Protein AF-A0A7K2BVB0-F1 (afdb_monomer_lite)

Sequence (910 aa):
MAKLTKILRGTDPVSETEANQVFELLVPVVERSPGADDALDAAAGVIGRCPLSKDRPLAHVLDWWFVVTTGRASANGGAHRLPESIDERARGPMAAVAQLSATVPAAEWLDKQRQLDLRLKGIDNDLSLDAYGAVKVPGERDAWKWFIDQWRPATERLRNGCRAEIIEIDWRRLETELRAGSVEGGSKRFRELQKRCREADNRLRATVHLQHAVEPWTGQRSPDLIGEVPSSVRYAVGHLVEALLRPILSASAAAPEVNGANLAVGLEAHARGGDARGRYRLARVVSDWCEETGKDIPSLQEEMQRHRALTAALELLGTKPEVTDDGIDEVRLAVLEDDLEAAEEALARLREQVERAERAGQARAQFEGLRRKLNESVLSDDDAWKERLDDIRARMETGDPRELAAEIGTAQRSLGEALDKMVENQQENLRELTEPLRILGAPDARVRDFERRIDALEQRGGRGAGGLKHELENALAELRSQRRADIQGSLAEIDRILTTEREDFSDDDLGLFLNRRSEIEALSQTEGTSDRDLAESLEVAEDLQREVEDHRIYRWRADEGEDALLEHILESCRGALDFDPLDVKRLYVSLKTRPFAILAGLTGSGKSSLTRTFAAALGATTANRRFRRVAVRPDWIDQSEVLGYVSPVSDQFVPGWLSETVRDCEHAPDRLHFVLLDEMNLAPVEQYLAEWLSALEEARSGSEDVRLRLYSPDLAPKNRDDWPPQMVLPDNLVIVGTVNVDETTRPLSERVLDRANVLLLNVEISNSHHESNGSPPPPWHVGMTEWTSVCATEPSDKHHDFLVEVAHILRESNIGVGLRAHLELERFVANAEQILDPETALDWGIVQRIIPKIRGFKGHLVGTLGELLEEFEAVGAEQSASVIRRWLDERVSDDEFMDGTDPRLALARI

Foldseek 3Di:
DCLQLCLLVDPAAAELVSLLVNCVQLLLQCLLCVPLVLSLCSLLSNLLSYDDDLQFQQSLLSQLLSCQSNVDDRSHCSQCPGHPLADPLQVVLSNLLSPDDFPGRSLVLLVLVVVLVVLLVCLVLLLDPCVVPDDDAPLLVQLSVVLVVQCVQQNVCSNVLHQGDQGDDPVVVSVVSSVVSVNDPPDPVNVVSSVSSVVSSVSSVSSNVSSRRNSSVVVRDNDAADAERDPSQCVRNDPCSLSSSVSRHDPNHHDPRDDVQVSLVVVLVVLVPDDLLSLLSSLSNCLVVCVSVVRDNPSNVVSSVLVVVLVVLLVVLVVDPQADPVLSVQLVVCVVVSNSVSNVVSSVVRVVSRVQVVLLVVLVVLLVVLLVVCCLAPNVPPPVLVVLSVVLVVQSVPHRSVVSSVSSVVSSVVVVVVLVVVLVVLLVVLVVLLVLCVLLPPDPVVSVVLNVVSVCCVVSSNPCSVVSSVVSVVSSVVSLVVLLVLLVVLLVVLVCCCPVVVLQADPVVSVVLVVLSVVLVVLSPDVPRDSNSSSVSNVSSVVSSVVSVVRGFAADFCVVDPVVLLVLLQLLLCLQPNADSVLSLLVLLQCLLDLEAEEEAAPPLCQVVSQQSSCVLQVQHVRLPLEEEDEDALPQQAQCQPANDQDPVQLATDGHPPQVNLVSCVVPLFGAGEYEHEQCQSYQVCHNCVQVLVLRVCVLVVDDFRKRANADQVSDRPCCVVPPRIGTDRLRYHYYYYHYPPPNGHQHDPSVLLRYFYDQGDRDPDPCVPPNSHHRDRHHHYTSVRSNVLRDSFFACPCVVLVVVLQVLCVVLVQHDDPSLVRSLSSSLVSCVVPDDSLQSSLSSCLRRVLQSDKFFLLSCVVSLVVVLVSCVVSVSVLNNLLSVVSNDPVADSRDIDGSSDSVSVVSPD

Structure (mmCIF, N/CA/C/O backbone):
data_AF-A0A7K2BVB0-F1
#
_entry.id   AF-A0A7K2BVB0-F1
#
loop_
_atom_site.group_PDB
_atom_site.id
_atom_site.type_symbol
_atom_site.label_atom_id
_atom_site.label_alt_id
_atom_site.label_comp_id
_atom_site.label_asym_id
_atom_site.label_entity_id
_atom_site.label_seq_id
_atom_site.pdbx_PDB_ins_code
_atom_site.Cartn_x
_atom_site.Cartn_y
_atom_site.Cartn_z
_atom_site.occupancy
_atom_site.B_iso_or_equiv
_atom_site.auth_seq_id
_atom_site.auth_comp_id
_atom_site.auth_asym_id
_atom_site.auth_atom_id
_atom_site.pdbx_PDB_model_num
ATOM 1 N N . MET A 1 1 ? 72.676 12.469 -82.781 1.00 54.41 1 MET A N 1
ATOM 2 C CA . MET A 1 1 ? 71.203 12.528 -82.648 1.00 54.41 1 MET A CA 1
ATOM 3 C C . MET A 1 1 ? 70.440 11.700 -83.650 1.00 54.41 1 MET A C 1
ATOM 5 O O . MET A 1 1 ? 70.052 10.612 -83.258 1.00 54.41 1 MET A O 1
ATOM 9 N N . ALA A 1 2 ? 70.298 12.110 -84.918 1.00 57.16 2 ALA A N 1
ATOM 10 C CA . ALA A 1 2 ? 69.536 11.329 -85.905 1.00 57.16 2 ALA A CA 1
ATOM 11 C C . ALA A 1 2 ? 69.959 9.850 -85.959 1.00 57.16 2 ALA A C 1
ATOM 13 O O . ALA A 1 2 ? 69.118 8.978 -86.108 1.00 57.16 2 ALA A O 1
ATOM 14 N N . LYS A 1 3 ? 71.250 9.558 -85.754 1.00 65.56 3 LYS A N 1
ATOM 15 C CA . LYS A 1 3 ? 71.770 8.189 -85.698 1.00 65.56 3 LYS A CA 1
ATOM 16 C C . LYS A 1 3 ? 71.329 7.403 -84.448 1.00 65.56 3 LYS A C 1
ATOM 18 O O . LYS A 1 3 ? 70.910 6.268 -84.600 1.00 65.56 3 LYS A O 1
ATOM 23 N N . LEU A 1 4 ? 71.358 7.996 -83.250 1.00 71.25 4 LEU A N 1
ATOM 24 C CA . LEU A 1 4 ? 71.033 7.316 -81.982 1.00 71.25 4 LEU A CA 1
ATOM 25 C C . LEU A 1 4 ? 69.529 7.026 -81.867 1.00 71.25 4 LEU A C 1
ATOM 27 O O . LEU A 1 4 ? 69.135 5.886 -81.646 1.00 71.25 4 LEU A O 1
ATOM 31 N N . THR A 1 5 ? 68.683 8.017 -82.152 1.00 67.75 5 THR A N 1
ATOM 32 C CA . THR A 1 5 ? 67.221 7.847 -82.188 1.00 67.75 5 THR A CA 1
ATOM 33 C C . THR A 1 5 ? 66.783 6.908 -83.320 1.00 67.75 5 THR A C 1
ATOM 35 O O . THR A 1 5 ? 65.880 6.097 -83.132 1.00 67.75 5 THR A O 1
ATOM 38 N N . LYS A 1 6 ? 67.456 6.947 -84.484 1.00 70.12 6 LYS A N 1
ATOM 39 C CA . LYS A 1 6 ? 67.212 5.992 -85.578 1.00 70.12 6 LYS A CA 1
ATOM 40 C C . LYS A 1 6 ? 67.634 4.577 -85.204 1.00 70.12 6 LYS A C 1
ATOM 42 O O . LYS A 1 6 ? 66.915 3.651 -85.550 1.00 70.12 6 LYS A O 1
ATOM 47 N N . ILE A 1 7 ? 68.749 4.386 -84.496 1.00 75.38 7 ILE A N 1
ATOM 48 C CA . ILE A 1 7 ? 69.139 3.054 -84.021 1.00 75.38 7 ILE A CA 1
ATOM 49 C C . ILE A 1 7 ? 68.112 2.554 -83.008 1.00 75.38 7 ILE A C 1
ATOM 51 O O . ILE A 1 7 ? 67.668 1.429 -83.168 1.00 75.38 7 ILE A O 1
ATOM 55 N N . LEU A 1 8 ? 67.637 3.376 -82.067 1.00 75.75 8 LEU A N 1
ATOM 56 C CA . LEU A 1 8 ? 66.586 2.993 -81.109 1.00 75.75 8 LEU A CA 1
ATOM 57 C C . LEU A 1 8 ? 65.218 2.684 -81.761 1.00 75.75 8 LEU A C 1
ATOM 59 O O . LEU A 1 8 ? 64.392 2.029 -81.136 1.00 75.75 8 LEU A O 1
ATOM 63 N N . ARG A 1 9 ? 64.953 3.143 -82.997 1.00 68.62 9 ARG A N 1
ATOM 64 C CA . ARG A 1 9 ? 63.684 2.926 -83.735 1.00 68.62 9 ARG A CA 1
ATOM 65 C C . ARG A 1 9 ? 63.761 1.925 -84.881 1.00 68.62 9 ARG A C 1
ATOM 67 O O . ARG A 1 9 ? 62.737 1.400 -85.301 1.00 68.62 9 ARG A O 1
ATOM 74 N N . GLY A 1 10 ? 64.944 1.748 -85.451 1.00 69.12 10 GLY A N 1
ATOM 75 C CA . GLY A 1 10 ? 65.114 1.085 -86.733 1.00 69.12 10 GLY A CA 1
ATOM 76 C C . GLY A 1 10 ? 64.777 -0.399 -86.682 1.00 69.12 10 GLY A C 1
ATOM 77 O O . GLY A 1 10 ? 64.921 -1.058 -85.660 1.00 69.12 10 GLY A O 1
ATOM 78 N N . THR A 1 11 ? 64.395 -0.940 -87.828 1.00 70.38 11 THR A N 1
ATOM 79 C CA . THR A 1 11 ? 64.330 -2.388 -88.065 1.00 70.38 11 THR A CA 1
ATOM 80 C C . THR A 1 11 ? 65.616 -2.915 -88.706 1.00 70.38 11 THR A C 1
ATOM 82 O O . THR A 1 11 ? 65.790 -4.122 -88.836 1.00 70.38 11 THR A O 1
ATOM 85 N N . ASP A 1 12 ? 66.518 -2.013 -89.108 1.00 79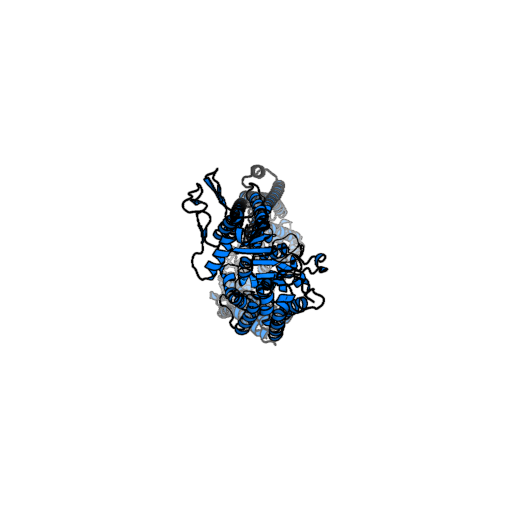.44 12 ASP A N 1
ATOM 86 C CA . ASP A 1 12 ? 67.770 -2.343 -89.790 1.00 79.44 12 ASP A CA 1
ATOM 87 C C . ASP A 1 12 ? 68.773 -3.038 -88.846 1.00 79.44 12 ASP A C 1
ATOM 89 O O . ASP A 1 12 ? 68.817 -2.696 -87.654 1.00 79.44 12 ASP A O 1
ATOM 93 N N . PRO A 1 13 ? 69.614 -3.960 -89.363 1.00 80.81 13 PRO A N 1
ATOM 94 C CA . PRO A 1 13 ? 70.708 -4.565 -88.606 1.00 80.81 13 PRO A CA 1
ATOM 95 C C . PRO A 1 13 ? 71.652 -3.506 -88.027 1.00 80.81 13 PRO A C 1
ATOM 97 O O . PRO A 1 13 ? 72.030 -2.557 -88.715 1.00 80.81 13 PRO A O 1
ATOM 100 N N . VAL A 1 14 ? 72.061 -3.690 -86.773 1.00 85.56 14 VAL A N 1
ATOM 101 C CA . VAL A 1 14 ? 72.939 -2.769 -86.040 1.00 85.56 14 VAL A CA 1
ATOM 102 C C . VAL A 1 14 ? 74.359 -3.330 -86.035 1.00 85.56 14 VAL A C 1
ATOM 104 O O . VAL A 1 14 ? 74.572 -4.495 -85.702 1.00 85.56 14 VAL A O 1
ATOM 107 N N . SER A 1 15 ? 75.350 -2.517 -86.409 1.00 84.31 15 SER A N 1
ATOM 108 C CA . SER A 1 15 ? 76.757 -2.931 -86.318 1.00 84.31 15 SER A CA 1
ATOM 109 C C . SER A 1 15 ? 77.251 -2.947 -84.866 1.00 84.31 15 SER A C 1
ATOM 111 O O . SER A 1 15 ? 76.772 -2.183 -84.034 1.00 84.31 15 SER A O 1
ATOM 113 N N . GLU A 1 16 ? 78.270 -3.750 -84.553 1.00 79.75 16 GLU A N 1
ATOM 114 C CA . GLU A 1 16 ? 78.867 -3.797 -83.206 1.00 79.75 16 GLU A CA 1
ATOM 115 C C . GLU A 1 16 ? 79.325 -2.422 -82.693 1.00 79.75 16 GLU A C 1
ATOM 117 O O . GLU A 1 16 ? 79.155 -2.113 -81.520 1.00 79.75 16 GLU A O 1
ATOM 122 N N . THR A 1 17 ? 79.849 -1.556 -83.566 1.00 80.94 17 THR A N 1
ATOM 123 C CA . THR A 1 17 ? 80.242 -0.187 -83.195 1.00 80.94 17 THR A CA 1
ATOM 124 C C . THR A 1 17 ? 79.036 0.681 -82.831 1.00 80.94 17 THR A C 1
ATOM 126 O O . THR A 1 17 ? 79.112 1.481 -81.904 1.00 80.94 17 THR A O 1
ATOM 129 N N . GLU A 1 18 ? 77.919 0.525 -83.541 1.00 82.94 18 GLU A N 1
ATOM 130 C CA . GLU A 1 18 ? 76.672 1.246 -83.265 1.00 82.94 18 GLU A CA 1
ATOM 131 C C . GLU A 1 18 ? 75.972 0.714 -82.015 1.00 82.94 18 GLU A C 1
ATOM 133 O O . GLU A 1 18 ? 75.450 1.505 -81.234 1.00 82.94 18 GLU A O 1
ATOM 138 N N . ALA A 1 19 ? 76.018 -0.601 -81.788 1.00 83.38 19 ALA A N 1
ATOM 139 C CA . ALA A 1 19 ? 75.566 -1.208 -80.545 1.00 83.38 19 ALA A CA 1
ATOM 140 C C . ALA A 1 19 ? 76.386 -0.672 -79.364 1.00 83.38 19 ALA A C 1
ATOM 142 O O . ALA A 1 19 ? 75.803 -0.184 -78.405 1.00 83.38 19 ALA A O 1
ATOM 143 N N . ASN A 1 20 ? 77.721 -0.642 -79.462 1.00 82.44 20 ASN A N 1
ATOM 144 C CA . ASN A 1 20 ? 78.578 -0.109 -78.396 1.00 82.44 20 ASN A CA 1
ATOM 145 C C . ASN A 1 20 ? 78.216 1.348 -78.038 1.00 82.44 20 ASN A C 1
ATOM 147 O O . ASN A 1 20 ? 78.054 1.669 -76.867 1.00 82.44 20 ASN A O 1
ATOM 151 N N . GLN A 1 21 ? 77.979 2.203 -79.043 1.00 80.88 21 GLN A N 1
ATOM 152 C CA . GLN A 1 21 ? 77.572 3.606 -78.848 1.00 80.88 21 GLN A CA 1
ATOM 153 C C . GLN A 1 21 ? 76.219 3.766 -78.143 1.00 80.88 21 GLN A C 1
ATOM 155 O O . GLN A 1 21 ? 76.024 4.712 -77.387 1.00 80.88 21 GLN A O 1
ATOM 160 N N . VAL A 1 22 ? 75.260 2.877 -78.406 1.00 84.44 22 VAL A N 1
ATOM 161 C CA . VAL A 1 22 ? 73.956 2.919 -77.729 1.00 84.44 22 VAL A CA 1
ATOM 162 C C . VAL A 1 22 ? 74.053 2.331 -76.321 1.00 84.44 22 VAL A C 1
ATOM 164 O O . VAL A 1 22 ? 73.411 2.831 -75.401 1.00 84.44 22 VAL A O 1
ATOM 167 N N . PHE A 1 23 ? 74.895 1.321 -76.114 1.00 86.88 23 PHE A N 1
ATOM 168 C CA . PHE A 1 23 ? 75.106 0.710 -74.803 1.00 86.88 23 PHE A CA 1
ATOM 169 C C . PHE A 1 23 ? 75.927 1.587 -73.848 1.00 86.88 23 PHE A C 1
ATOM 171 O O . PHE A 1 23 ? 75.751 1.464 -72.641 1.00 86.88 23 PHE A O 1
ATOM 178 N N . GLU A 1 24 ? 76.705 2.555 -74.341 1.00 82.38 24 GLU A N 1
ATOM 179 C CA . GLU A 1 24 ? 77.242 3.645 -73.504 1.00 82.38 24 GLU A CA 1
ATOM 180 C C . GLU A 1 24 ? 76.131 4.410 -72.759 1.00 82.38 24 GLU A C 1
ATOM 182 O O . GLU A 1 24 ? 76.341 4.870 -71.636 1.00 82.38 24 GLU A O 1
ATOM 187 N N . LEU A 1 25 ? 74.942 4.512 -73.366 1.00 83.06 25 LEU A N 1
ATOM 188 C CA . LEU A 1 25 ? 73.755 5.099 -72.751 1.00 83.06 25 LEU A CA 1
ATOM 189 C C . LEU A 1 25 ? 72.946 4.073 -71.947 1.00 83.06 25 LEU A C 1
ATOM 191 O O . LEU A 1 25 ? 72.535 4.363 -70.828 1.00 83.06 25 LEU A O 1
ATOM 195 N N . LEU A 1 26 ? 72.686 2.892 -72.512 1.00 85.25 26 LEU A N 1
ATOM 196 C CA . LEU A 1 26 ? 71.762 1.929 -71.904 1.00 85.25 26 LEU A CA 1
ATOM 197 C C . LEU A 1 26 ? 72.362 1.179 -70.710 1.00 85.25 26 LEU A C 1
ATOM 199 O O . LEU A 1 26 ? 71.628 0.885 -69.775 1.00 85.25 26 LEU A O 1
ATOM 203 N N . VAL A 1 27 ? 73.672 0.898 -70.692 1.00 85.44 27 VAL A N 1
ATOM 204 C CA . VAL A 1 27 ? 74.299 0.154 -69.583 1.00 85.44 27 VAL A CA 1
ATOM 205 C C . VAL A 1 27 ? 74.124 0.882 -68.245 1.00 85.44 27 VAL A C 1
ATOM 207 O O . VAL A 1 27 ? 73.599 0.269 -67.321 1.00 85.44 27 VAL A O 1
ATOM 210 N N . PRO A 1 28 ? 74.454 2.181 -68.106 1.00 81.62 28 PRO A N 1
ATOM 211 C CA . PRO A 1 28 ? 74.263 2.877 -66.833 1.00 81.62 28 PRO A CA 1
ATOM 212 C C . PRO A 1 28 ? 72.792 3.085 -66.443 1.00 81.62 28 PRO A C 1
ATOM 214 O O . PRO A 1 28 ? 72.505 3.270 -65.261 1.00 81.62 28 PRO A O 1
ATOM 217 N N . VAL A 1 29 ? 71.885 3.118 -67.428 1.00 83.06 29 VAL A N 1
ATOM 218 C CA . VAL A 1 29 ? 70.437 3.261 -67.212 1.00 83.06 29 VAL A CA 1
ATOM 219 C C . VAL A 1 29 ? 69.865 1.953 -66.669 1.00 83.06 29 VAL A C 1
ATOM 221 O O . VAL A 1 29 ? 69.275 1.957 -65.597 1.00 83.06 29 VAL A O 1
ATOM 224 N N . VAL A 1 30 ? 70.133 0.833 -67.343 1.00 83.69 30 VAL A N 1
ATOM 225 C CA . VAL A 1 30 ? 69.643 -0.506 -66.980 1.00 83.69 30 VAL A CA 1
ATOM 226 C C . VAL A 1 30 ? 70.305 -1.046 -65.708 1.00 83.69 30 VAL A C 1
ATOM 228 O O . VAL A 1 30 ? 69.642 -1.699 -64.915 1.00 83.69 30 VAL A O 1
ATOM 231 N N . GLU A 1 31 ? 71.596 -0.775 -65.470 1.00 77.69 31 GLU A N 1
ATOM 232 C CA . GLU A 1 31 ? 72.263 -1.210 -64.228 1.00 77.69 31 GLU A CA 1
ATOM 233 C C . GLU A 1 31 ? 71.711 -0.516 -62.980 1.00 77.69 31 GLU A C 1
ATOM 235 O O . GLU A 1 31 ? 71.783 -1.082 -61.891 1.00 77.69 31 GLU A O 1
ATOM 240 N N . ARG A 1 32 ? 71.212 0.719 -63.117 1.00 77.69 32 ARG A N 1
ATOM 241 C CA . ARG A 1 32 ? 70.654 1.481 -61.993 1.00 77.69 32 ARG A CA 1
ATOM 242 C C . ARG A 1 32 ? 69.154 1.266 -61.846 1.00 77.69 32 ARG A C 1
ATOM 244 O O . ARG A 1 32 ? 68.726 1.012 -60.728 1.00 77.69 32 ARG A O 1
ATOM 251 N N . SER A 1 33 ? 68.438 1.252 -62.973 1.00 75.62 33 SER A N 1
ATOM 252 C CA . SER A 1 33 ? 67.001 1.003 -63.060 1.00 75.62 33 SER A CA 1
ATOM 253 C C . SER A 1 33 ? 66.710 -0.254 -63.894 1.00 75.62 33 SER A C 1
ATOM 255 O O . SER A 1 33 ? 66.305 -0.172 -65.058 1.00 75.62 33 SER A O 1
ATOM 257 N N . PRO A 1 34 ? 66.922 -1.460 -63.337 1.00 63.91 34 PRO A N 1
ATOM 258 C CA . PRO A 1 34 ? 66.653 -2.718 -64.035 1.00 63.91 34 PRO A CA 1
ATOM 259 C C . PRO A 1 34 ? 65.155 -2.996 -64.243 1.00 63.91 34 PRO A C 1
ATOM 261 O O . PRO A 1 34 ? 64.823 -4.010 -64.847 1.00 63.91 34 PRO A O 1
ATOM 264 N N . GLY A 1 35 ? 64.267 -2.123 -63.748 1.00 65.56 35 GLY A N 1
ATOM 265 C CA . GLY A 1 35 ? 62.818 -2.146 -63.979 1.00 65.56 35 GLY A CA 1
ATOM 266 C C . GLY A 1 35 ? 62.331 -1.154 -65.041 1.00 65.56 35 GLY A C 1
ATOM 267 O O . GLY A 1 35 ? 61.132 -1.098 -65.292 1.00 65.56 35 GLY A O 1
ATOM 268 N N . ALA A 1 36 ? 63.231 -0.387 -65.667 1.00 77.44 36 ALA A N 1
ATOM 269 C CA . ALA A 1 36 ? 62.878 0.563 -66.716 1.00 77.44 36 ALA A CA 1
ATOM 270 C C . ALA A 1 36 ? 62.517 -0.174 -68.015 1.00 77.44 36 ALA A C 1
ATOM 272 O O . ALA A 1 36 ? 63.366 -0.357 -68.893 1.00 77.44 36 ALA A O 1
ATOM 273 N N . ASP A 1 37 ? 61.266 -0.623 -68.136 1.00 80.06 37 ASP A N 1
ATOM 274 C CA . ASP A 1 37 ? 60.794 -1.467 -69.242 1.00 80.06 37 ASP A CA 1
ATOM 275 C C . ASP A 1 37 ? 61.110 -0.869 -70.619 1.00 80.06 37 ASP A C 1
ATOM 277 O O . ASP A 1 37 ? 61.595 -1.579 -71.500 1.00 80.06 37 ASP A O 1
ATOM 281 N N . ASP A 1 38 ? 60.982 0.450 -70.773 1.00 82.00 38 ASP A N 1
ATOM 282 C CA . ASP A 1 38 ? 61.321 1.153 -72.013 1.00 82.00 38 ASP A CA 1
ATOM 283 C C . ASP A 1 38 ? 62.825 1.091 -72.349 1.00 82.00 38 ASP A C 1
ATOM 285 O O . ASP A 1 38 ? 63.211 0.964 -73.517 1.00 82.00 38 ASP A O 1
ATOM 289 N N . ALA A 1 39 ? 63.701 1.142 -71.341 1.00 83.56 39 ALA A N 1
ATOM 290 C CA . ALA A 1 39 ? 65.145 0.989 -71.524 1.00 83.56 39 ALA A CA 1
ATOM 291 C C . ALA A 1 39 ? 65.538 -0.467 -71.812 1.00 83.56 39 ALA A C 1
ATOM 293 O O . ALA A 1 39 ? 66.434 -0.722 -72.624 1.00 83.56 39 ALA A O 1
ATOM 294 N N . LEU A 1 40 ? 64.855 -1.422 -71.178 1.00 86.19 40 LEU A N 1
ATOM 295 C CA . LEU A 1 40 ? 65.048 -2.855 -71.390 1.00 86.19 40 LEU A CA 1
ATOM 296 C C . LEU A 1 40 ? 64.603 -3.282 -72.789 1.00 86.19 40 LEU A C 1
ATOM 298 O O . LEU A 1 40 ? 65.322 -4.025 -73.458 1.00 86.19 40 LEU A O 1
ATOM 302 N N . ASP A 1 41 ? 63.458 -2.787 -73.253 1.00 84.19 41 ASP A N 1
ATOM 303 C CA . ASP A 1 41 ? 62.932 -3.043 -74.593 1.00 84.19 41 ASP A CA 1
ATOM 304 C C . ASP A 1 41 ? 63.836 -2.421 -75.661 1.00 84.19 41 ASP A C 1
ATOM 306 O O . ASP A 1 41 ? 64.155 -3.060 -76.670 1.00 84.19 41 ASP A O 1
ATOM 310 N N . ALA A 1 42 ? 64.344 -1.211 -75.407 1.00 83.69 42 ALA A N 1
ATOM 311 C CA . ALA A 1 42 ? 65.356 -0.588 -76.249 1.00 83.69 42 ALA A CA 1
ATOM 312 C C . ALA A 1 42 ? 66.649 -1.424 -76.320 1.00 83.69 42 ALA A C 1
ATOM 314 O O . ALA A 1 42 ? 67.181 -1.642 -77.414 1.00 83.69 42 ALA A O 1
ATOM 315 N N . ALA A 1 43 ? 67.146 -1.926 -75.184 1.00 86.88 43 ALA A N 1
ATOM 316 C CA . ALA A 1 43 ? 68.346 -2.761 -75.123 1.00 86.88 43 ALA A CA 1
ATOM 317 C C . ALA A 1 43 ? 68.153 -4.100 -75.853 1.00 86.88 43 ALA A C 1
ATOM 319 O O . ALA A 1 43 ? 68.964 -4.448 -76.717 1.00 86.88 43 ALA A O 1
ATOM 320 N N . ALA A 1 44 ? 67.052 -4.808 -75.581 1.00 86.56 44 ALA A N 1
ATOM 321 C CA . ALA A 1 44 ? 66.692 -6.058 -76.247 1.00 86.56 44 ALA A CA 1
ATOM 322 C C . ALA A 1 44 ? 66.550 -5.869 -77.763 1.00 86.56 44 ALA A C 1
ATOM 324 O O . ALA A 1 44 ? 67.087 -6.654 -78.548 1.00 86.56 44 ALA A O 1
ATOM 325 N N . GLY A 1 45 ? 65.888 -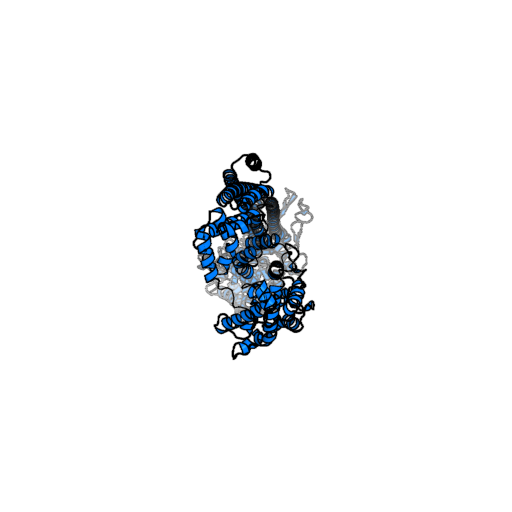4.789 -78.188 1.00 86.12 45 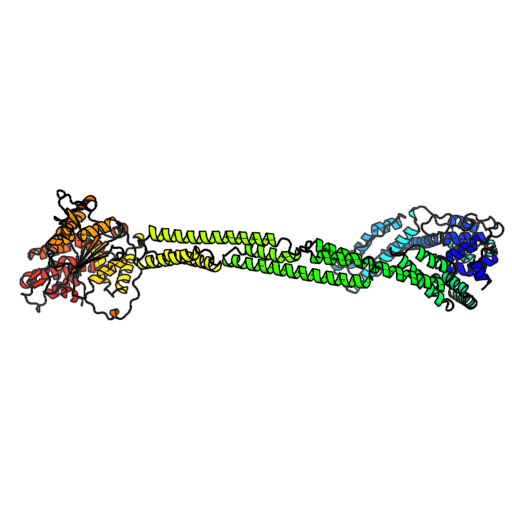GLY A N 1
ATOM 326 C CA . GLY A 1 45 ? 65.696 -4.457 -79.596 1.00 86.12 45 GLY A CA 1
ATOM 327 C C . GLY A 1 45 ? 67.001 -4.143 -80.332 1.00 86.12 45 GLY A C 1
ATOM 328 O O . GLY A 1 45 ? 67.122 -4.446 -81.521 1.00 86.12 45 GLY A O 1
ATOM 329 N N . VAL A 1 46 ? 67.995 -3.548 -79.665 1.00 86.38 46 VAL A N 1
ATOM 330 C CA . VAL A 1 46 ? 69.328 -3.316 -80.250 1.00 86.38 46 VAL A CA 1
ATOM 331 C C . VAL A 1 46 ? 70.145 -4.612 -80.301 1.00 86.38 46 VAL A C 1
ATOM 333 O O . VAL A 1 46 ? 70.750 -4.890 -81.337 1.00 86.38 46 VAL A O 1
ATOM 336 N N . ILE A 1 47 ? 70.124 -5.440 -79.248 1.00 87.56 47 ILE A N 1
ATOM 337 C CA . ILE A 1 47 ? 70.826 -6.740 -79.216 1.00 87.56 47 ILE A CA 1
ATOM 338 C C . ILE A 1 47 ? 70.270 -7.690 -80.278 1.00 87.56 47 ILE A C 1
ATOM 340 O O . ILE A 1 47 ? 71.040 -8.289 -81.027 1.00 87.56 47 ILE A O 1
ATOM 344 N N . GLY A 1 48 ? 68.944 -7.787 -80.401 1.00 84.94 48 GLY A N 1
ATOM 345 C CA . GLY A 1 48 ? 68.288 -8.651 -81.384 1.00 84.94 48 GLY A CA 1
ATOM 346 C C . GLY A 1 48 ? 68.628 -8.297 -82.836 1.00 84.94 48 GLY A C 1
ATOM 347 O O . GLY A 1 48 ? 68.629 -9.169 -83.702 1.00 84.94 48 GLY A O 1
ATOM 348 N N . ARG A 1 49 ? 68.982 -7.033 -83.107 1.00 87.81 49 ARG A N 1
ATOM 349 C CA . ARG A 1 49 ? 69.426 -6.560 -84.431 1.00 87.81 49 ARG A CA 1
ATOM 350 C C . ARG A 1 49 ? 70.945 -6.581 -84.616 1.00 87.81 49 ARG A C 1
ATOM 352 O O . ARG A 1 49 ? 71.409 -6.284 -85.717 1.00 87.81 49 ARG A O 1
ATOM 359 N N . CYS A 1 50 ? 71.714 -6.930 -83.586 1.00 85.38 50 CYS A N 1
ATOM 360 C CA . CYS A 1 50 ? 73.164 -7.085 -83.655 1.00 85.38 50 CYS A CA 1
ATOM 361 C C . CYS A 1 50 ? 73.516 -8.557 -83.971 1.00 85.38 50 CYS A C 1
ATOM 363 O O . CYS A 1 50 ? 73.212 -9.446 -83.171 1.00 85.38 50 CYS A O 1
ATOM 365 N N . PRO A 1 51 ? 74.117 -8.865 -85.136 1.00 80.25 51 PRO A N 1
ATOM 366 C CA . PRO A 1 51 ? 74.368 -10.246 -85.546 1.00 80.25 51 PRO A CA 1
ATOM 367 C C . PRO A 1 51 ? 75.470 -10.915 -84.709 1.00 80.25 51 PRO A C 1
ATOM 369 O O . PRO A 1 51 ? 76.547 -10.354 -84.516 1.00 80.25 51 PRO A O 1
ATOM 372 N N . LEU A 1 52 ? 75.229 -12.158 -84.275 1.00 81.56 52 LEU A N 1
ATOM 373 C CA . LEU A 1 52 ? 76.219 -12.976 -83.566 1.00 81.56 52 LEU A CA 1
ATOM 374 C C . LEU A 1 52 ? 77.317 -13.469 -84.525 1.00 81.56 52 LEU A C 1
ATOM 376 O O . LEU A 1 52 ? 77.021 -14.075 -85.558 1.00 81.56 52 LEU A O 1
ATOM 380 N N . SER A 1 53 ? 78.587 -13.252 -84.171 1.00 80.00 53 SER A N 1
ATOM 381 C CA . SER A 1 53 ? 79.756 -13.688 -84.945 1.00 80.00 53 SER A CA 1
ATOM 382 C C . SER A 1 53 ? 80.768 -14.412 -84.059 1.00 80.00 53 SER A C 1
ATOM 384 O O . SER A 1 53 ? 81.087 -13.955 -82.966 1.00 80.00 53 SER A O 1
ATOM 386 N N . LYS A 1 54 ? 81.340 -15.520 -84.550 1.00 74.31 54 LYS A N 1
ATOM 387 C CA . LYS A 1 54 ? 82.364 -16.278 -83.808 1.00 74.31 54 LYS A CA 1
ATOM 388 C C . LYS A 1 54 ? 83.660 -15.487 -83.613 1.00 74.31 54 LYS A C 1
ATOM 390 O O . LYS A 1 54 ? 84.320 -15.660 -82.593 1.00 74.31 54 LYS A O 1
ATOM 395 N N . ASP A 1 55 ? 83.998 -14.612 -84.557 1.00 75.69 55 ASP A N 1
ATOM 396 C CA . ASP A 1 55 ? 85.259 -13.860 -84.562 1.00 75.69 55 ASP A CA 1
ATOM 397 C C . ASP A 1 55 ? 85.171 -12.533 -83.798 1.00 75.69 55 ASP A C 1
ATOM 399 O O . ASP A 1 55 ? 86.184 -11.860 -83.608 1.00 75.69 55 ASP A O 1
ATOM 403 N N . ARG A 1 56 ? 83.964 -12.128 -83.378 1.00 78.56 56 ARG A N 1
ATOM 404 C CA . ARG A 1 56 ? 83.730 -10.861 -82.684 1.00 78.56 56 ARG A CA 1
ATOM 405 C C . ARG A 1 56 ? 82.813 -11.063 -81.472 1.00 78.56 56 ARG A C 1
ATOM 407 O O . ARG A 1 56 ? 81.631 -11.354 -81.634 1.00 78.56 56 ARG A O 1
ATOM 414 N N . PRO A 1 57 ? 83.344 -10.952 -80.245 1.00 80.25 57 PRO A N 1
ATOM 415 C CA . PRO A 1 57 ? 82.619 -11.360 -79.050 1.00 80.25 57 PRO A CA 1
ATOM 416 C C . PRO A 1 57 ? 81.654 -10.300 -78.497 1.00 80.25 57 PRO A C 1
ATOM 418 O O . PRO A 1 57 ? 80.921 -10.620 -77.566 1.00 80.25 57 PRO A O 1
ATOM 421 N N . LEU A 1 58 ? 81.612 -9.062 -79.017 1.00 85.81 58 LEU A N 1
ATOM 422 C CA . LEU A 1 58 ? 80.838 -7.975 -78.396 1.00 85.81 58 LEU A CA 1
ATOM 423 C C . LEU A 1 58 ? 79.342 -8.298 -78.331 1.00 85.81 58 LEU A C 1
ATOM 425 O O . LEU A 1 58 ? 78.748 -8.170 -77.266 1.00 85.81 58 LEU A O 1
ATOM 429 N N . ALA A 1 59 ? 78.741 -8.767 -79.428 1.00 84.94 59 ALA A N 1
ATOM 430 C CA . ALA A 1 59 ? 77.319 -9.122 -79.443 1.00 84.94 59 ALA A CA 1
ATOM 431 C C . ALA A 1 59 ? 76.978 -10.231 -78.426 1.00 84.94 59 ALA A C 1
ATOM 433 O O . ALA A 1 59 ? 75.942 -10.172 -77.769 1.00 84.94 59 ALA A O 1
ATOM 434 N N . HIS A 1 60 ? 77.883 -11.201 -78.242 1.00 87.75 60 HIS A N 1
ATOM 435 C CA . HIS A 1 60 ? 77.742 -12.262 -77.241 1.00 87.75 60 HIS A CA 1
ATOM 436 C C . HIS A 1 60 ? 77.880 -11.735 -75.808 1.00 87.75 60 HIS A C 1
ATOM 438 O O . HIS A 1 60 ? 77.155 -12.182 -74.925 1.00 87.75 60 HIS A O 1
ATOM 444 N N . VAL A 1 61 ? 78.787 -10.783 -75.572 1.00 88.44 61 VAL A N 1
ATOM 445 C CA . VAL A 1 61 ? 78.991 -10.159 -74.256 1.00 88.44 61 VAL A CA 1
ATOM 446 C C . VAL A 1 61 ? 77.823 -9.238 -73.890 1.00 88.44 61 VAL A C 1
ATOM 448 O O . VAL A 1 61 ? 77.403 -9.249 -72.739 1.00 88.44 61 VAL A O 1
ATOM 451 N N . LEU A 1 62 ? 77.268 -8.485 -74.846 1.00 89.12 62 LEU A N 1
ATOM 452 C CA . LEU A 1 62 ? 76.096 -7.627 -74.634 1.00 89.12 62 LEU A CA 1
ATOM 453 C C . LEU A 1 62 ? 74.836 -8.443 -74.335 1.00 89.12 62 LEU A C 1
ATOM 455 O O . LEU A 1 62 ? 74.113 -8.124 -73.397 1.00 89.12 62 LEU A O 1
ATOM 459 N N . ASP A 1 63 ? 74.595 -9.511 -75.099 1.00 89.19 63 ASP A N 1
ATOM 460 C CA . ASP A 1 63 ? 73.465 -10.409 -74.855 1.00 89.19 63 ASP A CA 1
ATOM 461 C C . ASP A 1 63 ? 73.636 -11.178 -73.534 1.00 89.19 63 ASP A C 1
ATOM 463 O O . ASP A 1 63 ? 72.689 -11.287 -72.760 1.00 89.19 63 ASP A O 1
ATOM 467 N N . TRP A 1 64 ? 74.858 -11.628 -73.210 1.00 91.50 64 TRP A N 1
ATOM 468 C CA . TRP A 1 64 ? 75.166 -12.204 -71.897 1.00 91.50 64 TRP A CA 1
ATOM 469 C C . TRP A 1 64 ? 74.886 -11.217 -70.763 1.00 91.50 64 TRP A C 1
ATOM 471 O O . TRP A 1 64 ? 74.142 -11.561 -69.850 1.00 91.50 64 TRP A O 1
ATOM 481 N N . TRP A 1 65 ? 75.422 -9.993 -70.841 1.00 91.19 65 TRP A N 1
ATOM 482 C CA . TRP A 1 65 ? 75.198 -8.938 -69.849 1.00 91.19 65 TRP A CA 1
ATOM 483 C C . TRP A 1 65 ? 73.706 -8.648 -69.674 1.00 91.19 65 TRP A C 1
ATOM 485 O O . TRP A 1 65 ? 73.237 -8.567 -68.543 1.00 91.19 65 TRP A O 1
ATOM 495 N N . PHE A 1 66 ? 72.950 -8.552 -70.769 1.00 89.62 66 PHE A N 1
ATOM 496 C CA . PHE A 1 66 ? 71.516 -8.289 -70.722 1.00 89.62 66 PHE A CA 1
ATOM 497 C C . PHE A 1 66 ? 70.765 -9.402 -69.986 1.00 89.62 66 PHE A C 1
ATOM 499 O O . PHE A 1 66 ? 70.008 -9.116 -69.060 1.00 89.62 66 PHE A O 1
ATOM 506 N N . VAL A 1 67 ? 71.027 -10.668 -70.321 1.00 88.44 67 VAL A N 1
ATOM 507 C CA . VAL A 1 67 ? 70.384 -11.819 -69.666 1.00 88.44 67 VAL A CA 1
ATOM 508 C C . VAL A 1 67 ? 70.732 -11.887 -68.182 1.00 88.44 67 VAL A C 1
ATOM 510 O O . VAL A 1 67 ? 69.841 -12.032 -67.349 1.00 88.44 67 VAL A O 1
ATOM 513 N N . VAL A 1 68 ? 72.012 -11.755 -67.819 1.00 87.94 68 VAL A N 1
ATOM 514 C CA . VAL A 1 68 ? 72.420 -11.893 -66.411 1.00 87.94 68 VAL A CA 1
ATOM 515 C C . VAL A 1 68 ? 71.995 -10.699 -65.557 1.00 87.94 68 VAL A C 1
ATOM 517 O O . VAL A 1 68 ? 71.741 -10.879 -64.370 1.00 87.94 68 VAL A O 1
ATOM 520 N N . THR A 1 69 ? 71.893 -9.502 -66.138 1.00 86.50 69 THR A N 1
ATOM 521 C CA . THR A 1 69 ? 71.544 -8.267 -65.413 1.00 86.50 69 THR A CA 1
ATOM 522 C C . THR A 1 69 ? 70.037 -8.087 -65.270 1.00 86.50 69 THR A C 1
ATOM 524 O O . THR A 1 69 ? 69.580 -7.626 -64.232 1.00 86.50 69 THR A O 1
ATOM 527 N N . THR A 1 70 ? 69.256 -8.480 -66.279 1.00 85.88 70 THR A N 1
ATOM 528 C CA . THR A 1 70 ? 67.806 -8.211 -66.329 1.00 85.88 70 THR A CA 1
ATOM 529 C C . THR A 1 70 ? 66.954 -9.454 -66.080 1.00 85.88 70 THR A C 1
ATOM 531 O O . THR A 1 70 ? 65.764 -9.341 -65.808 1.00 85.88 70 THR A O 1
ATOM 534 N N . GLY A 1 71 ? 67.530 -10.657 -66.208 1.00 83.81 71 GLY A N 1
ATOM 535 C CA . GLY A 1 71 ? 66.796 -11.924 -66.138 1.00 83.81 71 GLY A CA 1
ATOM 536 C C . GLY A 1 71 ? 65.863 -12.176 -67.330 1.00 83.81 71 GLY A C 1
ATOM 537 O O . GLY A 1 71 ? 65.195 -13.209 -67.373 1.00 83.81 71 GLY A O 1
ATOM 538 N N . ARG A 1 72 ? 65.805 -11.258 -68.306 1.00 85.62 72 ARG A N 1
ATOM 539 C CA . ARG A 1 72 ? 64.984 -11.403 -69.511 1.00 85.62 72 ARG A CA 1
ATOM 540 C C . ARG A 1 72 ? 65.586 -12.434 -70.464 1.00 85.62 72 ARG A C 1
ATOM 542 O O . ARG A 1 72 ? 66.778 -12.739 -70.434 1.00 85.62 72 ARG A O 1
ATOM 549 N N . ALA A 1 73 ? 64.732 -12.969 -71.334 1.00 82.38 73 ALA A N 1
ATOM 550 C CA . ALA A 1 73 ? 65.154 -13.918 -72.351 1.00 82.38 73 ALA A CA 1
ATOM 551 C C . ALA A 1 73 ? 66.195 -13.290 -73.288 1.00 82.38 73 ALA A C 1
ATOM 553 O O . ALA A 1 73 ? 66.089 -12.130 -73.687 1.00 82.38 73 ALA A O 1
ATOM 554 N N . SER A 1 74 ? 67.185 -14.097 -73.660 1.00 82.12 74 SER A N 1
ATOM 555 C CA . SER A 1 74 ? 68.184 -13.734 -74.660 1.00 82.12 74 SER A CA 1
ATOM 556 C C . SER A 1 74 ? 67.509 -13.365 -75.984 1.00 82.12 74 SER A C 1
ATOM 558 O O . SER A 1 74 ? 66.691 -14.131 -76.501 1.00 82.12 74 SER A O 1
ATOM 560 N N . ALA A 1 75 ? 67.873 -12.214 -76.554 1.00 79.62 75 ALA A N 1
ATOM 561 C CA . ALA A 1 75 ? 67.232 -11.710 -77.768 1.00 79.62 75 ALA A CA 1
ATOM 562 C C . ALA A 1 75 ? 67.628 -12.519 -79.018 1.00 79.62 75 ALA A C 1
ATOM 564 O O . ALA A 1 75 ? 66.859 -12.611 -79.973 1.00 79.62 75 ALA A O 1
ATOM 565 N N . ASN A 1 76 ? 68.825 -13.117 -79.026 1.00 79.75 76 ASN A N 1
ATOM 566 C CA . ASN A 1 76 ? 69.370 -13.863 -80.170 1.00 79.75 76 ASN A CA 1
ATOM 567 C C . ASN A 1 76 ? 70.076 -15.192 -79.795 1.00 79.75 76 ASN A C 1
ATOM 569 O O . ASN A 1 76 ? 70.623 -15.876 -80.663 1.00 79.75 76 ASN A O 1
ATOM 573 N N . GLY A 1 77 ? 70.042 -15.601 -78.524 1.00 79.62 77 GLY A N 1
ATOM 574 C CA . GLY A 1 77 ? 70.635 -16.835 -77.988 1.00 79.62 77 GLY A CA 1
ATOM 575 C C . GLY A 1 77 ? 72.127 -16.756 -77.625 1.00 79.62 77 GLY A C 1
ATOM 576 O O . GLY A 1 77 ? 72.720 -17.792 -77.305 1.00 79.62 77 GLY A O 1
ATOM 577 N N . GLY A 1 78 ? 72.754 -15.579 -77.706 1.00 78.75 78 GLY A N 1
ATOM 578 C CA . GLY A 1 78 ? 74.193 -15.361 -77.519 1.00 78.75 78 GLY A CA 1
ATOM 579 C C . GLY A 1 78 ? 74.701 -15.598 -76.093 1.00 78.75 78 GLY A C 1
ATOM 580 O O . GLY A 1 78 ? 75.795 -16.143 -75.931 1.00 78.75 78 GLY A O 1
ATOM 581 N N . ALA A 1 79 ? 73.890 -15.288 -75.080 1.00 82.88 79 ALA A N 1
ATOM 582 C CA . ALA A 1 79 ? 74.213 -15.415 -73.657 1.00 82.88 79 ALA A CA 1
ATOM 583 C C . ALA A 1 79 ? 74.594 -16.843 -73.232 1.00 82.88 79 ALA A C 1
ATOM 585 O O . ALA A 1 79 ? 75.455 -17.037 -72.375 1.00 82.88 79 ALA A O 1
ATOM 586 N N . HIS A 1 80 ? 73.984 -17.851 -73.863 1.00 82.38 80 HIS A N 1
ATOM 587 C CA . HIS A 1 80 ? 74.217 -19.269 -73.571 1.00 82.38 80 HIS A CA 1
ATOM 588 C C . HIS A 1 80 ? 75.136 -19.955 -74.600 1.00 82.38 80 HIS A C 1
ATOM 590 O O . HIS A 1 80 ? 75.396 -21.154 -74.496 1.00 82.38 80 HIS A O 1
ATOM 596 N N . ARG A 1 81 ? 75.630 -19.220 -75.608 1.00 83.62 81 ARG A N 1
ATOM 597 C CA . ARG A 1 81 ? 76.483 -19.731 -76.699 1.00 83.62 81 ARG A CA 1
ATOM 598 C C . ARG A 1 81 ? 77.723 -18.854 -76.878 1.00 83.62 81 ARG A C 1
ATOM 600 O O . ARG A 1 81 ? 77.904 -18.224 -77.919 1.00 83.62 81 ARG A O 1
ATOM 607 N N . LEU A 1 82 ? 78.568 -18.805 -75.851 1.00 85.88 82 LEU A N 1
ATOM 608 C CA . LEU A 1 82 ? 79.803 -18.016 -75.864 1.00 85.88 82 LEU A CA 1
ATOM 609 C C . LEU A 1 82 ? 80.830 -18.616 -76.852 1.00 85.88 82 LEU A C 1
ATOM 611 O O . LEU A 1 82 ? 81.102 -19.817 -76.770 1.00 85.88 82 LEU A O 1
ATOM 615 N N . PRO A 1 83 ? 81.405 -17.827 -77.781 1.00 84.00 83 PRO A N 1
ATOM 616 C CA . PRO A 1 83 ? 82.370 -18.325 -78.760 1.00 84.00 83 PRO A CA 1
ATOM 617 C C . PRO A 1 83 ? 83.745 -18.600 -78.130 1.00 84.00 83 PRO A C 1
ATOM 619 O O . PRO A 1 83 ? 84.127 -17.976 -77.141 1.00 84.00 83 PRO A O 1
ATOM 622 N N . GLU A 1 84 ? 84.529 -19.490 -78.749 1.00 83.44 84 GLU A N 1
ATOM 623 C CA . GLU A 1 84 ? 85.911 -19.811 -78.332 1.00 83.44 84 GLU A CA 1
ATOM 624 C C . GLU A 1 84 ? 86.880 -18.618 -78.443 1.00 83.44 84 GLU A C 1
ATOM 626 O O . GLU A 1 84 ? 87.972 -18.654 -77.886 1.00 83.44 84 GLU A O 1
ATOM 631 N N . SER A 1 85 ? 86.482 -17.545 -79.138 1.00 81.94 85 SER A N 1
ATOM 632 C CA . SER A 1 85 ? 87.235 -16.288 -79.217 1.00 81.94 85 SER A CA 1
ATOM 633 C C . SER A 1 85 ? 87.255 -15.500 -77.900 1.00 81.94 85 SER A C 1
ATOM 635 O O . SER A 1 85 ? 88.098 -14.615 -77.739 1.00 81.94 85 SER A O 1
ATOM 637 N N . ILE A 1 86 ? 86.368 -15.814 -76.946 1.00 84.88 86 ILE A N 1
ATOM 638 C CA . ILE A 1 86 ? 86.422 -15.278 -75.580 1.00 84.88 86 ILE A CA 1
ATOM 639 C C . ILE A 1 86 ? 87.420 -16.107 -74.767 1.00 84.88 86 ILE A C 1
ATOM 641 O O . ILE A 1 86 ? 87.286 -17.325 -74.663 1.00 84.88 86 ILE A O 1
ATOM 645 N N . ASP A 1 87 ? 88.396 -15.428 -74.158 1.00 87.00 87 ASP A N 1
ATOM 646 C CA . ASP A 1 87 ? 89.432 -16.034 -73.314 1.00 87.00 87 ASP A CA 1
ATOM 647 C C . ASP A 1 87 ? 88.837 -16.964 -72.244 1.00 87.00 87 ASP A C 1
ATOM 649 O O . ASP A 1 87 ? 87.874 -16.596 -71.567 1.00 87.00 87 ASP A O 1
ATOM 653 N N . GLU A 1 88 ? 89.435 -18.146 -72.056 1.00 84.25 88 GLU A N 1
ATOM 654 C CA . GLU A 1 88 ? 88.963 -19.173 -71.116 1.00 84.25 88 GLU A CA 1
ATOM 655 C C . GLU A 1 88 ? 88.730 -18.636 -69.705 1.00 84.25 88 GLU A C 1
ATOM 657 O O . GLU A 1 88 ? 87.759 -19.010 -69.043 1.00 84.25 88 GLU A O 1
ATOM 662 N N . ARG A 1 89 ? 89.601 -17.719 -69.264 1.00 84.81 89 ARG A N 1
ATOM 663 C CA . ARG A 1 89 ? 89.536 -17.117 -67.930 1.00 84.81 89 ARG A CA 1
ATOM 664 C C . ARG A 1 89 ? 88.246 -16.330 -67.723 1.00 84.81 89 ARG A C 1
ATOM 666 O O . ARG A 1 89 ? 87.798 -16.247 -66.590 1.00 84.81 89 ARG A O 1
ATOM 673 N N . ALA A 1 90 ? 87.658 -15.780 -68.790 1.00 84.94 90 ALA A N 1
ATOM 674 C CA . ALA A 1 90 ? 86.364 -15.098 -68.771 1.00 84.94 90 ALA A CA 1
ATOM 675 C C . ALA A 1 90 ? 85.205 -16.027 -69.162 1.00 84.94 90 ALA A C 1
ATOM 677 O O . ALA A 1 90 ? 84.156 -16.014 -68.521 1.00 84.94 90 ALA A O 1
ATOM 678 N N . ARG A 1 91 ? 85.406 -16.878 -70.173 1.00 88.56 91 ARG A N 1
ATOM 679 C CA . ARG A 1 91 ? 84.377 -17.752 -70.750 1.00 88.56 91 ARG A CA 1
ATOM 680 C C . ARG A 1 91 ? 83.789 -18.740 -69.736 1.00 88.56 91 ARG A C 1
ATOM 682 O O . ARG A 1 91 ? 82.574 -18.924 -69.720 1.00 88.56 91 ARG A O 1
ATOM 689 N N . GLY A 1 92 ? 84.624 -19.348 -68.889 1.00 87.12 92 GLY A N 1
ATOM 690 C CA . GLY A 1 92 ? 84.185 -20.284 -67.845 1.00 87.12 92 GLY A CA 1
ATOM 691 C C . GLY A 1 92 ? 83.262 -19.628 -66.807 1.00 87.12 92 GLY A C 1
ATOM 692 O O . GLY A 1 92 ? 82.115 -20.061 -66.666 1.00 87.12 92 GLY A O 1
ATOM 693 N N . PRO A 1 93 ? 83.705 -18.551 -66.128 1.00 88.19 93 PRO A N 1
ATOM 694 C CA . PRO A 1 93 ? 82.864 -17.795 -65.202 1.00 88.19 93 PRO A CA 1
ATOM 695 C C . PRO A 1 93 ? 81.589 -17.237 -65.845 1.00 88.19 93 PRO A C 1
ATOM 697 O O . PRO A 1 93 ? 80.517 -17.370 -65.262 1.00 88.19 93 PRO A O 1
ATOM 700 N N . MET A 1 94 ? 81.656 -16.687 -67.066 1.00 89.50 94 MET A N 1
ATOM 701 C CA . MET A 1 94 ? 80.465 -16.199 -67.782 1.00 89.50 94 MET A CA 1
ATOM 702 C C . MET A 1 94 ? 79.427 -17.310 -68.003 1.00 89.50 94 MET A C 1
ATOM 704 O O . MET A 1 94 ? 78.238 -17.107 -67.748 1.00 89.50 94 MET A O 1
ATOM 708 N N . ALA A 1 95 ? 79.865 -18.495 -68.437 1.00 87.44 95 ALA A N 1
ATOM 709 C CA . ALA A 1 95 ? 78.977 -19.637 -68.633 1.00 87.44 95 ALA A CA 1
ATOM 710 C C . ALA A 1 95 ? 78.345 -20.109 -67.315 1.00 87.44 95 ALA A C 1
ATOM 712 O O . ALA A 1 95 ? 77.161 -20.437 -67.297 1.00 87.44 95 ALA A O 1
ATOM 713 N N . ALA A 1 96 ? 79.106 -20.101 -66.217 1.00 86.62 96 ALA A N 1
ATOM 714 C CA . ALA A 1 96 ? 78.603 -20.479 -64.899 1.00 86.62 96 ALA A CA 1
ATOM 715 C C . ALA A 1 96 ? 77.527 -19.506 -64.387 1.00 86.62 96 ALA A C 1
ATOM 717 O O . ALA A 1 96 ? 76.496 -19.949 -63.891 1.00 86.62 96 ALA A O 1
ATOM 718 N N . VAL A 1 97 ? 77.718 -18.192 -64.565 1.00 87.56 97 VAL A N 1
ATOM 719 C CA . VAL A 1 97 ? 76.720 -17.178 -64.172 1.00 87.56 97 VAL A CA 1
ATOM 720 C C . VAL A 1 97 ? 75.441 -17.292 -64.998 1.00 87.56 97 VAL A C 1
ATOM 722 O O . VAL A 1 97 ? 74.350 -17.227 -64.443 1.00 87.56 97 VAL A O 1
ATOM 725 N N . ALA A 1 98 ? 75.552 -17.518 -66.309 1.00 85.06 98 ALA A N 1
ATOM 726 C CA . ALA A 1 98 ? 74.388 -17.669 -67.186 1.00 85.06 98 ALA A CA 1
ATOM 727 C C . ALA A 1 98 ? 73.560 -18.942 -66.904 1.00 85.06 98 ALA A C 1
ATOM 729 O O . ALA A 1 98 ? 72.459 -19.078 -67.432 1.00 85.06 98 ALA A O 1
ATOM 730 N N . GLN A 1 99 ? 74.094 -19.884 -66.119 1.00 84.38 99 GLN A N 1
ATOM 731 C CA . GLN A 1 99 ? 73.417 -21.114 -65.694 1.00 84.38 99 GLN A CA 1
ATOM 732 C C . GLN A 1 99 ? 72.802 -21.011 -64.290 1.00 84.38 99 GLN A C 1
ATOM 734 O O . GLN A 1 99 ? 72.159 -21.963 -63.843 1.00 84.38 99 GLN A O 1
ATOM 739 N N . LEU A 1 100 ? 72.986 -19.887 -63.586 1.00 83.88 100 LEU A N 1
ATOM 740 C CA . LEU A 1 100 ? 72.356 -19.670 -62.288 1.00 83.88 100 LEU A CA 1
ATOM 741 C C . LEU A 1 100 ? 70.839 -19.567 -62.464 1.00 83.88 100 LEU A C 1
ATOM 743 O O . LEU A 1 100 ? 70.336 -18.725 -63.203 1.00 83.88 100 LEU A O 1
ATOM 747 N N . SER A 1 101 ? 70.115 -20.437 -61.766 1.00 75.75 101 SER A N 1
ATOM 748 C CA . SER A 1 101 ? 68.654 -20.457 -61.753 1.00 75.75 101 SER A CA 1
ATOM 749 C C . SER A 1 101 ? 68.166 -19.808 -60.463 1.00 75.75 101 SER A C 1
ATOM 751 O O . SER A 1 101 ? 67.895 -20.508 -59.491 1.00 75.75 101 SER A O 1
ATOM 753 N N . ALA A 1 102 ? 68.096 -18.482 -60.440 1.00 76.19 102 ALA A N 1
ATOM 754 C CA . ALA A 1 102 ? 67.725 -17.707 -59.261 1.00 76.19 102 ALA A CA 1
ATOM 755 C C . ALA A 1 102 ? 66.351 -17.036 -59.416 1.00 76.19 102 ALA A C 1
ATOM 757 O O . ALA A 1 102 ? 65.860 -16.836 -60.525 1.00 76.19 102 ALA A O 1
ATOM 758 N N . THR A 1 103 ? 65.742 -16.653 -58.290 1.00 75.31 103 THR A N 1
ATOM 759 C CA . THR A 1 103 ? 64.495 -15.865 -58.254 1.00 75.31 103 THR A CA 1
ATOM 760 C C . THR A 1 103 ? 64.686 -14.409 -58.681 1.00 75.31 103 THR A C 1
ATOM 762 O O . THR A 1 103 ? 63.713 -13.704 -58.924 1.00 75.31 103 THR A O 1
ATOM 765 N N . VAL A 1 104 ? 65.936 -13.948 -58.727 1.00 83.31 104 VAL A N 1
ATOM 766 C CA . VAL A 1 104 ? 66.354 -12.621 -59.195 1.00 83.31 104 VAL A CA 1
ATOM 767 C C . VAL A 1 104 ? 67.397 -12.789 -60.307 1.00 83.31 104 VAL A C 1
ATOM 769 O O . VAL A 1 104 ? 68.010 -13.859 -60.383 1.00 83.31 104 VAL A O 1
ATOM 772 N N . PRO A 1 105 ? 67.633 -11.777 -61.161 1.00 87.31 105 PRO A N 1
ATOM 773 C CA . PRO A 1 105 ? 68.671 -11.835 -62.188 1.00 87.31 105 PRO A CA 1
ATOM 774 C C . PRO A 1 105 ? 70.031 -12.279 -61.633 1.00 87.31 105 PRO A C 1
ATOM 776 O O . PRO A 1 105 ? 70.411 -11.921 -60.518 1.00 87.31 105 PRO A O 1
ATOM 779 N N . ALA A 1 106 ? 70.789 -13.054 -62.411 1.00 87.06 106 ALA A N 1
ATOM 780 C CA . ALA A 1 106 ? 72.026 -13.692 -61.951 1.00 87.06 106 ALA A CA 1
ATOM 781 C C . ALA A 1 106 ? 73.080 -12.693 -61.427 1.00 87.06 106 ALA A C 1
ATOM 783 O O . ALA A 1 106 ? 73.797 -12.993 -60.473 1.00 87.06 106 ALA A O 1
ATOM 784 N N . ALA A 1 107 ? 73.163 -11.492 -62.004 1.00 84.81 107 ALA A N 1
ATOM 785 C CA . ALA A 1 107 ? 74.038 -10.424 -61.525 1.00 84.81 107 ALA A CA 1
ATOM 786 C C . ALA A 1 107 ? 73.610 -9.899 -60.143 1.00 84.81 107 ALA A C 1
ATOM 788 O O . ALA A 1 107 ? 74.452 -9.729 -59.261 1.00 84.81 107 ALA A O 1
ATOM 789 N N . GLU A 1 108 ? 72.306 -9.696 -59.937 1.00 86.06 108 GLU A N 1
ATOM 790 C CA . GLU A 1 108 ? 71.739 -9.276 -58.653 1.00 86.06 108 GLU A CA 1
ATOM 791 C C . GLU A 1 108 ? 71.883 -10.381 -57.600 1.00 86.06 108 GLU A C 1
ATOM 793 O O . GLU A 1 108 ? 72.233 -10.108 -56.454 1.00 86.06 108 GLU A O 1
ATOM 798 N N . TRP A 1 109 ? 71.686 -11.642 -57.994 1.00 87.88 109 TRP A N 1
ATOM 799 C CA . TRP A 1 109 ? 71.900 -12.800 -57.130 1.00 87.88 109 TRP A CA 1
ATOM 800 C C . TRP A 1 109 ? 73.333 -12.842 -56.593 1.00 87.88 109 TRP A C 1
ATOM 802 O O . TRP A 1 109 ? 73.537 -13.005 -55.392 1.00 87.88 109 TRP A O 1
ATOM 812 N N . LEU A 1 110 ? 74.330 -12.636 -57.461 1.00 86.06 110 LEU A N 1
ATOM 813 C CA . LEU A 1 110 ? 75.742 -12.624 -57.070 1.00 86.06 110 LEU A CA 1
ATOM 814 C C . LEU A 1 110 ? 76.065 -11.486 -56.107 1.00 86.06 110 LEU A C 1
ATOM 816 O O . LEU A 1 110 ? 76.804 -11.696 -55.142 1.00 86.06 110 LEU A O 1
ATOM 820 N N . ASP A 1 111 ? 75.523 -10.293 -56.345 1.00 82.94 111 ASP A N 1
ATOM 821 C CA . ASP A 1 111 ? 75.716 -9.166 -55.437 1.00 82.94 111 ASP A CA 1
ATOM 822 C C . ASP A 1 111 ? 75.064 -9.433 -54.073 1.00 82.94 111 ASP A C 1
ATOM 824 O O . ASP A 1 111 ? 75.711 -9.328 -53.027 1.00 82.94 111 ASP A O 1
ATOM 828 N N . LYS A 1 112 ? 73.816 -9.911 -54.069 1.00 86.62 112 LYS A N 1
ATOM 829 C CA . LYS A 1 112 ? 73.103 -10.278 -52.842 1.00 86.62 112 LYS A CA 1
ATOM 830 C C . LYS A 1 112 ? 73.778 -11.421 -52.088 1.00 86.62 112 LYS A C 1
ATOM 832 O O . LYS A 1 112 ? 73.822 -11.363 -50.862 1.00 86.62 112 LYS A O 1
ATOM 837 N N . GLN A 1 113 ? 74.353 -12.412 -52.771 1.00 86.69 113 GLN A N 1
ATOM 838 C CA . GLN A 1 113 ? 75.131 -13.491 -52.148 1.00 86.69 113 GLN A CA 1
ATOM 839 C C . GLN A 1 113 ? 76.369 -12.929 -51.436 1.00 86.69 113 GLN A C 1
ATOM 841 O O . GLN A 1 113 ? 76.627 -13.284 -50.287 1.00 86.69 113 GLN A O 1
ATOM 846 N N . ARG A 1 114 ? 77.088 -11.976 -52.048 1.00 85.06 114 ARG A N 1
ATOM 847 C CA . ARG A 1 114 ? 78.224 -11.292 -51.396 1.00 85.06 114 ARG A CA 1
ATOM 848 C C . ARG A 1 114 ? 77.778 -10.505 -50.161 1.00 85.06 114 ARG A C 1
ATOM 850 O O . ARG A 1 114 ? 78.435 -10.562 -49.119 1.00 85.06 114 ARG A O 1
ATOM 857 N N . GLN A 1 115 ? 76.666 -9.777 -50.260 1.00 85.19 115 GLN A N 1
ATOM 858 C CA . GLN A 1 115 ? 76.106 -9.025 -49.133 1.00 85.19 115 GLN A CA 1
ATOM 859 C C . GLN A 1 115 ? 75.634 -9.952 -48.004 1.00 85.19 115 GLN A C 1
ATOM 861 O O . GLN A 1 115 ? 75.865 -9.660 -46.828 1.00 85.19 115 GLN A O 1
ATOM 866 N N . LEU A 1 116 ? 75.008 -11.078 -48.350 1.00 88.00 116 LEU A N 1
ATOM 867 C CA . LEU A 1 116 ? 74.561 -12.097 -47.409 1.00 88.00 116 LEU A CA 1
ATOM 868 C C . LEU A 1 116 ? 75.749 -12.696 -46.651 1.00 88.00 116 LEU A C 1
ATOM 870 O O . LEU A 1 116 ? 75.718 -12.734 -45.423 1.00 88.00 116 LEU A O 1
ATOM 874 N N . ASP A 1 117 ? 76.822 -13.070 -47.349 1.00 85.19 117 ASP A N 1
ATOM 875 C CA . ASP A 1 117 ? 78.033 -13.623 -46.732 1.00 85.19 117 ASP A CA 1
ATOM 876 C C . ASP A 1 117 ? 78.684 -12.645 -45.741 1.00 85.19 117 ASP A C 1
ATOM 878 O O . ASP A 1 117 ? 79.163 -13.046 -44.675 1.00 85.19 117 ASP A O 1
ATOM 882 N N . LEU A 1 118 ? 78.688 -11.347 -46.058 1.00 84.44 118 LEU A N 1
ATOM 883 C CA . LEU A 1 118 ? 79.181 -10.306 -45.152 1.00 84.44 118 LEU A CA 1
ATOM 884 C C . LEU A 1 118 ? 78.285 -10.143 -43.920 1.00 84.44 118 LEU A C 1
ATOM 886 O O . LEU A 1 118 ? 78.793 -10.043 -42.802 1.00 84.44 118 LEU A O 1
ATOM 890 N N . ARG A 1 119 ? 76.961 -10.142 -44.101 1.00 87.25 119 ARG A N 1
ATOM 891 C CA . ARG A 1 119 ? 76.009 -9.991 -42.992 1.00 87.25 119 ARG A CA 1
ATOM 892 C C . ARG A 1 119 ? 75.970 -11.208 -42.081 1.00 87.25 119 ARG A C 1
ATOM 894 O O . ARG A 1 119 ? 75.936 -11.042 -40.867 1.00 87.25 119 ARG A O 1
ATOM 901 N N . LEU A 1 120 ? 76.047 -12.418 -42.630 1.00 86.75 120 LEU A N 1
ATOM 902 C CA . LEU A 1 120 ? 76.102 -13.646 -41.835 1.00 86.75 120 LEU A CA 1
ATOM 903 C C . LEU A 1 120 ? 77.349 -13.686 -40.942 1.00 86.75 120 LEU A C 1
ATOM 905 O O . LEU A 1 120 ? 77.251 -14.106 -39.793 1.00 86.75 120 LEU A O 1
ATOM 909 N N . LYS A 1 121 ? 78.496 -13.168 -41.406 1.00 85.00 121 LYS A N 1
ATOM 910 C CA . LYS A 1 121 ? 79.700 -13.005 -40.566 1.00 85.00 121 LYS A CA 1
ATOM 911 C C . LYS A 1 121 ? 79.517 -11.997 -39.424 1.00 85.00 121 LYS A C 1
ATOM 913 O O . LYS A 1 121 ? 80.213 -12.097 -38.419 1.00 85.00 121 LYS A O 1
ATOM 918 N N . GLY A 1 122 ? 78.616 -11.025 -39.579 1.00 82.62 122 GLY A N 1
ATOM 919 C CA . GLY A 1 122 ? 78.334 -9.975 -38.596 1.00 82.62 122 GLY A CA 1
ATOM 920 C C . GLY A 1 122 ? 77.108 -10.220 -37.710 1.00 82.62 122 GLY A C 1
ATOM 921 O O . GLY A 1 122 ? 76.869 -9.426 -36.803 1.00 82.62 122 GLY A O 1
ATOM 922 N N . ILE A 1 123 ? 76.346 -11.297 -37.932 1.00 83.50 123 ILE A N 1
ATOM 923 C CA . ILE A 1 123 ? 75.023 -11.495 -37.316 1.00 83.50 123 ILE A CA 1
ATOM 924 C C . ILE A 1 123 ? 75.070 -11.556 -35.782 1.00 83.50 123 ILE A C 1
ATOM 926 O O . ILE A 1 123 ? 74.159 -11.083 -35.108 1.00 83.50 123 ILE A O 1
ATOM 930 N N . ASP A 1 124 ? 76.157 -12.080 -35.215 1.00 80.81 124 ASP A N 1
ATOM 931 C CA . ASP A 1 124 ? 76.336 -12.163 -33.762 1.00 80.81 124 ASP A CA 1
ATOM 932 C C . ASP A 1 124 ? 76.512 -10.778 -33.125 1.00 80.81 124 ASP A C 1
ATOM 934 O O . ASP A 1 124 ? 76.055 -10.548 -32.004 1.00 80.81 124 ASP A O 1
ATOM 938 N N . ASN A 1 125 ? 77.102 -9.828 -33.857 1.00 80.56 125 ASN A N 1
ATOM 939 C CA . ASN A 1 125 ? 77.184 -8.438 -33.414 1.00 80.56 125 ASN A CA 1
ATOM 940 C C . ASN A 1 125 ? 75.813 -7.759 -33.463 1.00 80.56 125 ASN A C 1
ATOM 942 O O . ASN A 1 125 ? 75.495 -6.987 -32.563 1.00 80.56 125 ASN A O 1
ATOM 946 N N . ASP A 1 126 ? 74.983 -8.070 -34.463 1.00 75.31 126 ASP A N 1
ATOM 947 C CA . ASP A 1 126 ? 73.632 -7.508 -34.569 1.00 75.31 126 ASP A CA 1
ATOM 948 C C . ASP A 1 126 ? 72.702 -7.991 -33.439 1.00 75.31 126 ASP A C 1
ATOM 950 O O . ASP A 1 126 ? 71.795 -7.258 -33.042 1.00 75.31 126 ASP A O 1
ATOM 954 N N . LEU A 1 127 ? 72.952 -9.184 -32.885 1.00 78.19 127 LEU A N 1
ATOM 955 C CA . LEU A 1 127 ? 72.192 -9.774 -31.774 1.00 78.19 127 LEU A CA 1
ATOM 956 C C . LEU A 1 127 ? 72.729 -9.390 -30.385 1.00 78.19 127 LEU A C 1
ATOM 958 O O . LEU A 1 127 ? 72.052 -9.596 -29.375 1.00 78.19 127 LEU A O 1
ATOM 962 N N . SER A 1 128 ? 73.933 -8.827 -30.300 1.00 78.06 128 SER A N 1
ATOM 963 C CA . SER A 1 128 ? 74.538 -8.431 -29.028 1.00 78.06 128 SER A CA 1
ATOM 964 C C . SER A 1 128 ? 73.995 -7.085 -28.549 1.00 78.06 128 SER A C 1
ATOM 966 O O . SER A 1 128 ? 74.163 -6.070 -29.216 1.00 78.06 128 SER A O 1
ATOM 968 N N . LEU A 1 129 ? 73.410 -7.045 -27.346 1.00 71.88 129 LEU A N 1
ATOM 969 C CA . LEU A 1 129 ? 72.961 -5.790 -26.724 1.00 71.88 129 LEU A CA 1
ATOM 970 C C . LEU A 1 129 ? 74.132 -4.823 -26.473 1.00 71.88 129 LEU A C 1
ATOM 972 O O . LEU A 1 129 ? 73.990 -3.610 -26.631 1.00 71.88 129 LEU A O 1
ATOM 976 N N . ASP A 1 130 ? 75.301 -5.364 -26.120 1.00 67.50 130 ASP A N 1
ATOM 977 C CA . ASP A 1 130 ? 76.494 -4.584 -25.777 1.00 67.50 130 ASP A CA 1
ATOM 978 C C . ASP A 1 130 ? 77.182 -3.978 -27.014 1.00 67.50 130 ASP A C 1
ATOM 980 O O . ASP A 1 130 ? 77.888 -2.976 -26.884 1.00 67.50 130 ASP A O 1
ATOM 984 N N . ALA A 1 131 ? 76.914 -4.496 -28.222 1.00 59.94 131 ALA A N 1
ATOM 985 C CA . ALA A 1 131 ? 77.357 -3.875 -29.477 1.00 59.94 131 ALA A CA 1
ATOM 986 C C . ALA A 1 131 ? 76.746 -2.474 -29.694 1.00 59.94 131 ALA A C 1
ATOM 988 O O . ALA A 1 131 ? 77.267 -1.682 -30.479 1.00 59.94 131 ALA A O 1
ATOM 989 N N . TYR A 1 132 ? 75.685 -2.144 -28.948 1.00 57.38 132 TYR A N 1
ATOM 990 C CA . TYR A 1 132 ? 74.991 -0.856 -28.974 1.00 57.38 132 TYR A CA 1
ATOM 991 C C . TYR A 1 132 ? 75.275 0.012 -27.719 1.00 57.38 132 TYR A C 1
ATOM 993 O O . TYR A 1 132 ? 74.704 1.098 -27.569 1.00 57.38 132 TYR A O 1
ATOM 1001 N N . GLY A 1 133 ? 76.177 -0.416 -26.818 1.00 58.75 133 GLY A N 1
ATOM 1002 C CA . GLY A 1 133 ? 76.655 0.334 -25.638 1.00 58.75 133 GLY A CA 1
ATOM 1003 C C . GLY A 1 133 ? 76.180 -0.203 -24.272 1.00 58.75 133 GLY A C 1
ATOM 1004 O O . GLY A 1 133 ? 75.141 -0.847 -24.176 1.00 58.75 133 GLY A O 1
ATOM 1005 N N . ALA A 1 134 ? 76.937 0.085 -23.201 1.00 58.09 134 ALA A N 1
ATOM 1006 C CA . ALA A 1 134 ? 76.782 -0.541 -21.877 1.00 58.09 134 ALA A CA 1
ATOM 1007 C C . ALA A 1 134 ? 75.438 -0.244 -21.170 1.00 58.09 134 ALA A C 1
ATOM 1009 O O . ALA A 1 134 ? 75.133 0.902 -20.827 1.00 58.09 134 ALA A O 1
ATOM 1010 N N . VAL A 1 135 ? 74.684 -1.306 -20.874 1.00 58.22 135 VAL A N 1
ATOM 1011 C CA . VAL A 1 135 ? 73.374 -1.280 -20.196 1.00 58.22 135 VAL A CA 1
ATOM 1012 C C . VAL A 1 135 ? 73.523 -1.321 -18.669 1.00 58.22 135 VAL A C 1
ATOM 1014 O O . VAL A 1 135 ? 74.309 -2.107 -18.143 1.00 58.22 135 VAL A O 1
ATOM 1017 N N . LYS A 1 136 ? 72.767 -0.481 -17.940 1.00 58.59 136 LYS A N 1
ATOM 1018 C CA . LYS A 1 136 ? 72.890 -0.316 -16.471 1.00 58.59 136 LYS A CA 1
ATOM 1019 C C . LYS A 1 136 ? 71.677 -0.774 -15.647 1.00 58.59 136 LYS A C 1
ATOM 1021 O O . LYS A 1 136 ? 71.765 -0.738 -14.423 1.00 58.59 136 LYS A O 1
ATOM 1026 N N . VAL A 1 137 ? 70.569 -1.193 -16.264 1.00 62.84 137 VAL A N 1
ATOM 1027 C CA . VAL A 1 137 ? 69.337 -1.581 -15.545 1.00 62.84 137 VAL A CA 1
ATOM 1028 C C . VAL A 1 137 ? 68.918 -3.005 -15.943 1.00 62.84 137 VAL A C 1
ATOM 1030 O O . VAL A 1 137 ? 68.903 -3.293 -17.139 1.00 62.84 137 VAL A O 1
ATOM 1033 N N . PRO A 1 138 ? 68.573 -3.896 -14.990 1.00 62.31 138 PRO A N 1
ATOM 1034 C CA . PRO A 1 138 ? 68.188 -5.280 -15.290 1.00 62.31 138 PRO A CA 1
ATOM 1035 C C . PRO A 1 138 ? 67.026 -5.408 -16.288 1.00 62.31 138 PRO A C 1
ATOM 1037 O O . PRO A 1 138 ? 67.124 -6.189 -17.229 1.00 62.31 138 PRO A O 1
ATOM 1040 N N . GLY A 1 139 ? 65.996 -4.562 -16.169 1.00 69.00 139 GLY A N 1
ATOM 1041 C CA . GLY A 1 139 ? 64.802 -4.631 -17.020 1.00 69.00 139 GLY A CA 1
ATOM 1042 C C . GLY A 1 139 ? 65.026 -4.368 -18.515 1.00 69.00 139 GLY A C 1
ATOM 1043 O O . GLY A 1 139 ? 64.254 -4.843 -19.340 1.00 69.00 139 GLY A O 1
ATOM 1044 N N . GLU A 1 140 ? 66.106 -3.677 -18.901 1.00 74.69 140 GLU A N 1
ATOM 1045 C CA . GLU A 1 140 ? 66.471 -3.499 -20.319 1.00 74.69 140 GLU A CA 1
ATOM 1046 C C . GLU A 1 140 ? 67.021 -4.800 -20.927 1.00 74.69 140 GLU A C 1
ATOM 1048 O O . GLU A 1 140 ? 66.791 -5.092 -22.102 1.00 74.69 140 GLU A O 1
ATOM 1053 N N . ARG A 1 141 ? 67.728 -5.605 -20.121 1.00 78.94 141 ARG A N 1
ATOM 1054 C CA . ARG A 1 141 ? 68.281 -6.893 -20.562 1.00 78.94 141 ARG A CA 1
ATOM 1055 C C . ARG A 1 141 ? 67.193 -7.941 -20.733 1.00 78.94 141 ARG A C 1
ATOM 1057 O O . ARG A 1 141 ? 67.275 -8.719 -21.677 1.00 78.94 141 ARG A O 1
ATOM 1064 N N . ASP A 1 142 ? 66.183 -7.934 -19.870 1.00 80.69 142 ASP A N 1
ATOM 1065 C CA . ASP A 1 142 ? 65.073 -8.887 -19.941 1.00 80.69 142 ASP A CA 1
ATOM 1066 C C . ASP A 1 142 ? 64.196 -8.631 -21.176 1.00 80.69 142 ASP A C 1
ATOM 1068 O O . ASP A 1 142 ? 63.925 -9.558 -21.941 1.00 80.69 142 ASP A O 1
ATOM 1072 N N . ALA A 1 143 ? 63.874 -7.364 -21.464 1.00 82.06 143 ALA A N 1
ATOM 1073 C CA . ALA A 1 143 ? 63.147 -6.988 -22.678 1.00 82.06 143 ALA A CA 1
ATOM 1074 C C . ALA A 1 143 ? 63.942 -7.286 -23.968 1.00 82.06 143 ALA A C 1
ATOM 1076 O O . ALA A 1 143 ? 63.377 -7.777 -24.948 1.00 82.06 143 ALA A O 1
ATOM 1077 N N . TRP A 1 144 ? 65.260 -7.042 -23.980 1.00 86.88 144 TRP A N 1
ATOM 1078 C CA . TRP A 1 144 ? 66.112 -7.394 -25.125 1.00 86.88 144 TRP A CA 1
ATOM 1079 C C . TRP A 1 144 ? 66.241 -8.906 -25.312 1.00 86.88 144 TRP A C 1
ATOM 1081 O O . TRP A 1 144 ? 66.210 -9.403 -26.435 1.00 86.88 144 TRP A O 1
ATOM 1091 N N . LYS A 1 145 ? 66.362 -9.659 -24.215 1.00 85.94 145 LYS A N 1
ATOM 1092 C CA . LYS A 1 145 ? 66.418 -11.120 -24.256 1.00 85.94 145 LYS A CA 1
ATOM 1093 C C . LYS A 1 145 ? 65.132 -11.698 -24.836 1.00 85.94 145 LYS A C 1
ATOM 1095 O O . LYS A 1 145 ? 65.215 -12.529 -25.735 1.00 85.94 145 LYS A O 1
ATOM 1100 N N . TRP A 1 146 ? 63.974 -11.207 -24.394 1.00 88.50 146 TRP A N 1
ATOM 1101 C CA . TRP A 1 146 ? 62.688 -11.577 -24.982 1.00 88.50 146 TRP A CA 1
ATOM 1102 C C . TRP A 1 146 ? 62.653 -11.297 -26.493 1.00 88.50 146 TRP A C 1
ATOM 1104 O O . TRP A 1 146 ? 62.244 -12.164 -27.265 1.00 88.50 146 TRP A O 1
ATOM 1114 N N . PHE A 1 147 ? 63.143 -10.129 -26.925 1.00 88.88 147 PHE A N 1
ATOM 1115 C CA . PHE A 1 147 ? 63.224 -9.753 -28.340 1.00 88.88 147 PHE A CA 1
ATOM 1116 C C . PHE A 1 147 ? 64.127 -10.698 -29.154 1.00 88.88 147 PHE A C 1
ATOM 1118 O O . PHE A 1 147 ? 63.714 -11.168 -30.215 1.00 88.88 147 PHE A O 1
ATOM 1125 N N . ILE A 1 148 ? 65.326 -11.036 -28.658 1.00 88.50 148 ILE A N 1
ATOM 1126 C CA . ILE A 1 148 ? 66.197 -12.034 -29.307 1.00 88.50 148 ILE A CA 1
ATOM 1127 C C . ILE A 1 148 ? 65.504 -13.395 -29.357 1.00 88.50 148 ILE A C 1
ATOM 1129 O O . ILE A 1 148 ? 65.603 -14.086 -30.368 1.00 88.50 148 ILE A O 1
ATOM 1133 N N . ASP A 1 149 ? 64.819 -13.799 -28.285 1.00 88.06 149 ASP A N 1
ATOM 1134 C CA . ASP A 1 149 ? 64.140 -15.093 -28.221 1.00 88.06 149 ASP A CA 1
ATOM 1135 C C . ASP A 1 149 ? 63.053 -15.218 -29.291 1.00 88.06 149 ASP A C 1
ATOM 1137 O O . ASP A 1 149 ? 62.886 -16.305 -29.842 1.00 88.06 149 ASP A O 1
ATOM 1141 N N . GLN A 1 150 ? 62.396 -14.113 -29.668 1.00 88.81 150 GLN A N 1
ATOM 1142 C CA . GLN A 1 150 ? 61.499 -14.109 -30.826 1.00 88.81 150 GLN A CA 1
ATOM 1143 C C . GLN A 1 150 ? 62.262 -14.401 -32.125 1.00 88.81 150 GLN A C 1
ATOM 1145 O O . GLN A 1 150 ? 61.805 -15.207 -32.922 1.00 88.81 150 GLN A O 1
ATOM 1150 N N . TRP A 1 151 ? 63.444 -13.810 -32.331 1.00 90.69 151 TRP A N 1
ATOM 1151 C CA . TRP A 1 151 ? 64.271 -13.986 -33.539 1.00 90.69 151 TRP A CA 1
ATOM 1152 C C . TRP A 1 151 ? 65.123 -15.265 -33.569 1.00 90.69 151 TRP A C 1
ATOM 1154 O O . TRP A 1 151 ? 65.698 -15.614 -34.608 1.00 90.69 151 TRP A O 1
ATOM 1164 N N . ARG A 1 152 ? 65.220 -15.989 -32.454 1.00 88.81 152 ARG A N 1
ATOM 1165 C CA . ARG A 1 152 ? 66.052 -17.190 -32.308 1.00 88.81 152 ARG A CA 1
ATOM 1166 C C . ARG A 1 152 ? 65.771 -18.262 -33.379 1.00 88.81 152 ARG A C 1
ATOM 1168 O O . ARG A 1 152 ? 66.736 -18.679 -34.022 1.00 88.81 152 ARG A O 1
ATOM 1175 N N . PRO A 1 153 ? 64.513 -18.644 -33.686 1.00 88.19 153 PRO A N 1
ATOM 1176 C CA . PRO A 1 153 ? 64.241 -19.659 -34.708 1.00 88.19 153 PRO A CA 1
ATOM 1177 C C . PRO A 1 153 ? 64.728 -19.254 -36.107 1.00 88.19 153 PRO A C 1
ATOM 1179 O O . PRO A 1 153 ? 65.239 -20.083 -36.859 1.00 88.19 153 PRO A O 1
ATOM 1182 N N . ALA A 1 154 ? 64.602 -17.973 -36.464 1.00 87.81 154 ALA A N 1
ATOM 1183 C CA . ALA A 1 154 ? 65.037 -17.465 -37.762 1.00 87.81 154 ALA A CA 1
ATOM 1184 C C . ALA A 1 154 ? 66.567 -17.337 -37.850 1.00 87.81 154 ALA A C 1
ATOM 1186 O O . ALA A 1 154 ? 67.160 -17.722 -38.856 1.00 87.81 154 ALA A O 1
ATOM 1187 N N . THR A 1 155 ? 67.227 -16.860 -36.792 1.00 87.88 155 THR A N 1
ATOM 1188 C CA . THR A 1 155 ? 68.693 -16.690 -36.764 1.00 87.88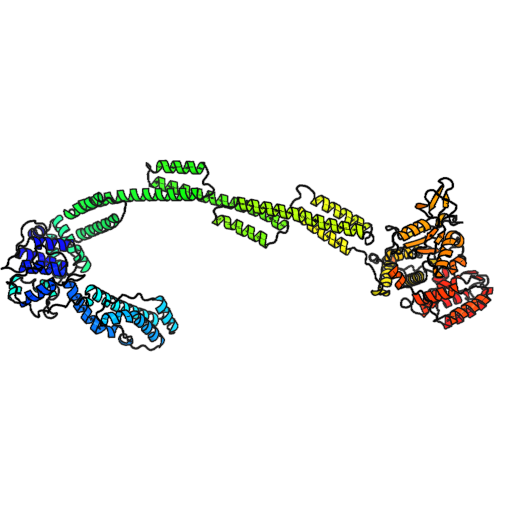 155 THR A CA 1
ATOM 1189 C C . THR A 1 155 ? 69.445 -18.022 -36.772 1.00 87.88 155 THR A C 1
ATOM 1191 O O . THR A 1 155 ? 70.487 -18.133 -37.417 1.00 87.88 155 THR A O 1
ATOM 1194 N N . GLU A 1 156 ? 68.904 -19.067 -36.144 1.00 87.81 156 GLU A N 1
ATOM 1195 C CA . GLU A 1 156 ? 69.457 -20.424 -36.234 1.00 87.81 156 GLU A CA 1
ATOM 1196 C C . GLU A 1 156 ? 69.349 -20.993 -37.654 1.00 87.81 156 GLU A C 1
ATOM 1198 O O . GLU A 1 156 ? 70.311 -21.568 -38.166 1.00 87.81 156 GLU A O 1
ATOM 1203 N N . ARG A 1 157 ? 68.222 -20.772 -38.342 1.00 88.19 157 ARG A N 1
ATOM 1204 C CA . ARG A 1 157 ? 68.060 -21.176 -39.750 1.00 88.19 157 ARG A CA 1
ATOM 1205 C C . ARG A 1 157 ? 68.998 -20.405 -40.678 1.00 88.19 157 ARG A C 1
ATOM 1207 O O . ARG A 1 157 ? 69.596 -21.028 -41.553 1.00 88.19 157 ARG A O 1
ATOM 1214 N N . LEU A 1 158 ? 69.197 -19.104 -40.434 1.00 87.56 158 LEU A N 1
ATOM 1215 C CA . LEU A 1 158 ? 70.167 -18.276 -41.161 1.00 87.56 158 LEU A CA 1
ATOM 1216 C C . LEU A 1 158 ? 71.585 -18.854 -41.073 1.00 87.56 158 LEU A C 1
ATOM 1218 O O . LEU A 1 158 ? 72.229 -19.050 -42.102 1.00 87.56 158 LEU A O 1
ATOM 1222 N N . ARG A 1 159 ? 72.051 -19.185 -39.860 1.00 85.12 159 ARG A N 1
ATOM 1223 C CA . ARG A 1 159 ? 73.390 -19.766 -39.641 1.00 85.12 159 ARG A CA 1
ATOM 1224 C C . ARG A 1 159 ? 73.553 -21.145 -40.281 1.00 85.12 159 ARG A C 1
ATOM 1226 O O . ARG A 1 159 ? 74.627 -21.463 -40.777 1.00 85.12 159 ARG A O 1
ATOM 1233 N N . ASN A 1 160 ? 72.489 -21.944 -40.289 1.00 84.31 160 ASN A N 1
ATOM 1234 C CA . ASN A 1 160 ? 72.509 -23.309 -40.815 1.00 84.31 160 ASN A CA 1
ATOM 1235 C C . ASN A 1 160 ? 72.244 -23.388 -42.326 1.00 84.31 160 ASN A C 1
ATOM 1237 O O . ASN A 1 160 ? 72.083 -24.486 -42.858 1.00 84.31 160 ASN A O 1
ATOM 1241 N N . GLY A 1 161 ? 72.150 -22.248 -43.021 1.00 79.62 161 GLY A N 1
ATOM 1242 C CA . GLY A 1 161 ? 71.871 -22.222 -44.456 1.00 79.62 161 GLY A CA 1
ATOM 1243 C C . GLY A 1 161 ? 70.516 -22.836 -44.813 1.00 79.62 161 GLY A C 1
ATOM 1244 O O . GLY A 1 161 ? 70.360 -23.365 -45.903 1.00 79.62 161 GLY A O 1
ATOM 1245 N N . CYS A 1 162 ? 69.546 -22.797 -43.896 1.00 86.12 162 CYS A N 1
ATOM 1246 C CA . CYS A 1 162 ? 68.164 -23.214 -44.123 1.00 86.12 162 CYS A CA 1
ATOM 1247 C C . CYS A 1 162 ? 67.284 -21.984 -44.340 1.00 86.12 162 CYS A C 1
ATOM 1249 O O . CYS A 1 162 ? 67.586 -20.910 -43.819 1.00 86.12 162 CYS A O 1
ATOM 1251 N N . ARG A 1 163 ? 66.155 -22.143 -45.040 1.00 87.31 163 ARG A N 1
ATOM 1252 C CA . ARG A 1 163 ? 65.188 -21.053 -45.225 1.00 87.31 163 ARG A CA 1
ATOM 1253 C C . ARG A 1 163 ? 64.722 -20.514 -43.872 1.00 87.31 163 ARG A C 1
ATOM 1255 O O . ARG A 1 163 ? 64.079 -21.246 -43.115 1.00 87.31 163 ARG A O 1
ATOM 1262 N N . ALA A 1 164 ? 65.076 -19.268 -43.567 1.00 88.38 164 ALA A N 1
ATOM 1263 C CA . ALA A 1 164 ? 64.593 -18.544 -42.400 1.00 88.38 164 ALA A CA 1
ATOM 1264 C C . ALA A 1 164 ? 63.246 -17.880 -42.703 1.00 88.38 164 ALA A C 1
ATOM 1266 O O . ALA A 1 164 ? 62.989 -17.493 -43.838 1.00 88.38 164 ALA A O 1
ATOM 1267 N N . GLU A 1 165 ? 62.384 -17.741 -41.703 1.00 88.06 165 GLU A N 1
ATOM 1268 C CA . GLU A 1 165 ? 61.104 -17.043 -41.847 1.00 88.06 165 GLU A CA 1
ATOM 1269 C C . GLU A 1 165 ? 61.168 -15.685 -41.159 1.00 88.06 165 GLU A C 1
ATOM 1271 O O . GLU A 1 165 ? 61.883 -15.501 -40.172 1.00 88.06 165 GLU A O 1
ATOM 1276 N N . ILE A 1 166 ? 60.435 -14.721 -41.710 1.00 86.94 166 ILE A N 1
ATOM 1277 C CA . ILE A 1 166 ? 60.278 -13.413 -41.088 1.00 86.94 166 ILE A CA 1
ATOM 1278 C C . ILE A 1 166 ? 59.284 -13.563 -39.944 1.00 86.94 166 ILE A C 1
ATOM 1280 O O . ILE A 1 166 ? 58.179 -14.059 -40.138 1.00 86.94 166 ILE A O 1
ATOM 1284 N N . ILE A 1 167 ? 59.681 -13.112 -38.759 1.00 85.62 167 ILE A N 1
ATOM 1285 C CA . ILE A 1 167 ? 58.870 -13.229 -37.551 1.00 85.62 167 ILE A CA 1
ATOM 1286 C C . ILE A 1 167 ? 58.185 -11.888 -37.305 1.00 85.62 167 ILE A C 1
ATOM 1288 O O . ILE A 1 167 ? 58.822 -10.834 -37.361 1.00 85.62 167 ILE A O 1
ATOM 1292 N N . GLU A 1 168 ? 56.878 -11.899 -37.061 1.00 84.31 168 GLU A N 1
ATOM 1293 C CA . GLU A 1 168 ? 56.165 -10.707 -36.607 1.00 84.31 168 GLU A CA 1
ATOM 1294 C C . GLU A 1 168 ? 56.375 -10.523 -35.107 1.00 84.31 168 GLU A C 1
ATOM 1296 O O . GLU A 1 168 ? 56.034 -11.385 -34.299 1.00 84.31 168 GLU A O 1
ATOM 1301 N N . ILE A 1 169 ? 56.961 -9.388 -34.732 1.00 84.69 169 ILE A N 1
ATOM 1302 C CA . ILE A 1 169 ? 57.158 -9.049 -33.328 1.00 84.69 169 ILE A CA 1
ATOM 1303 C C . ILE A 1 169 ? 55.912 -8.343 -32.820 1.00 84.69 169 ILE A C 1
ATOM 1305 O O . ILE A 1 169 ? 55.520 -7.298 -33.344 1.00 84.69 169 ILE A O 1
ATOM 1309 N N . ASP A 1 170 ? 55.342 -8.859 -31.734 1.00 85.94 170 ASP A N 1
ATOM 1310 C CA . ASP A 1 170 ? 54.331 -8.137 -30.974 1.00 85.94 170 ASP A CA 1
ATOM 1311 C C . ASP A 1 170 ? 54.977 -6.958 -30.228 1.00 85.94 170 ASP A C 1
ATOM 1313 O O . ASP A 1 170 ? 55.464 -7.064 -29.097 1.00 85.94 170 ASP A O 1
ATOM 1317 N N . TRP A 1 171 ? 54.986 -5.801 -30.889 1.00 85.12 171 TRP A N 1
ATOM 1318 C CA . TRP A 1 171 ? 55.533 -4.571 -30.330 1.00 85.12 171 TRP A CA 1
ATOM 1319 C C . TRP A 1 171 ? 54.791 -4.113 -29.072 1.00 85.12 171 TRP A C 1
ATOM 1321 O O . TRP A 1 171 ? 55.418 -3.495 -28.216 1.00 85.12 171 TRP A O 1
ATOM 1331 N N . ARG A 1 172 ? 53.494 -4.428 -28.912 1.00 82.88 172 ARG A N 1
ATOM 1332 C CA . ARG A 1 172 ? 52.743 -4.078 -27.692 1.00 82.88 172 ARG A CA 1
ATOM 1333 C C . ARG A 1 172 ? 53.240 -4.894 -26.511 1.00 82.88 172 ARG A C 1
ATOM 1335 O O . ARG A 1 172 ? 53.431 -4.345 -25.428 1.00 82.88 172 ARG A O 1
ATOM 1342 N N . ARG A 1 173 ? 53.513 -6.178 -26.735 1.00 83.31 173 ARG A N 1
ATOM 1343 C CA . ARG A 1 173 ? 54.108 -7.046 -25.720 1.00 83.31 173 ARG A CA 1
ATOM 1344 C C . ARG A 1 173 ? 55.523 -6.610 -25.347 1.00 83.31 173 ARG A C 1
ATOM 1346 O O . ARG A 1 173 ? 55.829 -6.589 -24.161 1.00 83.31 173 ARG A O 1
ATOM 1353 N N . LEU A 1 174 ? 56.336 -6.147 -26.302 1.00 82.38 174 LEU A N 1
ATOM 1354 C CA . LEU A 1 174 ? 57.630 -5.521 -25.989 1.00 82.38 174 LEU A CA 1
ATOM 1355 C C . LEU A 1 174 ? 57.463 -4.316 -25.045 1.00 82.38 174 LEU A C 1
ATOM 1357 O O . LEU A 1 174 ? 58.237 -4.161 -24.104 1.00 82.38 174 LEU A O 1
ATOM 1361 N N . GLU A 1 175 ? 56.447 -3.470 -25.254 1.00 81.81 175 GLU A N 1
ATOM 1362 C CA . GLU A 1 175 ? 56.157 -2.368 -24.325 1.00 81.81 175 GLU A CA 1
ATOM 1363 C C . GLU A 1 175 ? 55.741 -2.862 -22.938 1.00 81.81 175 GLU A C 1
ATOM 1365 O O . GLU A 1 175 ? 56.099 -2.235 -21.941 1.00 81.81 175 GLU A O 1
ATOM 1370 N N . THR A 1 176 ? 55.006 -3.975 -22.860 1.00 82.44 176 THR A N 1
ATOM 1371 C CA . THR A 1 176 ? 54.657 -4.622 -21.590 1.00 82.44 176 THR A CA 1
ATOM 1372 C C . THR A 1 176 ? 55.904 -5.117 -20.856 1.00 82.44 176 THR A C 1
ATOM 1374 O O . THR A 1 176 ? 56.059 -4.798 -19.680 1.00 82.44 176 THR A O 1
ATOM 1377 N N . GLU A 1 177 ? 56.820 -5.805 -21.542 1.00 81.38 177 GLU A N 1
ATOM 1378 C CA . GLU A 1 177 ? 58.086 -6.283 -20.961 1.00 81.38 177 GLU A CA 1
ATOM 1379 C C . GLU A 1 177 ? 58.967 -5.115 -20.479 1.00 81.38 177 GLU A C 1
ATOM 1381 O O . GLU A 1 177 ? 59.533 -5.151 -19.387 1.00 81.38 177 GLU A O 1
ATOM 1386 N N . LEU A 1 178 ? 59.020 -4.016 -21.241 1.00 79.00 178 LEU A N 1
ATOM 1387 C CA . LEU A 1 178 ? 59.751 -2.804 -20.852 1.00 79.00 178 LEU A CA 1
ATOM 1388 C C . LEU A 1 178 ? 59.174 -2.149 -19.590 1.00 79.00 178 LEU A C 1
ATOM 1390 O O . LEU A 1 178 ? 59.924 -1.751 -18.696 1.00 79.00 178 LEU A O 1
ATOM 1394 N N . ARG A 1 179 ? 57.842 -2.053 -19.498 1.00 79.12 179 ARG A N 1
ATOM 1395 C CA . ARG A 1 179 ? 57.160 -1.503 -18.316 1.00 79.12 179 ARG A CA 1
ATOM 1396 C C . ARG A 1 179 ? 57.321 -2.416 -17.098 1.00 79.12 179 ARG A C 1
ATOM 1398 O O . ARG A 1 179 ? 57.528 -1.907 -16.000 1.00 79.12 179 ARG A O 1
ATOM 1405 N N . ALA A 1 180 ? 57.278 -3.736 -17.291 1.00 77.50 180 ALA A N 1
ATOM 1406 C CA . ALA A 1 180 ? 57.529 -4.723 -16.239 1.00 77.50 180 ALA A CA 1
ATOM 1407 C C . ALA A 1 180 ? 58.966 -4.630 -15.691 1.00 77.50 180 ALA A C 1
ATOM 1409 O O . ALA A 1 180 ? 59.187 -4.799 -14.494 1.00 77.50 180 ALA A O 1
ATOM 1410 N N . GLY A 1 181 ? 59.932 -4.275 -16.542 1.00 66.88 181 GLY A N 1
ATOM 1411 C CA . GLY A 1 181 ? 61.330 -4.030 -16.182 1.00 66.88 181 GLY A CA 1
ATOM 1412 C C . GLY A 1 181 ? 61.627 -2.674 -15.522 1.00 66.88 181 GLY A C 1
ATOM 1413 O O . GLY A 1 181 ? 62.791 -2.271 -15.468 1.00 66.88 181 GLY A O 1
ATOM 1414 N N . SER A 1 182 ? 60.613 -1.948 -15.038 1.00 67.50 182 SER A N 1
ATOM 1415 C CA . SER A 1 182 ? 60.743 -0.607 -14.437 1.00 67.50 182 SER A CA 1
ATOM 1416 C C . SER A 1 182 ? 61.275 0.477 -15.391 1.00 67.50 182 SER A C 1
ATOM 1418 O O . SER A 1 182 ? 61.826 1.485 -14.942 1.00 67.50 182 SER A O 1
ATOM 1420 N N . VAL A 1 183 ? 61.125 0.305 -16.710 1.00 69.81 183 VAL A N 1
ATOM 1421 C CA . VAL A 1 183 ? 61.427 1.357 -17.691 1.00 69.81 183 VAL A CA 1
ATOM 1422 C C . VAL A 1 183 ? 60.152 2.154 -17.961 1.00 69.81 183 VAL A C 1
ATOM 1424 O O . VAL A 1 183 ? 59.218 1.666 -18.596 1.00 69.81 183 VAL A O 1
ATOM 1427 N N . GLU A 1 184 ? 60.108 3.401 -17.486 1.00 72.00 184 GLU A N 1
ATOM 1428 C CA . GLU A 1 184 ? 58.944 4.276 -17.662 1.00 72.00 184 GLU A CA 1
ATOM 1429 C C . GLU A 1 184 ? 58.598 4.494 -19.143 1.00 72.00 184 GLU A C 1
ATOM 1431 O O . GLU A 1 184 ? 59.460 4.837 -19.969 1.00 72.00 184 GLU A O 1
ATOM 1436 N N . GLY A 1 185 ? 57.308 4.338 -19.462 1.00 69.06 185 GLY A N 1
ATOM 1437 C CA . GLY A 1 185 ? 56.761 4.558 -20.798 1.00 69.06 185 GLY A CA 1
ATOM 1438 C C . GLY A 1 185 ? 57.004 5.990 -21.278 1.00 69.06 185 GLY A C 1
ATOM 1439 O O . GLY A 1 185 ? 56.730 6.952 -20.569 1.00 69.06 185 GLY A O 1
ATOM 1440 N N . GLY A 1 186 ? 57.551 6.135 -22.488 1.00 70.50 186 GLY A N 1
ATOM 1441 C CA . GLY A 1 186 ? 57.863 7.439 -23.092 1.00 70.50 186 GLY A CA 1
ATOM 1442 C C . GLY A 1 186 ? 59.207 8.060 -22.677 1.00 70.50 186 GLY A C 1
ATOM 1443 O O . GLY A 1 186 ? 59.639 9.053 -23.282 1.00 70.50 186 GLY A O 1
ATOM 1444 N N . SER A 1 187 ? 59.926 7.463 -21.718 1.00 79.50 187 SER A N 1
ATOM 1445 C CA . SER A 1 187 ? 61.265 7.916 -21.325 1.00 79.50 187 SER A CA 1
ATOM 1446 C C . SER A 1 187 ? 62.257 7.884 -22.501 1.00 79.50 187 SER A C 1
ATOM 1448 O O . SER A 1 187 ? 62.087 7.159 -23.487 1.00 79.50 187 SER A O 1
ATOM 1450 N N . LYS A 1 188 ? 63.336 8.678 -22.422 1.00 76.38 188 LYS A N 1
ATOM 1451 C CA . LYS A 1 188 ? 64.394 8.676 -23.453 1.00 76.38 188 LYS A CA 1
ATOM 1452 C C . LYS A 1 188 ? 65.012 7.281 -23.621 1.00 76.38 188 LYS A C 1
ATOM 1454 O O . LYS A 1 188 ? 65.340 6.905 -24.738 1.00 76.38 188 LYS A O 1
ATOM 1459 N N . ARG A 1 189 ? 65.122 6.511 -22.530 1.00 74.56 189 ARG A N 1
ATOM 1460 C CA . ARG A 1 189 ? 65.614 5.124 -22.545 1.00 74.56 189 ARG A CA 1
ATOM 1461 C C . ARG A 1 189 ? 64.624 4.163 -23.198 1.00 74.56 189 ARG A C 1
ATOM 1463 O O . ARG A 1 189 ? 65.041 3.371 -24.030 1.00 74.56 189 ARG A O 1
ATOM 1470 N N . PHE A 1 190 ? 63.329 4.298 -22.906 1.00 78.44 190 PHE A N 1
ATOM 1471 C CA . PHE A 1 190 ? 62.271 3.526 -23.565 1.00 78.44 190 PHE A CA 1
ATOM 1472 C C . PHE A 1 190 ? 62.295 3.724 -25.087 1.00 78.44 190 PHE A C 1
ATOM 1474 O O . PHE A 1 190 ? 62.341 2.756 -25.841 1.00 78.44 190 PHE A O 1
ATOM 1481 N N . ARG A 1 191 ? 62.357 4.984 -25.542 1.00 79.94 191 ARG A N 1
ATOM 1482 C CA . ARG A 1 191 ? 62.446 5.317 -26.974 1.00 79.94 191 ARG A CA 1
ATOM 1483 C C . ARG A 1 191 ? 63.739 4.824 -27.622 1.00 79.94 191 ARG A C 1
ATOM 1485 O O . ARG A 1 191 ? 63.702 4.340 -28.747 1.00 79.94 191 ARG A O 1
ATOM 1492 N N . GLU A 1 192 ? 64.865 4.930 -26.923 1.00 81.19 192 GLU A N 1
ATOM 1493 C CA . GLU A 1 192 ? 66.162 4.460 -27.416 1.00 81.19 192 GLU A CA 1
ATOM 1494 C C . GLU A 1 192 ? 66.206 2.929 -27.547 1.00 81.19 192 GLU A C 1
ATOM 1496 O O . GLU A 1 192 ? 66.666 2.419 -28.564 1.00 81.19 192 GLU A O 1
ATOM 1501 N N . LEU A 1 193 ? 65.671 2.180 -26.577 1.00 81.62 193 LEU A N 1
ATOM 1502 C CA . LEU A 1 193 ? 65.631 0.717 -26.650 1.00 81.62 193 LEU A CA 1
ATOM 1503 C C . LEU A 1 193 ? 64.631 0.226 -27.707 1.00 81.62 193 LEU A C 1
ATOM 1505 O O . LEU A 1 193 ? 64.967 -0.659 -28.489 1.00 81.62 193 LEU A O 1
ATOM 1509 N N . GLN A 1 194 ? 63.457 0.859 -27.826 1.00 82.88 194 GLN A N 1
ATOM 1510 C CA . GLN A 1 194 ? 62.535 0.598 -28.939 1.00 82.88 194 GLN A CA 1
ATOM 1511 C C . GLN A 1 194 ? 63.193 0.860 -30.300 1.00 82.88 194 GLN A C 1
ATOM 1513 O O . GLN A 1 194 ? 63.038 0.060 -31.222 1.00 82.88 194 GLN A O 1
ATOM 1518 N N . LYS A 1 195 ? 63.948 1.958 -30.430 1.00 83.69 195 LYS A N 1
ATOM 1519 C CA . LYS A 1 195 ? 64.698 2.279 -31.647 1.00 83.69 195 LYS A CA 1
ATOM 1520 C C . LYS A 1 195 ? 65.730 1.194 -31.966 1.00 83.69 195 LYS A C 1
ATOM 1522 O O . LYS A 1 195 ? 65.757 0.722 -33.096 1.00 83.69 195 LYS A O 1
ATOM 1527 N N . ARG A 1 196 ? 66.512 0.745 -30.980 1.00 84.62 196 ARG A N 1
ATOM 1528 C CA . ARG A 1 196 ? 67.507 -0.331 -31.152 1.00 84.62 196 ARG A CA 1
ATOM 1529 C C . ARG A 1 196 ? 66.874 -1.659 -31.559 1.00 84.62 196 ARG A C 1
ATOM 1531 O O . ARG A 1 196 ? 67.368 -2.290 -32.485 1.00 84.62 196 ARG A O 1
ATOM 1538 N N . CYS A 1 197 ? 65.764 -2.058 -30.930 1.00 85.69 197 CYS A N 1
ATOM 1539 C CA . CYS A 1 197 ? 65.036 -3.269 -31.323 1.00 85.69 197 CYS A CA 1
ATOM 1540 C C . CYS A 1 197 ? 64.518 -3.163 -32.764 1.00 85.69 197 CYS A C 1
ATOM 1542 O O . CYS A 1 197 ? 64.629 -4.119 -33.520 1.00 85.69 197 CYS A O 1
ATOM 1544 N N . ARG A 1 198 ? 64.007 -1.996 -33.180 1.00 86.56 198 ARG A N 1
ATOM 1545 C CA . ARG A 1 198 ? 63.582 -1.763 -34.571 1.00 86.56 198 ARG A CA 1
ATOM 1546 C C . ARG A 1 198 ? 64.751 -1.781 -35.556 1.00 86.56 198 ARG A C 1
ATOM 1548 O O . ARG A 1 198 ? 64.617 -2.332 -36.641 1.00 86.56 198 ARG A O 1
ATOM 1555 N N . GLU A 1 199 ? 65.896 -1.204 -35.201 1.00 85.50 199 GLU A N 1
ATOM 1556 C CA . GLU A 1 199 ? 67.100 -1.249 -36.041 1.00 85.50 199 GLU A CA 1
ATOM 1557 C C . GLU A 1 199 ? 67.624 -2.682 -36.208 1.00 85.50 199 GLU A C 1
ATOM 1559 O O . GLU A 1 199 ? 67.926 -3.087 -37.331 1.00 85.50 199 GLU A O 1
ATOM 1564 N N . ALA A 1 200 ? 67.680 -3.461 -35.125 1.00 85.44 200 ALA A N 1
ATOM 1565 C CA . ALA A 1 200 ? 68.064 -4.869 -35.168 1.00 85.44 200 ALA A CA 1
ATOM 1566 C C . ALA A 1 200 ? 67.054 -5.714 -35.966 1.00 85.44 200 ALA A C 1
ATOM 1568 O O . ALA A 1 200 ? 67.457 -6.498 -36.822 1.00 85.44 200 ALA A O 1
ATOM 1569 N N . ASP A 1 201 ? 65.750 -5.503 -35.760 1.00 88.69 201 ASP A N 1
ATOM 1570 C CA . ASP A 1 201 ? 64.669 -6.153 -36.514 1.00 88.69 201 ASP A CA 1
ATOM 1571 C C . ASP A 1 201 ? 64.784 -5.861 -38.019 1.00 88.69 201 ASP A C 1
ATOM 1573 O O . ASP A 1 201 ? 64.800 -6.788 -38.825 1.00 88.69 201 ASP A O 1
ATOM 1577 N N . ASN A 1 202 ? 64.996 -4.599 -38.406 1.00 87.38 202 ASN A N 1
ATOM 1578 C CA . ASN A 1 202 ? 65.213 -4.215 -39.803 1.00 87.38 202 ASN A CA 1
ATOM 1579 C C . ASN A 1 202 ? 66.448 -4.894 -40.413 1.00 87.38 202 ASN A C 1
ATOM 1581 O O . ASN A 1 202 ? 66.397 -5.360 -41.553 1.00 87.38 202 ASN A O 1
ATOM 1585 N N . ARG A 1 203 ? 67.567 -4.968 -39.676 1.00 86.19 203 ARG A N 1
ATOM 1586 C CA . ARG A 1 203 ? 68.786 -5.641 -40.156 1.00 86.19 203 ARG A CA 1
ATOM 1587 C C . ARG A 1 203 ? 68.570 -7.138 -40.340 1.00 86.19 203 ARG A C 1
ATOM 1589 O O . ARG A 1 203 ? 68.965 -7.661 -41.380 1.00 86.19 203 ARG A O 1
ATOM 1596 N N . LEU A 1 204 ? 67.923 -7.801 -39.381 1.00 88.81 204 LEU A N 1
ATOM 1597 C CA . LEU A 1 204 ? 67.614 -9.230 -39.443 1.00 88.81 204 LEU A CA 1
ATOM 1598 C C . LEU A 1 204 ? 66.635 -9.542 -40.577 1.00 88.81 204 LEU A C 1
ATOM 1600 O O . LEU A 1 204 ? 66.921 -10.430 -41.377 1.00 88.81 204 LEU A O 1
ATOM 1604 N N . ARG A 1 205 ? 65.554 -8.765 -40.728 1.00 91.00 205 ARG A N 1
ATOM 1605 C CA . ARG A 1 205 ? 64.634 -8.866 -41.876 1.00 91.00 205 ARG A CA 1
ATOM 1606 C C . ARG A 1 205 ? 65.369 -8.706 -43.197 1.00 91.00 205 ARG A C 1
ATOM 1608 O O . ARG A 1 205 ? 65.202 -9.537 -44.079 1.00 91.00 205 ARG A O 1
ATOM 1615 N N . ALA A 1 206 ? 66.220 -7.689 -43.327 1.00 87.31 206 ALA A N 1
ATOM 1616 C CA . ALA A 1 206 ? 67.013 -7.483 -44.536 1.00 87.31 206 ALA A CA 1
ATOM 1617 C C . ALA A 1 206 ? 67.950 -8.671 -44.825 1.00 87.31 206 ALA A C 1
ATOM 1619 O O . ALA A 1 206 ? 68.080 -9.074 -45.977 1.00 87.31 206 ALA A O 1
ATOM 1620 N N . THR A 1 207 ? 68.552 -9.284 -43.802 1.00 89.75 207 THR A N 1
ATOM 1621 C CA . THR A 1 207 ? 69.354 -10.509 -43.965 1.00 89.75 207 THR A CA 1
ATOM 1622 C C . THR A 1 207 ? 68.494 -11.702 -44.399 1.00 89.75 207 THR A C 1
ATOM 1624 O O . THR A 1 207 ? 68.917 -12.449 -45.275 1.00 89.75 207 THR A O 1
ATOM 1627 N N . VAL A 1 208 ? 67.276 -11.863 -43.864 1.00 89.31 208 VAL A N 1
ATOM 1628 C CA . VAL A 1 208 ? 66.322 -12.898 -44.313 1.00 89.31 208 VAL A CA 1
ATOM 1629 C C . VAL A 1 208 ? 65.875 -12.656 -45.758 1.00 89.31 208 VAL A C 1
ATOM 1631 O O . VAL A 1 208 ? 65.863 -13.597 -46.544 1.00 89.31 208 VAL A O 1
ATOM 1634 N N . HIS A 1 209 ? 65.579 -11.413 -46.147 1.00 88.94 209 HIS A N 1
ATOM 1635 C CA . HIS A 1 209 ? 65.241 -11.061 -47.531 1.00 88.94 209 HIS A CA 1
ATOM 1636 C C . HIS A 1 209 ? 66.394 -11.342 -48.502 1.00 88.94 209 HIS A C 1
ATOM 1638 O O . HIS A 1 209 ? 66.161 -11.893 -49.576 1.00 88.94 209 HIS A O 1
ATOM 1644 N N . LEU A 1 210 ? 67.637 -11.023 -48.120 1.00 87.75 210 LEU A N 1
ATOM 1645 C CA . LEU A 1 210 ? 68.822 -11.410 -48.892 1.00 87.75 210 LEU A CA 1
ATOM 1646 C C . LEU A 1 210 ? 68.932 -12.935 -48.998 1.00 87.75 210 LEU A C 1
ATOM 1648 O O . LEU A 1 210 ? 69.149 -13.452 -50.087 1.00 87.75 210 LEU A O 1
ATOM 1652 N N . GLN A 1 211 ? 68.708 -13.665 -47.902 1.00 89.25 211 GLN A N 1
ATOM 1653 C CA . GLN A 1 211 ? 68.698 -15.128 -47.905 1.00 89.25 211 GLN A CA 1
ATOM 1654 C C . GLN A 1 211 ? 67.611 -15.698 -48.832 1.00 89.25 211 GLN A C 1
ATOM 1656 O O . GLN A 1 211 ? 67.857 -16.685 -49.511 1.00 89.25 211 GLN A O 1
ATOM 1661 N N . HIS A 1 212 ? 66.427 -15.078 -48.888 1.00 87.31 212 HIS A N 1
ATOM 1662 C CA . HIS A 1 212 ? 65.332 -15.453 -49.794 1.00 87.31 212 HIS A CA 1
ATOM 1663 C C . HIS A 1 212 ? 65.648 -15.183 -51.253 1.00 87.31 212 HIS A C 1
ATOM 1665 O O . HIS A 1 212 ? 65.340 -16.025 -52.080 1.00 87.31 212 HIS A O 1
ATOM 1671 N N . ALA A 1 213 ? 66.276 -14.055 -51.571 1.00 83.50 213 ALA A N 1
ATOM 1672 C CA . ALA A 1 213 ? 66.649 -13.745 -52.948 1.00 83.50 213 ALA A CA 1
ATOM 1673 C C . ALA A 1 213 ? 67.781 -14.641 -53.476 1.00 83.50 213 ALA A C 1
ATOM 1675 O O . ALA A 1 213 ? 67.916 -14.821 -54.683 1.00 83.50 213 ALA A O 1
ATOM 1676 N N . VAL A 1 214 ? 68.617 -15.151 -52.571 1.00 84.94 214 VAL A N 1
ATOM 1677 C CA . VAL A 1 214 ? 69.825 -15.907 -52.907 1.00 84.94 214 VAL A CA 1
ATOM 1678 C C . VAL A 1 214 ? 69.630 -17.421 -52.774 1.00 84.94 214 VAL A C 1
ATOM 1680 O O . VAL A 1 214 ? 70.316 -18.206 -53.419 1.00 84.94 214 VAL A O 1
ATOM 1683 N N . GLU A 1 215 ? 68.675 -17.848 -51.956 1.00 84.00 215 GLU A N 1
ATOM 1684 C CA . GLU A 1 215 ? 68.309 -19.249 -51.746 1.00 84.00 215 GLU A CA 1
ATOM 1685 C C . GLU A 1 215 ? 69.503 -20.196 -51.483 1.00 84.00 215 GLU A C 1
ATOM 1687 O O . GLU A 1 215 ? 69.601 -21.258 -52.105 1.00 84.00 215 GLU A O 1
ATOM 1692 N N . PRO A 1 216 ? 70.416 -19.890 -50.538 1.00 76.25 216 PRO A N 1
ATOM 1693 C CA . PRO A 1 216 ? 71.631 -20.684 -50.308 1.00 76.25 216 PRO A CA 1
ATOM 1694 C C . PRO A 1 216 ? 71.353 -22.153 -49.929 1.00 76.25 216 PRO A C 1
ATOM 1696 O O . PRO A 1 216 ? 72.213 -23.018 -50.090 1.00 76.25 216 PRO A O 1
ATOM 1699 N N . TRP A 1 217 ? 70.139 -22.465 -49.468 1.00 82.25 217 TRP A N 1
ATOM 1700 C CA . TRP A 1 217 ? 69.680 -23.828 -49.174 1.00 82.25 217 TRP A CA 1
ATOM 1701 C C . TRP A 1 217 ? 69.472 -24.705 -50.420 1.00 82.25 217 TRP A C 1
ATOM 1703 O O . TRP A 1 217 ? 69.277 -25.911 -50.281 1.00 82.25 217 TRP A O 1
ATOM 1713 N N . THR A 1 218 ? 69.491 -24.137 -51.629 1.00 77.94 218 THR A N 1
ATOM 1714 C CA . THR A 1 218 ? 69.319 -24.874 -52.898 1.00 77.94 218 THR A CA 1
ATOM 1715 C C . THR A 1 218 ? 70.605 -25.546 -53.386 1.00 77.94 218 THR A C 1
ATOM 1717 O O . THR A 1 218 ? 70.583 -26.291 -54.364 1.00 77.94 218 THR A O 1
ATOM 1720 N N . GLY A 1 219 ? 71.735 -25.318 -52.706 1.00 71.75 219 GLY A N 1
ATOM 1721 C CA . GLY A 1 219 ? 73.031 -25.903 -53.061 1.00 71.75 219 GLY A CA 1
ATOM 1722 C C . GLY A 1 219 ? 73.736 -25.224 -54.241 1.00 71.75 219 GLY A C 1
ATOM 1723 O O . GLY A 1 219 ? 74.793 -25.702 -54.663 1.00 71.75 219 GLY A O 1
ATOM 1724 N N . GLN A 1 220 ? 73.193 -24.116 -54.758 1.00 78.12 220 GLN A N 1
ATOM 1725 C CA . GLN A 1 220 ? 73.864 -23.267 -55.744 1.00 78.12 220 GLN A CA 1
ATOM 1726 C C . GLN A 1 220 ? 75.144 -22.657 -55.157 1.00 78.12 220 GLN A C 1
ATOM 1728 O O . GLN A 1 220 ? 75.189 -22.266 -53.992 1.00 78.12 220 GLN A O 1
ATOM 1733 N N . ARG A 1 221 ? 76.211 -22.592 -55.961 1.00 74.81 221 ARG A N 1
ATOM 1734 C CA . ARG A 1 221 ? 77.505 -22.025 -55.554 1.00 74.81 221 ARG A CA 1
ATOM 1735 C C . ARG A 1 221 ? 77.835 -20.812 -56.405 1.00 74.81 221 ARG A C 1
ATOM 1737 O O . ARG A 1 221 ? 77.675 -20.855 -57.621 1.00 74.81 221 ARG A O 1
ATOM 1744 N N . SER A 1 222 ? 78.358 -19.768 -55.762 1.00 76.81 222 SER A N 1
ATOM 1745 C CA . SER A 1 222 ? 78.944 -18.637 -56.479 1.00 76.81 222 SER A CA 1
ATOM 1746 C C . SER A 1 222 ? 80.111 -19.128 -57.350 1.00 76.81 222 SER A C 1
ATOM 1748 O O . SER A 1 222 ? 80.962 -19.863 -56.842 1.00 76.81 222 SER A O 1
ATOM 1750 N N . PRO A 1 223 ? 80.180 -18.730 -58.630 1.00 80.00 223 PRO A N 1
ATOM 1751 C CA . PRO A 1 223 ? 81.328 -18.998 -59.481 1.00 80.00 223 PRO A CA 1
ATOM 1752 C C . PRO A 1 223 ? 82.573 -18.237 -59.009 1.00 80.00 223 PRO A C 1
ATOM 1754 O O . PRO A 1 223 ? 82.477 -17.231 -58.297 1.00 80.00 223 PRO A O 1
ATOM 1757 N N . ASP A 1 224 ? 83.742 -18.728 -59.426 1.00 79.56 224 ASP A N 1
ATOM 1758 C CA . ASP A 1 224 ? 85.033 -18.114 -59.119 1.00 79.56 224 ASP A CA 1
ATOM 1759 C C . ASP A 1 224 ? 85.169 -16.746 -59.801 1.00 79.56 224 ASP A C 1
ATOM 1761 O O . ASP A 1 224 ? 84.885 -16.586 -60.991 1.00 79.56 224 ASP A O 1
ATOM 1765 N N . LEU A 1 225 ? 85.628 -15.753 -59.036 1.00 81.69 225 LEU A N 1
ATOM 1766 C CA . LEU A 1 225 ? 85.822 -14.389 -59.521 1.00 81.69 225 LEU A CA 1
ATOM 1767 C C . LEU A 1 225 ? 87.178 -14.226 -60.201 1.00 81.69 225 LEU A C 1
ATOM 1769 O O . LEU A 1 225 ? 88.196 -14.759 -59.755 1.00 81.69 225 LEU A O 1
ATOM 1773 N N . ILE A 1 226 ? 87.203 -13.402 -61.241 1.00 86.06 226 ILE A N 1
ATOM 1774 C CA . ILE A 1 226 ? 88.415 -13.078 -61.985 1.00 86.06 226 ILE A CA 1
ATOM 1775 C C . ILE A 1 226 ? 89.043 -11.817 -61.382 1.00 86.06 226 ILE A C 1
ATOM 1777 O O . ILE A 1 226 ? 88.362 -10.822 -61.131 1.00 86.06 226 ILE A O 1
ATOM 1781 N N . GLY A 1 227 ? 90.357 -11.859 -61.147 1.00 79.31 227 GLY A N 1
ATOM 1782 C CA . GLY A 1 227 ? 91.118 -10.740 -60.579 1.00 79.31 227 GLY A CA 1
ATOM 1783 C C . GLY A 1 227 ? 91.511 -9.641 -61.574 1.00 79.31 227 GLY A C 1
ATOM 1784 O O . GLY A 1 227 ? 91.893 -8.562 -61.139 1.00 79.31 227 GLY A O 1
ATOM 1785 N N . GLU A 1 228 ? 91.439 -9.897 -62.883 1.00 83.19 228 GLU A N 1
ATOM 1786 C CA . GLU A 1 228 ? 91.722 -8.924 -63.947 1.00 83.19 228 GLU A CA 1
ATOM 1787 C C . GLU A 1 228 ? 91.078 -9.373 -65.274 1.00 83.19 228 GLU A C 1
ATOM 1789 O O . GLU A 1 228 ? 91.114 -10.557 -65.615 1.00 83.19 228 GLU A O 1
ATOM 1794 N N . VAL A 1 229 ? 90.506 -8.439 -66.045 1.00 84.06 229 VAL A N 1
ATOM 1795 C CA . VAL A 1 229 ? 89.945 -8.729 -67.379 1.00 84.06 229 VAL A CA 1
ATOM 1796 C C . VAL A 1 229 ? 91.072 -9.076 -68.369 1.00 84.06 229 VAL A C 1
ATOM 1798 O O . VAL A 1 229 ? 91.961 -8.242 -68.561 1.00 84.06 229 VAL A O 1
ATOM 1801 N N . PRO A 1 230 ? 91.025 -10.227 -69.073 1.00 87.12 230 PRO A N 1
ATOM 1802 C CA . PRO A 1 230 ? 92.014 -10.571 -70.096 1.00 87.12 230 PRO A CA 1
ATOM 1803 C C . PRO A 1 230 ? 92.129 -9.505 -71.199 1.00 87.12 230 PRO A C 1
ATOM 1805 O O . PRO A 1 230 ? 91.121 -9.028 -71.727 1.00 87.12 230 PRO A O 1
ATOM 1808 N N . SER A 1 231 ? 93.357 -9.160 -71.603 1.00 84.25 231 SER A N 1
ATOM 1809 C CA . SER A 1 231 ? 93.623 -8.103 -72.597 1.00 84.25 231 SER A CA 1
ATOM 1810 C C . SER A 1 231 ? 92.946 -8.342 -73.952 1.00 84.25 231 SER A C 1
ATOM 1812 O O . SER A 1 231 ? 92.566 -7.387 -74.624 1.00 84.25 231 SER A O 1
ATOM 1814 N N . SER A 1 232 ? 92.762 -9.607 -74.340 1.00 82.12 232 SER A N 1
ATOM 1815 C CA . SER A 1 232 ? 92.042 -10.034 -75.548 1.00 82.12 232 SER A CA 1
ATOM 1816 C C . SER A 1 232 ? 90.567 -9.622 -75.517 1.00 82.12 232 SER A C 1
ATOM 1818 O O . SER A 1 232 ? 90.058 -9.047 -76.477 1.00 82.12 232 SER A O 1
ATOM 1820 N N . VAL A 1 233 ? 89.899 -9.840 -74.383 1.00 82.62 233 VAL A N 1
ATOM 1821 C CA . VAL A 1 233 ? 88.494 -9.467 -74.166 1.00 82.62 233 VAL A CA 1
ATOM 1822 C C . VAL A 1 233 ? 88.355 -7.947 -74.059 1.00 82.62 233 VAL A C 1
ATOM 1824 O O . VAL A 1 233 ? 87.459 -7.363 -74.666 1.00 82.62 233 VAL A O 1
ATOM 1827 N N . ARG A 1 234 ? 89.295 -7.285 -73.370 1.00 85.19 234 ARG A N 1
ATOM 1828 C CA . ARG A 1 234 ? 89.352 -5.818 -73.268 1.00 85.19 234 ARG A CA 1
ATOM 1829 C C . ARG A 1 234 ? 89.507 -5.146 -74.635 1.00 85.19 234 ARG A C 1
ATOM 1831 O O . ARG A 1 234 ? 88.842 -4.150 -74.897 1.00 85.19 234 ARG A O 1
ATOM 1838 N N . TYR A 1 235 ? 90.339 -5.699 -75.518 1.00 82.44 235 TYR A N 1
ATOM 1839 C CA . TYR A 1 235 ? 90.505 -5.191 -76.881 1.00 82.44 235 TYR A CA 1
ATOM 1840 C C . TYR A 1 235 ? 89.243 -5.383 -77.736 1.00 82.44 235 TYR A C 1
ATOM 1842 O O . TYR A 1 235 ? 88.891 -4.503 -78.516 1.00 82.44 235 TYR A O 1
ATOM 1850 N N . ALA A 1 236 ? 88.552 -6.513 -77.574 1.00 78.00 236 ALA A N 1
ATOM 1851 C CA . ALA A 1 236 ? 87.395 -6.859 -78.392 1.00 78.00 236 ALA A CA 1
ATOM 1852 C C . ALA A 1 236 ? 86.102 -6.124 -77.994 1.00 78.00 236 ALA A C 1
ATOM 1854 O O . ALA A 1 236 ? 85.304 -5.773 -78.858 1.00 78.00 236 ALA A O 1
ATOM 1855 N N . VAL A 1 237 ? 85.895 -5.889 -76.696 1.00 80.38 237 VAL A N 1
ATOM 1856 C CA . VAL A 1 237 ? 84.695 -5.222 -76.159 1.00 80.38 237 VAL A CA 1
ATOM 1857 C C . VAL A 1 237 ? 84.904 -3.706 -76.028 1.00 80.38 237 VAL A C 1
ATOM 1859 O O . VAL A 1 237 ? 83.980 -2.914 -76.218 1.00 80.38 237 VAL A O 1
ATOM 1862 N N . GLY A 1 238 ? 86.136 -3.278 -75.751 1.00 81.94 238 GLY A N 1
ATOM 1863 C CA . GLY A 1 238 ? 86.483 -1.876 -75.552 1.00 81.94 238 GLY A CA 1
ATOM 1864 C C . GLY A 1 238 ? 86.235 -1.402 -74.119 1.00 81.94 238 GLY A C 1
ATOM 1865 O O . GLY A 1 238 ? 86.339 -2.161 -73.159 1.00 81.94 238 GLY A O 1
ATOM 1866 N N . HIS A 1 239 ? 85.942 -0.112 -73.962 1.00 79.69 239 HIS A N 1
ATOM 1867 C CA . HIS A 1 239 ? 85.912 0.555 -72.657 1.00 79.69 239 HIS A CA 1
ATOM 1868 C C . HIS A 1 239 ? 84.732 0.139 -71.755 1.00 79.69 239 HIS A C 1
ATOM 1870 O O . HIS A 1 239 ? 84.834 0.282 -70.542 1.00 79.69 239 HIS A O 1
ATOM 1876 N N . LEU A 1 240 ? 83.651 -0.427 -72.310 1.00 80.69 240 LEU A N 1
ATOM 1877 C CA . LEU A 1 240 ? 82.519 -0.944 -71.527 1.00 80.69 240 LEU A CA 1
ATOM 1878 C C . LEU A 1 240 ? 82.803 -2.298 -70.854 1.00 80.69 240 LEU A C 1
ATOM 1880 O O . LEU A 1 240 ? 81.998 -2.751 -70.046 1.00 80.69 240 LEU A O 1
ATOM 1884 N N . VAL A 1 241 ? 83.932 -2.953 -71.153 1.00 85.12 241 VAL A N 1
ATOM 1885 C CA . VAL A 1 241 ? 84.207 -4.334 -70.715 1.00 85.12 241 VAL A CA 1
ATOM 1886 C C . VAL A 1 241 ? 84.145 -4.528 -69.196 1.00 85.12 241 VAL A C 1
ATOM 1888 O O . VAL A 1 241 ? 83.677 -5.562 -68.733 1.00 85.12 241 VAL A O 1
ATOM 1891 N N . GLU A 1 242 ? 84.579 -3.539 -68.414 1.00 84.69 242 GLU A N 1
ATOM 1892 C CA . GLU A 1 242 ? 84.582 -3.619 -66.947 1.00 84.69 242 GLU A CA 1
ATOM 1893 C C . GLU A 1 242 ? 83.178 -3.442 -66.353 1.00 84.69 242 GLU A C 1
ATOM 1895 O O . GLU A 1 242 ? 82.892 -4.013 -65.303 1.00 84.69 242 GLU A O 1
ATOM 1900 N N . ALA A 1 243 ? 82.300 -2.689 -67.026 1.00 81.75 243 ALA A N 1
ATOM 1901 C CA . ALA A 1 243 ? 80.891 -2.578 -66.653 1.00 81.75 243 ALA A CA 1
ATOM 1902 C C . ALA A 1 243 ? 80.142 -3.862 -67.031 1.00 81.75 243 ALA A C 1
ATOM 1904 O O . ALA A 1 243 ? 79.557 -4.516 -66.172 1.00 81.75 243 ALA A O 1
ATOM 1905 N N . LEU A 1 244 ? 80.286 -4.305 -68.284 1.00 86.25 244 LEU A N 1
ATOM 1906 C CA . LEU A 1 244 ? 79.599 -5.489 -68.797 1.00 86.25 244 LEU A CA 1
ATOM 1907 C C . LEU A 1 244 ? 79.982 -6.767 -68.037 1.00 86.25 244 LEU A C 1
ATOM 1909 O O . LEU A 1 244 ? 79.114 -7.588 -67.771 1.00 86.25 244 LEU A O 1
ATOM 1913 N N . LEU A 1 245 ? 81.254 -6.937 -67.654 1.00 87.75 245 LEU A N 1
ATOM 1914 C CA . LEU A 1 245 ? 81.735 -8.117 -66.922 1.00 87.75 245 LEU A CA 1
ATOM 1915 C C . LEU A 1 245 ? 81.757 -7.944 -65.396 1.00 87.75 245 LEU A C 1
ATOM 1917 O O . LEU A 1 245 ? 82.243 -8.835 -64.697 1.00 87.75 245 LEU A O 1
ATOM 1921 N N . ARG A 1 246 ? 81.206 -6.855 -64.844 1.00 85.31 246 ARG A N 1
ATOM 1922 C CA . ARG A 1 246 ? 81.166 -6.614 -63.389 1.00 85.31 246 ARG A CA 1
ATOM 1923 C C . ARG A 1 246 ? 80.701 -7.827 -62.556 1.00 85.31 246 ARG A C 1
ATOM 1925 O O . ARG A 1 246 ? 81.335 -8.073 -61.526 1.00 85.31 246 ARG A O 1
ATOM 1932 N N . PRO A 1 247 ? 79.699 -8.634 -62.974 1.00 85.06 247 PRO A N 1
ATOM 1933 C CA . PRO A 1 247 ? 79.239 -9.780 -62.181 1.00 85.06 247 PRO A CA 1
ATOM 1934 C C . PRO A 1 247 ? 80.326 -10.825 -61.865 1.00 85.06 247 PRO A C 1
ATOM 1936 O O . PRO A 1 247 ? 80.293 -11.447 -60.804 1.00 85.06 247 PRO A O 1
ATOM 1939 N N . ILE A 1 248 ? 81.320 -10.994 -62.746 1.00 85.31 248 ILE A N 1
ATOM 1940 C CA . ILE A 1 248 ? 82.384 -12.010 -62.614 1.00 85.31 248 ILE A CA 1
ATOM 1941 C C . ILE A 1 248 ? 83.722 -11.442 -62.119 1.00 85.31 248 ILE A C 1
ATOM 1943 O O . ILE A 1 248 ? 84.692 -12.187 -61.978 1.00 85.31 248 ILE A O 1
ATOM 1947 N N . LEU A 1 249 ? 83.802 -10.136 -61.846 1.00 84.81 249 LEU A N 1
ATOM 1948 C CA . LEU A 1 249 ? 85.025 -9.483 -61.375 1.00 84.81 249 LEU A CA 1
ATOM 1949 C C . LEU A 1 249 ? 85.125 -9.475 -59.845 1.00 84.81 249 LEU A C 1
ATOM 1951 O O . LEU A 1 249 ? 84.123 -9.364 -59.125 1.00 84.81 249 LEU A O 1
ATOM 1955 N N . SER A 1 250 ? 86.361 -9.579 -59.344 1.00 78.94 250 SER A N 1
ATOM 1956 C CA . SER A 1 250 ? 86.677 -9.358 -57.931 1.00 78.94 250 SER A CA 1
ATOM 1957 C C . SER A 1 250 ? 86.525 -7.877 -57.556 1.00 78.94 250 SER A C 1
ATOM 1959 O O . SER A 1 250 ? 86.632 -6.987 -58.401 1.00 78.94 250 SER A O 1
ATOM 1961 N N . ALA A 1 251 ? 86.315 -7.587 -56.268 1.00 67.12 251 ALA A N 1
ATOM 1962 C CA . ALA A 1 251 ? 86.130 -6.214 -55.783 1.00 67.12 251 ALA A CA 1
ATOM 1963 C C . ALA A 1 251 ? 87.326 -5.279 -56.072 1.00 67.12 251 ALA A C 1
ATOM 1965 O O . ALA A 1 251 ? 87.141 -4.070 -56.146 1.00 67.12 251 ALA A O 1
ATOM 1966 N N . SER A 1 252 ? 88.541 -5.815 -56.262 1.00 60.06 252 SER A N 1
ATOM 1967 C CA . SER A 1 252 ? 89.727 -5.029 -56.639 1.00 60.06 252 SER A CA 1
ATOM 1968 C C . SER A 1 252 ? 89.843 -4.762 -58.145 1.00 60.06 252 SER A C 1
ATOM 1970 O O . SER A 1 252 ? 90.670 -3.949 -58.544 1.00 60.06 252 SER A O 1
ATOM 1972 N N . ALA A 1 253 ? 89.072 -5.478 -58.968 1.00 60.03 253 ALA A N 1
ATOM 1973 C CA . ALA A 1 253 ? 89.142 -5.471 -60.431 1.00 60.03 253 ALA A CA 1
ATOM 1974 C C . ALA A 1 253 ? 87.960 -4.746 -61.096 1.00 60.03 253 ALA A C 1
ATOM 1976 O O . ALA A 1 253 ? 87.982 -4.508 -62.302 1.00 60.03 253 ALA A O 1
ATOM 1977 N N . ALA A 1 254 ? 86.916 -4.427 -60.328 1.00 61.25 254 ALA A N 1
ATOM 1978 C CA . ALA A 1 254 ? 85.750 -3.703 -60.812 1.00 61.25 254 ALA A CA 1
ATOM 1979 C C . ALA A 1 254 ? 86.074 -2.210 -60.996 1.00 61.25 254 ALA A C 1
ATOM 1981 O O . ALA A 1 254 ? 86.613 -1.565 -60.094 1.00 61.25 254 ALA A O 1
ATOM 1982 N N . ALA A 1 255 ? 85.721 -1.650 -62.155 1.00 59.28 255 ALA A N 1
ATOM 1983 C CA . ALA A 1 255 ? 85.789 -0.210 -62.379 1.00 59.28 255 ALA A CA 1
ATOM 1984 C C . ALA A 1 255 ? 84.839 0.542 -61.430 1.00 59.28 255 ALA A C 1
ATOM 1986 O O . ALA A 1 255 ? 83.768 0.012 -61.108 1.00 59.28 255 ALA A O 1
ATOM 1987 N N . PRO A 1 256 ? 85.176 1.781 -61.020 1.00 59.09 256 PRO A N 1
ATOM 1988 C CA . PRO A 1 256 ? 84.225 2.641 -60.327 1.00 59.09 256 PRO A CA 1
ATOM 1989 C C . PRO A 1 256 ? 82.958 2.821 -61.173 1.00 59.09 256 PRO A C 1
ATOM 1991 O O . PRO A 1 256 ? 83.019 2.830 -62.404 1.00 59.09 256 PRO A O 1
ATOM 1994 N N . GLU A 1 257 ? 81.810 2.959 -60.507 1.00 59.94 257 GLU A N 1
ATOM 1995 C CA . GLU A 1 257 ? 80.532 3.220 -61.171 1.00 59.94 257 GLU A CA 1
ATOM 1996 C C . GLU A 1 257 ? 80.645 4.363 -62.187 1.00 59.94 257 GLU A C 1
ATOM 1998 O O . GLU A 1 257 ? 81.308 5.379 -61.945 1.00 59.94 257 GLU A O 1
ATOM 2003 N N . VAL A 1 258 ? 79.958 4.212 -63.324 1.00 63.94 258 VAL A N 1
ATOM 2004 C CA . VAL A 1 258 ? 79.889 5.253 -64.352 1.00 63.94 258 VAL A CA 1
ATOM 2005 C C . VAL A 1 258 ? 79.383 6.546 -63.711 1.00 63.94 258 VAL A C 1
ATOM 2007 O O . VAL A 1 258 ? 78.331 6.574 -63.071 1.00 63.94 258 VAL A O 1
ATOM 2010 N N . ASN A 1 259 ? 80.137 7.637 -63.875 1.00 69.19 259 ASN A N 1
ATOM 2011 C CA . ASN A 1 259 ? 79.768 8.933 -63.316 1.00 69.19 259 ASN A CA 1
ATOM 2012 C C . ASN A 1 259 ? 78.472 9.436 -63.976 1.00 69.19 259 ASN A C 1
ATOM 2014 O O . ASN A 1 259 ? 78.504 10.011 -65.065 1.00 69.19 259 ASN A O 1
ATOM 2018 N N . GLY A 1 260 ? 77.338 9.263 -63.291 1.00 70.50 260 GLY A N 1
ATOM 2019 C CA . GLY A 1 260 ? 76.018 9.673 -63.780 1.00 70.50 260 GLY A CA 1
ATOM 2020 C C . GLY A 1 260 ? 75.903 11.162 -64.132 1.00 70.50 260 GLY A C 1
ATOM 2021 O O . GLY A 1 260 ? 75.031 11.532 -64.910 1.00 70.50 260 GLY A O 1
ATOM 2022 N N . ALA A 1 261 ? 76.796 12.029 -63.631 1.00 75.12 261 ALA A N 1
ATOM 2023 C CA . ALA A 1 261 ? 76.843 13.430 -64.057 1.00 75.12 261 ALA A CA 1
ATOM 2024 C C . ALA A 1 261 ? 77.341 13.587 -65.506 1.00 75.12 261 ALA A C 1
ATOM 2026 O O . ALA A 1 261 ? 76.814 14.412 -66.246 1.00 75.12 261 ALA A O 1
ATOM 2027 N N . ASN A 1 262 ? 78.308 12.772 -65.936 1.00 76.00 262 ASN A N 1
ATOM 2028 C CA . ASN A 1 262 ? 78.809 12.799 -67.312 1.00 76.00 262 ASN A CA 1
ATOM 2029 C C . ASN A 1 262 ? 77.764 12.261 -68.294 1.00 76.00 262 ASN A C 1
ATOM 2031 O O . ASN A 1 262 ? 77.617 12.803 -69.389 1.00 76.00 262 ASN A O 1
ATOM 2035 N N . LEU A 1 263 ? 77.006 11.238 -67.884 1.00 79.88 263 LEU A N 1
ATOM 2036 C CA . LEU A 1 263 ? 75.908 10.707 -68.686 1.00 79.88 263 LEU A CA 1
ATOM 2037 C C . LEU A 1 263 ? 74.787 11.736 -68.862 1.00 79.88 263 LEU A C 1
ATOM 2039 O O . LEU A 1 263 ? 74.344 11.948 -69.985 1.00 79.88 263 LEU A O 1
ATOM 2043 N N . ALA A 1 264 ? 74.390 12.430 -67.789 1.00 81.69 264 ALA A N 1
ATOM 2044 C CA . ALA A 1 264 ? 73.385 13.493 -67.852 1.00 81.69 264 ALA A CA 1
ATOM 2045 C C . ALA A 1 264 ? 73.805 14.634 -68.798 1.00 81.69 264 ALA A C 1
ATOM 2047 O O . ALA A 1 264 ? 73.007 15.085 -69.614 1.00 81.69 264 ALA A O 1
ATOM 2048 N N . VAL A 1 265 ? 75.077 15.058 -68.759 1.00 82.31 265 VAL A N 1
ATOM 2049 C CA . VAL A 1 265 ? 75.618 16.069 -69.690 1.00 82.31 265 VAL A CA 1
ATOM 2050 C C . VAL A 1 265 ? 75.588 15.573 -71.139 1.00 82.31 265 VAL A C 1
ATOM 2052 O O . VAL A 1 265 ? 75.223 16.326 -72.043 1.00 82.31 265 VAL A O 1
ATOM 2055 N N . GLY A 1 266 ? 75.948 14.306 -71.368 1.00 77.94 266 GLY A N 1
ATOM 2056 C CA . GLY A 1 266 ? 75.862 13.674 -72.683 1.00 77.94 266 GLY A CA 1
ATOM 2057 C C . GLY A 1 266 ? 74.426 13.635 -73.199 1.00 77.94 266 GLY A C 1
ATOM 2058 O O . GLY A 1 266 ? 74.167 14.069 -74.320 1.00 77.94 266 GLY A O 1
ATOM 2059 N N . LEU A 1 267 ? 73.487 13.188 -72.369 1.00 81.75 267 LEU A N 1
ATOM 2060 C CA . LEU A 1 267 ? 72.062 13.117 -72.676 1.00 81.75 267 LEU A CA 1
ATOM 2061 C C . LEU A 1 267 ? 71.434 14.487 -72.940 1.00 81.75 267 LEU A C 1
ATOM 2063 O O . LEU A 1 267 ? 70.677 14.622 -73.893 1.00 81.75 267 LEU A O 1
ATOM 2067 N N . GLU A 1 268 ? 71.797 15.514 -72.176 1.00 84.31 268 GLU A N 1
ATOM 2068 C CA . GLU A 1 268 ? 71.343 16.891 -72.395 1.00 84.31 268 GLU A CA 1
ATOM 2069 C C . GLU A 1 268 ? 71.835 17.441 -73.743 1.00 84.31 268 GLU A C 1
ATOM 2071 O O . GLU A 1 268 ? 71.069 18.031 -74.507 1.00 84.31 268 GLU A O 1
ATOM 2076 N N . ALA A 1 269 ? 73.105 17.200 -74.089 1.00 79.38 269 ALA A N 1
ATOM 2077 C CA . ALA A 1 269 ? 73.640 17.572 -75.399 1.00 79.38 269 ALA A CA 1
ATOM 2078 C C . ALA A 1 269 ? 72.917 16.841 -76.543 1.00 79.38 269 ALA A C 1
ATOM 2080 O O . ALA A 1 269 ? 72.753 17.392 -77.633 1.00 79.38 269 ALA A O 1
ATOM 2081 N N . HIS A 1 270 ? 72.466 15.613 -76.284 1.00 78.50 270 HIS A N 1
ATOM 2082 C CA . HIS A 1 270 ? 71.669 14.835 -77.215 1.00 78.50 270 HIS A CA 1
ATOM 2083 C C . HIS A 1 270 ? 70.240 15.411 -77.337 1.00 78.50 270 HIS A C 1
ATOM 2085 O O . HIS A 1 270 ? 69.803 15.758 -78.436 1.00 78.50 270 HIS A O 1
ATOM 2091 N N . ALA A 1 271 ? 69.538 15.618 -76.225 1.00 81.44 271 ALA A N 1
ATOM 2092 C CA . ALA A 1 271 ? 68.156 16.095 -76.179 1.00 81.44 271 ALA A CA 1
ATOM 2093 C C . ALA A 1 271 ? 67.940 17.448 -76.887 1.00 81.44 271 ALA A C 1
ATOM 2095 O O . ALA A 1 271 ? 66.965 17.600 -77.626 1.00 81.44 271 ALA A O 1
ATOM 2096 N N . ARG A 1 272 ? 68.877 18.401 -76.764 1.00 80.50 272 ARG A N 1
ATOM 2097 C CA . ARG A 1 272 ? 68.779 19.733 -77.406 1.00 80.50 272 ARG A CA 1
ATOM 2098 C C . ARG A 1 272 ? 68.725 19.712 -78.936 1.00 80.50 272 ARG A C 1
ATOM 2100 O O . ARG A 1 272 ? 68.295 20.692 -79.537 1.00 80.50 272 ARG A O 1
ATOM 2107 N N . GLY A 1 273 ? 69.195 18.637 -79.572 1.00 70.12 273 GLY A N 1
ATOM 2108 C CA . GLY A 1 273 ? 69.252 18.505 -81.032 1.00 70.12 273 GLY A CA 1
ATOM 2109 C C . GLY A 1 273 ? 68.204 17.567 -81.640 1.00 70.12 273 GLY A C 1
ATOM 2110 O O . GLY A 1 273 ? 68.332 17.237 -82.820 1.00 70.12 273 GLY A O 1
ATOM 2111 N N . GLY A 1 274 ? 67.247 17.066 -80.850 1.00 72.38 274 GLY A N 1
ATOM 2112 C CA . GLY A 1 274 ? 66.214 16.114 -81.283 1.00 72.38 274 GLY A CA 1
ATOM 2113 C C . GLY A 1 274 ? 64.895 16.765 -81.715 1.00 72.38 274 GLY A C 1
ATOM 2114 O O . GLY A 1 274 ? 64.595 17.895 -81.340 1.00 72.38 274 GLY A O 1
ATOM 2115 N N . ASP A 1 275 ? 64.096 16.032 -82.493 1.00 80.38 275 ASP A N 1
ATOM 2116 C CA . ASP A 1 275 ? 62.684 16.339 -82.746 1.00 80.38 275 ASP A CA 1
ATOM 2117 C C . ASP A 1 275 ? 61.800 15.892 -81.563 1.00 80.38 275 ASP A C 1
ATOM 2119 O O . ASP A 1 275 ? 62.250 15.156 -80.685 1.00 80.38 275 ASP A O 1
ATOM 2123 N N . ALA A 1 276 ? 60.535 16.324 -81.525 1.00 79.06 276 ALA A N 1
ATOM 2124 C CA . ALA A 1 276 ? 59.630 16.058 -80.398 1.00 79.06 276 ALA A CA 1
ATOM 2125 C C . ALA A 1 276 ? 59.463 14.553 -80.098 1.00 79.06 276 ALA A C 1
ATOM 2127 O O . ALA A 1 276 ? 59.565 14.141 -78.945 1.00 79.06 276 ALA A O 1
ATOM 2128 N N . ARG A 1 277 ? 59.316 13.716 -81.137 1.00 80.81 277 ARG A N 1
ATOM 2129 C CA . ARG A 1 277 ? 59.223 12.250 -80.993 1.00 80.81 277 ARG A CA 1
ATOM 2130 C C . ARG A 1 277 ? 60.519 11.641 -80.460 1.00 80.81 277 ARG A C 1
ATOM 2132 O O . ARG A 1 277 ? 60.493 10.773 -79.592 1.00 80.81 277 ARG A O 1
ATOM 2139 N N . GLY A 1 278 ? 61.670 12.113 -80.942 1.00 77.81 278 GLY A N 1
ATOM 2140 C CA . GLY A 1 278 ? 62.971 11.683 -80.444 1.00 77.81 278 GLY A CA 1
ATOM 2141 C C . GLY A 1 278 ? 63.229 12.085 -78.992 1.00 77.81 278 GLY A C 1
ATOM 2142 O O . GLY A 1 278 ? 63.830 11.299 -78.259 1.00 77.81 278 GLY A O 1
ATOM 2143 N N . ARG A 1 279 ? 62.762 13.267 -78.565 1.00 83.56 279 ARG A N 1
ATOM 2144 C CA . ARG A 1 279 ? 62.824 13.707 -77.162 1.00 83.56 279 ARG A CA 1
ATOM 2145 C C . ARG A 1 279 ? 61.906 12.880 -76.271 1.00 83.56 279 ARG A C 1
ATOM 2147 O O . ARG A 1 279 ? 62.389 12.367 -75.271 1.00 83.56 279 ARG A O 1
ATOM 2154 N N . TYR A 1 280 ? 60.650 12.663 -76.659 1.00 87.25 280 TYR A N 1
ATOM 2155 C CA . TYR A 1 280 ? 59.713 11.844 -75.882 1.00 87.25 280 TYR A CA 1
ATOM 2156 C C . TYR A 1 280 ? 60.204 10.398 -75.706 1.00 87.25 280 TYR A C 1
ATOM 2158 O O . TYR A 1 280 ? 60.176 9.855 -74.605 1.00 87.25 280 TYR A O 1
ATOM 2166 N N . ARG A 1 281 ? 60.774 9.796 -76.754 1.00 83.31 281 ARG A N 1
ATOM 2167 C CA . ARG A 1 281 ? 61.385 8.463 -76.666 1.00 83.31 281 ARG A CA 1
ATOM 2168 C C . ARG A 1 281 ? 62.589 8.415 -75.725 1.00 83.31 281 ARG A C 1
ATOM 2170 O O . ARG A 1 281 ? 62.745 7.462 -74.969 1.00 83.31 281 ARG A O 1
ATOM 2177 N N . LEU A 1 282 ? 63.469 9.416 -75.787 1.00 83.50 282 LEU A N 1
ATOM 2178 C CA . LEU A 1 282 ? 64.595 9.499 -74.856 1.00 83.50 282 LEU A CA 1
ATOM 2179 C C . LEU A 1 282 ? 64.100 9.712 -73.423 1.00 83.50 282 LEU A C 1
ATOM 2181 O O . LEU A 1 282 ? 64.600 9.047 -72.524 1.00 83.50 282 LEU A O 1
ATOM 2185 N N . ALA A 1 283 ? 63.096 10.570 -73.232 1.00 86.75 283 ALA A N 1
ATOM 2186 C CA . ALA A 1 283 ? 62.439 10.804 -71.951 1.00 86.75 283 ALA A CA 1
ATOM 2187 C C . ALA A 1 283 ? 61.868 9.508 -71.358 1.00 86.75 283 ALA A C 1
ATOM 2189 O O . ALA A 1 283 ? 62.111 9.247 -70.189 1.00 86.75 283 ALA A O 1
ATOM 2190 N N . ARG A 1 284 ? 61.208 8.667 -72.164 1.00 87.00 284 ARG A N 1
ATOM 2191 C CA . ARG A 1 284 ? 60.737 7.326 -71.776 1.00 87.00 284 ARG A CA 1
ATOM 2192 C C . ARG A 1 284 ? 61.865 6.420 -71.282 1.00 87.00 284 ARG A C 1
ATOM 2194 O O . ARG A 1 284 ? 61.830 5.933 -70.161 1.00 87.00 284 ARG A O 1
ATOM 2201 N N . VAL A 1 285 ? 62.924 6.280 -72.083 1.00 83.44 285 VAL A N 1
ATOM 2202 C CA . VAL A 1 285 ? 64.074 5.412 -71.769 1.00 83.44 285 VAL A CA 1
ATOM 2203 C C . VAL A 1 285 ? 64.832 5.861 -70.513 1.00 83.44 285 VAL A C 1
ATOM 2205 O O . VAL A 1 285 ? 65.374 5.023 -69.801 1.00 83.44 285 VAL A O 1
ATOM 2208 N N . VAL A 1 286 ? 64.916 7.167 -70.236 1.00 85.25 286 VAL A N 1
ATOM 2209 C CA . VAL A 1 286 ? 65.713 7.698 -69.112 1.00 85.25 286 VAL A CA 1
ATOM 2210 C C . VAL A 1 286 ? 64.878 8.175 -67.922 1.00 85.25 286 VAL A C 1
ATOM 2212 O O . VAL A 1 286 ? 65.460 8.605 -66.924 1.00 85.25 286 VAL A O 1
ATOM 2215 N N . SER A 1 287 ? 63.542 8.105 -68.008 1.00 84.31 287 SER A N 1
ATOM 2216 C CA . SER A 1 287 ? 62.619 8.620 -66.986 1.00 84.31 287 SER A CA 1
ATOM 2217 C C . SER A 1 287 ? 62.948 8.053 -65.612 1.00 84.31 287 SER A C 1
ATOM 2219 O O . SER A 1 287 ? 63.203 8.819 -64.678 1.00 84.31 287 SER A O 1
ATOM 2221 N N . ASP A 1 288 ? 62.990 6.729 -65.517 1.00 81.00 288 ASP A N 1
ATOM 2222 C CA . ASP A 1 288 ? 63.138 6.016 -64.248 1.00 81.00 288 ASP A CA 1
ATOM 2223 C C . ASP A 1 288 ? 64.550 6.202 -63.687 1.00 81.00 288 ASP A C 1
ATOM 2225 O O . ASP A 1 288 ? 64.744 6.476 -62.504 1.00 81.00 288 ASP A O 1
ATOM 2229 N N . TRP A 1 289 ? 65.551 6.226 -64.571 1.00 84.31 289 TRP A N 1
ATOM 2230 C CA . TRP A 1 289 ? 66.933 6.510 -64.198 1.00 84.31 289 TRP A CA 1
ATOM 2231 C C . TRP A 1 289 ? 67.123 7.912 -63.600 1.00 84.31 289 TRP A C 1
ATOM 2233 O O . TRP A 1 289 ? 67.832 8.076 -62.604 1.00 84.31 289 TRP A O 1
ATOM 2243 N N . CYS A 1 290 ? 66.509 8.945 -64.179 1.00 83.38 290 CYS A N 1
ATOM 2244 C CA . CYS A 1 290 ? 66.560 10.303 -63.630 1.00 83.38 290 CYS A CA 1
ATOM 2245 C C . CYS A 1 290 ? 65.875 10.399 -62.261 1.00 83.38 290 CYS A C 1
ATOM 2247 O O . CYS A 1 290 ? 66.356 11.127 -61.392 1.00 83.38 290 CYS A O 1
ATOM 2249 N N . GLU A 1 291 ? 64.779 9.662 -62.061 1.00 80.75 291 GLU A N 1
ATOM 2250 C CA . GLU A 1 291 ? 64.069 9.602 -60.781 1.00 80.75 291 GLU A CA 1
ATOM 2251 C C . GLU A 1 291 ? 64.913 8.944 -59.690 1.00 80.75 291 GLU A C 1
ATOM 2253 O O . GLU A 1 291 ? 65.129 9.537 -58.634 1.00 80.75 291 GLU A O 1
ATOM 2258 N N . GLU A 1 292 ? 65.475 7.772 -59.973 1.00 79.38 292 GLU A N 1
ATOM 2259 C CA . GLU A 1 292 ? 66.299 7.026 -59.021 1.00 79.38 292 GLU A CA 1
ATOM 2260 C C . GLU A 1 292 ? 67.611 7.739 -58.678 1.00 79.38 292 GLU A C 1
ATOM 2262 O O . GLU A 1 292 ? 68.094 7.677 -57.546 1.00 79.38 292 GLU A O 1
ATOM 2267 N N . THR A 1 293 ? 68.222 8.420 -59.651 1.00 78.56 293 THR A N 1
ATOM 2268 C CA . THR A 1 293 ? 69.537 9.052 -59.464 1.00 78.56 293 THR A CA 1
ATOM 2269 C C . THR A 1 293 ? 69.471 10.522 -59.056 1.00 78.56 293 THR A C 1
ATOM 2271 O O . THR A 1 293 ? 70.510 11.104 -58.717 1.00 78.56 293 THR A O 1
ATOM 2274 N N . GLY A 1 294 ? 68.287 11.141 -59.116 1.00 78.75 294 GLY A N 1
ATOM 2275 C CA . GLY A 1 294 ? 68.094 12.579 -58.918 1.00 78.75 294 GLY A CA 1
ATOM 2276 C C . GLY A 1 294 ? 68.863 13.440 -59.927 1.00 78.75 294 GLY A C 1
ATOM 2277 O O . GLY A 1 294 ? 69.177 14.600 -59.645 1.00 78.75 294 GLY A O 1
ATOM 2278 N N . LYS A 1 295 ? 69.257 12.865 -61.070 1.00 82.44 295 LYS A N 1
ATOM 2279 C CA . LYS A 1 295 ? 69.961 13.574 -62.141 1.00 82.44 295 LYS A CA 1
ATOM 2280 C C . LYS A 1 295 ? 68.949 14.206 -63.071 1.00 82.44 295 LYS A C 1
ATOM 2282 O O . LYS A 1 295 ? 68.018 13.553 -63.523 1.00 82.44 295 LYS A O 1
ATOM 2287 N N . ASP A 1 296 ? 69.185 15.469 -63.379 1.00 80.38 296 ASP A N 1
ATOM 2288 C CA . ASP A 1 296 ? 68.270 16.255 -64.181 1.00 80.38 296 ASP A CA 1
ATOM 2289 C C . ASP A 1 296 ? 68.781 16.433 -65.613 1.00 80.38 296 ASP A C 1
ATOM 2291 O O . ASP A 1 296 ? 69.973 16.674 -65.836 1.00 80.38 296 ASP A O 1
ATOM 2295 N N . ILE A 1 297 ? 67.862 16.326 -66.569 1.00 86.38 297 ILE A N 1
ATOM 2296 C CA . ILE A 1 297 ? 68.080 16.602 -67.989 1.00 86.38 297 ILE A CA 1
ATOM 2297 C C . ILE A 1 297 ? 67.027 17.648 -68.377 1.00 86.38 297 ILE A C 1
ATOM 2299 O O . ILE A 1 297 ? 65.922 17.280 -68.782 1.00 86.38 297 ILE A O 1
ATOM 2303 N N . PRO A 1 298 ? 67.335 18.951 -68.229 1.00 86.25 298 PRO A N 1
ATOM 2304 C CA . PRO A 1 298 ? 66.368 20.035 -68.409 1.00 86.25 298 PRO A CA 1
ATOM 2305 C C . PRO A 1 298 ? 65.595 19.966 -69.728 1.00 86.25 298 PRO A C 1
ATOM 2307 O O . PRO A 1 298 ? 64.409 20.278 -69.764 1.00 86.25 298 PRO A O 1
ATOM 2310 N N . SER A 1 299 ? 66.244 19.519 -70.809 1.00 85.00 299 SER A N 1
ATOM 2311 C CA . SER A 1 299 ? 65.623 19.434 -72.136 1.00 85.00 299 SER A CA 1
ATOM 2312 C C . SER A 1 299 ? 64.604 18.294 -72.302 1.00 85.00 299 SER A C 1
ATOM 2314 O O . SER A 1 299 ? 64.014 18.202 -73.375 1.00 85.00 299 SER A O 1
ATOM 2316 N N . LEU A 1 300 ? 64.437 17.413 -71.306 1.00 87.44 300 LEU A N 1
ATOM 2317 C CA . LEU A 1 300 ? 63.486 16.288 -71.313 1.00 87.44 300 LEU A CA 1
ATOM 2318 C C . LEU A 1 300 ? 62.473 16.339 -70.153 1.00 87.44 300 LEU A C 1
ATOM 2320 O O . LEU A 1 300 ? 61.584 15.492 -70.088 1.00 87.44 300 LEU A O 1
ATOM 2324 N N . GLN A 1 301 ? 62.598 17.299 -69.227 1.00 85.88 301 GLN A N 1
ATOM 2325 C CA . GLN A 1 301 ? 61.782 17.349 -68.005 1.00 85.88 301 GLN A CA 1
ATOM 2326 C C . GLN A 1 301 ? 60.279 17.403 -68.280 1.00 85.88 301 GLN A C 1
ATOM 2328 O O . GLN A 1 301 ? 59.505 16.734 -67.595 1.00 85.88 301 GLN A O 1
ATOM 2333 N N . GLU A 1 302 ? 59.869 18.205 -69.260 1.00 86.69 302 GLU A N 1
ATOM 2334 C CA . GLU A 1 302 ? 58.459 18.390 -69.596 1.00 86.69 302 GLU A CA 1
ATOM 2335 C C . GLU A 1 302 ? 57.858 17.089 -70.142 1.00 86.69 302 GLU A C 1
ATOM 2337 O O . GLU A 1 302 ? 56.834 16.618 -69.645 1.00 86.69 302 GLU A O 1
ATOM 2342 N N . GLU A 1 303 ? 58.533 16.457 -71.105 1.00 88.06 303 GLU A N 1
ATOM 2343 C CA . GLU A 1 303 ? 58.121 15.176 -71.674 1.00 88.06 303 GLU A CA 1
ATOM 2344 C C . GLU A 1 303 ? 58.094 14.053 -70.620 1.00 88.06 303 GLU A C 1
ATOM 2346 O O . GLU A 1 303 ? 57.160 13.250 -70.612 1.00 88.06 303 GLU A O 1
ATOM 2351 N N . MET A 1 304 ? 59.060 14.014 -69.692 1.00 85.69 304 MET A N 1
ATOM 2352 C CA . MET A 1 304 ? 59.094 13.034 -68.595 1.00 85.69 304 MET A CA 1
ATOM 2353 C C . MET A 1 304 ? 57.929 13.219 -67.614 1.00 85.69 304 MET A C 1
ATOM 2355 O O . MET A 1 304 ? 57.277 12.245 -67.240 1.00 85.69 304 MET A O 1
ATOM 2359 N N . GLN A 1 305 ? 57.634 14.457 -67.199 1.00 86.81 305 GLN A N 1
ATOM 2360 C CA . GLN A 1 305 ? 56.520 14.741 -66.286 1.00 86.81 305 GLN A CA 1
ATOM 2361 C C . GLN A 1 305 ? 55.174 14.359 -66.901 1.00 86.81 305 GLN A C 1
ATOM 2363 O O . GLN A 1 305 ? 54.346 13.725 -66.242 1.00 86.81 305 GLN A O 1
ATOM 2368 N N . ARG A 1 306 ? 54.971 14.713 -68.172 1.00 88.75 306 ARG A N 1
ATOM 2369 C CA . ARG A 1 306 ? 53.749 14.388 -68.913 1.00 88.75 306 ARG A CA 1
ATOM 2370 C C . ARG A 1 306 ? 53.590 12.883 -69.116 1.00 88.75 306 ARG A C 1
ATOM 2372 O O . ARG A 1 306 ? 52.512 12.357 -68.854 1.00 88.75 306 ARG A O 1
ATOM 2379 N N . HIS A 1 307 ? 54.667 12.176 -69.468 1.00 86.56 307 HIS A N 1
ATOM 2380 C CA . HIS A 1 307 ? 54.657 10.715 -69.569 1.00 86.56 307 HIS A CA 1
ATOM 2381 C C . HIS A 1 307 ? 54.233 10.053 -68.250 1.00 86.56 307 HIS A C 1
ATOM 2383 O O . HIS A 1 307 ? 53.315 9.240 -68.234 1.00 86.56 307 HIS A O 1
ATOM 2389 N N . ARG A 1 308 ? 54.837 10.453 -67.123 1.00 84.38 308 ARG A N 1
ATOM 2390 C CA . ARG A 1 308 ? 54.494 9.902 -65.801 1.00 84.38 308 ARG A CA 1
ATOM 2391 C C . ARG A 1 308 ? 53.045 10.177 -65.418 1.00 84.38 308 ARG A C 1
ATOM 2393 O O . ARG A 1 308 ? 52.363 9.283 -64.923 1.00 84.38 308 ARG A O 1
ATOM 2400 N N . ALA A 1 309 ? 52.564 11.398 -65.659 1.00 85.06 309 ALA A N 1
ATOM 2401 C CA . ALA A 1 309 ? 51.176 11.765 -65.389 1.00 85.06 309 ALA A CA 1
ATOM 2402 C C . ALA A 1 309 ? 50.191 10.923 -66.215 1.00 85.06 309 ALA A C 1
ATOM 2404 O O . ALA A 1 309 ? 49.139 10.528 -65.708 1.00 85.06 309 ALA A O 1
ATOM 2405 N N . LEU A 1 310 ? 50.547 10.627 -67.465 1.00 87.06 310 LEU A N 1
ATOM 2406 C CA . LEU A 1 310 ? 49.764 9.785 -68.356 1.00 87.06 310 LEU A CA 1
ATOM 2407 C C . LEU A 1 310 ? 49.757 8.317 -67.904 1.00 87.06 310 LEU A C 1
ATOM 2409 O O . LEU A 1 310 ? 48.681 7.737 -67.757 1.00 87.06 310 LEU A O 1
ATOM 2413 N N . THR A 1 311 ? 50.921 7.735 -67.614 1.00 82.12 311 THR A N 1
ATOM 2414 C CA . THR A 1 311 ? 51.045 6.335 -67.175 1.00 82.12 311 THR A CA 1
ATOM 2415 C C . THR A 1 311 ? 50.332 6.099 -65.843 1.00 82.12 311 THR A C 1
ATOM 2417 O O . THR A 1 311 ? 49.514 5.186 -65.739 1.00 82.12 311 THR A O 1
ATOM 2420 N N . ALA A 1 312 ? 50.522 6.984 -64.858 1.00 82.88 312 ALA A N 1
ATOM 2421 C CA . ALA A 1 312 ? 49.839 6.887 -63.566 1.00 82.88 312 ALA A CA 1
ATOM 2422 C C . ALA A 1 312 ? 48.310 6.984 -63.704 1.00 82.88 312 ALA A C 1
ATOM 2424 O O . ALA A 1 312 ? 47.556 6.296 -63.014 1.00 82.88 312 ALA A O 1
ATOM 2425 N N . ALA A 1 313 ? 47.827 7.835 -64.613 1.00 82.94 313 ALA A N 1
ATOM 2426 C CA . ALA A 1 313 ? 46.403 7.957 -64.881 1.00 82.94 313 ALA A CA 1
ATOM 2427 C C . ALA A 1 313 ? 45.811 6.705 -65.539 1.00 82.94 313 ALA A C 1
ATOM 2429 O O . ALA A 1 313 ? 44.683 6.336 -65.215 1.00 82.94 313 ALA A O 1
ATOM 2430 N N . LEU A 1 314 ? 46.553 6.063 -66.443 1.00 82.94 314 LEU A N 1
ATOM 2431 C CA . LEU A 1 314 ? 46.136 4.818 -67.083 1.00 82.94 314 LEU A CA 1
ATOM 2432 C C . LEU A 1 314 ? 46.096 3.648 -66.108 1.00 82.94 314 LEU A C 1
ATOM 2434 O O . LEU A 1 314 ? 45.142 2.880 -66.149 1.00 82.94 314 LEU A O 1
ATOM 2438 N N . GLU A 1 315 ? 47.075 3.529 -65.213 1.00 80.75 315 GLU A N 1
ATOM 2439 C CA . GLU A 1 315 ? 47.064 2.497 -64.171 1.00 80.75 315 GLU A CA 1
ATOM 2440 C C . GLU A 1 315 ? 45.857 2.653 -63.244 1.00 80.75 315 GLU A C 1
ATOM 2442 O O . GLU A 1 315 ? 45.118 1.697 -63.009 1.00 80.75 315 GLU A O 1
ATOM 2447 N N . LEU A 1 316 ? 45.601 3.878 -62.772 1.00 79.88 316 LEU A N 1
ATOM 2448 C CA . LEU A 1 316 ? 44.448 4.177 -61.923 1.00 79.88 316 LEU A CA 1
ATOM 2449 C C . LEU A 1 316 ? 43.125 3.840 -62.615 1.00 79.88 316 LEU A C 1
ATOM 2451 O O . LEU A 1 316 ? 42.240 3.257 -61.992 1.00 79.88 316 LEU A O 1
ATOM 2455 N N . LEU A 1 317 ? 42.979 4.191 -63.893 1.00 80.56 317 LEU A N 1
ATOM 2456 C CA . LEU A 1 317 ? 41.758 3.902 -64.644 1.00 80.56 317 LEU A CA 1
ATOM 2457 C C . LEU A 1 317 ? 41.635 2.417 -64.993 1.00 80.56 317 LEU A C 1
ATOM 2459 O O . LEU A 1 317 ? 40.544 1.878 -64.879 1.00 80.56 317 LEU A O 1
ATOM 2463 N N . GLY A 1 318 ? 42.724 1.728 -65.329 1.00 73.38 318 GLY A N 1
ATOM 2464 C CA . GLY A 1 318 ? 42.704 0.303 -65.678 1.00 73.38 318 GLY A CA 1
ATOM 2465 C C . GLY A 1 318 ? 42.269 -0.623 -64.539 1.00 73.38 318 GLY A C 1
ATOM 2466 O O . GLY A 1 318 ? 41.884 -1.760 -64.786 1.00 73.38 318 GLY A O 1
ATOM 2467 N N . THR A 1 319 ? 42.283 -0.143 -63.292 1.00 76.56 319 THR A N 1
ATOM 2468 C CA . THR A 1 319 ? 41.720 -0.880 -62.146 1.00 76.56 319 THR A CA 1
ATOM 2469 C C . THR A 1 319 ? 40.203 -0.742 -62.001 1.00 76.56 319 THR A C 1
ATOM 2471 O O . THR A 1 319 ? 39.603 -1.460 -61.197 1.00 76.56 319 THR A O 1
ATOM 2474 N N . LYS A 1 320 ? 39.567 0.170 -62.746 1.00 73.00 320 LYS A N 1
ATOM 2475 C CA . LYS A 1 320 ? 38.133 0.441 -62.636 1.00 73.00 320 LYS A CA 1
ATOM 2476 C C . LYS A 1 320 ? 37.321 -0.483 -63.551 1.00 73.00 320 LYS A C 1
ATOM 2478 O O . LYS A 1 320 ? 37.608 -0.550 -64.745 1.00 73.00 320 LYS A O 1
ATOM 2483 N N . PRO A 1 321 ? 36.280 -1.161 -63.036 1.00 68.44 321 PRO A N 1
ATOM 2484 C CA . PRO A 1 321 ? 35.468 -2.098 -63.816 1.00 68.44 321 PRO A CA 1
ATOM 2485 C C . PRO A 1 321 ? 34.657 -1.435 -64.942 1.00 68.44 321 PRO A C 1
ATOM 2487 O O . PRO A 1 321 ? 34.179 -2.123 -65.838 1.00 68.44 321 PRO A O 1
ATOM 2490 N N . GLU A 1 322 ? 34.480 -0.115 -64.903 1.00 71.88 322 GLU A N 1
ATOM 2491 C CA . GLU A 1 322 ? 33.760 0.665 -65.911 1.00 71.88 322 GLU A CA 1
ATOM 2492 C C . GLU A 1 322 ? 34.605 0.989 -67.156 1.00 71.88 322 GLU A C 1
ATOM 2494 O O . GLU A 1 322 ? 34.076 1.529 -68.130 1.00 71.88 322 GLU A O 1
ATOM 2499 N N . VAL A 1 323 ? 35.908 0.694 -67.131 1.00 73.81 323 VAL A N 1
ATOM 2500 C CA . VAL A 1 323 ? 36.827 0.955 -68.242 1.00 73.81 323 VAL A CA 1
ATOM 2501 C C . VAL A 1 323 ? 36.803 -0.201 -69.237 1.00 73.81 323 VAL A C 1
ATOM 2503 O O . VAL A 1 323 ? 36.900 -1.365 -68.863 1.00 73.81 323 VAL A O 1
ATOM 2506 N N . THR A 1 324 ? 36.676 0.127 -70.523 1.00 74.69 324 THR A N 1
ATOM 2507 C CA . THR A 1 324 ? 36.745 -0.855 -71.613 1.00 74.69 324 THR A CA 1
ATOM 2508 C C . THR A 1 324 ? 38.187 -1.037 -72.081 1.00 74.69 324 THR A C 1
ATOM 2510 O O . THR A 1 324 ? 38.936 -0.059 -72.157 1.00 74.69 324 THR A O 1
ATOM 2513 N N . ASP A 1 325 ? 38.558 -2.274 -72.432 1.00 73.81 325 ASP A N 1
ATOM 2514 C CA . ASP A 1 325 ? 39.889 -2.595 -72.974 1.00 73.81 325 ASP A CA 1
ATOM 2515 C C . ASP A 1 325 ? 40.206 -1.740 -74.216 1.00 73.81 325 ASP A C 1
ATOM 2517 O O . ASP A 1 325 ? 41.297 -1.184 -74.316 1.00 73.81 325 ASP A O 1
ATOM 2521 N N . ASP A 1 326 ? 39.207 -1.503 -75.076 1.00 76.12 326 ASP A N 1
ATOM 2522 C CA . ASP A 1 326 ? 39.324 -0.665 -76.278 1.00 76.12 326 ASP A CA 1
ATOM 2523 C C . ASP A 1 326 ? 39.796 0.772 -75.971 1.00 76.12 326 ASP A C 1
ATOM 2525 O O . ASP A 1 326 ? 40.618 1.333 -76.697 1.00 76.12 326 ASP A O 1
ATOM 2529 N N . GLY A 1 327 ? 39.304 1.377 -74.882 1.00 76.06 327 GLY A N 1
ATOM 2530 C CA . GLY A 1 327 ? 39.673 2.740 -74.491 1.00 76.06 327 GLY A CA 1
ATOM 2531 C C . GLY A 1 327 ? 41.083 2.843 -73.902 1.00 76.06 327 GLY A C 1
ATOM 2532 O O . GLY A 1 327 ? 41.750 3.864 -74.064 1.00 76.06 327 GLY A O 1
ATOM 2533 N N . ILE A 1 328 ? 41.561 1.784 -73.241 1.00 80.88 328 ILE A N 1
ATOM 2534 C CA . ILE A 1 328 ? 42.950 1.691 -72.764 1.00 80.88 328 ILE A CA 1
ATOM 2535 C C . ILE A 1 328 ? 43.894 1.468 -73.950 1.00 80.88 328 ILE A C 1
ATOM 2537 O O . ILE A 1 328 ? 44.961 2.087 -74.019 1.00 80.88 328 ILE A O 1
ATOM 2541 N N . ASP A 1 329 ? 43.502 0.603 -74.883 1.00 82.31 329 ASP A N 1
ATOM 2542 C CA . ASP A 1 329 ? 44.301 0.250 -76.051 1.00 82.31 329 ASP A CA 1
ATOM 2543 C C . ASP A 1 329 ? 44.507 1.444 -76.993 1.00 82.31 329 ASP A C 1
ATOM 2545 O O . ASP A 1 329 ? 45.607 1.615 -77.523 1.00 82.31 329 ASP A O 1
ATOM 2549 N N . GLU A 1 330 ? 43.518 2.337 -77.122 1.00 82.25 330 GLU A N 1
ATOM 2550 C CA . GLU A 1 330 ? 43.653 3.597 -77.869 1.00 82.25 330 GLU A CA 1
ATOM 2551 C C . GLU A 1 330 ? 44.774 4.489 -77.299 1.00 82.25 330 GLU A C 1
ATOM 2553 O O . GLU A 1 330 ? 45.607 5.005 -78.050 1.00 82.25 330 GLU A O 1
ATOM 2558 N N . VAL A 1 331 ? 44.860 4.627 -75.968 1.00 83.38 331 VAL A N 1
ATOM 2559 C CA . VAL A 1 331 ? 45.916 5.427 -75.323 1.00 83.38 331 VAL A CA 1
ATOM 2560 C C . VAL A 1 331 ? 47.279 4.736 -75.433 1.00 83.38 331 VAL A C 1
ATOM 2562 O O . VAL A 1 331 ? 48.285 5.386 -75.729 1.00 83.38 331 VAL A O 1
ATOM 2565 N N . ARG A 1 332 ? 47.336 3.411 -75.232 1.00 82.62 332 ARG A N 1
ATOM 2566 C CA . ARG A 1 332 ? 48.579 2.625 -75.343 1.00 82.62 332 ARG A CA 1
ATOM 2567 C C . ARG A 1 332 ? 49.176 2.682 -76.746 1.00 82.62 332 ARG A C 1
ATOM 2569 O O . ARG A 1 332 ? 50.395 2.793 -76.882 1.00 82.62 332 ARG A O 1
ATOM 2576 N N . LEU A 1 333 ? 48.338 2.639 -77.780 1.00 84.12 333 LEU A N 1
ATOM 2577 C CA . LEU A 1 333 ? 48.780 2.724 -79.169 1.00 84.12 333 LEU A CA 1
ATOM 2578 C C . LEU A 1 333 ? 49.489 4.058 -79.455 1.00 84.12 333 LEU A C 1
ATOM 2580 O O . LEU A 1 333 ? 50.577 4.059 -80.029 1.00 84.12 333 LEU A O 1
ATOM 2584 N N . ALA A 1 334 ? 48.940 5.178 -78.976 1.00 83.50 334 ALA A N 1
ATOM 2585 C CA . ALA A 1 334 ? 49.556 6.498 -79.131 1.00 83.50 334 ALA A CA 1
ATOM 2586 C C . ALA A 1 334 ? 50.918 6.613 -78.410 1.00 83.50 334 ALA A C 1
ATOM 2588 O O . ALA A 1 334 ? 51.867 7.192 -78.944 1.00 83.50 334 ALA A O 1
ATOM 2589 N N . VAL A 1 335 ? 51.063 5.988 -77.233 1.00 83.50 335 VAL A N 1
ATOM 2590 C CA . VAL A 1 335 ? 52.350 5.916 -76.512 1.00 83.50 335 VAL A CA 1
ATOM 2591 C C . VAL A 1 335 ? 53.398 5.122 -77.302 1.00 83.50 335 VAL A C 1
ATOM 2593 O O . VAL A 1 335 ? 54.551 5.550 -77.382 1.00 83.50 335 VAL A O 1
ATOM 2596 N N . LEU A 1 336 ? 53.017 3.998 -77.920 1.00 80.62 336 LEU A N 1
ATOM 2597 C CA . LEU A 1 336 ? 53.915 3.181 -78.750 1.00 80.62 336 LEU A CA 1
ATOM 2598 C C . LEU A 1 336 ? 54.407 3.917 -80.007 1.00 80.62 336 LEU A C 1
ATOM 2600 O O . LEU A 1 336 ? 55.529 3.683 -80.461 1.00 80.62 336 LEU A O 1
ATOM 2604 N N . GLU A 1 337 ? 53.598 4.825 -80.552 1.00 81.88 337 GLU A N 1
ATOM 2605 C CA . GLU A 1 337 ? 53.953 5.661 -81.706 1.00 81.88 337 GLU A CA 1
ATOM 2606 C C . GLU A 1 337 ? 54.812 6.891 -81.350 1.00 81.88 337 GLU A C 1
ATOM 2608 O O . GLU A 1 337 ? 55.223 7.641 -82.245 1.00 81.88 337 GLU A O 1
ATOM 2613 N N . ASP A 1 338 ? 55.149 7.054 -80.065 1.00 82.94 338 ASP A N 1
ATOM 2614 C CA . ASP A 1 338 ? 55.814 8.218 -79.474 1.00 82.94 338 ASP A CA 1
ATOM 2615 C C . ASP A 1 338 ? 55.030 9.535 -79.655 1.00 82.94 338 ASP A C 1
ATOM 2617 O O . ASP A 1 338 ? 55.634 10.603 -79.799 1.00 82.94 338 ASP A O 1
ATOM 2621 N N . ASP A 1 339 ? 53.694 9.466 -79.666 1.00 85.06 339 ASP A N 1
ATOM 2622 C CA . ASP A 1 339 ? 52.800 10.615 -79.848 1.00 85.06 339 ASP A CA 1
ATOM 2623 C C . ASP A 1 339 ? 52.097 10.995 -78.534 1.00 85.06 339 ASP A C 1
ATOM 2625 O O . ASP A 1 339 ? 51.030 10.490 -78.180 1.00 85.06 339 ASP A O 1
ATOM 2629 N N . LEU A 1 340 ? 52.749 11.871 -77.765 1.00 85.56 340 LEU A N 1
ATOM 2630 C CA . LEU A 1 340 ? 52.302 12.260 -76.426 1.00 85.56 340 LEU A CA 1
ATOM 2631 C C . LEU A 1 340 ? 50.980 13.048 -76.436 1.00 85.56 340 LEU A C 1
ATOM 2633 O O . LEU A 1 340 ? 50.155 12.855 -75.547 1.00 85.56 340 LEU A O 1
ATOM 2637 N N . GLU A 1 341 ? 50.758 13.908 -77.434 1.00 86.12 341 GLU A N 1
ATOM 2638 C CA . GLU A 1 341 ? 49.533 14.718 -77.524 1.00 86.12 341 GLU A CA 1
ATOM 2639 C C . GLU A 1 341 ? 48.308 13.837 -77.804 1.00 86.12 341 GLU A C 1
ATOM 2641 O O . GLU A 1 341 ? 47.293 13.946 -77.115 1.00 86.12 341 GLU A O 1
ATOM 2646 N N . ALA A 1 342 ? 48.427 12.896 -78.747 1.00 85.00 342 ALA A N 1
ATOM 2647 C CA . ALA A 1 342 ? 47.354 11.953 -79.056 1.00 85.00 342 ALA A CA 1
ATOM 2648 C C . ALA A 1 342 ? 46.985 11.063 -77.851 1.00 85.00 342 ALA A C 1
ATOM 2650 O O . ALA A 1 342 ? 45.807 10.771 -77.624 1.00 85.00 342 ALA A O 1
ATOM 2651 N N . ALA A 1 343 ? 47.977 10.666 -77.048 1.00 86.19 343 ALA A N 1
ATOM 2652 C CA . ALA A 1 343 ? 47.759 9.849 -75.859 1.00 86.19 343 ALA A CA 1
ATOM 2653 C C . ALA A 1 343 ? 46.994 10.615 -74.753 1.00 86.19 343 ALA A C 1
ATOM 2655 O O . ALA A 1 343 ? 46.083 10.067 -74.128 1.00 86.19 343 ALA A O 1
ATOM 2656 N N . GLU A 1 344 ? 47.310 11.894 -74.525 1.00 86.75 344 GLU A N 1
ATOM 2657 C CA . GLU A 1 344 ? 46.622 12.730 -73.527 1.00 86.75 344 GLU A CA 1
ATOM 2658 C C . GLU A 1 344 ? 45.146 12.990 -73.893 1.00 86.75 344 GLU A C 1
ATOM 2660 O O . GLU A 1 344 ? 44.275 12.963 -73.017 1.00 86.75 344 GLU A O 1
ATOM 2665 N N . GLU A 1 345 ? 44.834 13.183 -75.179 1.00 86.50 345 GLU A N 1
ATOM 2666 C CA . GLU A 1 345 ? 43.453 13.374 -75.647 1.00 86.50 345 GLU A CA 1
ATOM 2667 C C . GLU A 1 345 ? 42.583 12.123 -75.469 1.00 86.50 345 GLU A C 1
ATOM 2669 O O . GLU A 1 345 ? 41.431 12.219 -75.031 1.00 86.50 345 GLU A O 1
ATOM 2674 N N . ALA A 1 346 ? 43.120 10.944 -75.793 1.00 83.88 346 ALA A N 1
ATOM 2675 C CA . ALA A 1 346 ? 42.413 9.679 -75.614 1.00 83.88 346 ALA A CA 1
ATOM 2676 C C . ALA A 1 346 ? 42.121 9.401 -74.124 1.00 83.88 346 ALA A C 1
ATOM 2678 O O . ALA A 1 346 ? 41.006 9.013 -73.762 1.00 83.88 346 ALA A O 1
ATOM 2679 N N . LEU A 1 347 ? 43.064 9.723 -73.231 1.00 85.94 347 LEU A N 1
ATOM 2680 C CA . LEU A 1 347 ? 42.887 9.596 -71.781 1.00 85.94 347 LEU A CA 1
ATOM 2681 C C . LEU A 1 347 ? 41.765 10.501 -71.236 1.00 85.94 347 LEU A C 1
ATOM 2683 O O . LEU A 1 347 ? 41.016 10.099 -70.340 1.00 85.94 347 LEU A O 1
ATOM 2687 N N . ALA A 1 348 ? 41.630 11.722 -71.759 1.00 83.56 348 ALA A N 1
ATOM 2688 C CA . ALA A 1 348 ? 40.576 12.646 -71.342 1.00 83.56 348 ALA A CA 1
ATOM 2689 C C . ALA A 1 348 ? 39.173 12.112 -71.680 1.00 83.56 348 ALA A C 1
ATOM 2691 O O . ALA A 1 348 ? 38.278 12.165 -70.832 1.00 83.56 348 ALA A O 1
ATOM 2692 N N . ARG A 1 349 ? 38.999 11.532 -72.877 1.00 82.44 349 ARG A N 1
ATOM 2693 C CA . ARG A 1 349 ? 37.738 10.890 -73.291 1.00 82.44 349 ARG A CA 1
ATOM 2694 C C . ARG A 1 349 ? 37.374 9.717 -72.381 1.00 82.44 349 ARG A C 1
ATOM 2696 O O . ARG A 1 349 ? 36.224 9.601 -71.958 1.00 82.44 349 ARG A O 1
ATOM 2703 N N . LEU A 1 350 ? 38.359 8.887 -72.036 1.00 83.12 350 LEU A N 1
ATOM 2704 C CA . LEU A 1 350 ? 38.161 7.730 -71.163 1.00 83.12 350 LEU A CA 1
ATOM 2705 C C . LEU A 1 350 ? 37.681 8.136 -69.760 1.00 83.12 350 LEU A C 1
ATOM 2707 O O . LEU A 1 350 ? 36.737 7.552 -69.227 1.00 83.12 350 LEU A O 1
ATOM 2711 N N . ARG A 1 351 ? 38.281 9.180 -69.172 1.00 83.12 351 ARG A N 1
ATOM 2712 C CA . ARG A 1 351 ? 37.889 9.699 -67.847 1.00 83.12 351 ARG A CA 1
ATOM 2713 C C . ARG A 1 351 ? 36.429 10.141 -67.793 1.00 83.12 351 ARG A C 1
ATOM 2715 O O . ARG A 1 351 ? 35.738 9.843 -66.820 1.00 83.12 351 ARG A O 1
ATOM 2722 N N . GLU A 1 352 ? 35.955 10.831 -68.826 1.00 80.62 352 GLU A N 1
ATOM 2723 C CA . GLU A 1 352 ? 34.575 11.321 -68.875 1.00 80.62 352 GLU A CA 1
ATOM 2724 C C . GLU A 1 352 ? 33.556 10.171 -68.918 1.00 80.62 352 GLU A C 1
ATOM 2726 O O . GLU A 1 352 ? 32.525 10.227 -68.241 1.00 80.62 352 GLU A O 1
ATOM 2731 N N . GLN A 1 353 ? 33.853 9.103 -69.663 1.00 78.31 353 GLN A N 1
ATOM 2732 C CA . GLN A 1 353 ? 32.995 7.917 -69.734 1.00 78.31 353 GLN A CA 1
ATOM 2733 C C . GLN A 1 353 ? 32.879 7.211 -68.377 1.00 78.31 353 GLN A C 1
ATOM 2735 O O . GLN A 1 353 ? 31.768 6.905 -67.935 1.00 78.31 353 GLN A O 1
ATOM 2740 N N . VAL A 1 354 ? 34.008 7.024 -67.688 1.00 79.56 354 VAL A N 1
ATOM 2741 C CA . VAL A 1 354 ? 34.065 6.380 -66.367 1.00 79.56 354 VAL A CA 1
ATOM 2742 C C . VAL A 1 354 ? 33.276 7.164 -65.326 1.00 79.56 354 VAL A C 1
ATOM 2744 O O . VAL A 1 354 ? 32.440 6.590 -64.633 1.00 79.56 354 VAL A O 1
ATOM 2747 N N . GLU A 1 355 ? 33.464 8.485 -65.243 1.00 77.38 355 GLU A N 1
ATOM 2748 C CA . GLU A 1 355 ? 32.712 9.311 -64.288 1.00 77.38 355 GLU A CA 1
ATOM 2749 C C . GLU A 1 355 ? 31.194 9.219 -64.495 1.00 77.38 355 GLU A C 1
ATOM 2751 O O . GLU A 1 355 ? 30.412 9.318 -63.542 1.00 77.38 355 GLU A O 1
ATOM 2756 N N . ARG A 1 356 ? 30.752 9.067 -65.746 1.00 74.62 356 ARG A N 1
ATOM 2757 C CA . ARG A 1 356 ? 29.333 8.931 -66.082 1.00 74.62 356 ARG A CA 1
ATOM 2758 C C . ARG A 1 356 ? 28.781 7.581 -65.621 1.00 74.62 356 ARG A C 1
ATOM 2760 O O . ARG A 1 356 ? 27.687 7.538 -65.056 1.00 74.62 356 ARG A O 1
ATOM 2767 N N . ALA A 1 357 ? 29.547 6.510 -65.820 1.00 73.19 357 ALA A N 1
ATOM 2768 C CA . ALA A 1 357 ? 29.193 5.159 -65.399 1.00 73.19 357 ALA A CA 1
ATOM 2769 C C . ALA A 1 357 ? 29.166 5.012 -63.866 1.00 73.19 357 ALA A C 1
ATOM 2771 O O . ALA A 1 357 ? 28.187 4.501 -63.320 1.00 73.19 357 ALA A O 1
ATOM 2772 N N . GLU A 1 358 ? 30.167 5.547 -63.160 1.00 74.56 358 GLU A N 1
ATOM 2773 C CA . GLU A 1 358 ? 30.240 5.511 -61.692 1.00 74.56 358 GLU A CA 1
ATOM 2774 C C . GLU A 1 358 ? 29.044 6.219 -61.041 1.00 74.56 358 GLU A C 1
ATOM 2776 O O . GLU A 1 358 ? 28.418 5.686 -60.123 1.00 74.56 358 GLU A O 1
ATOM 2781 N N . ARG A 1 359 ? 28.668 7.405 -61.540 1.00 75.50 359 ARG A N 1
ATOM 2782 C CA . ARG A 1 359 ? 27.505 8.151 -61.025 1.00 75.50 359 ARG A CA 1
ATOM 2783 C C . ARG A 1 359 ? 26.194 7.395 -61.248 1.00 75.50 359 ARG A C 1
ATOM 2785 O O . ARG A 1 359 ? 25.346 7.369 -60.356 1.00 75.50 359 ARG A O 1
ATOM 2792 N N . ALA A 1 360 ? 26.035 6.744 -62.400 1.00 72.38 360 ALA A N 1
ATOM 2793 C CA . ALA A 1 360 ? 24.874 5.900 -62.670 1.00 72.38 360 ALA A CA 1
ATOM 2794 C C . ALA A 1 360 ? 24.832 4.666 -61.746 1.00 72.38 360 ALA A C 1
ATOM 2796 O O . ALA A 1 360 ? 23.768 4.312 -61.232 1.00 72.38 360 ALA A O 1
ATOM 2797 N N . GLY A 1 361 ? 25.984 4.042 -61.478 1.00 73.62 361 GLY A N 1
ATOM 2798 C CA . GLY A 1 361 ? 26.114 2.940 -60.521 1.00 73.62 361 GLY A CA 1
ATOM 2799 C C . GLY A 1 361 ? 25.760 3.348 -59.087 1.00 73.62 361 GLY A C 1
ATOM 2800 O O . GLY A 1 361 ? 25.005 2.648 -58.412 1.00 73.62 361 GLY A O 1
ATOM 2801 N N . GLN A 1 362 ? 26.226 4.517 -58.641 1.00 75.31 362 GLN A N 1
ATOM 2802 C CA . GLN A 1 362 ? 25.910 5.064 -57.317 1.00 75.31 362 GLN A CA 1
ATOM 2803 C C . GLN A 1 362 ? 24.413 5.339 -57.142 1.00 75.31 362 GLN A C 1
ATOM 2805 O O . GLN A 1 362 ? 23.841 4.938 -56.128 1.00 75.31 362 GLN A O 1
ATOM 2810 N N . ALA A 1 363 ? 23.760 5.959 -58.130 1.00 76.38 363 ALA A N 1
ATOM 2811 C CA . ALA A 1 363 ? 22.318 6.204 -58.086 1.00 76.38 363 ALA A CA 1
ATOM 2812 C C . ALA A 1 363 ? 21.522 4.887 -57.992 1.00 76.38 363 ALA A C 1
ATOM 2814 O O . ALA A 1 363 ? 20.631 4.758 -57.153 1.00 76.38 363 ALA A O 1
ATOM 2815 N N . ARG A 1 364 ? 21.899 3.860 -58.769 1.00 78.62 364 ARG A N 1
ATOM 2816 C CA . ARG A 1 364 ? 21.278 2.522 -58.699 1.00 78.62 364 ARG A CA 1
ATOM 2817 C C . ARG A 1 364 ? 21.462 1.861 -57.332 1.00 78.62 364 ARG A C 1
ATOM 2819 O O . ARG A 1 364 ? 20.508 1.315 -56.782 1.00 78.62 364 ARG A O 1
ATOM 2826 N N . ALA A 1 365 ? 22.659 1.941 -56.752 1.00 75.12 365 ALA A N 1
ATOM 2827 C CA . ALA A 1 365 ? 22.932 1.392 -55.424 1.00 75.12 365 ALA A CA 1
ATOM 2828 C C . ALA A 1 365 ? 22.133 2.111 -54.321 1.00 75.12 365 ALA A C 1
ATOM 2830 O O . ALA A 1 365 ? 21.597 1.466 -53.417 1.00 75.12 365 ALA A O 1
ATOM 2831 N N . GLN A 1 366 ? 22.006 3.440 -54.402 1.00 78.44 366 GLN A N 1
ATOM 2832 C CA . GLN A 1 366 ? 21.185 4.226 -53.477 1.00 78.44 366 GLN A CA 1
ATOM 2833 C C . GLN A 1 366 ? 19.690 3.900 -53.609 1.00 78.44 366 GLN A C 1
ATOM 2835 O O . GLN A 1 366 ? 19.002 3.814 -52.587 1.00 78.44 366 GLN A O 1
ATOM 2840 N N . PHE A 1 367 ? 19.201 3.677 -54.833 1.00 82.25 367 PHE A N 1
ATOM 2841 C CA . PHE A 1 367 ? 17.826 3.251 -55.097 1.00 82.25 367 PHE A CA 1
ATOM 2842 C C . PHE A 1 367 ? 17.532 1.867 -54.504 1.00 82.25 367 PHE A C 1
ATOM 2844 O O . PHE A 1 367 ? 16.560 1.715 -53.769 1.00 82.25 367 PHE A O 1
ATOM 2851 N N . GLU A 1 368 ? 18.395 0.873 -54.734 1.00 79.19 368 GLU A N 1
ATOM 2852 C CA . GLU A 1 368 ? 18.239 -0.460 -54.128 1.00 79.19 368 GLU A CA 1
ATOM 2853 C C . GLU A 1 368 ? 18.343 -0.406 -52.595 1.00 79.19 368 GLU A C 1
ATOM 2855 O O . GLU A 1 368 ? 17.601 -1.085 -51.885 1.00 79.19 368 GLU A O 1
ATOM 2860 N N . GLY A 1 369 ? 19.200 0.467 -52.054 1.00 79.00 369 GLY A N 1
ATOM 2861 C CA . GLY A 1 369 ? 19.262 0.741 -50.618 1.00 79.00 369 GLY A CA 1
ATOM 2862 C C . GLY A 1 369 ? 17.957 1.316 -50.055 1.00 79.00 369 GLY A C 1
ATOM 2863 O O . GLY A 1 369 ? 17.499 0.870 -49.002 1.00 79.00 369 GLY A O 1
ATOM 2864 N N . LEU A 1 370 ? 17.344 2.273 -50.757 1.00 81.25 370 LEU A N 1
ATOM 2865 C CA . LEU A 1 370 ? 16.047 2.854 -50.400 1.00 81.25 370 LEU A CA 1
ATOM 2866 C C . LEU A 1 370 ? 14.926 1.807 -50.479 1.00 81.25 370 LEU A C 1
ATOM 2868 O O . LEU A 1 370 ? 14.165 1.649 -49.527 1.00 81.25 370 LEU A O 1
ATOM 2872 N N . ARG A 1 371 ? 14.863 1.052 -51.579 1.00 80.12 371 ARG A N 1
ATOM 2873 C CA . ARG A 1 371 ? 13.872 -0.006 -51.807 1.00 80.12 371 ARG A CA 1
ATOM 2874 C C . ARG A 1 371 ? 13.952 -1.101 -50.747 1.00 80.12 371 ARG A C 1
ATOM 2876 O O . ARG A 1 371 ? 12.927 -1.521 -50.217 1.00 80.12 371 ARG A O 1
ATOM 2883 N N . ARG A 1 372 ? 15.164 -1.539 -50.397 1.00 78.00 372 ARG A N 1
ATOM 2884 C CA . ARG A 1 372 ? 15.387 -2.515 -49.325 1.00 78.00 372 ARG A CA 1
ATOM 2885 C C . ARG A 1 372 ? 14.910 -1.987 -47.974 1.00 78.00 372 ARG A C 1
ATOM 2887 O O . ARG A 1 372 ? 14.183 -2.697 -47.291 1.00 78.00 372 ARG A O 1
ATOM 2894 N N . LYS A 1 373 ? 15.251 -0.741 -47.620 1.00 76.31 373 LYS A N 1
ATOM 2895 C CA . LYS A 1 373 ? 14.775 -0.109 -46.378 1.00 76.31 373 LYS A CA 1
ATOM 2896 C C . LYS A 1 373 ? 13.249 -0.024 -46.317 1.00 76.31 373 LYS A C 1
ATOM 2898 O O . LYS A 1 373 ? 12.688 -0.319 -45.270 1.00 76.31 373 LYS A O 1
ATOM 2903 N N . LEU A 1 374 ? 12.582 0.334 -47.418 1.00 78.12 374 LEU A N 1
ATOM 2904 C CA . LEU A 1 374 ? 11.118 0.359 -47.473 1.00 78.12 374 LEU A CA 1
ATOM 2905 C C . LEU A 1 374 ? 10.523 -1.047 -47.292 1.00 78.12 374 LEU A C 1
ATOM 2907 O O . LEU A 1 374 ? 9.641 -1.222 -46.456 1.00 78.12 374 LEU A O 1
ATOM 2911 N N . ASN A 1 375 ? 11.039 -2.052 -48.007 1.00 73.81 375 ASN A N 1
ATOM 2912 C CA . ASN A 1 375 ? 10.583 -3.445 -47.899 1.00 73.81 375 ASN A CA 1
ATOM 2913 C C . ASN A 1 375 ? 10.807 -4.045 -46.501 1.00 73.81 375 ASN A C 1
ATOM 2915 O O . ASN A 1 375 ? 10.027 -4.872 -46.042 1.00 73.81 375 ASN A O 1
ATOM 2919 N N . GLU A 1 376 ? 11.876 -3.638 -45.819 1.00 69.12 376 GLU A N 1
ATOM 2920 C CA . GLU A 1 376 ? 12.161 -4.019 -44.434 1.00 69.12 376 GLU A CA 1
ATOM 2921 C C . GLU A 1 376 ? 11.377 -3.165 -43.417 1.00 69.12 376 GLU A C 1
ATOM 2923 O O . GLU A 1 376 ? 11.489 -3.382 -42.211 1.00 69.12 376 GLU A O 1
ATOM 2928 N N . SER A 1 377 ? 10.562 -2.208 -43.850 1.00 69.31 377 SER A N 1
ATOM 2929 C CA . SER A 1 377 ? 9.770 -1.360 -42.958 1.00 69.31 377 SER A CA 1
ATOM 2930 C C . SER A 1 377 ? 8.300 -1.785 -42.902 1.00 69.31 377 SER A C 1
ATOM 2932 O O . SER A 1 377 ? 7.807 -2.557 -43.727 1.00 69.31 377 SER A O 1
ATOM 2934 N N . VAL A 1 378 ? 7.575 -1.249 -41.919 1.00 65.31 378 VAL A N 1
ATOM 2935 C CA . VAL A 1 378 ? 6.119 -1.436 -41.777 1.00 65.31 378 VAL A CA 1
ATOM 2936 C C . VAL A 1 378 ? 5.342 -0.741 -42.912 1.00 65.31 378 VAL A C 1
ATOM 2938 O O . VAL A 1 378 ? 4.213 -1.118 -43.197 1.00 65.31 378 VAL A O 1
ATOM 2941 N N . LEU A 1 379 ? 5.969 0.210 -43.615 1.00 69.19 379 LEU A N 1
ATOM 2942 C CA . LEU A 1 379 ? 5.406 0.920 -44.772 1.00 69.19 379 LEU A CA 1
ATOM 2943 C C . LEU A 1 379 ? 5.599 0.168 -46.101 1.00 69.19 379 LEU A C 1
ATOM 2945 O O . LEU A 1 379 ? 5.351 0.727 -47.165 1.00 69.19 379 LEU A O 1
ATOM 2949 N N . SER A 1 380 ? 6.045 -1.090 -46.065 1.00 70.44 380 SER A N 1
ATOM 2950 C CA . SER A 1 380 ? 6.246 -1.911 -47.269 1.00 70.44 380 SER A CA 1
ATOM 2951 C C . SER A 1 380 ? 4.988 -2.057 -48.131 1.00 70.44 380 SER A C 1
ATOM 2953 O O . SER A 1 380 ? 5.112 -2.253 -49.341 1.00 70.44 380 SER A O 1
ATOM 2955 N N . ASP A 1 381 ? 3.801 -1.905 -47.536 1.00 68.19 381 ASP A N 1
ATOM 2956 C CA . ASP A 1 381 ? 2.514 -1.967 -48.226 1.00 68.19 381 ASP A CA 1
ATOM 2957 C C . ASP A 1 381 ? 1.860 -0.615 -48.542 1.00 68.19 381 ASP A C 1
ATOM 2959 O O . ASP A 1 381 ? 0.766 -0.596 -49.097 1.00 68.19 381 ASP A O 1
ATOM 2963 N N . ASP A 1 382 ? 2.534 0.503 -48.269 1.00 78.25 382 ASP A N 1
ATOM 2964 C CA . ASP A 1 382 ? 2.018 1.843 -48.557 1.00 78.25 382 ASP A CA 1
ATOM 2965 C C . ASP A 1 382 ? 2.037 2.142 -50.071 1.00 78.25 382 ASP A C 1
ATOM 2967 O O . ASP A 1 382 ? 3.099 2.243 -50.698 1.00 78.25 382 ASP A O 1
ATOM 2971 N N . ASP A 1 383 ? 0.846 2.283 -50.661 1.00 76.75 383 ASP A N 1
ATOM 2972 C CA . ASP A 1 383 ? 0.654 2.498 -52.099 1.00 76.75 383 ASP A CA 1
ATOM 2973 C C . ASP A 1 383 ? 1.331 3.785 -52.604 1.00 76.75 383 ASP A C 1
ATOM 2975 O O . ASP A 1 383 ? 1.868 3.796 -53.714 1.00 76.75 383 ASP A O 1
ATOM 2979 N N . ALA A 1 384 ? 1.404 4.841 -51.784 1.00 78.88 384 ALA A N 1
ATOM 2980 C CA . ALA A 1 384 ? 2.037 6.102 -52.175 1.00 78.88 384 ALA A CA 1
ATOM 2981 C C . ALA A 1 384 ? 3.566 5.967 -52.290 1.00 78.88 384 ALA A C 1
ATOM 2983 O O . ALA A 1 384 ? 4.196 6.577 -53.159 1.00 78.88 384 ALA A O 1
ATOM 2984 N N . TRP A 1 385 ? 4.182 5.144 -51.435 1.00 81.31 385 TRP A N 1
ATOM 2985 C CA . TRP A 1 385 ? 5.616 4.854 -51.505 1.00 81.31 385 TRP A CA 1
ATOM 2986 C C . TRP A 1 385 ? 5.965 3.877 -52.629 1.00 81.31 385 TRP A C 1
ATOM 2988 O O . TRP A 1 385 ? 7.020 4.034 -53.252 1.00 81.31 385 TRP A O 1
ATOM 2998 N N . LYS A 1 386 ? 5.082 2.915 -52.929 1.00 79.69 386 LYS A N 1
ATOM 2999 C CA . LYS A 1 386 ? 5.223 2.018 -54.088 1.00 79.69 386 LYS A CA 1
ATOM 3000 C C . LYS A 1 386 ? 5.207 2.806 -55.401 1.00 79.69 386 LYS A C 1
ATOM 3002 O O . LYS A 1 386 ? 6.150 2.689 -56.181 1.00 79.69 386 LYS A O 1
ATOM 3007 N N . GLU A 1 387 ? 4.216 3.679 -55.588 1.00 82.62 387 GLU A N 1
ATOM 3008 C CA . GLU A 1 387 ? 4.090 4.523 -56.786 1.00 82.62 387 GLU A CA 1
ATOM 3009 C C . GLU A 1 387 ? 5.308 5.445 -56.968 1.00 82.62 387 GLU A C 1
ATOM 3011 O O . GLU A 1 387 ? 5.873 5.550 -58.058 1.00 82.62 387 GLU A O 1
ATOM 3016 N N . ARG A 1 388 ? 5.794 6.047 -55.875 1.00 81.19 388 ARG A N 1
ATOM 3017 C CA . ARG A 1 388 ? 6.981 6.914 -55.895 1.00 81.19 388 ARG A CA 1
ATOM 3018 C C . ARG A 1 388 ? 8.273 6.170 -56.255 1.00 81.19 388 ARG A C 1
ATOM 3020 O O . ARG A 1 388 ? 9.135 6.743 -56.920 1.00 81.19 388 ARG A O 1
ATOM 3027 N N . LEU A 1 389 ? 8.443 4.916 -55.826 1.00 82.56 389 LEU A N 1
ATOM 3028 C CA . LEU A 1 389 ? 9.601 4.099 -56.217 1.00 82.56 389 LEU A CA 1
ATOM 3029 C C . LEU A 1 389 ? 9.534 3.655 -57.679 1.00 82.56 389 LEU A C 1
ATOM 3031 O O . LEU A 1 389 ? 10.579 3.592 -58.333 1.00 82.56 389 LEU A O 1
ATOM 3035 N N . ASP A 1 390 ? 8.340 3.365 -58.190 1.00 82.62 390 ASP A N 1
ATOM 3036 C CA . ASP A 1 390 ? 8.148 2.982 -59.587 1.00 82.62 390 ASP A CA 1
ATOM 3037 C C . ASP A 1 390 ? 8.436 4.151 -60.548 1.00 82.62 390 ASP A C 1
ATOM 3039 O O . ASP A 1 390 ? 9.087 3.936 -61.575 1.00 82.62 390 ASP A O 1
ATOM 3043 N N . ASP A 1 391 ? 8.078 5.391 -60.190 1.00 81.69 391 ASP A N 1
ATOM 3044 C CA . ASP A 1 391 ? 8.432 6.589 -60.975 1.00 81.69 391 ASP A CA 1
ATOM 3045 C C . ASP A 1 391 ? 9.954 6.817 -61.041 1.00 81.69 391 ASP A C 1
ATOM 3047 O O . ASP A 1 391 ? 10.536 6.969 -62.122 1.00 81.69 391 ASP A O 1
ATOM 3051 N N . ILE A 1 392 ? 10.636 6.740 -59.891 1.00 82.50 392 ILE A N 1
ATOM 3052 C CA . ILE A 1 392 ? 12.101 6.859 -59.827 1.00 82.50 392 ILE A CA 1
ATOM 3053 C C . ILE A 1 392 ? 12.759 5.747 -60.659 1.00 82.50 392 ILE A C 1
ATOM 3055 O O . ILE A 1 392 ? 13.733 5.998 -61.375 1.00 82.50 392 ILE A O 1
ATOM 3059 N N . ARG A 1 393 ? 12.211 4.525 -60.620 1.00 81.44 393 ARG A N 1
ATOM 3060 C CA . ARG A 1 393 ? 12.707 3.386 -61.400 1.00 81.44 393 ARG A CA 1
ATOM 3061 C C . ARG A 1 393 ? 12.577 3.607 -62.902 1.00 81.44 393 ARG A C 1
ATOM 3063 O O . ARG A 1 393 ? 13.533 3.321 -63.620 1.00 81.44 393 ARG A O 1
ATOM 3070 N N . ALA A 1 394 ? 11.443 4.122 -63.370 1.00 80.44 394 ALA A N 1
ATOM 3071 C CA . ALA A 1 394 ? 11.209 4.388 -64.788 1.00 80.44 394 ALA A CA 1
ATOM 3072 C C . ALA A 1 394 ? 12.219 5.396 -65.366 1.00 80.44 394 ALA A C 1
ATOM 3074 O O . ALA A 1 394 ? 12.626 5.286 -66.521 1.00 80.44 394 ALA A O 1
ATOM 3075 N N . ARG A 1 395 ? 12.682 6.352 -64.551 1.00 77.81 395 ARG A N 1
ATOM 3076 C CA . ARG A 1 395 ? 13.621 7.403 -64.970 1.00 77.81 395 ARG A CA 1
ATOM 3077 C C . ARG A 1 395 ? 15.099 6.993 -64.894 1.00 77.81 395 ARG A C 1
ATOM 3079 O O . ARG A 1 395 ? 15.933 7.687 -65.472 1.00 77.81 395 ARG A O 1
ATOM 3086 N N . MET A 1 396 ? 15.440 5.858 -64.269 1.00 74.12 396 MET A N 1
ATOM 3087 C CA . MET A 1 396 ? 16.829 5.372 -64.140 1.00 74.12 396 MET A CA 1
ATOM 3088 C C . MET A 1 396 ? 17.499 4.971 -65.466 1.00 74.12 396 MET A C 1
ATOM 3090 O O . MET A 1 396 ? 18.726 4.867 -65.515 1.00 74.12 396 MET A O 1
ATOM 3094 N N . GLU A 1 397 ? 16.727 4.707 -66.522 1.00 66.06 397 GLU A N 1
ATOM 3095 C CA . GLU A 1 397 ? 17.264 4.276 -67.822 1.00 66.06 397 GLU A CA 1
ATOM 3096 C C . GLU A 1 397 ? 17.567 5.446 -68.770 1.00 66.06 397 GLU A C 1
ATOM 3098 O O . GLU A 1 397 ? 18.412 5.312 -69.653 1.00 66.06 397 GLU A O 1
ATOM 3103 N N . THR A 1 398 ? 16.919 6.601 -68.583 1.00 67.50 398 THR A N 1
ATOM 3104 C CA . THR A 1 398 ? 16.945 7.710 -69.555 1.00 67.50 398 THR A CA 1
ATOM 3105 C C . THR A 1 398 ? 17.282 9.081 -68.959 1.00 67.50 398 THR A C 1
ATOM 3107 O O . THR A 1 398 ? 17.451 10.034 -69.718 1.00 67.50 398 THR A O 1
ATOM 3110 N N . GLY A 1 399 ? 17.341 9.219 -67.630 1.00 68.25 399 GLY A N 1
ATOM 3111 C CA . GLY A 1 399 ? 17.576 10.494 -66.939 1.00 68.25 399 GLY A CA 1
ATOM 3112 C C . GLY A 1 399 ? 19.051 10.837 -66.695 1.00 68.25 399 GLY A C 1
ATOM 3113 O O . GLY A 1 399 ? 19.933 9.986 -66.814 1.00 68.25 399 GLY A O 1
ATOM 3114 N N . ASP A 1 400 ? 19.326 12.091 -66.314 1.00 72.94 400 ASP A N 1
ATOM 3115 C CA . ASP A 1 400 ? 20.658 12.512 -65.860 1.00 72.94 400 ASP A CA 1
ATOM 3116 C C . ASP A 1 400 ? 20.973 11.864 -64.493 1.00 72.94 400 ASP A C 1
ATOM 3118 O O . ASP A 1 400 ? 20.236 12.091 -63.523 1.00 72.94 400 ASP A O 1
ATOM 3122 N N . PRO A 1 401 ? 22.073 11.091 -64.366 1.00 69.12 401 PRO A N 1
ATOM 3123 C CA . PRO A 1 401 ? 22.484 10.475 -63.105 1.00 69.12 401 PRO A CA 1
ATOM 3124 C C . PRO A 1 401 ? 22.581 11.445 -61.917 1.00 69.12 401 PRO A C 1
ATOM 3126 O O . PRO A 1 401 ? 22.395 11.025 -60.774 1.00 69.12 401 PRO A O 1
ATOM 3129 N N . ARG A 1 402 ? 22.866 12.735 -62.153 1.00 71.62 402 ARG A N 1
ATOM 3130 C CA . ARG A 1 402 ? 22.957 13.742 -61.080 1.00 71.62 402 ARG A CA 1
ATOM 3131 C C . ARG A 1 402 ? 21.598 14.103 -60.488 1.00 71.62 402 ARG A C 1
ATOM 3133 O O . ARG A 1 402 ? 21.479 14.210 -59.268 1.00 71.62 402 ARG A O 1
ATOM 3140 N N . GLU A 1 403 ? 20.591 14.281 -61.333 1.00 75.94 403 GLU A N 1
ATOM 3141 C CA . GLU A 1 403 ? 19.234 14.625 -60.897 1.00 75.94 403 GLU A CA 1
ATOM 3142 C C . GLU A 1 403 ? 18.589 13.445 -60.159 1.00 75.94 403 GLU A C 1
ATOM 3144 O O . GLU A 1 403 ? 18.033 13.619 -59.074 1.00 75.94 403 GLU A O 1
ATOM 3149 N N . LEU A 1 404 ? 18.779 12.228 -60.682 1.00 77.00 404 LEU A N 1
ATOM 3150 C CA . LEU A 1 404 ? 18.321 10.981 -60.061 1.00 77.00 404 LEU A CA 1
ATOM 3151 C C . LEU A 1 404 ? 18.910 10.768 -58.658 1.00 77.00 404 LEU A C 1
ATOM 3153 O O . LEU A 1 404 ? 18.177 10.434 -57.728 1.00 77.00 404 LEU A O 1
ATOM 3157 N N . ALA A 1 405 ? 20.215 10.991 -58.471 1.00 73.88 405 ALA A N 1
ATOM 3158 C CA . ALA A 1 405 ? 20.854 10.843 -57.160 1.00 73.88 405 ALA A CA 1
ATOM 3159 C C . ALA A 1 405 ? 20.310 11.845 -56.122 1.00 73.88 405 ALA A C 1
ATOM 3161 O O . ALA A 1 405 ? 20.088 11.489 -54.961 1.00 73.88 405 ALA A O 1
ATOM 3162 N N . ALA A 1 406 ? 20.052 13.092 -56.531 1.00 78.06 406 ALA A N 1
ATOM 3163 C CA . ALA A 1 406 ? 19.461 14.101 -55.655 1.00 78.06 406 ALA A CA 1
ATOM 3164 C C . ALA A 1 406 ? 18.031 13.720 -55.238 1.00 78.06 406 ALA A C 1
ATOM 3166 O O . ALA A 1 406 ? 17.686 13.796 -54.056 1.00 78.06 406 ALA A O 1
ATOM 3167 N N . GLU A 1 407 ? 17.221 13.253 -56.187 1.00 79.75 407 GLU A N 1
ATOM 3168 C CA . GLU A 1 407 ? 15.843 12.823 -55.956 1.00 79.75 407 GLU A CA 1
ATOM 3169 C C . GLU A 1 407 ? 15.774 11.604 -55.018 1.00 79.75 407 GLU A C 1
ATOM 3171 O O . GLU A 1 407 ? 15.062 11.646 -54.010 1.00 79.75 407 GLU A O 1
ATOM 3176 N N . ILE A 1 408 ? 16.607 10.579 -55.237 1.00 81.19 408 ILE A N 1
ATOM 3177 C CA . ILE A 1 408 ? 16.727 9.417 -54.337 1.00 81.19 408 ILE A CA 1
ATOM 3178 C C . ILE A 1 408 ? 17.144 9.856 -52.924 1.00 81.19 408 ILE A C 1
ATOM 3180 O O . ILE A 1 408 ? 16.581 9.383 -51.935 1.00 81.19 408 ILE A O 1
ATOM 3184 N N . GLY A 1 409 ? 18.072 10.811 -52.806 1.00 79.31 409 GLY A N 1
ATOM 3185 C CA . GLY A 1 409 ? 18.484 11.372 -51.517 1.00 79.31 409 GLY A CA 1
ATOM 3186 C C . GLY A 1 409 ? 17.372 12.137 -50.783 1.00 79.31 409 GLY A C 1
ATOM 3187 O O . GLY A 1 409 ? 17.338 12.150 -49.549 1.00 79.31 409 GLY A O 1
ATOM 3188 N N . THR A 1 410 ? 16.438 12.770 -51.502 1.00 83.06 410 THR A N 1
ATOM 3189 C CA . THR A 1 410 ? 15.241 13.384 -50.887 1.00 83.06 410 THR A CA 1
ATOM 3190 C C . THR A 1 410 ? 14.223 12.335 -50.437 1.00 83.06 410 THR A C 1
ATOM 3192 O O . THR A 1 410 ? 13.665 12.440 -49.341 1.00 83.06 410 THR A O 1
ATOM 3195 N N . ALA A 1 411 ? 14.021 11.285 -51.236 1.00 80.06 411 ALA A N 1
ATOM 3196 C CA . ALA A 1 411 ? 13.136 10.177 -50.898 1.00 80.06 411 ALA A CA 1
ATOM 3197 C C . ALA A 1 411 ? 13.638 9.407 -49.661 1.00 80.06 411 ALA A C 1
ATOM 3199 O O . ALA A 1 411 ? 12.856 9.116 -48.762 1.00 80.06 411 ALA A O 1
ATOM 3200 N N . GLN A 1 412 ? 14.951 9.173 -49.545 1.00 79.56 412 GLN A N 1
ATOM 3201 C CA . GLN A 1 412 ? 15.561 8.542 -48.366 1.00 79.56 412 GLN A CA 1
ATOM 3202 C C . GLN A 1 412 ? 15.337 9.321 -47.066 1.00 79.56 412 GLN A C 1
ATOM 3204 O O . GLN A 1 412 ? 15.036 8.707 -46.045 1.00 79.56 412 GLN A O 1
ATOM 3209 N N . ARG A 1 413 ? 15.465 10.654 -47.091 1.00 80.81 413 ARG A N 1
ATOM 3210 C CA . ARG A 1 413 ? 15.216 11.492 -45.904 1.00 80.81 413 ARG A CA 1
ATOM 3211 C C . ARG A 1 413 ? 13.747 11.484 -45.498 1.00 80.81 413 ARG A C 1
ATOM 3213 O O . ARG A 1 413 ? 13.449 11.220 -44.342 1.00 80.81 413 ARG A O 1
ATOM 3220 N N . SER A 1 414 ? 12.848 11.684 -46.461 1.00 81.69 414 SER A N 1
ATOM 3221 C CA . SER A 1 414 ? 11.404 11.675 -46.184 1.00 81.69 414 SER A CA 1
ATOM 3222 C C . SER A 1 414 ? 10.890 10.318 -45.686 1.00 81.69 414 SER A C 1
ATOM 3224 O O . SER A 1 414 ? 10.000 10.291 -44.842 1.00 81.69 414 SER A O 1
ATOM 3226 N N . LEU A 1 415 ? 11.471 9.198 -46.136 1.00 80.19 415 LEU A N 1
ATOM 3227 C CA . LEU A 1 415 ? 11.142 7.874 -45.594 1.00 80.19 415 LEU A CA 1
ATOM 3228 C C . LEU A 1 415 ? 11.611 7.719 -44.139 1.00 80.19 415 LEU A C 1
ATOM 3230 O O . LEU A 1 415 ? 10.880 7.160 -43.327 1.00 80.19 415 LEU A O 1
ATOM 3234 N N . GLY A 1 416 ? 12.807 8.219 -43.807 1.00 76.62 416 GLY A N 1
ATOM 3235 C CA . GLY A 1 416 ? 13.314 8.225 -42.431 1.00 76.62 416 GLY A CA 1
ATOM 3236 C C . GLY A 1 416 ? 12.404 9.014 -41.491 1.00 76.62 416 GLY A C 1
ATOM 3237 O O . GLY A 1 416 ? 11.911 8.463 -40.515 1.00 76.62 416 GLY A O 1
ATOM 3238 N N . GLU A 1 417 ? 12.079 10.255 -41.857 1.00 81.44 417 GLU A N 1
ATOM 3239 C CA . GLU A 1 417 ? 11.192 11.127 -41.071 1.00 81.44 417 GLU A CA 1
ATOM 3240 C C . GLU A 1 417 ? 9.794 10.518 -40.856 1.00 81.44 417 GLU A C 1
ATOM 3242 O O . GLU A 1 417 ? 9.216 10.643 -39.776 1.00 81.44 417 GLU A O 1
ATOM 3247 N N . ALA A 1 418 ? 9.239 9.838 -41.865 1.00 79.12 418 ALA A N 1
ATOM 3248 C CA . ALA A 1 418 ? 7.937 9.180 -41.754 1.00 79.12 418 ALA A CA 1
ATOM 3249 C C . ALA A 1 418 ? 7.961 7.971 -40.801 1.00 79.12 418 ALA A C 1
ATOM 3251 O O . ALA A 1 418 ? 7.011 7.772 -40.042 1.00 79.12 418 ALA A O 1
ATOM 3252 N N . LEU A 1 419 ? 9.036 7.174 -40.830 1.00 76.56 419 LEU A N 1
ATOM 3253 C CA . LEU A 1 419 ? 9.205 6.028 -39.936 1.00 76.56 419 LEU A CA 1
ATOM 3254 C C . LEU A 1 419 ? 9.419 6.471 -38.487 1.00 76.56 419 LEU A C 1
ATOM 3256 O O . LEU A 1 419 ? 8.759 5.928 -37.602 1.00 76.56 419 LEU A O 1
ATOM 3260 N N . ASP A 1 420 ? 10.263 7.477 -38.258 1.00 78.00 420 ASP A N 1
ATOM 3261 C CA . ASP A 1 420 ? 10.547 8.003 -36.919 1.00 78.00 420 ASP A CA 1
ATOM 3262 C C . ASP A 1 420 ? 9.270 8.560 -36.272 1.00 78.00 420 ASP A C 1
ATOM 3264 O O . ASP A 1 420 ? 8.877 8.129 -35.188 1.00 78.00 420 ASP A O 1
ATOM 3268 N N . LYS A 1 421 ? 8.527 9.405 -36.998 1.00 81.56 421 LYS A N 1
ATOM 3269 C CA . LYS A 1 421 ? 7.263 9.983 -36.515 1.00 81.56 421 LYS A CA 1
ATOM 3270 C C . LYS A 1 421 ? 6.196 8.925 -36.211 1.00 81.56 421 LYS A C 1
ATOM 3272 O O . LYS A 1 421 ? 5.381 9.087 -35.306 1.00 81.56 421 LYS A O 1
ATOM 3277 N N . MET A 1 422 ? 6.162 7.835 -36.979 1.00 79.25 422 MET A N 1
ATOM 3278 C CA . MET A 1 422 ? 5.229 6.737 -36.728 1.00 79.25 422 MET A CA 1
ATOM 3279 C C . MET A 1 422 ? 5.609 5.942 -35.473 1.00 79.25 422 MET A C 1
ATOM 3281 O O . MET A 1 422 ? 4.718 5.574 -34.708 1.00 79.25 422 MET A O 1
ATOM 3285 N N . VAL A 1 423 ? 6.902 5.674 -35.260 1.00 80.25 423 VAL A N 1
ATOM 3286 C CA . VAL A 1 423 ? 7.394 4.992 -34.053 1.00 80.25 423 VAL A CA 1
ATOM 3287 C C . VAL A 1 423 ? 7.125 5.837 -32.811 1.00 80.25 423 VAL A C 1
ATOM 3289 O O . VAL A 1 423 ? 6.591 5.296 -31.845 1.00 80.25 423 VAL A O 1
ATOM 3292 N N . GLU A 1 424 ? 7.390 7.143 -32.866 1.00 80.94 424 GLU A N 1
ATOM 3293 C CA . GLU A 1 424 ? 7.075 8.079 -31.780 1.00 80.94 424 GLU A CA 1
ATOM 3294 C C . GLU A 1 424 ? 5.581 8.038 -31.423 1.00 80.94 424 GLU A C 1
ATOM 3296 O O . GLU A 1 424 ? 5.229 7.782 -30.272 1.00 80.94 424 GLU A O 1
ATOM 3301 N N . ASN A 1 425 ? 4.689 8.156 -32.415 1.00 82.56 425 ASN A N 1
ATOM 3302 C CA . ASN A 1 425 ? 3.241 8.068 -32.188 1.00 82.56 425 ASN A CA 1
ATOM 3303 C C . ASN A 1 425 ? 2.814 6.710 -31.591 1.00 82.56 425 ASN A C 1
ATOM 3305 O O . ASN A 1 425 ? 1.891 6.637 -30.782 1.00 82.56 425 ASN A O 1
ATOM 3309 N N . GLN A 1 426 ? 3.436 5.601 -32.008 1.00 82.12 426 GLN A N 1
ATOM 3310 C CA . GLN A 1 426 ? 3.145 4.272 -31.454 1.00 82.12 426 GLN A CA 1
ATOM 3311 C C . GLN A 1 426 ? 3.618 4.158 -29.998 1.00 82.12 426 GLN A C 1
ATOM 3313 O O . GLN A 1 426 ? 2.893 3.609 -29.171 1.00 82.12 426 GLN A O 1
ATOM 3318 N N . GLN A 1 427 ? 4.803 4.681 -29.673 1.00 82.88 427 GLN A N 1
ATOM 3319 C CA . GLN A 1 427 ? 5.321 4.704 -28.305 1.00 82.88 427 GLN A CA 1
ATOM 3320 C C . GLN A 1 427 ? 4.459 5.574 -27.389 1.00 82.88 427 GLN A C 1
ATOM 3322 O O . GLN A 1 427 ? 4.167 5.150 -26.275 1.00 82.88 427 GLN A O 1
ATOM 3327 N N . GLU A 1 428 ? 4.023 6.749 -27.849 1.00 84.69 428 GLU A N 1
ATOM 3328 C CA . GLU A 1 428 ? 3.157 7.650 -27.081 1.00 84.69 428 GLU A CA 1
ATOM 3329 C C . GLU A 1 428 ? 1.815 6.980 -26.751 1.00 84.69 428 GLU A C 1
ATOM 3331 O O . GLU A 1 428 ? 1.483 6.830 -25.576 1.00 84.69 428 GLU A O 1
ATOM 3336 N N . ASN A 1 429 ? 1.128 6.424 -27.757 1.00 84.00 429 ASN A N 1
ATOM 3337 C CA . ASN A 1 429 ? -0.121 5.677 -27.558 1.00 84.00 429 ASN A CA 1
ATOM 3338 C C . ASN A 1 429 ? 0.040 4.483 -26.594 1.00 84.00 429 ASN A C 1
ATOM 3340 O O . ASN A 1 429 ? -0.864 4.171 -25.821 1.00 84.00 429 ASN A O 1
ATOM 3344 N N . LEU A 1 430 ? 1.174 3.773 -26.642 1.00 85.56 430 LEU A N 1
ATOM 3345 C CA . LEU A 1 430 ? 1.441 2.656 -25.729 1.00 85.56 430 LEU A CA 1
ATOM 3346 C C . LEU A 1 430 ? 1.762 3.137 -24.308 1.00 85.56 430 LEU A C 1
ATOM 3348 O O . LEU A 1 430 ? 1.361 2.479 -23.350 1.00 85.56 430 LEU A O 1
ATOM 3352 N N . ARG A 1 431 ? 2.450 4.274 -24.153 1.00 86.06 431 ARG A N 1
ATOM 3353 C CA . ARG A 1 431 ? 2.738 4.884 -22.845 1.00 86.06 431 ARG A CA 1
ATOM 3354 C C . ARG A 1 431 ? 1.466 5.378 -22.165 1.00 86.06 431 ARG A C 1
ATOM 3356 O O . ARG A 1 431 ? 1.320 5.153 -20.966 1.00 86.06 431 ARG A O 1
ATOM 3363 N N . GLU A 1 432 ? 0.514 5.934 -22.909 1.00 85.50 432 GLU A N 1
ATOM 3364 C CA . GLU A 1 432 ? -0.807 6.287 -22.366 1.00 85.50 432 GLU A CA 1
ATOM 3365 C C . GLU A 1 432 ? -1.517 5.079 -21.732 1.00 85.50 432 GLU A C 1
ATOM 3367 O O . GLU A 1 432 ? -2.164 5.216 -20.697 1.00 85.50 432 GLU A O 1
ATOM 3372 N N . LEU A 1 433 ? -1.333 3.872 -22.282 1.00 84.44 433 LEU A N 1
ATOM 3373 C CA . LEU A 1 433 ? -1.892 2.632 -21.725 1.00 84.44 433 LEU A CA 1
ATOM 3374 C C . LEU A 1 433 ? -1.128 2.097 -20.500 1.00 84.44 433 LEU A C 1
ATOM 3376 O O . LEU A 1 433 ? -1.654 1.242 -19.786 1.00 84.44 433 LEU A O 1
ATOM 3380 N N . THR A 1 434 ? 0.091 2.573 -20.225 1.00 86.94 434 THR A N 1
ATOM 3381 C CA . THR A 1 434 ? 0.847 2.164 -19.023 1.00 86.94 434 THR A CA 1
ATOM 3382 C C . THR A 1 434 ? 0.415 2.903 -17.761 1.00 86.94 434 THR A C 1
ATOM 3384 O O . THR A 1 434 ? 0.547 2.360 -16.665 1.00 86.94 434 THR A O 1
ATOM 3387 N N . GLU A 1 435 ? -0.144 4.105 -17.893 1.00 86.31 435 GLU A N 1
ATOM 3388 C CA . GLU A 1 435 ? -0.550 4.906 -16.738 1.00 86.31 435 GLU A CA 1
ATOM 3389 C C . GLU A 1 435 ? -1.720 4.276 -15.959 1.00 86.31 435 GLU A C 1
ATOM 3391 O O . GLU A 1 435 ? -1.610 4.130 -14.739 1.00 86.31 435 GLU A O 1
ATOM 3396 N N . PRO A 1 436 ? -2.783 3.761 -16.607 1.00 86.19 436 PRO A N 1
ATOM 3397 C CA . PRO A 1 436 ? -3.837 3.049 -15.893 1.00 86.19 436 PRO A CA 1
ATOM 3398 C C . PRO A 1 436 ? -3.359 1.787 -15.157 1.00 86.19 436 PRO A C 1
ATOM 3400 O O . PRO A 1 436 ? -3.913 1.446 -14.114 1.00 86.19 436 PRO A O 1
ATOM 3403 N N . LEU A 1 437 ? -2.299 1.113 -15.631 1.00 85.94 437 LEU A N 1
ATOM 3404 C CA . LEU A 1 437 ? -1.701 -0.014 -14.898 1.00 85.94 437 LEU A CA 1
ATOM 3405 C C . LEU A 1 437 ? -1.093 0.433 -13.563 1.00 85.94 437 LEU A C 1
ATOM 3407 O O . LEU A 1 437 ? -1.190 -0.305 -12.583 1.00 85.94 437 LEU A O 1
ATOM 3411 N N . ARG A 1 438 ? -0.477 1.622 -13.510 1.00 86.44 438 ARG A N 1
ATOM 3412 C CA . ARG A 1 438 ? 0.045 2.189 -12.256 1.00 86.44 438 ARG A CA 1
ATOM 3413 C C . ARG A 1 438 ? -1.075 2.565 -11.305 1.00 86.44 438 ARG A C 1
ATOM 3415 O O . ARG A 1 438 ? -1.002 2.209 -10.135 1.00 86.44 438 ARG A O 1
ATOM 3422 N N . ILE A 1 439 ? -2.102 3.242 -11.817 1.00 87.44 439 ILE A N 1
ATOM 3423 C CA . ILE A 1 439 ? -3.261 3.678 -11.026 1.00 87.44 439 ILE A CA 1
ATOM 3424 C C . ILE A 1 439 ? -3.934 2.477 -10.353 1.00 87.44 439 ILE A C 1
ATOM 3426 O O . ILE A 1 439 ? -4.224 2.516 -9.166 1.00 87.44 439 ILE A O 1
ATOM 3430 N N . LEU A 1 440 ? -4.096 1.371 -11.081 1.00 86.12 440 LEU A N 1
ATOM 3431 C CA . LEU A 1 440 ? -4.665 0.127 -10.558 1.00 86.12 440 LEU A CA 1
ATOM 3432 C C . LEU A 1 440 ? -3.683 -0.695 -9.689 1.00 86.12 440 LEU A C 1
ATOM 3434 O O . LEU A 1 440 ? -3.991 -1.826 -9.303 1.00 86.12 440 LEU A O 1
ATOM 3438 N N . GLY A 1 441 ? -2.486 -0.179 -9.394 1.00 83.88 441 GLY A N 1
ATOM 3439 C CA . GLY A 1 441 ? -1.517 -0.811 -8.496 1.00 83.88 441 GLY A CA 1
ATOM 3440 C C . GLY A 1 441 ? -0.848 -2.068 -9.061 1.00 83.88 441 GLY A C 1
ATOM 3441 O O . GLY A 1 441 ? -0.653 -3.044 -8.334 1.00 83.88 441 GLY A O 1
ATOM 3442 N N . ALA A 1 442 ? -0.534 -2.106 -10.360 1.00 87.19 442 ALA A N 1
ATOM 3443 C CA . ALA A 1 442 ? 0.271 -3.189 -10.926 1.00 87.19 442 ALA A CA 1
ATOM 3444 C C . ALA A 1 442 ? 1.701 -3.190 -10.336 1.00 87.19 442 ALA A C 1
ATOM 3446 O O . ALA A 1 442 ? 2.253 -2.123 -10.071 1.00 87.19 442 ALA A O 1
ATOM 3447 N N . PRO A 1 443 ? 2.366 -4.356 -10.198 1.00 86.38 443 PRO A N 1
ATOM 3448 C CA . PRO A 1 443 ? 3.737 -4.407 -9.696 1.00 86.38 443 PRO A CA 1
ATOM 3449 C C . PRO A 1 443 ? 4.705 -3.580 -10.552 1.00 86.38 443 PRO A C 1
ATOM 3451 O O . PRO A 1 443 ? 4.782 -3.775 -11.770 1.00 86.38 443 PRO A O 1
ATOM 3454 N N . ASP A 1 444 ? 5.539 -2.757 -9.912 1.00 83.94 444 ASP A N 1
ATOM 3455 C CA . ASP A 1 444 ? 6.523 -1.896 -10.590 1.00 83.94 444 ASP A CA 1
ATOM 3456 C C . ASP A 1 444 ? 7.447 -2.648 -11.554 1.00 83.94 444 ASP A C 1
ATOM 3458 O O . ASP A 1 444 ? 7.929 -2.089 -12.539 1.00 83.94 444 ASP A O 1
ATOM 3462 N N . ALA A 1 445 ? 7.758 -3.913 -11.262 1.00 82.69 445 ALA A N 1
ATOM 3463 C CA . ALA A 1 445 ? 8.577 -4.746 -12.138 1.00 82.69 445 ALA A CA 1
ATOM 3464 C C . ALA A 1 445 ? 7.873 -5.042 -13.473 1.00 82.69 445 ALA A C 1
ATOM 3466 O O . ALA A 1 445 ? 8.525 -5.046 -14.515 1.00 82.69 445 ALA A O 1
ATOM 3467 N N . ARG A 1 446 ? 6.548 -5.248 -13.445 1.00 85.88 446 ARG A N 1
ATOM 3468 C CA . ARG A 1 446 ? 5.720 -5.516 -14.631 1.00 85.88 446 ARG A CA 1
ATOM 3469 C C . ARG A 1 446 ? 5.569 -4.250 -15.476 1.00 85.88 446 ARG A C 1
ATOM 3471 O O . ARG A 1 446 ? 5.749 -4.319 -16.686 1.00 85.88 446 ARG A O 1
ATOM 3478 N N . VAL A 1 447 ? 5.329 -3.095 -14.847 1.00 88.38 447 VAL A N 1
ATOM 3479 C CA . VAL A 1 447 ? 5.246 -1.796 -15.546 1.00 88.38 447 VAL A CA 1
ATOM 3480 C C . VAL A 1 447 ? 6.581 -1.450 -16.212 1.00 88.38 447 VAL A C 1
ATOM 3482 O O . VAL A 1 447 ? 6.618 -1.195 -17.414 1.00 88.38 447 VAL A O 1
ATOM 3485 N N . ARG A 1 448 ? 7.699 -1.556 -15.478 1.00 86.94 448 ARG A N 1
ATOM 3486 C CA . ARG A 1 448 ? 9.043 -1.311 -16.030 1.00 86.94 448 ARG A CA 1
ATOM 3487 C C . ARG A 1 448 ? 9.418 -2.274 -17.152 1.00 86.94 448 ARG A C 1
ATOM 3489 O O . ARG A 1 448 ? 10.206 -1.921 -18.027 1.00 86.94 448 ARG A O 1
ATOM 3496 N N . ASP A 1 449 ? 8.903 -3.500 -17.140 1.00 88.88 449 ASP A N 1
ATOM 3497 C CA . ASP A 1 449 ? 9.113 -4.426 -18.251 1.00 88.88 449 ASP A CA 1
ATOM 3498 C C . ASP A 1 449 ? 8.430 -3.945 -19.535 1.00 88.88 449 ASP A C 1
ATOM 3500 O O . ASP A 1 449 ? 9.074 -3.896 -20.585 1.00 88.88 449 ASP A O 1
ATOM 3504 N N . PHE A 1 450 ? 7.170 -3.510 -19.442 1.00 89.38 450 PHE A N 1
ATOM 3505 C CA . PHE A 1 450 ? 6.457 -2.928 -20.577 1.00 89.38 450 PHE A CA 1
ATOM 3506 C C . PHE A 1 450 ? 7.135 -1.655 -21.091 1.00 89.38 450 PHE A C 1
ATOM 3508 O O . PHE A 1 450 ? 7.357 -1.554 -22.295 1.00 89.38 450 PHE A O 1
ATOM 3515 N N . GLU A 1 451 ? 7.552 -0.739 -20.213 1.00 88.75 451 GLU A N 1
ATOM 3516 C CA . GLU A 1 451 ? 8.267 0.485 -20.611 1.00 88.75 451 GLU A CA 1
ATOM 3517 C C . GLU A 1 451 ? 9.564 0.178 -21.366 1.00 88.75 451 GLU A C 1
ATOM 3519 O O . GLU A 1 451 ? 9.770 0.678 -22.470 1.00 88.75 451 GLU A O 1
ATOM 3524 N N . ARG A 1 452 ? 10.392 -0.745 -20.853 1.00 90.19 452 ARG A N 1
ATOM 3525 C CA . ARG A 1 452 ? 11.611 -1.182 -21.557 1.00 90.19 452 ARG A CA 1
ATOM 3526 C C . ARG A 1 452 ? 11.310 -1.771 -22.935 1.00 90.19 452 ARG A C 1
ATOM 3528 O O . ARG A 1 452 ? 12.092 -1.593 -23.867 1.00 90.19 452 ARG A O 1
ATOM 3535 N N . ARG A 1 453 ? 10.203 -2.507 -23.075 1.00 88.50 453 ARG A N 1
ATOM 3536 C CA . ARG A 1 453 ? 9.782 -3.093 -24.357 1.00 88.50 453 ARG A CA 1
ATOM 3537 C C . ARG A 1 453 ? 9.231 -2.037 -25.322 1.00 88.50 453 ARG A C 1
ATOM 3539 O O . ARG A 1 453 ? 9.437 -2.199 -26.522 1.00 88.50 453 ARG A O 1
ATOM 3546 N N . ILE A 1 454 ? 8.588 -0.980 -24.817 1.00 87.69 454 ILE A N 1
ATOM 3547 C CA . ILE A 1 454 ? 8.140 0.186 -25.596 1.00 87.69 454 ILE A CA 1
ATOM 3548 C C . ILE A 1 454 ? 9.350 0.979 -26.108 1.00 87.69 454 ILE A C 1
ATOM 3550 O O . ILE A 1 454 ? 9.425 1.277 -27.298 1.00 87.69 454 ILE A O 1
ATOM 3554 N N . ASP A 1 455 ? 10.344 1.242 -25.259 1.00 84.88 455 ASP A N 1
ATOM 3555 C CA . ASP A 1 455 ? 11.573 1.940 -25.664 1.00 84.88 455 ASP A CA 1
ATOM 3556 C C . ASP A 1 455 ? 12.368 1.122 -26.701 1.00 84.88 455 ASP A C 1
ATOM 3558 O O . ASP A 1 455 ? 12.936 1.656 -27.652 1.00 84.88 455 ASP A O 1
ATOM 3562 N N . ALA A 1 456 ? 12.333 -0.211 -26.601 1.00 84.06 456 ALA A N 1
ATOM 3563 C CA . ALA A 1 456 ? 12.955 -1.102 -27.579 1.00 84.06 456 ALA A CA 1
ATOM 3564 C C . ALA A 1 456 ? 12.263 -1.121 -28.964 1.00 84.06 456 ALA A C 1
ATOM 3566 O O . ALA A 1 456 ? 12.790 -1.755 -29.886 1.00 84.06 456 ALA A O 1
ATOM 3567 N N . LEU A 1 457 ? 11.109 -0.459 -29.146 1.00 79.94 457 LEU A N 1
ATOM 3568 C CA . LEU A 1 457 ? 10.427 -0.372 -30.446 1.00 79.94 457 LEU A CA 1
ATOM 3569 C C . LEU A 1 457 ? 11.201 0.469 -31.467 1.00 79.94 457 LEU A C 1
ATOM 3571 O O . LEU A 1 457 ? 11.148 0.139 -32.654 1.00 79.94 457 LEU A O 1
ATOM 3575 N N . GLU A 1 458 ? 11.969 1.470 -31.026 1.00 74.19 458 GLU A N 1
ATOM 3576 C CA . GLU A 1 458 ? 12.873 2.254 -31.886 1.00 74.19 458 GLU A CA 1
ATOM 3577 C C . GLU A 1 458 ? 13.881 1.352 -32.596 1.00 74.19 458 GLU A C 1
ATOM 3579 O O . GLU A 1 458 ? 14.003 1.362 -33.820 1.00 74.19 458 GLU A O 1
ATOM 3584 N N . GLN A 1 459 ? 14.531 0.468 -31.838 1.00 75.44 459 GLN A N 1
ATOM 3585 C CA . GLN A 1 459 ? 15.528 -0.464 -32.372 1.00 75.44 459 GLN A CA 1
ATOM 3586 C C . GLN A 1 459 ? 14.918 -1.509 -33.319 1.00 75.44 459 GLN A C 1
ATOM 3588 O O . GLN A 1 459 ? 15.638 -2.144 -34.091 1.00 75.44 459 GLN A O 1
ATOM 3593 N N . ARG A 1 460 ? 13.594 -1.706 -33.264 1.00 71.06 460 ARG A N 1
ATOM 3594 C CA . ARG A 1 460 ? 12.845 -2.670 -34.086 1.00 71.06 460 ARG A CA 1
ATOM 3595 C C . ARG A 1 460 ? 12.036 -2.011 -35.207 1.00 71.06 460 ARG A C 1
ATOM 3597 O O . ARG A 1 460 ? 11.290 -2.716 -35.890 1.00 71.06 460 ARG A O 1
ATOM 3604 N N . GLY A 1 461 ? 12.150 -0.692 -35.397 1.00 66.62 461 GLY A N 1
ATOM 3605 C CA . GLY A 1 461 ? 11.404 0.052 -36.417 1.00 66.62 461 GLY A CA 1
ATOM 3606 C C . GLY A 1 461 ? 9.884 -0.080 -36.273 1.00 66.62 461 GLY A C 1
ATOM 3607 O O . GLY A 1 461 ? 9.185 -0.269 -37.267 1.00 66.62 461 GLY A O 1
ATOM 3608 N N . GLY A 1 462 ? 9.374 -0.094 -35.036 1.00 66.81 462 GLY A N 1
ATOM 3609 C CA . GLY A 1 462 ? 7.937 -0.172 -34.740 1.00 66.81 462 GLY A CA 1
ATOM 3610 C C . GLY A 1 462 ? 7.302 -1.563 -34.882 1.00 66.81 462 GLY A C 1
ATOM 3611 O O . GLY A 1 462 ? 6.114 -1.734 -34.598 1.00 66.81 462 GLY A O 1
ATOM 3612 N N . ARG A 1 463 ? 8.060 -2.596 -35.278 1.00 69.25 463 ARG A N 1
ATOM 3613 C CA . ARG A 1 463 ? 7.524 -3.964 -35.365 1.00 69.25 463 ARG A CA 1
ATOM 3614 C C . ARG A 1 463 ? 7.205 -4.526 -33.977 1.00 69.25 463 ARG A C 1
ATOM 3616 O O . ARG A 1 463 ? 8.052 -4.539 -33.087 1.00 69.25 463 ARG A O 1
ATOM 3623 N N . GLY A 1 464 ? 5.998 -5.074 -33.829 1.00 73.44 464 GLY A N 1
ATOM 3624 C CA . GLY A 1 464 ? 5.523 -5.693 -32.585 1.00 73.44 464 GLY A CA 1
ATOM 3625 C C . GLY A 1 464 ? 4.698 -4.773 -31.682 1.00 73.44 464 GLY A C 1
ATOM 3626 O O . GLY A 1 464 ? 4.166 -5.255 -30.685 1.00 73.44 464 GLY A O 1
ATOM 3627 N N . ALA A 1 465 ? 4.518 -3.498 -32.048 1.00 78.56 465 ALA A N 1
ATOM 3628 C CA . ALA A 1 465 ? 3.704 -2.546 -31.290 1.00 78.56 465 ALA A CA 1
ATOM 3629 C C . ALA A 1 465 ? 2.245 -3.013 -31.111 1.00 78.56 465 ALA A C 1
ATOM 3631 O O . ALA A 1 465 ? 1.706 -2.934 -30.013 1.00 78.56 465 ALA A O 1
ATOM 3632 N N . GLY A 1 466 ? 1.632 -3.608 -32.144 1.00 78.00 466 GLY A N 1
ATOM 3633 C CA . GLY A 1 466 ? 0.275 -4.166 -32.045 1.00 78.00 466 GLY A CA 1
ATOM 3634 C C . GLY A 1 466 ? 0.153 -5.350 -31.075 1.00 78.00 466 GLY A C 1
ATOM 3635 O O . GLY A 1 466 ? -0.838 -5.454 -30.358 1.00 78.00 466 GLY A O 1
ATOM 3636 N N . GLY A 1 467 ? 1.175 -6.211 -31.001 1.00 82.81 467 GLY A N 1
ATOM 3637 C CA . GLY A 1 467 ? 1.210 -7.314 -30.032 1.00 82.81 467 GLY A CA 1
ATOM 3638 C C . GLY A 1 467 ? 1.364 -6.806 -28.599 1.00 82.81 467 GLY A C 1
ATOM 3639 O O . GLY A 1 467 ? 0.622 -7.217 -27.714 1.00 82.81 467 GLY A O 1
ATOM 3640 N N . LEU A 1 468 ? 2.263 -5.836 -28.399 1.00 85.12 468 LEU A N 1
ATOM 3641 C CA . LEU A 1 468 ? 2.442 -5.132 -27.126 1.00 85.12 468 LEU A CA 1
ATOM 3642 C C . LEU A 1 468 ? 1.167 -4.415 -26.667 1.00 85.12 468 LEU A C 1
ATOM 3644 O O . LEU A 1 468 ? 0.817 -4.507 -25.494 1.00 85.12 468 LEU A O 1
ATOM 3648 N N . LYS A 1 469 ? 0.448 -3.757 -27.585 1.00 86.94 469 LYS A N 1
ATOM 3649 C CA . LYS A 1 469 ? -0.846 -3.126 -27.299 1.00 86.94 469 LYS A CA 1
ATOM 3650 C C . LYS A 1 469 ? -1.851 -4.144 -26.763 1.00 86.94 469 LYS A C 1
ATOM 3652 O O . LYS A 1 469 ? -2.451 -3.913 -25.721 1.00 86.94 469 LYS A O 1
ATOM 3657 N N . HIS A 1 470 ? -1.995 -5.279 -27.444 1.00 86.94 470 HIS A N 1
ATOM 3658 C CA . HIS A 1 470 ? -2.936 -6.317 -27.033 1.00 86.94 470 HIS A CA 1
ATOM 3659 C C . HIS A 1 470 ? -2.556 -6.951 -25.684 1.00 86.94 470 HIS A C 1
ATOM 3661 O O . HIS A 1 470 ? -3.423 -7.213 -24.854 1.00 86.94 470 HIS A O 1
ATOM 3667 N N . GLU A 1 471 ? -1.260 -7.159 -25.423 1.00 87.44 471 GLU A N 1
ATOM 3668 C CA . GLU A 1 471 ? -0.777 -7.614 -24.112 1.00 87.44 471 GLU A CA 1
ATOM 3669 C C . GLU A 1 471 ? -1.108 -6.617 -22.989 1.00 87.44 471 GLU A C 1
ATOM 3671 O O . GLU A 1 471 ? -1.553 -7.039 -21.921 1.00 87.44 471 GLU A O 1
ATOM 3676 N N . LEU A 1 472 ? -0.922 -5.312 -23.225 1.00 88.12 472 LEU A N 1
ATOM 3677 C CA . LEU A 1 472 ? -1.277 -4.253 -22.273 1.00 88.12 472 LEU A CA 1
ATOM 3678 C C . LEU A 1 472 ? -2.788 -4.202 -22.017 1.00 88.12 472 LEU A C 1
ATOM 3680 O O . LEU A 1 472 ? -3.207 -4.155 -20.863 1.00 88.12 472 LEU A O 1
ATOM 3684 N N . GLU A 1 473 ? -3.610 -4.263 -23.067 1.00 87.56 473 GLU A N 1
ATOM 3685 C CA . GLU A 1 473 ? -5.076 -4.277 -22.956 1.00 87.56 473 GLU A CA 1
ATOM 3686 C C . GLU A 1 473 ? -5.579 -5.492 -22.164 1.00 87.56 473 GLU A C 1
ATOM 3688 O O . GLU A 1 473 ? -6.434 -5.349 -21.288 1.00 87.56 473 GLU A O 1
ATOM 3693 N N . ASN A 1 474 ? -5.010 -6.676 -22.410 1.00 88.94 474 ASN A N 1
ATOM 3694 C CA . ASN A 1 474 ? -5.347 -7.886 -21.661 1.00 88.94 474 ASN A CA 1
ATOM 3695 C C . ASN A 1 474 ? -4.919 -7.781 -20.192 1.00 88.94 474 ASN A C 1
ATOM 3697 O O . ASN A 1 474 ? -5.695 -8.134 -19.307 1.00 88.94 474 ASN A O 1
ATOM 3701 N N . ALA A 1 475 ? -3.718 -7.259 -19.921 1.00 87.38 475 ALA A N 1
ATOM 3702 C CA . ALA A 1 475 ? -3.248 -7.035 -18.555 1.00 87.38 475 ALA A CA 1
ATOM 3703 C C . ALA A 1 475 ? -4.140 -6.035 -17.801 1.00 87.38 475 ALA A C 1
ATOM 3705 O O . ALA A 1 475 ? -4.442 -6.252 -16.631 1.00 87.38 475 ALA A O 1
ATOM 3706 N N . LEU A 1 476 ? -4.602 -4.973 -18.469 1.00 88.06 476 LEU A N 1
ATOM 3707 C CA . LEU A 1 476 ? -5.554 -4.012 -17.907 1.00 88.06 476 LEU A CA 1
ATOM 3708 C C . LEU A 1 476 ? -6.908 -4.657 -17.604 1.00 88.06 476 LEU A C 1
ATOM 3710 O O . LEU A 1 476 ? -7.464 -4.434 -16.532 1.00 88.06 476 LEU A O 1
ATOM 3714 N N . ALA A 1 477 ? -7.446 -5.463 -18.523 1.00 86.31 477 ALA A N 1
ATOM 3715 C CA . ALA A 1 477 ? -8.715 -6.158 -18.317 1.00 86.31 477 ALA A CA 1
ATOM 3716 C C . ALA A 1 477 ? -8.646 -7.151 -17.142 1.00 86.31 477 ALA A C 1
ATOM 3718 O O . ALA A 1 477 ? -9.544 -7.169 -16.299 1.00 86.31 477 ALA A O 1
ATOM 3719 N N . GLU A 1 478 ? -7.561 -7.925 -17.060 1.00 88.38 478 GLU A N 1
ATOM 3720 C CA . GLU A 1 478 ? -7.279 -8.845 -15.953 1.00 88.38 478 GLU A CA 1
ATOM 3721 C C . GLU A 1 478 ? -7.215 -8.094 -14.617 1.00 88.38 478 GLU A C 1
ATOM 3723 O O . GLU A 1 478 ? -7.898 -8.461 -13.663 1.00 88.38 478 GLU A O 1
ATOM 3728 N N . LEU A 1 479 ? -6.459 -6.993 -14.565 1.00 88.25 479 LEU A N 1
ATOM 3729 C CA . LEU A 1 479 ? -6.276 -6.213 -13.345 1.00 88.25 479 LEU A CA 1
ATOM 3730 C C . LEU A 1 479 ? -7.579 -5.538 -12.893 1.00 88.25 479 LEU A C 1
ATOM 3732 O O . LEU A 1 479 ? -7.914 -5.601 -11.717 1.00 88.25 479 LEU A O 1
ATOM 3736 N N . ARG A 1 480 ? -8.365 -4.962 -13.814 1.00 88.94 480 ARG A N 1
ATOM 3737 C CA . ARG A 1 480 ? -9.699 -4.408 -13.507 1.00 88.94 480 ARG A CA 1
ATOM 3738 C C . ARG A 1 480 ? -10.631 -5.466 -12.922 1.00 88.94 480 ARG A C 1
ATOM 3740 O O . ARG A 1 480 ? -11.340 -5.194 -11.956 1.00 88.94 480 ARG A O 1
ATOM 3747 N N . SER A 1 481 ? -10.631 -6.669 -13.501 1.00 87.38 481 SER A N 1
ATOM 3748 C CA . SER A 1 481 ? -11.424 -7.789 -12.990 1.00 87.38 481 SER A CA 1
ATOM 3749 C C . SER A 1 481 ? -10.972 -8.200 -11.592 1.00 87.38 481 SER A C 1
ATOM 3751 O O . SER A 1 481 ? -11.816 -8.426 -10.729 1.00 87.38 481 SER A O 1
ATOM 3753 N N . GLN A 1 482 ? -9.658 -8.268 -11.363 1.00 88.31 482 GLN A N 1
ATOM 3754 C CA . GLN A 1 482 ? -9.096 -8.593 -10.057 1.00 88.31 482 GLN A CA 1
ATOM 3755 C C . GLN A 1 482 ? -9.492 -7.549 -9.010 1.00 88.31 482 GLN A C 1
ATOM 3757 O O . GLN A 1 482 ? -10.018 -7.917 -7.972 1.00 88.31 482 GLN A O 1
ATOM 3762 N N . ARG A 1 483 ? -9.345 -6.252 -9.304 1.00 88.75 483 ARG A N 1
ATOM 3763 C CA . ARG A 1 483 ? -9.690 -5.173 -8.363 1.00 88.75 483 ARG A CA 1
ATOM 3764 C C . ARG A 1 483 ? -11.164 -5.164 -7.982 1.00 88.75 483 ARG A C 1
ATOM 3766 O O . ARG A 1 483 ? -11.485 -4.988 -6.815 1.00 88.75 483 ARG A O 1
ATOM 3773 N N . ARG A 1 484 ? -12.068 -5.416 -8.933 1.00 88.19 484 ARG A N 1
ATOM 3774 C CA . ARG A 1 484 ? -13.496 -5.588 -8.615 1.00 88.19 484 ARG A CA 1
ATOM 3775 C C . ARG A 1 484 ? -13.743 -6.786 -7.704 1.00 88.19 484 ARG A C 1
ATOM 3777 O O . ARG A 1 484 ? -14.583 -6.693 -6.816 1.00 88.19 484 ARG A O 1
ATOM 3784 N N . ALA A 1 485 ? -13.037 -7.894 -7.926 1.00 87.50 485 ALA A N 1
ATOM 3785 C CA . ALA A 1 485 ? -13.136 -9.067 -7.066 1.00 87.50 485 ALA A CA 1
ATOM 3786 C C . ALA A 1 485 ? -12.579 -8.790 -5.660 1.00 87.50 485 ALA A C 1
ATOM 3788 O O . ALA A 1 485 ? -13.206 -9.201 -4.691 1.00 87.50 485 ALA A O 1
ATOM 3789 N N . ASP A 1 486 ? -11.469 -8.055 -5.553 1.00 88.62 486 ASP A N 1
ATOM 3790 C CA . ASP A 1 486 ? -10.878 -7.634 -4.277 1.00 88.62 486 ASP A CA 1
ATOM 3791 C C . ASP A 1 486 ? -11.868 -6.746 -3.494 1.00 88.62 486 ASP A C 1
ATOM 3793 O O . ASP A 1 486 ? -12.195 -7.065 -2.354 1.00 88.62 486 ASP A O 1
ATOM 3797 N N . ILE A 1 487 ? -12.450 -5.718 -4.137 1.00 88.81 487 ILE A N 1
ATOM 3798 C CA . ILE A 1 487 ? -13.491 -4.857 -3.539 1.00 88.81 487 ILE A CA 1
ATOM 3799 C C . ILE A 1 487 ? -14.671 -5.700 -3.050 1.00 88.81 487 ILE A C 1
ATOM 3801 O O . ILE A 1 487 ? -15.095 -5.577 -1.906 1.00 88.81 487 ILE A O 1
ATOM 3805 N N . GLN A 1 488 ? -15.208 -6.572 -3.907 1.00 87.88 488 GLN A N 1
ATOM 3806 C CA . GLN A 1 488 ? -16.325 -7.446 -3.543 1.00 87.88 488 GLN A CA 1
ATOM 3807 C C . GLN A 1 488 ? -15.963 -8.388 -2.385 1.00 87.88 488 GLN A C 1
ATOM 3809 O O . GLN A 1 488 ? -16.811 -8.656 -1.540 1.00 87.88 488 GLN A O 1
ATOM 3814 N N . GLY A 1 489 ? -14.712 -8.848 -2.312 1.00 89.25 489 GLY A N 1
ATOM 3815 C CA . GLY A 1 489 ? -14.188 -9.620 -1.190 1.00 89.25 489 GLY A CA 1
ATOM 3816 C C . GLY A 1 489 ? -14.210 -8.832 0.120 1.00 89.25 489 GLY A C 1
ATOM 3817 O O . GLY A 1 489 ? -14.763 -9.322 1.101 1.00 89.25 489 GLY A O 1
ATOM 3818 N N . SER A 1 490 ? -13.684 -7.604 0.126 1.00 88.00 490 SER A N 1
ATOM 3819 C CA . SER A 1 490 ? -13.719 -6.725 1.304 1.00 88.00 490 SER A CA 1
ATOM 3820 C C . SER A 1 490 ? -15.148 -6.385 1.728 1.00 88.00 490 SER A C 1
ATOM 3822 O O . SER A 1 490 ? -15.473 -6.478 2.908 1.00 88.00 490 SER A O 1
ATOM 3824 N N . LEU A 1 491 ? -16.039 -6.063 0.783 1.00 89.38 491 LEU A N 1
ATOM 3825 C CA . LEU A 1 491 ? -17.447 -5.786 1.090 1.00 89.38 491 LEU A CA 1
ATOM 3826 C C . LEU A 1 491 ? -18.173 -7.018 1.652 1.00 89.38 491 LEU A C 1
ATOM 3828 O O . LEU A 1 491 ? -18.968 -6.881 2.578 1.00 89.38 491 LEU A O 1
ATOM 3832 N N . ALA A 1 492 ? -17.887 -8.215 1.132 1.00 87.56 492 ALA A N 1
ATOM 3833 C CA . ALA A 1 492 ? -18.451 -9.458 1.652 1.00 87.56 492 ALA A CA 1
ATOM 3834 C C . ALA A 1 492 ? -17.944 -9.779 3.066 1.00 87.56 492 ALA A C 1
ATOM 3836 O O . ALA A 1 492 ? -18.701 -10.301 3.885 1.00 87.56 492 ALA A O 1
ATOM 3837 N N . GLU A 1 493 ? -16.686 -9.460 3.370 1.00 85.88 493 GLU A N 1
ATOM 3838 C CA . GLU A 1 493 ? -16.135 -9.619 4.715 1.00 85.88 493 GLU A CA 1
ATOM 3839 C C . GLU A 1 493 ? -16.745 -8.610 5.696 1.00 85.88 493 GLU A C 1
ATOM 3841 O O . GLU A 1 493 ? -17.155 -8.997 6.790 1.00 85.88 493 GLU A O 1
ATOM 3846 N N . ILE A 1 494 ? -16.914 -7.351 5.276 1.00 86.94 494 ILE A N 1
ATOM 3847 C CA . ILE A 1 494 ? -17.663 -6.339 6.033 1.00 86.94 494 ILE A CA 1
ATOM 3848 C C . ILE A 1 494 ? -19.089 -6.832 6.306 1.00 86.94 494 ILE A C 1
ATOM 3850 O O . ILE A 1 494 ? -19.528 -6.815 7.452 1.00 86.94 494 ILE A O 1
ATOM 3854 N N . ASP A 1 495 ? -19.800 -7.341 5.296 1.00 84.56 495 ASP A N 1
ATOM 3855 C CA . ASP A 1 495 ? -21.138 -7.917 5.476 1.00 84.56 495 ASP A CA 1
ATOM 3856 C C . ASP A 1 495 ? -21.128 -9.074 6.471 1.00 84.56 495 ASP A C 1
ATOM 3858 O O . ASP A 1 495 ? -22.001 -9.157 7.336 1.00 84.56 495 ASP A O 1
ATOM 3862 N N . ARG A 1 496 ? -20.139 -9.969 6.382 1.00 85.75 496 ARG A N 1
ATOM 3863 C CA . ARG A 1 496 ? -19.989 -11.090 7.312 1.00 85.75 496 ARG A CA 1
ATOM 3864 C C . ARG A 1 496 ? -19.834 -10.589 8.748 1.00 85.75 496 ARG A C 1
ATOM 3866 O O . ARG A 1 496 ? -20.507 -11.127 9.627 1.00 85.75 496 ARG A O 1
ATOM 3873 N N . ILE A 1 497 ? -18.998 -9.576 8.981 1.00 80.69 497 ILE A N 1
ATOM 3874 C CA . ILE A 1 497 ? -18.775 -8.973 10.304 1.00 80.69 497 ILE A CA 1
ATOM 3875 C C . ILE A 1 497 ? -20.055 -8.287 10.795 1.00 80.69 497 ILE A C 1
ATOM 3877 O O . ILE A 1 497 ? -20.588 -8.658 11.839 1.00 80.69 497 ILE A O 1
ATOM 3881 N N . LEU A 1 498 ? -20.619 -7.368 10.006 1.00 81.06 498 LEU A N 1
ATOM 3882 C CA . LEU A 1 498 ? -21.807 -6.593 10.381 1.00 81.06 498 LEU A CA 1
ATOM 3883 C C . LEU A 1 498 ? -23.063 -7.460 10.580 1.00 81.06 498 LEU A C 1
ATOM 3885 O O . LEU A 1 498 ? -23.989 -7.036 11.269 1.00 81.06 498 LEU A O 1
ATOM 3889 N N . THR A 1 499 ? -23.128 -8.660 9.990 1.00 76.69 499 THR A N 1
ATOM 3890 C CA . THR A 1 499 ? -24.247 -9.603 10.180 1.00 76.69 499 THR A CA 1
ATOM 3891 C C . THR A 1 499 ? -24.012 -10.607 11.302 1.00 76.69 499 THR A C 1
ATOM 3893 O O . THR A 1 499 ? -24.917 -10.832 12.103 1.00 76.69 499 THR A O 1
ATOM 3896 N N . THR A 1 500 ? -22.825 -11.216 11.372 1.00 72.31 500 THR A N 1
ATOM 3897 C CA . THR A 1 500 ? -22.512 -12.271 12.355 1.00 72.31 500 THR A CA 1
ATOM 3898 C C . THR A 1 500 ? -22.234 -11.684 13.735 1.00 72.31 500 THR A C 1
ATOM 3900 O O . THR A 1 500 ? -22.564 -12.297 14.745 1.00 72.31 500 THR A O 1
ATOM 3903 N N . GLU A 1 501 ? -21.648 -10.489 13.775 1.00 71.31 501 GLU A N 1
ATOM 3904 C CA . GLU A 1 501 ? -21.180 -9.810 14.985 1.00 71.31 501 GLU A CA 1
ATOM 3905 C C . GLU A 1 501 ? -21.917 -8.476 15.179 1.00 71.31 501 GLU A C 1
ATOM 3907 O O . GLU A 1 501 ? -21.419 -7.568 15.831 1.00 71.31 501 GLU A O 1
ATOM 3912 N N . ARG A 1 502 ? -23.132 -8.353 14.625 1.00 69.31 502 ARG A N 1
ATOM 3913 C CA . ARG A 1 502 ? -23.960 -7.134 14.668 1.00 69.31 502 ARG A CA 1
ATOM 3914 C C . ARG A 1 502 ? -24.083 -6.526 16.068 1.00 69.31 502 ARG A C 1
ATOM 3916 O O . ARG A 1 502 ? -24.140 -5.313 16.218 1.00 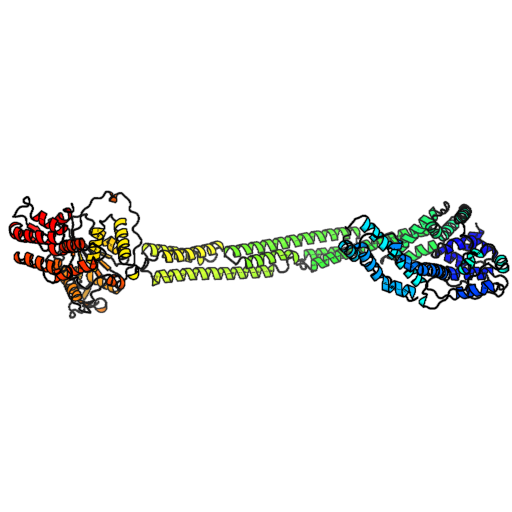69.31 502 ARG A O 1
ATOM 3923 N N . GLU A 1 503 ? -24.171 -7.382 17.080 1.00 61.00 503 GLU A N 1
ATOM 3924 C CA . GLU A 1 503 ? -24.358 -7.001 18.483 1.00 61.00 503 GLU A CA 1
ATOM 3925 C C . GLU A 1 503 ? -23.097 -6.412 19.139 1.00 61.00 503 GLU A C 1
ATOM 3927 O O . GLU A 1 503 ? -23.184 -5.873 20.245 1.00 61.00 503 GLU A O 1
ATOM 3932 N N . ASP A 1 504 ? -21.945 -6.505 18.466 1.00 66.00 504 ASP A N 1
ATOM 3933 C CA . ASP A 1 504 ? -20.664 -5.927 18.883 1.00 66.00 504 ASP A CA 1
ATOM 3934 C C . ASP A 1 504 ? -20.465 -4.502 18.328 1.00 66.00 504 ASP A C 1
ATOM 3936 O O . ASP A 1 504 ? -19.371 -3.956 18.426 1.00 66.00 504 ASP A O 1
ATOM 3940 N N . PHE A 1 505 ? -21.512 -3.884 17.774 1.00 68.69 505 PHE A N 1
ATOM 3941 C CA . PHE A 1 505 ? -21.493 -2.522 17.237 1.00 68.69 505 PHE A CA 1
ATOM 3942 C C . PHE A 1 505 ? -22.626 -1.669 17.819 1.00 68.69 505 PHE A C 1
ATOM 3944 O O . PHE A 1 505 ? -23.679 -2.179 18.212 1.00 68.69 505 PHE A O 1
ATOM 3951 N N . SER A 1 506 ? -22.424 -0.349 17.860 1.00 64.44 506 SER A N 1
ATOM 3952 C CA . SER A 1 506 ? -23.512 0.609 18.091 1.00 64.44 506 SER A CA 1
ATOM 3953 C C . SER A 1 506 ? -24.462 0.640 16.887 1.00 64.44 506 SER A C 1
ATOM 3955 O O . SER A 1 506 ? -24.024 0.473 15.750 1.00 64.44 506 SER A O 1
ATOM 3957 N N . ASP A 1 507 ? -25.754 0.911 17.103 1.00 61.22 507 ASP A N 1
ATOM 3958 C CA . ASP A 1 507 ? -26.726 1.053 16.004 1.00 61.22 507 ASP A CA 1
ATOM 3959 C C . ASP A 1 507 ? -26.397 2.246 15.083 1.00 61.22 507 ASP A C 1
ATOM 3961 O O . ASP A 1 507 ? -26.637 2.173 13.874 1.00 61.22 507 ASP A O 1
ATOM 3965 N N . ASP A 1 508 ? -25.814 3.317 15.634 1.00 65.25 508 ASP A N 1
ATOM 3966 C CA . ASP A 1 508 ? -25.374 4.485 14.858 1.00 65.25 508 ASP A CA 1
ATOM 3967 C C . ASP A 1 508 ? -24.195 4.124 13.935 1.00 65.25 508 ASP A C 1
ATOM 3969 O O . ASP A 1 508 ? -24.211 4.459 12.746 1.00 65.25 508 ASP A O 1
ATOM 3973 N N . ASP A 1 509 ? -23.221 3.368 14.453 1.00 73.38 509 ASP A N 1
ATOM 3974 C CA . ASP A 1 509 ? -22.062 2.890 13.689 1.00 73.38 509 ASP A CA 1
ATOM 3975 C C . ASP A 1 509 ? -22.496 1.885 12.618 1.00 73.38 509 ASP A C 1
ATOM 3977 O O . ASP A 1 509 ? -22.085 1.977 11.462 1.00 73.38 509 ASP A O 1
ATOM 3981 N N . LEU A 1 510 ? -23.414 0.975 12.959 1.00 74.50 510 LEU A N 1
ATOM 3982 C CA . LEU A 1 510 ? -23.975 0.009 12.019 1.00 74.50 510 LEU A CA 1
ATOM 3983 C C . LEU A 1 510 ? -24.653 0.715 10.834 1.00 74.50 510 LEU A C 1
ATOM 3985 O O . LEU A 1 510 ? -24.435 0.347 9.679 1.00 74.50 510 LEU A O 1
ATOM 3989 N N . GLY A 1 511 ? -25.460 1.747 11.104 1.00 76.31 511 GLY A N 1
ATOM 3990 C CA . GLY A 1 511 ? -26.110 2.548 10.067 1.00 76.31 511 GLY A CA 1
ATOM 3991 C C . GLY A 1 511 ? -25.109 3.285 9.175 1.00 76.31 511 GLY A C 1
ATOM 3992 O O . GLY A 1 511 ? -25.254 3.281 7.948 1.00 76.31 511 GLY A O 1
ATOM 3993 N N . LEU A 1 512 ? -24.072 3.875 9.777 1.00 83.81 512 LEU A N 1
ATOM 3994 C CA . LEU A 1 512 ? -22.997 4.557 9.059 1.00 83.81 512 LEU A CA 1
ATOM 3995 C C . LEU A 1 512 ? -22.224 3.596 8.143 1.00 83.81 512 LEU A C 1
ATOM 3997 O O . LEU A 1 512 ? -22.032 3.897 6.961 1.00 83.81 512 LEU A O 1
ATOM 4001 N N . PHE A 1 513 ? -21.818 2.435 8.663 1.00 86.75 513 PHE A N 1
ATOM 4002 C CA . PHE A 1 513 ? -21.051 1.439 7.916 1.00 86.75 513 PHE A CA 1
ATOM 4003 C C . PHE A 1 513 ? -21.864 0.828 6.776 1.00 86.75 513 PHE A C 1
ATOM 4005 O O . PHE A 1 513 ? -21.353 0.720 5.662 1.00 86.75 513 PHE A O 1
ATOM 4012 N N . LEU A 1 514 ? -23.146 0.518 6.996 1.00 85.38 514 LEU A N 1
ATOM 4013 C CA . LEU A 1 514 ? -24.030 0.016 5.939 1.00 85.38 514 LEU A CA 1
ATOM 4014 C C . LEU A 1 514 ? -24.242 1.043 4.815 1.00 85.38 514 LEU A C 1
ATOM 4016 O O . LEU A 1 514 ? -24.297 0.664 3.639 1.00 85.38 514 LEU A O 1
ATOM 4020 N N . ASN A 1 515 ? -24.330 2.337 5.146 1.00 85.50 515 ASN A N 1
ATOM 4021 C CA . ASN A 1 515 ? -24.443 3.384 4.132 1.00 85.50 515 ASN A CA 1
ATOM 4022 C C . ASN A 1 515 ? -23.146 3.524 3.320 1.00 85.50 515 ASN A C 1
ATOM 4024 O O . ASN A 1 515 ? -23.179 3.419 2.095 1.00 85.50 515 ASN A O 1
ATOM 4028 N N . ARG A 1 516 ? -21.994 3.663 3.990 1.00 87.62 516 ARG A N 1
ATOM 4029 C CA . ARG A 1 516 ? -20.685 3.764 3.317 1.00 87.62 516 ARG A CA 1
ATOM 4030 C C . ARG A 1 516 ? -20.389 2.535 2.459 1.00 87.62 516 ARG A C 1
ATOM 4032 O O . ARG A 1 516 ? -19.948 2.674 1.323 1.00 87.62 516 ARG A O 1
ATOM 4039 N N . ARG A 1 517 ? -20.719 1.334 2.943 1.00 90.44 517 ARG A N 1
ATOM 4040 C CA . ARG A 1 517 ? -20.641 0.088 2.166 1.00 90.44 517 ARG A CA 1
ATOM 4041 C C . ARG A 1 517 ? -21.457 0.173 0.873 1.00 90.44 517 ARG A C 1
ATOM 4043 O O . ARG A 1 517 ? -20.964 -0.186 -0.193 1.00 90.44 517 ARG A O 1
ATOM 4050 N N . SER A 1 518 ? -22.703 0.640 0.965 1.00 86.50 518 SER A N 1
ATOM 4051 C CA . SER A 1 518 ? -23.607 0.766 -0.188 1.00 86.50 518 SER A CA 1
ATOM 4052 C C . SER A 1 518 ? -23.105 1.793 -1.210 1.00 86.50 518 SER A C 1
ATOM 4054 O O . SER A 1 518 ? -23.227 1.572 -2.414 1.00 86.50 518 SER A O 1
ATOM 4056 N N . GLU A 1 519 ? -22.502 2.892 -0.747 1.00 86.50 519 GLU A N 1
ATOM 4057 C CA . GLU A 1 519 ? -21.870 3.902 -1.605 1.00 86.50 519 GLU A CA 1
ATOM 4058 C C . GLU A 1 519 ? -20.680 3.315 -2.386 1.00 86.50 519 GLU A C 1
ATOM 4060 O O . GLU A 1 519 ? -20.606 3.478 -3.606 1.00 86.50 519 GLU A O 1
ATOM 4065 N N . ILE A 1 520 ? -19.797 2.563 -1.718 1.00 87.31 520 ILE A N 1
ATOM 4066 C CA . ILE A 1 520 ? -18.646 1.890 -2.349 1.00 87.31 520 ILE A CA 1
ATOM 4067 C C . ILE A 1 520 ? -19.114 0.853 -3.378 1.00 87.31 520 ILE A C 1
ATOM 4069 O O . ILE A 1 520 ? -18.588 0.780 -4.493 1.00 87.31 520 ILE A O 1
ATOM 4073 N N . GLU A 1 521 ? -20.134 0.062 -3.038 1.00 85.94 521 GLU A N 1
ATOM 4074 C CA . GLU A 1 521 ? -20.684 -0.940 -3.948 1.00 85.94 521 GLU A CA 1
ATOM 4075 C C . GLU A 1 521 ? -21.231 -0.293 -5.228 1.00 85.94 521 GLU A C 1
ATOM 4077 O O . GLU A 1 521 ? -20.883 -0.724 -6.332 1.00 85.94 521 GLU A O 1
ATOM 4082 N N . ALA A 1 522 ? -22.008 0.785 -5.091 1.00 84.19 522 ALA A N 1
ATOM 4083 C CA . ALA A 1 522 ? -22.573 1.518 -6.221 1.00 84.19 522 ALA A CA 1
ATOM 4084 C C . ALA A 1 522 ? -21.487 2.095 -7.152 1.00 84.19 522 ALA A C 1
ATOM 4086 O O . ALA A 1 522 ? -21.605 2.007 -8.379 1.00 84.19 522 ALA A O 1
ATOM 4087 N N . LEU A 1 523 ? -20.405 2.639 -6.586 1.00 81.31 523 LEU A N 1
ATOM 4088 C CA . LEU A 1 523 ? -19.274 3.177 -7.350 1.00 81.31 523 LEU A CA 1
ATOM 4089 C C . LEU A 1 523 ? -18.496 2.074 -8.091 1.00 81.31 523 LEU A C 1
ATOM 4091 O O . LEU A 1 523 ? -18.107 2.253 -9.250 1.00 81.31 523 LEU A O 1
ATOM 4095 N N . SER A 1 524 ? -18.333 0.904 -7.467 1.00 79.19 524 SER A N 1
ATOM 4096 C CA . SER A 1 524 ? -17.562 -0.214 -8.030 1.00 79.19 524 SER A CA 1
ATOM 4097 C C . SER A 1 524 ? -18.273 -0.980 -9.161 1.00 79.19 524 SER A C 1
ATOM 4099 O O . SER A 1 524 ? -17.604 -1.527 -10.045 1.00 79.19 524 SER A O 1
ATOM 4101 N N . GLN A 1 525 ? -19.613 -1.022 -9.154 1.00 76.06 525 GLN A N 1
ATOM 4102 C CA . GLN A 1 525 ? -20.419 -1.807 -10.105 1.00 76.06 525 GLN A CA 1
ATOM 4103 C C . GLN A 1 525 ? -20.877 -1.032 -11.349 1.00 76.06 525 GLN A C 1
ATOM 4105 O O . GLN A 1 525 ? -21.417 -1.631 -12.281 1.00 76.06 525 GLN A O 1
ATOM 4110 N N . THR A 1 526 ? -20.665 0.283 -11.402 1.00 76.31 526 THR A N 1
ATOM 4111 C CA . THR A 1 526 ? -21.108 1.096 -12.540 1.00 76.31 526 THR A CA 1
ATOM 4112 C C . THR A 1 526 ? -20.305 0.751 -13.809 1.00 76.31 526 THR A C 1
ATOM 4114 O O . THR A 1 526 ? -19.074 0.785 -13.838 1.00 76.31 526 THR A O 1
ATOM 4117 N N . GLU A 1 527 ? -20.984 0.396 -14.907 1.00 59.25 527 GLU A N 1
ATOM 4118 C CA . GLU A 1 527 ? -20.307 0.178 -16.192 1.00 59.25 527 GLU A CA 1
ATOM 4119 C C . GLU A 1 527 ? -19.709 1.501 -16.699 1.00 59.25 527 GLU A C 1
ATOM 4121 O O . GLU A 1 527 ? -20.431 2.447 -17.005 1.00 59.25 527 GLU A O 1
ATOM 4126 N N . GLY A 1 528 ? -18.377 1.561 -16.791 1.00 64.25 528 GLY A N 1
ATOM 4127 C CA . GLY A 1 528 ? -17.640 2.760 -17.205 1.00 64.25 528 GLY A CA 1
ATOM 4128 C C . GLY A 1 528 ? -16.934 3.517 -16.076 1.00 64.25 528 GLY A C 1
ATOM 4129 O O . GLY A 1 528 ? -16.374 4.575 -16.354 1.00 64.25 528 GLY A O 1
ATOM 4130 N N . THR A 1 529 ? -16.918 2.989 -14.844 1.00 73.88 529 THR A N 1
ATOM 4131 C CA . THR A 1 529 ? -16.091 3.517 -13.742 1.00 73.88 529 THR A CA 1
ATOM 4132 C C . THR A 1 529 ? -14.640 3.688 -14.192 1.00 73.88 529 THR A C 1
ATOM 4134 O O . THR A 1 529 ? -14.067 2.778 -14.805 1.00 73.88 529 THR A O 1
ATOM 4137 N N . SER A 1 530 ? -14.052 4.859 -13.924 1.00 83.12 530 SER A N 1
ATOM 4138 C CA . SER A 1 530 ? -12.672 5.126 -14.322 1.00 83.12 530 SER A CA 1
ATOM 4139 C C . SER A 1 530 ? -11.699 4.268 -13.509 1.00 83.12 530 SER A C 1
ATOM 4141 O O . SER A 1 530 ? -11.996 3.852 -12.390 1.00 83.12 530 SER A O 1
ATOM 4143 N N . ASP A 1 531 ? -10.509 4.008 -14.053 1.00 83.75 531 ASP A N 1
ATOM 4144 C CA . ASP A 1 531 ? -9.489 3.210 -13.354 1.00 83.75 531 ASP A CA 1
ATOM 4145 C C . ASP A 1 531 ? -9.059 3.847 -12.025 1.00 83.75 531 ASP A C 1
ATOM 4147 O O . ASP A 1 531 ? -8.697 3.144 -11.084 1.00 83.75 531 ASP A O 1
ATOM 4151 N N . ARG A 1 532 ? -9.147 5.180 -11.941 1.00 83.81 532 ARG A N 1
ATOM 4152 C CA . ARG A 1 532 ? -8.868 5.943 -10.725 1.00 83.81 532 ARG A CA 1
ATOM 4153 C C . ARG A 1 532 ? -9.945 5.734 -9.671 1.00 83.81 532 ARG A C 1
ATOM 4155 O O . ARG A 1 532 ? -9.604 5.419 -8.539 1.00 83.81 532 ARG A O 1
ATOM 4162 N N . ASP A 1 533 ? -11.211 5.834 -10.063 1.00 82.88 533 ASP A N 1
ATOM 4163 C CA . ASP A 1 533 ? -12.335 5.612 -9.148 1.00 82.88 533 ASP A CA 1
ATOM 4164 C C . ASP A 1 533 ? -12.343 4.163 -8.637 1.00 82.88 533 ASP A C 1
ATOM 4166 O O . ASP A 1 533 ? -12.690 3.909 -7.488 1.00 82.88 533 ASP A O 1
ATOM 4170 N N . LEU A 1 534 ? -11.928 3.198 -9.471 1.00 84.88 534 LEU A N 1
ATOM 4171 C CA . LEU A 1 534 ? -11.814 1.794 -9.074 1.00 84.88 534 LEU A CA 1
ATOM 4172 C C . LEU A 1 534 ? -10.706 1.575 -8.030 1.00 84.88 534 LEU A C 1
ATOM 4174 O O . LEU A 1 534 ? -10.898 0.807 -7.092 1.00 84.88 534 LEU A O 1
ATOM 4178 N N . ALA A 1 535 ? -9.555 2.236 -8.194 1.00 84.50 535 ALA A N 1
ATOM 4179 C CA . ALA A 1 535 ? -8.455 2.176 -7.233 1.00 84.50 535 ALA A CA 1
ATOM 4180 C C . ALA A 1 535 ? -8.827 2.852 -5.903 1.00 84.50 535 ALA A C 1
ATOM 4182 O O . ALA A 1 535 ? -8.622 2.264 -4.846 1.00 84.50 535 ALA A O 1
ATOM 4183 N N . GLU A 1 536 ? -9.445 4.033 -5.966 1.00 86.31 536 GLU A N 1
ATOM 4184 C CA . GLU A 1 536 ? -9.945 4.757 -4.792 1.00 86.31 536 GLU A CA 1
ATOM 4185 C C . GLU A 1 536 ? -11.030 3.953 -4.061 1.00 86.31 536 GLU A C 1
ATOM 4187 O O . GLU A 1 536 ? -10.997 3.833 -2.844 1.00 86.31 536 GLU A O 1
ATOM 4192 N N . SER A 1 537 ? -11.943 3.305 -4.791 1.00 86.38 537 SER A N 1
ATOM 4193 C CA . SER A 1 537 ? -12.974 2.449 -4.187 1.00 86.38 537 SER A CA 1
ATOM 4194 C C . SER A 1 537 ? -12.385 1.259 -3.426 1.00 86.38 537 SER A C 1
ATOM 4196 O O . SER A 1 537 ? -12.948 0.864 -2.409 1.00 86.38 537 SER A O 1
ATOM 4198 N N . LEU A 1 538 ? -11.275 0.678 -3.900 1.00 87.69 538 LEU A N 1
ATOM 4199 C CA . LEU A 1 538 ? -10.582 -0.395 -3.181 1.00 87.69 538 LEU A CA 1
ATOM 4200 C C . LEU A 1 538 ? -9.935 0.122 -1.896 1.00 87.69 538 LEU A C 1
ATOM 4202 O O . LEU A 1 538 ? -10.122 -0.488 -0.850 1.00 87.69 538 LEU A O 1
ATOM 4206 N N . GLU A 1 539 ? -9.243 1.259 -1.959 1.00 86.25 539 GLU A N 1
ATOM 4207 C CA . GLU A 1 539 ? -8.648 1.894 -0.777 1.00 86.25 539 GLU A CA 1
ATOM 4208 C C . GLU A 1 539 ? -9.720 2.215 0.275 1.00 86.25 539 GLU A C 1
ATOM 4210 O O . GLU A 1 539 ? -9.596 1.818 1.432 1.00 86.25 539 GLU A O 1
ATOM 4215 N N . VAL A 1 540 ? -10.833 2.823 -0.146 1.00 87.44 540 VAL A N 1
ATOM 4216 C CA . VAL A 1 540 ? -11.960 3.150 0.737 1.00 87.44 540 VAL A CA 1
ATOM 4217 C C . VAL A 1 540 ? -12.633 1.887 1.296 1.00 87.44 540 VAL A C 1
ATOM 4219 O O . VAL A 1 540 ? -13.078 1.898 2.443 1.00 87.44 540 VAL A O 1
ATOM 4222 N N . ALA A 1 541 ? -12.704 0.790 0.531 1.00 87.94 541 ALA A N 1
ATOM 4223 C CA . ALA A 1 541 ? -13.231 -0.489 1.015 1.00 87.94 541 ALA A CA 1
ATOM 4224 C C . ALA A 1 541 ? -12.329 -1.122 2.084 1.00 87.94 541 ALA A C 1
ATOM 4226 O O . ALA A 1 541 ? -12.829 -1.580 3.110 1.00 87.94 541 ALA A O 1
ATOM 4227 N N . GLU A 1 542 ? -11.013 -1.128 1.864 1.00 87.00 542 GLU A N 1
ATOM 4228 C CA . GLU A 1 542 ? -10.029 -1.637 2.826 1.00 87.00 542 GLU A CA 1
ATOM 4229 C C . GLU A 1 542 ? -9.966 -0.769 4.092 1.00 87.00 542 GLU A C 1
ATOM 4231 O O . GLU A 1 542 ? -9.838 -1.295 5.199 1.00 87.00 542 GLU A O 1
ATOM 4236 N N . ASP A 1 543 ? -10.075 0.554 3.947 1.00 84.88 543 ASP A N 1
ATOM 4237 C CA . ASP A 1 543 ? -10.170 1.494 5.066 1.00 84.88 543 ASP A CA 1
ATOM 4238 C C . ASP A 1 543 ? -11.444 1.263 5.878 1.00 84.88 543 ASP A C 1
ATOM 4240 O O . ASP A 1 543 ? -11.372 1.164 7.100 1.00 84.88 543 ASP A O 1
ATOM 4244 N N . LEU A 1 544 ? -12.597 1.124 5.214 1.00 85.12 544 LEU A N 1
ATOM 4245 C CA . LEU A 1 544 ? -13.861 0.834 5.887 1.00 85.12 544 LEU A CA 1
ATOM 4246 C C . LEU A 1 544 ? -13.808 -0.513 6.609 1.00 85.12 544 LEU A C 1
ATOM 4248 O O . LEU A 1 544 ? -14.309 -0.617 7.721 1.00 85.12 544 LEU A O 1
ATOM 4252 N N . GLN A 1 545 ? -13.195 -1.536 6.008 1.00 84.38 545 GLN A N 1
ATOM 4253 C CA . GLN A 1 545 ? -13.022 -2.830 6.664 1.00 84.38 545 GLN A CA 1
ATOM 4254 C C . GLN A 1 545 ? -12.203 -2.692 7.956 1.00 84.38 545 GLN A C 1
ATOM 4256 O O . GLN A 1 545 ? -12.623 -3.201 8.992 1.00 84.38 545 GLN A O 1
ATOM 4261 N N . ARG A 1 546 ? -11.082 -1.958 7.920 1.00 81.38 546 ARG A N 1
ATOM 4262 C CA . ARG A 1 546 ? -10.280 -1.659 9.119 1.00 81.38 546 ARG A CA 1
ATOM 4263 C C . ARG A 1 546 ? -11.066 -0.857 10.155 1.00 81.38 546 ARG A C 1
ATOM 4265 O O . ARG A 1 546 ? -11.025 -1.174 11.334 1.00 81.38 546 ARG A O 1
ATOM 4272 N N . GLU A 1 547 ? -11.824 0.142 9.716 1.00 79.00 547 GLU A N 1
ATOM 4273 C CA . GLU A 1 547 ? -12.664 0.962 10.589 1.00 79.00 547 GLU A CA 1
ATOM 4274 C C . GLU A 1 547 ? -13.744 0.119 11.285 1.00 79.00 547 GLU A C 1
ATOM 4276 O O . GLU A 1 547 ? -13.945 0.255 12.489 1.00 79.00 547 GLU A O 1
ATOM 4281 N N . VAL A 1 548 ? -14.382 -0.807 10.563 1.00 80.62 548 VAL A N 1
ATOM 4282 C CA . VAL A 1 548 ? -15.329 -1.781 11.125 1.00 80.62 548 VAL A CA 1
ATOM 4283 C C . VAL A 1 548 ? -14.636 -2.700 12.136 1.00 80.62 548 VAL A C 1
ATOM 4285 O O . VAL A 1 548 ? -15.212 -3.006 13.172 1.00 80.62 548 VAL A O 1
ATOM 4288 N N . GLU A 1 549 ? -13.403 -3.136 11.892 1.00 73.56 549 GLU A N 1
ATOM 4289 C CA . GLU A 1 549 ? -12.659 -3.950 12.862 1.00 73.56 549 GLU A CA 1
ATOM 4290 C C . GLU A 1 549 ? -12.301 -3.163 14.139 1.00 73.56 549 GLU A C 1
ATOM 4292 O O . GLU A 1 549 ? -12.442 -3.697 15.241 1.00 73.56 549 GLU A O 1
ATOM 4297 N N . ASP A 1 550 ? -11.917 -1.891 14.007 1.00 67.62 550 ASP A N 1
ATOM 4298 C CA . ASP A 1 550 ? -11.511 -1.022 15.121 1.00 67.62 550 ASP A CA 1
ATOM 4299 C C . ASP A 1 550 ? -12.687 -0.553 15.996 1.00 67.62 550 ASP A C 1
ATOM 4301 O O . ASP A 1 550 ? -12.511 -0.306 17.190 1.00 67.62 550 ASP A O 1
ATOM 4305 N N . HIS A 1 551 ? -13.894 -0.438 15.432 1.00 69.00 551 HIS A N 1
ATOM 4306 C CA . HIS A 1 551 ? -15.096 0.003 16.159 1.00 69.00 551 HIS A CA 1
ATOM 4307 C C . HIS A 1 551 ? -15.842 -1.142 16.857 1.00 69.00 551 HIS A C 1
ATOM 4309 O O . HIS A 1 551 ? -16.943 -0.945 17.378 1.00 69.00 551 HIS A O 1
ATOM 4315 N N . ARG A 1 552 ? -15.257 -2.344 16.894 1.00 70.06 552 ARG A N 1
ATOM 4316 C CA . ARG A 1 552 ? -15.811 -3.459 17.663 1.00 70.06 552 ARG A CA 1
ATOM 4317 C C . ARG A 1 552 ? -15.827 -3.121 19.151 1.00 70.06 552 ARG A C 1
ATOM 4319 O O . ARG A 1 552 ? -14.814 -2.742 19.737 1.00 70.06 552 ARG A O 1
ATOM 4326 N N . ILE A 1 553 ? -16.979 -3.329 19.780 1.00 71.94 553 ILE A N 1
ATOM 4327 C CA . ILE A 1 553 ? -17.156 -3.226 21.227 1.00 71.94 553 ILE A CA 1
ATOM 4328 C C . ILE A 1 553 ? -16.175 -4.171 21.925 1.00 71.94 553 ILE A C 1
ATOM 4330 O O . ILE A 1 553 ? -16.126 -5.372 21.646 1.00 71.94 553 ILE A O 1
ATOM 4334 N N . TYR A 1 554 ? -15.411 -3.624 22.869 1.00 77.94 554 TYR A N 1
ATOM 4335 C CA . TYR A 1 554 ? -14.453 -4.385 23.660 1.00 77.94 554 TYR A CA 1
ATOM 4336 C C . TYR A 1 554 ? -15.151 -5.491 24.456 1.00 77.94 554 TYR A C 1
ATOM 4338 O O . TYR A 1 554 ? -16.111 -5.217 25.175 1.00 77.94 554 TYR A O 1
ATOM 4346 N N . ARG A 1 555 ? -14.673 -6.737 24.361 1.00 82.38 555 ARG A N 1
ATOM 4347 C CA . ARG A 1 555 ? -15.186 -7.860 25.159 1.00 82.38 555 ARG A CA 1
ATOM 4348 C C . ARG A 1 555 ? -14.279 -8.096 26.356 1.00 82.38 555 ARG A C 1
ATOM 4350 O O . ARG A 1 555 ? -13.226 -8.704 26.198 1.00 82.38 555 ARG A O 1
ATOM 4357 N N . TRP A 1 556 ? -14.737 -7.666 27.524 1.00 88.56 556 TRP A N 1
ATOM 4358 C CA . TRP A 1 556 ? -14.033 -7.882 28.781 1.00 88.56 556 TRP A CA 1
ATOM 4359 C C . TRP A 1 556 ? -14.131 -9.342 29.223 1.00 88.56 556 TRP A C 1
ATOM 4361 O O . TRP A 1 556 ? -15.184 -9.981 29.091 1.00 88.56 556 TRP A O 1
ATOM 4371 N N . ARG A 1 557 ? -13.031 -9.851 29.774 1.00 86.75 557 ARG A N 1
ATOM 4372 C CA . ARG A 1 557 ? -12.930 -11.175 30.385 1.00 86.75 557 ARG A CA 1
ATOM 4373 C C . ARG A 1 557 ? -12.450 -11.080 31.828 1.00 86.75 557 ARG A C 1
ATOM 4375 O O . ARG A 1 557 ? -11.649 -10.216 32.171 1.00 86.75 557 ARG A O 1
ATOM 4382 N N . ALA A 1 558 ? -12.891 -12.008 32.672 1.00 85.06 558 ALA A N 1
ATOM 4383 C CA . ALA A 1 558 ? -12.573 -11.993 34.095 1.00 85.06 558 ALA A CA 1
ATOM 4384 C C . ALA A 1 558 ? -11.072 -12.143 34.408 1.00 85.06 558 ALA A C 1
ATOM 4386 O O . ALA A 1 558 ? -10.629 -11.718 35.475 1.00 85.06 558 ALA A O 1
ATOM 4387 N N . ASP A 1 559 ? -10.271 -12.703 33.494 1.00 85.38 559 ASP A N 1
ATOM 4388 C CA . ASP A 1 559 ? -8.812 -12.802 33.634 1.00 85.38 559 ASP A CA 1
ATOM 4389 C C . ASP A 1 559 ? -8.087 -11.453 33.500 1.00 85.38 559 ASP A C 1
ATOM 4391 O O . ASP A 1 559 ? -6.961 -11.317 33.981 1.00 85.38 559 ASP A O 1
ATOM 4395 N N . GLU A 1 560 ? -8.736 -10.444 32.919 1.00 86.00 560 GLU A N 1
ATOM 4396 C CA . GLU A 1 560 ? -8.236 -9.067 32.845 1.00 86.00 560 GLU A CA 1
ATOM 4397 C C . GLU A 1 560 ? -8.378 -8.308 34.174 1.00 86.00 560 GLU A C 1
ATOM 4399 O O . GLU A 1 560 ? -7.761 -7.259 34.360 1.00 86.00 560 GLU A O 1
ATOM 4404 N N . GLY A 1 561 ? -9.152 -8.857 35.114 1.00 88.50 561 GLY A N 1
ATOM 4405 C CA . GLY A 1 561 ? -9.356 -8.313 36.452 1.00 88.50 561 GLY A CA 1
ATOM 4406 C C . GLY A 1 561 ? -10.649 -7.510 36.603 1.00 88.50 561 GLY A C 1
ATOM 4407 O O . GLY A 1 561 ? -11.073 -6.769 35.715 1.00 88.50 561 GLY A O 1
ATOM 4408 N N . GLU A 1 562 ? -11.268 -7.649 37.777 1.00 91.81 562 GLU A N 1
ATOM 4409 C CA . GLU A 1 562 ? -12.501 -6.947 38.154 1.00 91.81 562 GLU A CA 1
ATOM 4410 C C . GLU A 1 562 ? -12.307 -5.424 38.276 1.00 91.81 562 GLU A C 1
ATOM 4412 O O . GLU A 1 562 ? -13.203 -4.658 37.916 1.00 91.81 562 GLU A O 1
ATOM 4417 N N . ASP A 1 563 ? -11.123 -4.977 38.705 1.00 91.19 563 ASP A N 1
ATOM 4418 C CA . ASP A 1 563 ? -10.800 -3.552 38.842 1.00 91.19 563 ASP A CA 1
ATOM 4419 C C . ASP A 1 563 ? -10.931 -2.797 37.511 1.00 91.19 563 ASP A C 1
ATOM 4421 O O . ASP A 1 563 ? -11.459 -1.687 37.490 1.00 91.19 563 ASP A O 1
ATOM 4425 N N . ALA A 1 564 ? -10.523 -3.416 36.395 1.00 91.44 564 ALA A N 1
ATOM 4426 C CA . ALA A 1 564 ? -10.604 -2.814 35.064 1.00 91.44 564 ALA A CA 1
ATOM 4427 C C . ALA A 1 564 ? -12.059 -2.602 34.619 1.00 91.44 564 ALA A C 1
ATOM 4429 O O . ALA A 1 564 ? -12.405 -1.546 34.088 1.00 91.44 564 ALA A O 1
ATOM 4430 N N . LEU A 1 565 ? -12.933 -3.582 34.880 1.00 92.88 565 LEU A N 1
ATOM 4431 C CA . LEU A 1 565 ? -14.362 -3.455 34.596 1.00 92.88 565 LEU A CA 1
ATOM 4432 C C . LEU A 1 565 ? -14.991 -2.339 35.434 1.00 92.88 565 LEU A C 1
ATOM 4434 O O . LEU A 1 565 ? -15.759 -1.524 34.919 1.00 92.88 565 LEU A O 1
ATOM 4438 N N . LEU A 1 566 ? -14.668 -2.292 36.725 1.00 93.81 566 LEU A N 1
ATOM 4439 C CA . LEU A 1 566 ? -15.182 -1.262 37.616 1.00 93.81 566 LEU A CA 1
ATOM 4440 C C . LEU A 1 566 ? -14.692 0.135 37.210 1.00 93.81 566 LEU A C 1
ATOM 4442 O O . LEU A 1 566 ? -15.480 1.081 37.233 1.00 93.81 566 LEU A O 1
ATOM 4446 N N . GLU A 1 567 ? -13.424 0.272 36.825 1.00 92.88 567 GLU A N 1
ATOM 4447 C CA . GLU A 1 567 ? -12.852 1.528 36.336 1.00 92.88 567 GLU A CA 1
ATOM 4448 C C . GLU A 1 567 ? -13.566 2.007 35.067 1.00 92.88 567 GLU A C 1
ATOM 4450 O O . GLU A 1 567 ? -14.014 3.153 35.026 1.00 92.88 567 GLU A O 1
ATOM 4455 N N . HIS A 1 568 ? -13.819 1.118 34.102 1.00 92.25 568 HIS A N 1
ATOM 4456 C CA . HIS A 1 568 ? -14.605 1.436 32.904 1.00 92.25 568 HIS A CA 1
ATOM 4457 C C . HIS A 1 568 ? -16.029 1.920 33.230 1.00 92.25 568 HIS A C 1
ATOM 4459 O O . HIS A 1 568 ? -16.516 2.911 32.671 1.00 92.25 568 HIS A O 1
ATOM 4465 N N . ILE A 1 569 ? -16.713 1.265 34.174 1.00 93.50 569 ILE A N 1
ATOM 4466 C CA . ILE A 1 569 ? -18.050 1.690 34.624 1.00 93.50 569 ILE A CA 1
ATOM 4467 C C . ILE A 1 569 ? -17.980 3.066 35.303 1.00 93.50 569 ILE A C 1
ATOM 4469 O O . ILE A 1 569 ? -18.852 3.910 35.075 1.00 93.50 569 ILE A O 1
ATOM 4473 N N . LEU A 1 570 ? -16.953 3.313 36.121 1.00 92.12 570 LEU A N 1
ATOM 4474 C CA . LEU A 1 570 ? -16.732 4.595 36.790 1.00 92.12 570 LEU A CA 1
ATOM 4475 C C . LEU A 1 570 ? -16.463 5.720 35.786 1.00 92.12 570 LEU A C 1
ATOM 4477 O O . LEU A 1 570 ? -17.056 6.791 35.911 1.00 92.12 570 LEU A O 1
ATOM 4481 N N . GLU A 1 571 ? -15.621 5.483 34.783 1.00 89.69 571 GLU A N 1
ATOM 4482 C CA . GLU A 1 571 ? -15.344 6.430 33.699 1.00 89.69 571 GLU A CA 1
ATOM 4483 C C . GLU A 1 571 ? -16.597 6.728 32.875 1.00 89.69 571 GLU A C 1
ATOM 4485 O O . GLU A 1 571 ? -16.918 7.893 32.635 1.00 89.69 571 GLU A O 1
ATOM 4490 N N . SER A 1 572 ? -17.361 5.691 32.525 1.00 88.19 572 SER A N 1
ATOM 4491 C CA . SER A 1 572 ? -18.648 5.822 31.834 1.00 88.19 572 SER A CA 1
ATOM 4492 C C . SER A 1 572 ? -19.634 6.679 32.624 1.00 88.19 572 SER A C 1
ATOM 4494 O O . SER A 1 572 ? -20.278 7.572 32.067 1.00 88.19 572 SER A O 1
ATOM 4496 N N . CYS A 1 573 ? -19.734 6.443 33.934 1.00 87.56 573 CYS A N 1
ATOM 4497 C CA . CYS A 1 573 ? -20.589 7.223 34.819 1.00 87.56 573 CYS A CA 1
ATOM 4498 C C . CYS A 1 573 ? -20.123 8.681 34.893 1.00 87.56 573 CYS A C 1
ATOM 4500 O O . CYS A 1 573 ? -20.933 9.562 34.616 1.00 87.56 573 CYS A O 1
ATOM 4502 N N . ARG A 1 574 ? -18.832 8.935 35.153 1.00 83.81 574 ARG A N 1
ATOM 4503 C CA . ARG A 1 574 ? -18.247 10.289 35.222 1.00 83.81 574 ARG A CA 1
ATOM 4504 C C . ARG A 1 574 ? -18.408 11.088 33.929 1.00 83.81 574 ARG A C 1
ATOM 4506 O O . ARG A 1 574 ? -18.695 12.282 33.995 1.00 83.81 574 ARG A O 1
ATOM 4513 N N . GLY A 1 575 ? -18.227 10.445 32.773 1.00 76.62 575 GLY A N 1
ATOM 4514 C CA . GLY A 1 575 ? -18.340 11.094 31.465 1.00 76.62 575 GLY A CA 1
ATOM 4515 C C . GLY A 1 575 ? -19.770 11.503 31.107 1.00 76.62 575 GLY A C 1
ATOM 4516 O O . GLY A 1 575 ? -19.979 12.481 30.394 1.00 76.62 575 GLY A O 1
ATOM 4517 N N . ALA A 1 576 ? -20.779 10.791 31.620 1.00 76.50 576 ALA A N 1
ATOM 4518 C CA . ALA A 1 576 ? -22.178 11.131 31.370 1.00 76.50 576 ALA A CA 1
ATOM 4519 C C . ALA A 1 576 ? -22.698 12.219 32.323 1.00 76.50 576 ALA A C 1
ATOM 4521 O O . ALA A 1 576 ? -23.275 13.216 31.888 1.00 76.50 576 ALA A O 1
ATOM 4522 N N . LEU A 1 577 ? -22.550 11.996 33.628 1.00 73.31 577 LEU A N 1
ATOM 4523 C CA . LEU A 1 577 ? -22.995 12.869 34.713 1.00 73.31 577 LEU A CA 1
ATOM 4524 C C . LEU A 1 577 ? -22.064 12.568 35.884 1.00 73.31 577 LEU A C 1
ATOM 4526 O O . LEU A 1 577 ? -21.992 11.416 36.274 1.00 73.31 577 LEU A O 1
ATOM 4530 N N . ASP A 1 578 ? -21.359 13.561 36.421 1.00 77.50 578 ASP A N 1
ATOM 4531 C CA . ASP A 1 578 ? -20.324 13.419 37.461 1.00 77.50 578 ASP A CA 1
ATOM 4532 C C . ASP A 1 578 ? -20.837 12.770 38.772 1.00 77.50 578 ASP A C 1
ATOM 4534 O O . ASP A 1 578 ? -21.062 13.436 39.779 1.00 77.50 578 ASP A O 1
ATOM 4538 N N . PHE A 1 579 ? -21.105 11.463 38.733 1.00 83.62 579 PHE A N 1
ATOM 4539 C CA . PHE A 1 579 ? -21.628 10.669 39.834 1.00 83.62 579 PHE A CA 1
ATOM 4540 C C . PHE A 1 579 ? -20.511 10.357 40.825 1.00 83.62 579 PHE A C 1
ATOM 4542 O O . PHE A 1 579 ? -19.392 10.026 40.425 1.00 83.62 579 PHE A O 1
ATOM 4549 N N . ASP A 1 580 ? -20.848 10.374 42.115 1.00 85.69 580 ASP A N 1
ATOM 4550 C CA . ASP A 1 580 ? -19.940 9.942 43.172 1.00 85.69 580 ASP A CA 1
ATOM 4551 C C . ASP A 1 580 ? -19.471 8.494 42.901 1.00 85.69 580 ASP A C 1
ATOM 4553 O O . ASP A 1 580 ? -20.304 7.578 42.824 1.00 85.69 580 ASP A O 1
ATOM 4557 N N . PRO A 1 581 ? -18.150 8.255 42.769 1.00 89.12 581 PRO A N 1
ATOM 4558 C CA . PRO A 1 581 ? -17.590 6.919 42.601 1.00 89.12 581 PRO A CA 1
ATOM 4559 C C . PRO A 1 581 ? -18.086 5.909 43.638 1.00 89.12 581 PRO A C 1
ATOM 4561 O O . PRO A 1 581 ? -18.228 4.726 43.324 1.00 89.12 581 PRO A O 1
ATOM 4564 N N . LEU A 1 582 ? -18.363 6.353 44.866 1.00 89.00 582 LEU A N 1
ATOM 4565 C CA . LEU A 1 582 ? -18.873 5.493 45.925 1.00 89.00 582 LEU A CA 1
ATOM 4566 C C . LEU A 1 582 ? -20.280 4.971 45.612 1.00 89.00 582 LEU A C 1
ATOM 4568 O O . LEU A 1 582 ? -20.552 3.793 45.832 1.00 89.00 582 LEU A O 1
ATOM 4572 N N . ASP A 1 583 ? -21.163 5.799 45.053 1.00 89.56 583 ASP A N 1
ATOM 4573 C CA . ASP A 1 583 ? -22.526 5.389 44.693 1.00 89.56 583 ASP A CA 1
ATOM 4574 C C . ASP A 1 583 ? -22.529 4.386 43.533 1.00 89.56 583 ASP A C 1
ATOM 4576 O O . ASP A 1 583 ? -23.288 3.412 43.555 1.00 89.56 583 ASP A O 1
ATOM 4580 N N . VAL A 1 584 ? -21.623 4.563 42.566 1.00 93.38 584 VAL A N 1
ATOM 4581 C CA . VAL A 1 584 ? -21.410 3.604 41.471 1.00 93.38 584 VAL A CA 1
ATOM 4582 C C . VAL A 1 584 ? -20.896 2.266 42.013 1.00 93.38 584 VAL A C 1
ATOM 4584 O O . VAL A 1 584 ? -21.450 1.220 41.677 1.00 93.38 584 VAL A O 1
ATOM 4587 N N . LYS A 1 585 ? -19.893 2.283 42.906 1.00 94.31 585 LYS A N 1
ATOM 4588 C CA . LYS A 1 585 ? -19.362 1.074 43.564 1.00 94.31 585 LYS A CA 1
ATOM 4589 C C . LYS A 1 585 ? -20.428 0.348 44.383 1.00 94.31 585 LYS A C 1
ATOM 4591 O O . LYS A 1 585 ? -20.570 -0.867 44.277 1.00 94.31 585 LYS A O 1
ATOM 4596 N N . ARG A 1 586 ? -21.217 1.084 45.169 1.00 93.12 586 ARG A N 1
ATOM 4597 C CA . ARG A 1 586 ? -22.333 0.536 45.955 1.00 93.12 586 ARG A CA 1
ATOM 4598 C C . ARG A 1 586 ? -23.372 -0.137 45.064 1.00 93.12 586 ARG A C 1
ATOM 4600 O O . ARG A 1 586 ? -23.847 -1.223 45.405 1.00 93.12 586 ARG A O 1
ATOM 4607 N N . LEU A 1 587 ? -23.721 0.478 43.929 1.00 94.69 587 LEU A N 1
ATOM 4608 C CA . LEU A 1 587 ? -24.643 -0.110 42.955 1.00 94.69 587 LEU A CA 1
ATOM 4609 C C . LEU A 1 587 ? -24.054 -1.382 42.346 1.00 94.69 587 LEU A C 1
ATOM 4611 O O . LEU A 1 587 ? -24.722 -2.412 42.346 1.00 94.69 587 LEU A O 1
ATOM 4615 N N . TYR A 1 588 ? -22.796 -1.331 41.916 1.00 95.62 588 TYR A N 1
ATOM 4616 C CA . TYR A 1 588 ? -22.075 -2.471 41.360 1.00 95.62 588 TYR A CA 1
ATOM 4617 C C . TYR A 1 588 ? -22.083 -3.680 42.313 1.00 95.62 588 TYR A C 1
ATOM 4619 O O . TYR A 1 588 ? -22.585 -4.747 41.957 1.00 95.62 588 TYR A O 1
ATOM 4627 N N . VAL A 1 589 ? -21.654 -3.494 43.567 1.00 95.19 589 VAL A N 1
ATOM 4628 C CA . VAL A 1 589 ? -21.662 -4.552 44.597 1.00 95.19 589 VAL A CA 1
ATOM 4629 C C . VAL A 1 589 ? -23.084 -5.041 44.887 1.00 95.19 589 VAL A C 1
ATOM 4631 O O . VAL A 1 589 ? -23.314 -6.242 45.051 1.00 95.19 589 VAL A O 1
ATOM 4634 N N . SER A 1 590 ? -24.068 -4.137 44.921 1.00 94.75 590 SER A N 1
ATOM 4635 C CA . SER A 1 590 ? -25.467 -4.507 45.156 1.00 94.75 590 SER A CA 1
ATOM 4636 C C . SER A 1 590 ? -26.003 -5.432 44.067 1.00 94.75 590 SER A C 1
ATOM 4638 O O . SER A 1 590 ? -26.693 -6.394 44.398 1.00 94.75 590 SER A O 1
ATOM 4640 N N . LEU A 1 591 ? -25.661 -5.164 42.804 1.00 94.44 591 LEU A N 1
ATOM 4641 C CA . LEU A 1 591 ? -26.083 -5.958 41.651 1.00 94.44 591 LEU A CA 1
ATOM 4642 C C . LEU A 1 591 ? -25.348 -7.298 41.549 1.00 94.44 591 LEU A C 1
ATOM 4644 O O . LEU A 1 591 ? -25.982 -8.297 41.215 1.00 94.44 591 LEU A O 1
ATOM 4648 N N . LYS A 1 592 ? -24.056 -7.345 41.909 1.00 92.81 592 LYS A N 1
ATOM 4649 C CA . LYS A 1 592 ? -23.315 -8.609 42.086 1.00 92.81 592 LYS A CA 1
ATOM 4650 C C . LYS A 1 592 ? -23.933 -9.477 43.175 1.00 92.81 592 LYS A C 1
ATOM 4652 O O . LYS A 1 592 ? -24.083 -10.686 43.022 1.00 92.81 592 LYS A O 1
ATOM 4657 N N . THR A 1 593 ? -24.326 -8.839 44.278 1.00 91.38 593 THR A N 1
ATOM 4658 C CA . THR A 1 593 ? -24.992 -9.529 45.380 1.00 91.38 593 THR A CA 1
ATOM 4659 C C . THR A 1 593 ? -26.306 -10.097 44.881 1.00 91.38 593 THR A C 1
ATOM 4661 O O . THR A 1 593 ? -26.549 -11.287 45.052 1.00 91.38 593 THR A O 1
ATOM 4664 N N . ARG A 1 594 ? -27.157 -9.278 44.252 1.00 90.19 594 ARG A N 1
ATOM 4665 C CA . ARG A 1 594 ? -28.483 -9.687 43.787 1.00 90.19 594 ARG A CA 1
ATOM 4666 C C . ARG A 1 594 ? -28.938 -8.849 42.587 1.00 90.19 594 ARG A C 1
ATOM 4668 O O . ARG A 1 594 ? -28.828 -7.627 42.654 1.00 90.19 594 ARG A O 1
ATOM 4675 N N . PRO A 1 595 ? -29.585 -9.438 41.562 1.00 91.94 595 PRO A N 1
ATOM 4676 C CA . PRO A 1 595 ? -30.033 -8.710 40.368 1.00 91.94 595 PRO A CA 1
ATOM 4677 C C . PRO A 1 595 ? -31.292 -7.844 40.608 1.00 91.94 595 PRO A C 1
ATOM 4679 O O . PRO A 1 595 ? -32.128 -7.665 39.722 1.00 91.94 595 PRO A O 1
ATOM 4682 N N . PHE A 1 596 ? -31.461 -7.322 41.827 1.00 94.12 596 PHE A N 1
ATOM 4683 C CA . PHE A 1 596 ? -32.545 -6.426 42.203 1.00 94.12 596 PHE A CA 1
ATOM 4684 C C . PHE A 1 596 ? -32.071 -5.379 43.221 1.00 94.12 596 PHE A C 1
ATOM 4686 O O . PHE A 1 596 ? -31.739 -5.707 44.364 1.00 94.12 596 PHE A O 1
ATOM 4693 N N . ALA A 1 597 ? -32.067 -4.111 42.808 1.00 94.75 597 ALA A N 1
ATOM 4694 C CA . ALA A 1 597 ? -31.672 -2.974 43.641 1.00 94.75 597 ALA A CA 1
ATOM 4695 C C . ALA A 1 597 ? -32.696 -1.835 43.562 1.00 94.75 597 ALA A C 1
ATOM 4697 O O . ALA A 1 597 ? -33.419 -1.689 42.575 1.00 94.75 597 ALA A O 1
ATOM 4698 N N . ILE A 1 598 ? -32.758 -1.015 44.609 1.00 93.88 598 ILE A N 1
ATOM 4699 C CA . ILE A 1 598 ? -33.650 0.141 44.697 1.00 93.88 598 ILE A CA 1
ATOM 4700 C C . ILE A 1 598 ? -32.807 1.387 44.937 1.00 93.88 598 ILE A C 1
ATOM 4702 O O . ILE A 1 598 ? -32.066 1.454 45.909 1.00 93.88 598 ILE A O 1
ATOM 4706 N N . LEU A 1 599 ? -32.945 2.386 44.074 1.00 92.31 599 LEU A N 1
ATOM 4707 C CA . LEU A 1 599 ? -32.346 3.705 44.228 1.00 92.31 599 LEU A CA 1
ATOM 4708 C C . LEU A 1 599 ? -33.379 4.643 44.853 1.00 92.31 599 LEU A C 1
ATOM 4710 O O . LEU A 1 599 ? -34.403 4.943 44.239 1.00 92.31 599 LEU A O 1
ATOM 4714 N N . ALA A 1 600 ? -33.109 5.124 46.059 1.00 87.69 600 ALA A N 1
ATOM 4715 C CA . ALA A 1 600 ? -33.957 6.064 46.781 1.00 87.69 600 ALA A CA 1
ATOM 4716 C C . ALA A 1 600 ? -33.250 7.419 46.917 1.00 87.69 600 ALA A C 1
ATOM 4718 O O . ALA A 1 600 ? -32.036 7.491 47.090 1.00 87.69 600 ALA A O 1
ATOM 4719 N N . GLY A 1 601 ? -33.995 8.516 46.794 1.00 82.94 601 GLY A N 1
ATOM 4720 C CA . GLY A 1 601 ? -33.421 9.861 46.862 1.00 82.94 601 GLY A CA 1
ATOM 4721 C C . GLY A 1 601 ? -34.406 10.945 46.447 1.00 82.94 601 GLY A C 1
ATOM 4722 O O . GLY A 1 601 ? -35.473 10.649 45.903 1.00 82.94 601 GLY A O 1
ATOM 4723 N N . LEU A 1 602 ? -34.029 12.208 46.647 1.00 77.25 602 LEU A N 1
ATOM 4724 C CA . LEU A 1 602 ? -34.818 13.357 46.196 1.00 77.25 602 LEU A CA 1
ATOM 4725 C C . LEU A 1 602 ? -34.971 13.377 44.665 1.00 77.25 602 LEU A C 1
ATOM 4727 O O . LEU A 1 602 ? -34.163 12.818 43.915 1.00 77.25 602 LEU A O 1
ATOM 4731 N N . THR A 1 603 ? -36.023 14.027 44.175 1.00 76.00 603 THR A N 1
ATOM 4732 C CA . THR A 1 603 ? -36.207 14.255 42.738 1.00 76.00 603 THR A CA 1
ATOM 4733 C C . THR A 1 603 ? -35.020 15.044 42.185 1.00 76.00 603 THR A C 1
ATOM 4735 O O . THR A 1 603 ? -34.605 16.039 42.771 1.00 76.00 603 THR A O 1
ATOM 4738 N N . GLY A 1 604 ? -34.457 14.595 41.060 1.00 74.38 604 GLY A N 1
ATOM 4739 C CA . GLY A 1 604 ? -33.271 15.218 40.463 1.00 74.38 604 GLY A CA 1
ATOM 4740 C C . GLY A 1 604 ? -31.922 14.675 40.950 1.00 74.38 604 GLY A C 1
ATOM 4741 O O . GLY A 1 604 ? -30.904 15.100 40.423 1.00 74.38 604 GLY A O 1
ATOM 4742 N N . SER A 1 605 ? -31.880 13.682 41.849 1.00 75.06 605 SER A N 1
ATOM 4743 C CA . SER A 1 605 ? -30.629 13.035 42.304 1.00 75.06 605 SER A CA 1
ATOM 4744 C C . SER A 1 605 ? -29.968 12.089 41.283 1.00 75.06 605 SER A C 1
ATOM 4746 O O . SER A 1 605 ? -29.123 11.277 41.635 1.00 75.06 605 SER A O 1
ATOM 4748 N N . GLY A 1 606 ? -30.399 12.109 40.018 1.00 84.56 606 GLY A N 1
ATOM 4749 C CA . GLY A 1 606 ? -29.790 11.307 38.953 1.00 84.56 606 GLY A CA 1
ATOM 4750 C C . GLY A 1 606 ? -30.071 9.793 38.968 1.00 84.56 606 GLY A C 1
ATOM 4751 O O . GLY A 1 606 ? -29.503 9.100 38.135 1.00 84.56 606 GLY A O 1
ATOM 4752 N N . LYS A 1 607 ? -30.976 9.266 39.813 1.00 89.75 607 LYS A N 1
ATOM 4753 C CA . LYS A 1 607 ? -31.305 7.815 39.939 1.00 89.75 607 LYS A CA 1
ATOM 4754 C C . LYS A 1 607 ? -31.487 7.088 38.596 1.00 89.75 607 LYS A C 1
ATOM 4756 O O . LYS A 1 607 ? -30.834 6.085 38.303 1.00 89.75 607 LYS A O 1
ATOM 4761 N N . SER A 1 608 ? -32.381 7.618 37.763 1.00 91.06 608 SER A N 1
ATOM 4762 C CA . SER A 1 608 ? -32.733 7.035 36.465 1.00 91.06 608 SER A CA 1
ATOM 4763 C C . SER A 1 608 ? -31.577 7.145 35.462 1.00 91.06 608 SER A C 1
ATOM 4765 O O . SER A 1 608 ? -31.436 6.291 34.587 1.00 91.06 608 SER A O 1
ATOM 4767 N N . SER A 1 609 ? -30.742 8.179 35.592 1.00 90.81 609 SER A N 1
ATOM 4768 C CA . SER A 1 609 ? -29.570 8.388 34.741 1.00 90.81 609 SER A CA 1
ATOM 4769 C C . SER A 1 609 ? -28.401 7.493 35.150 1.00 90.81 609 SER A C 1
ATOM 4771 O O . SER A 1 609 ? -27.812 6.881 34.271 1.00 90.81 609 SER A O 1
ATOM 4773 N N . LEU A 1 610 ? -28.132 7.328 36.452 1.00 91.94 610 LEU A N 1
ATOM 4774 C CA . LEU A 1 610 ? -27.108 6.416 36.972 1.00 91.94 610 LEU A CA 1
ATOM 4775 C C . LEU A 1 610 ? -27.353 4.996 36.465 1.00 91.94 610 LEU A C 1
ATOM 4777 O O . LEU A 1 610 ? -26.463 4.383 35.891 1.00 91.94 610 LEU A O 1
ATOM 4781 N N . THR A 1 611 ? -28.592 4.507 36.589 1.00 93.94 611 THR A N 1
ATOM 4782 C CA . THR A 1 611 ? -28.950 3.168 36.097 1.00 93.94 611 THR A CA 1
ATOM 4783 C C . THR A 1 611 ? -28.743 3.044 34.588 1.00 93.94 611 THR A C 1
ATOM 4785 O O . THR A 1 611 ? -28.210 2.044 34.115 1.00 93.94 611 THR A O 1
ATOM 4788 N N . ARG A 1 612 ? -29.165 4.056 33.816 1.00 93.62 612 ARG A N 1
ATOM 4789 C CA . ARG A 1 612 ? -29.027 4.045 32.355 1.00 93.62 612 ARG A CA 1
ATOM 4790 C C . ARG A 1 612 ? -27.563 4.023 31.934 1.00 93.62 612 ARG A C 1
ATOM 4792 O O . ARG A 1 612 ? -27.210 3.236 31.066 1.00 93.62 612 ARG A O 1
ATOM 4799 N N . THR A 1 613 ? -26.733 4.873 32.531 1.00 91.75 613 THR A N 1
ATOM 4800 C CA . THR A 1 613 ? -25.308 4.950 32.203 1.00 91.75 613 THR A CA 1
ATOM 4801 C C . THR A 1 613 ? -24.570 3.691 32.644 1.00 91.75 613 THR A C 1
ATOM 4803 O O . THR A 1 613 ? -23.763 3.175 31.882 1.00 91.75 613 THR A O 1
ATOM 4806 N N . PHE A 1 614 ? -24.901 3.142 33.814 1.00 94.62 614 PHE A N 1
ATOM 4807 C CA . PHE A 1 614 ? -24.353 1.873 34.293 1.00 94.62 614 PHE A CA 1
ATOM 4808 C C . PHE A 1 614 ? -24.672 0.717 33.333 1.00 94.62 614 PHE A C 1
ATOM 4810 O O . PHE A 1 614 ? -23.783 -0.031 32.938 1.00 94.62 614 PHE A O 1
ATOM 4817 N N . ALA A 1 615 ? -25.933 0.597 32.904 1.00 94.25 615 ALA A N 1
ATOM 4818 C CA . ALA A 1 615 ? -26.342 -0.411 31.929 1.00 94.25 615 ALA A CA 1
ATOM 4819 C C . ALA A 1 615 ? -25.638 -0.210 30.577 1.00 94.25 615 ALA A C 1
ATOM 4821 O O . ALA A 1 615 ? -25.131 -1.169 29.995 1.00 94.25 615 ALA A O 1
ATOM 4822 N N . ALA A 1 616 ? -25.549 1.040 30.111 1.00 90.50 616 ALA A N 1
ATOM 4823 C CA . ALA A 1 616 ? -24.878 1.380 28.864 1.00 90.50 616 ALA A CA 1
ATOM 4824 C C . ALA A 1 616 ? -23.380 1.049 28.903 1.00 90.50 616 ALA A C 1
ATOM 4826 O O . ALA A 1 616 ? -22.876 0.524 27.919 1.00 90.50 616 ALA A O 1
ATOM 4827 N N . ALA A 1 617 ? -22.691 1.261 30.031 1.00 91.69 617 ALA A N 1
ATOM 4828 C CA . ALA A 1 617 ? -21.283 0.892 30.203 1.00 91.69 617 ALA A CA 1
ATOM 4829 C C . ALA A 1 617 ? -21.038 -0.610 29.968 1.00 91.69 617 ALA A C 1
ATOM 4831 O O . ALA A 1 617 ? -20.011 -0.985 29.407 1.00 91.69 617 ALA A O 1
ATOM 4832 N N . LEU A 1 618 ? -22.021 -1.447 30.322 1.00 91.44 618 LEU A N 1
ATOM 4833 C CA . LEU A 1 618 ? -22.053 -2.903 30.111 1.00 91.44 618 LEU A CA 1
ATOM 4834 C C . LEU A 1 618 ? -22.653 -3.309 28.745 1.00 91.44 618 LEU A C 1
ATOM 4836 O O . LEU A 1 618 ? -23.010 -4.469 28.501 1.00 91.44 618 LEU A O 1
ATOM 4840 N N . GLY A 1 619 ? -22.834 -2.333 27.854 1.00 87.44 619 GLY A N 1
ATOM 4841 C CA . GLY A 1 619 ? -23.380 -2.500 26.514 1.00 87.44 619 GLY A CA 1
ATOM 4842 C C . GLY A 1 619 ? -24.895 -2.672 26.455 1.00 87.44 619 GLY A C 1
ATOM 4843 O O . GLY A 1 619 ? -25.428 -2.852 25.364 1.00 87.44 619 GLY A O 1
ATOM 4844 N N . ALA A 1 620 ? -25.624 -2.622 27.570 1.00 89.44 620 ALA A N 1
ATOM 4845 C CA . ALA A 1 620 ? -27.078 -2.731 27.565 1.00 89.44 620 ALA A CA 1
ATOM 4846 C C . ALA A 1 620 ? -27.725 -1.367 27.283 1.00 89.44 620 ALA A C 1
ATOM 4848 O O . ALA A 1 620 ? -27.715 -0.470 28.126 1.00 89.44 620 ALA A O 1
ATOM 4849 N N . THR A 1 621 ? -28.309 -1.199 26.094 1.00 88.44 621 THR A N 1
ATOM 4850 C CA . THR A 1 621 ? -28.890 0.075 25.648 1.00 88.44 621 THR A CA 1
ATOM 4851 C C . THR A 1 621 ? -30.339 -0.099 25.201 1.00 88.44 621 THR A C 1
ATOM 4853 O O . THR A 1 621 ? -30.842 -1.206 25.012 1.00 88.44 621 THR A O 1
ATOM 4856 N N . THR A 1 622 ? -31.065 1.012 25.056 1.00 85.69 622 THR A N 1
ATOM 4857 C CA . THR A 1 622 ? -32.439 0.966 24.531 1.00 85.69 622 THR A CA 1
ATOM 4858 C C . THR A 1 622 ? -32.460 0.497 23.075 1.00 85.69 622 THR A C 1
ATOM 4860 O O . THR A 1 622 ? -33.409 -0.158 22.654 1.00 85.69 622 THR A O 1
ATOM 4863 N N . ALA A 1 623 ? -31.413 0.833 22.317 1.00 77.44 623 ALA A N 1
ATOM 4864 C CA . ALA A 1 623 ? -31.314 0.596 20.883 1.00 77.44 623 ALA A CA 1
ATOM 4865 C C . ALA A 1 623 ? -31.205 -0.912 20.579 1.00 77.44 623 ALA A C 1
ATOM 4867 O O . ALA A 1 623 ? -32.026 -1.467 19.851 1.00 77.44 623 ALA A O 1
ATOM 4868 N N . ASN A 1 624 ? -30.348 -1.616 21.329 1.00 79.31 624 ASN A N 1
ATOM 4869 C CA . ASN A 1 624 ? -30.239 -3.075 21.266 1.00 79.31 624 ASN A CA 1
ATOM 4870 C C . ASN A 1 624 ? -31.276 -3.830 22.121 1.00 79.31 624 ASN A C 1
ATOM 4872 O O . ASN A 1 624 ? -31.125 -5.028 22.345 1.00 79.31 624 ASN A O 1
ATOM 4876 N N . ARG A 1 625 ? -32.323 -3.146 22.610 1.00 87.81 625 ARG A N 1
ATOM 4877 C CA . ARG A 1 625 ? -33.406 -3.689 23.456 1.00 87.81 625 ARG A CA 1
ATOM 4878 C C . ARG A 1 625 ? -32.970 -4.317 24.788 1.00 87.81 625 ARG A C 1
ATOM 4880 O O . ARG A 1 625 ? -33.817 -4.858 25.497 1.00 87.81 625 ARG A O 1
ATOM 4887 N N . ARG A 1 626 ? -31.702 -4.189 25.189 1.00 90.88 626 ARG A N 1
ATOM 4888 C CA . ARG A 1 626 ? -31.206 -4.728 26.465 1.00 90.88 626 ARG A CA 1
ATOM 4889 C C . ARG A 1 626 ? -31.409 -3.785 27.647 1.00 90.88 626 ARG A C 1
ATOM 4891 O O . ARG A 1 626 ? -31.263 -4.218 28.781 1.00 90.88 626 ARG A O 1
ATOM 4898 N N . PHE A 1 627 ? -31.778 -2.524 27.425 1.00 94.81 627 PHE A N 1
ATOM 4899 C CA . PHE A 1 627 ? -32.214 -1.604 28.479 1.00 94.81 627 PHE A CA 1
ATOM 4900 C C . PHE A 1 627 ? -33.659 -1.150 28.253 1.00 94.81 627 PHE A C 1
ATOM 4902 O O . PHE A 1 627 ? -33.990 -0.567 27.219 1.00 94.81 627 PHE A O 1
ATOM 4909 N N . ARG A 1 628 ? -34.522 -1.353 29.251 1.00 95.75 628 ARG A N 1
ATOM 4910 C CA . ARG A 1 628 ? -35.935 -0.958 29.209 1.00 95.75 628 ARG A CA 1
ATOM 4911 C C . ARG A 1 628 ? -36.280 -0.074 30.402 1.00 95.75 628 ARG A C 1
ATOM 4913 O O . ARG A 1 628 ? -36.182 -0.496 31.548 1.00 95.75 628 ARG A O 1
ATOM 4920 N N . ARG A 1 629 ? -36.753 1.147 30.141 1.00 96.25 629 ARG A N 1
ATOM 4921 C CA . ARG A 1 629 ? -37.328 2.027 31.172 1.00 96.25 629 ARG A CA 1
ATOM 4922 C C . ARG A 1 629 ? -38.843 1.867 31.206 1.00 96.25 629 ARG A C 1
ATOM 4924 O O . ARG A 1 629 ? -39.504 2.083 30.194 1.00 96.25 629 ARG A O 1
ATOM 4931 N N . VAL A 1 630 ? -39.382 1.553 32.377 1.00 95.88 630 VAL A N 1
ATOM 4932 C CA . VAL A 1 630 ? -40.810 1.354 32.630 1.00 95.88 630 VAL A CA 1
ATOM 4933 C C . VAL A 1 630 ? -41.255 2.364 33.681 1.00 95.88 630 VAL A C 1
ATOM 4935 O O . VAL A 1 630 ? -40.780 2.331 34.809 1.00 95.88 630 VAL A O 1
ATOM 4938 N N . ALA A 1 631 ? -42.152 3.275 33.312 1.00 93.69 631 ALA A N 1
ATOM 4939 C CA . ALA A 1 631 ? -42.751 4.211 34.260 1.00 93.69 631 ALA A CA 1
ATOM 4940 C C . ALA A 1 631 ? -43.948 3.543 34.946 1.00 93.69 631 ALA A C 1
ATOM 4942 O O . ALA A 1 631 ? -44.924 3.195 34.273 1.00 93.69 631 ALA A O 1
ATOM 4943 N N . VAL A 1 632 ? -43.869 3.354 36.264 1.00 92.50 632 VAL A N 1
ATOM 4944 C CA . VAL A 1 632 ? -44.943 2.717 37.036 1.00 92.50 632 VAL A CA 1
ATOM 4945 C C . VAL A 1 632 ? -46.123 3.674 37.161 1.00 92.50 632 VAL A C 1
ATOM 4947 O O . VAL A 1 632 ? -45.955 4.878 37.342 1.00 92.50 632 VAL A O 1
ATOM 4950 N N . ARG A 1 633 ? -47.343 3.143 37.041 1.00 91.06 633 ARG A N 1
ATOM 4951 C CA . ARG A 1 633 ? -48.570 3.934 37.176 1.00 91.06 633 ARG A CA 1
ATOM 4952 C C . ARG A 1 633 ? -49.296 3.596 38.482 1.00 91.06 633 ARG A C 1
ATOM 4954 O O . ARG A 1 633 ? -49.250 2.447 38.916 1.00 91.06 633 ARG A O 1
ATOM 4961 N N . PRO A 1 634 ? -50.008 4.556 39.104 1.00 88.25 634 PRO A N 1
ATOM 4962 C CA . PRO A 1 634 ? -50.703 4.322 40.375 1.00 88.25 634 PRO A CA 1
ATOM 4963 C C . PRO A 1 634 ? -51.818 3.262 40.335 1.00 88.25 634 PRO A C 1
ATOM 4965 O O . PRO A 1 634 ? -52.242 2.785 41.387 1.00 88.25 634 PRO A O 1
ATOM 4968 N N . ASP A 1 635 ? -52.330 2.923 39.149 1.00 90.19 635 ASP A N 1
ATOM 4969 C CA . ASP A 1 635 ? -53.408 1.954 38.919 1.00 90.19 635 ASP A CA 1
ATOM 4970 C C . ASP A 1 635 ? -52.927 0.497 38.822 1.00 90.19 635 ASP A C 1
ATOM 4972 O O . ASP A 1 635 ? -53.745 -0.411 38.673 1.00 90.19 635 ASP A O 1
ATOM 4976 N N . TRP A 1 636 ? -51.623 0.247 38.967 1.00 92.38 636 TRP A N 1
ATOM 4977 C CA . TRP A 1 636 ? -51.049 -1.099 38.976 1.00 92.38 636 TRP A CA 1
ATOM 4978 C C . TRP A 1 636 ? -51.371 -1.829 40.287 1.00 92.38 636 TRP A C 1
ATOM 4980 O O . TRP A 1 636 ? -50.626 -1.772 41.264 1.00 92.38 636 TRP A O 1
ATOM 4990 N N . ILE A 1 637 ? -52.517 -2.507 40.315 1.00 87.88 637 ILE A N 1
ATOM 4991 C CA . ILE A 1 637 ? -53.016 -3.257 41.481 1.00 87.88 637 ILE A CA 1
ATOM 4992 C C . ILE A 1 637 ? -52.805 -4.775 41.374 1.00 87.88 637 ILE A C 1
ATOM 4994 O O . ILE A 1 637 ? -53.007 -5.493 42.350 1.00 87.88 637 ILE A O 1
ATOM 4998 N N . ASP A 1 638 ? -52.411 -5.271 40.201 1.00 90.31 638 ASP A N 1
ATOM 4999 C CA . ASP A 1 638 ? -52.141 -6.683 39.932 1.00 90.31 638 ASP A CA 1
ATOM 5000 C C . ASP A 1 638 ? -50.951 -6.853 38.966 1.00 90.31 638 ASP A C 1
ATOM 5002 O O . ASP A 1 638 ? -50.225 -5.905 38.668 1.00 90.31 638 ASP A O 1
ATOM 5006 N N . GLN A 1 639 ? -50.712 -8.084 38.516 1.00 91.94 639 GLN A N 1
ATOM 5007 C CA . GLN A 1 639 ? -49.558 -8.454 37.692 1.00 91.94 639 GLN A CA 1
ATOM 5008 C C . GLN A 1 639 ? -49.805 -8.293 36.183 1.00 91.94 639 GLN A C 1
ATOM 5010 O O . GLN A 1 639 ? -48.920 -8.627 35.395 1.00 91.94 639 GLN A O 1
ATOM 5015 N N . SER A 1 640 ? -50.972 -7.797 35.758 1.00 92.00 640 SER A N 1
ATOM 5016 C CA . SER A 1 640 ? -51.376 -7.775 34.343 1.00 92.00 640 SER A CA 1
ATOM 5017 C C . SER A 1 640 ? -50.437 -6.936 33.479 1.00 92.00 640 SER A C 1
ATOM 5019 O O . SER A 1 640 ? -50.145 -7.314 32.354 1.00 92.00 640 SER A O 1
ATOM 5021 N N . GLU A 1 641 ? -49.916 -5.826 34.000 1.00 94.00 641 GLU A N 1
ATOM 5022 C CA . GLU A 1 641 ? -48.959 -4.969 33.280 1.00 94.00 641 GLU A CA 1
ATOM 5023 C C . GLU A 1 641 ? -47.540 -5.563 33.269 1.00 94.00 641 GLU A C 1
ATOM 5025 O O . GLU A 1 641 ? -46.761 -5.330 32.346 1.00 94.00 641 GLU A O 1
ATOM 5030 N N . VAL A 1 642 ? -47.204 -6.357 34.291 1.00 94.50 642 VAL A N 1
ATOM 5031 C CA . VAL A 1 642 ? -45.880 -6.965 34.474 1.00 94.50 642 VAL A CA 1
ATOM 5032 C C . VAL A 1 642 ? -45.746 -8.225 33.636 1.00 94.50 642 VAL A C 1
ATOM 5034 O O . VAL A 1 642 ? -44.879 -8.295 32.772 1.00 94.50 642 VAL A O 1
ATOM 5037 N N . LEU A 1 643 ? -46.609 -9.210 33.866 1.00 94.56 643 LEU A N 1
ATOM 5038 C CA . LEU A 1 643 ? -46.566 -10.503 33.190 1.00 94.56 643 LEU A CA 1
ATOM 5039 C C . LEU A 1 643 ? -47.511 -10.567 31.993 1.00 94.56 643 LEU A C 1
ATOM 5041 O O . LEU A 1 643 ? -47.242 -11.295 31.051 1.00 94.56 643 LEU A O 1
ATOM 5045 N N . GLY A 1 644 ? -48.588 -9.790 31.966 1.00 94.50 644 GLY A N 1
ATOM 5046 C CA . GLY A 1 644 ? -49.592 -9.878 30.908 1.00 94.50 644 GLY A CA 1
ATOM 5047 C C . GLY A 1 644 ? -50.862 -10.588 31.352 1.00 94.50 644 GLY A C 1
ATOM 5048 O O . GLY A 1 644 ? -51.015 -11.005 32.499 1.00 94.50 644 GLY A O 1
ATOM 5049 N N . TYR A 1 645 ? -51.801 -10.726 30.422 1.00 93.94 645 TYR A N 1
ATOM 5050 C CA . TYR A 1 645 ? -53.094 -11.357 30.670 1.00 93.94 645 TYR A CA 1
ATOM 5051 C C . TYR A 1 645 ? -53.649 -12.012 29.406 1.00 93.94 645 TYR A C 1
ATOM 5053 O O . TYR A 1 645 ? -53.320 -11.641 28.281 1.00 93.94 645 TYR A O 1
ATOM 5061 N N . VAL A 1 646 ? -54.543 -12.988 29.574 1.00 94.56 646 VAL A N 1
ATOM 5062 C CA . VAL A 1 646 ? -55.294 -13.560 28.448 1.00 94.56 646 VAL A CA 1
ATOM 5063 C C . VAL A 1 646 ? -56.517 -12.689 28.185 1.00 94.56 646 VAL A C 1
ATOM 5065 O O . VAL A 1 646 ? -57.408 -12.583 29.027 1.00 94.56 646 VAL A O 1
ATOM 5068 N N . SER A 1 647 ? -56.566 -12.054 27.014 1.00 93.00 647 SER A N 1
ATOM 5069 C CA . SER A 1 647 ? -57.693 -11.210 26.626 1.00 93.00 647 SER A CA 1
ATOM 5070 C C . SER A 1 647 ? -58.923 -12.071 26.321 1.00 93.00 647 SER A C 1
ATOM 5072 O O . SER A 1 647 ? -58.882 -12.883 25.391 1.00 93.00 647 SER A O 1
ATOM 5074 N N . PRO A 1 648 ? -60.057 -11.871 27.019 1.00 88.81 648 PRO A N 1
ATOM 5075 C CA . PRO A 1 648 ? -61.273 -12.650 26.783 1.00 88.81 648 PRO A CA 1
ATOM 5076 C C . PRO A 1 648 ? -61.929 -12.340 25.428 1.00 88.81 648 PRO A C 1
ATOM 5078 O O . PRO A 1 648 ? -62.800 -13.083 24.984 1.00 88.81 648 PRO A O 1
ATOM 5081 N N . VAL A 1 649 ? -61.541 -11.237 24.773 1.00 92.00 649 VAL A N 1
ATOM 5082 C CA . VAL A 1 649 ? -62.104 -10.810 23.483 1.00 92.00 649 VAL A CA 1
ATOM 5083 C C . VAL A 1 649 ? -61.342 -11.427 22.313 1.00 92.00 649 VAL A C 1
ATOM 5085 O O . VAL A 1 649 ? -61.960 -11.937 21.380 1.00 92.00 649 VAL A O 1
ATOM 5088 N N . SER A 1 650 ? -60.006 -11.375 22.337 1.00 90.94 650 SER A N 1
ATOM 5089 C CA . SER A 1 650 ? -59.173 -11.924 21.258 1.00 90.94 650 SER A CA 1
ATOM 5090 C C . SER A 1 650 ? -58.836 -13.404 21.453 1.00 90.94 650 SER A C 1
ATOM 5092 O O . SER A 1 650 ? -58.509 -14.079 20.468 1.00 90.94 650 SER A O 1
ATOM 5094 N N . ASP A 1 651 ? -58.968 -13.915 22.684 1.00 92.25 651 ASP A N 1
ATOM 5095 C CA . ASP A 1 651 ? -58.500 -15.241 23.105 1.00 92.25 651 ASP A CA 1
ATOM 5096 C C . ASP A 1 651 ? -56.989 -15.408 22.858 1.00 92.25 651 ASP A C 1
ATOM 5098 O O . ASP A 1 651 ? -56.495 -16.452 22.440 1.00 92.25 651 ASP A O 1
ATOM 5102 N N . GLN A 1 652 ? -56.252 -14.311 23.034 1.00 94.56 652 GLN A N 1
ATOM 5103 C CA . GLN A 1 652 ? -54.801 -14.239 22.912 1.00 94.56 652 GLN A CA 1
ATOM 5104 C C . GLN A 1 652 ? -54.219 -13.696 24.211 1.00 94.56 652 GLN A C 1
ATOM 5106 O O . GLN A 1 652 ? -54.806 -12.826 24.858 1.00 94.56 652 GLN A O 1
ATOM 5111 N N . PHE A 1 653 ? -53.051 -14.206 24.572 1.00 95.75 653 PHE A N 1
ATOM 5112 C CA . PHE A 1 653 ? -52.228 -13.648 25.624 1.00 95.75 653 PHE A CA 1
ATOM 5113 C C . PHE A 1 653 ? -51.612 -12.328 25.156 1.00 95.75 653 PHE A C 1
ATOM 5115 O O . PHE A 1 653 ? -50.967 -12.276 24.108 1.00 95.75 653 PHE A O 1
ATOM 5122 N N . VAL A 1 654 ? -51.839 -11.269 25.924 1.00 95.56 654 VAL A N 1
ATOM 5123 C CA . VAL A 1 654 ? -51.204 -9.963 25.762 1.00 95.56 654 VAL A CA 1
ATOM 5124 C C . VAL A 1 654 ? -50.045 -9.926 26.759 1.00 95.56 654 VAL A C 1
ATOM 5126 O O . VAL A 1 654 ? -50.321 -9.916 27.960 1.00 95.56 654 VAL A O 1
ATOM 5129 N N . PRO A 1 655 ? -48.779 -9.973 26.305 1.00 95.12 655 PRO A N 1
ATOM 5130 C CA . PRO A 1 655 ? -47.631 -10.016 27.203 1.00 95.12 655 PRO A CA 1
ATOM 5131 C C . PRO A 1 655 ? -47.458 -8.688 27.946 1.00 95.12 655 PRO A C 1
ATOM 5133 O O . PRO A 1 655 ? -47.685 -7.616 27.385 1.00 95.12 655 PRO A O 1
ATOM 5136 N N . GLY A 1 656 ? -47.052 -8.773 29.211 1.00 95.12 656 GLY A N 1
ATOM 5137 C CA . GLY A 1 656 ? -46.623 -7.618 29.995 1.00 95.12 656 GLY A CA 1
ATOM 5138 C C . GLY A 1 656 ? -45.156 -7.274 29.739 1.00 95.12 656 GLY A C 1
ATOM 5139 O O . GLY A 1 656 ? -44.435 -7.998 29.042 1.00 95.12 656 GLY A O 1
ATOM 5140 N N . TRP A 1 657 ? -44.684 -6.175 30.330 1.00 95.06 657 TRP A N 1
ATOM 5141 C CA . TRP A 1 657 ? -43.327 -5.695 30.062 1.00 95.06 657 TRP A CA 1
ATOM 5142 C C . TRP A 1 657 ? -42.242 -6.688 30.496 1.00 95.06 657 TRP A C 1
ATOM 5144 O O . TRP A 1 657 ? -41.204 -6.732 29.840 1.00 95.06 657 TRP A O 1
ATOM 5154 N N . LEU A 1 658 ? -42.459 -7.467 31.565 1.00 95.12 658 LEU A N 1
ATOM 5155 C CA . LEU A 1 658 ? -41.491 -8.442 32.074 1.00 95.12 658 LEU A CA 1
ATOM 5156 C C . LEU A 1 658 ? -41.429 -9.655 31.155 1.00 95.12 658 LEU A C 1
ATOM 5158 O O . LEU A 1 658 ? -40.339 -10.114 30.851 1.00 95.12 658 LEU A O 1
ATOM 5162 N N . SER A 1 659 ? -42.568 -10.143 30.666 1.00 94.81 659 SER A N 1
ATOM 5163 C CA . SER A 1 659 ? -42.608 -11.278 29.736 1.00 94.81 659 SER A CA 1
ATOM 5164 C C . SER A 1 659 ? -41.904 -10.970 28.422 1.00 94.81 659 SER A C 1
ATOM 5166 O O . SER A 1 659 ? -41.135 -11.790 27.927 1.00 94.81 659 SER A O 1
ATOM 5168 N N . GLU A 1 660 ? -42.103 -9.767 27.883 1.00 94.12 660 GLU A N 1
ATOM 5169 C CA . GLU A 1 660 ? -41.333 -9.293 26.732 1.00 94.12 660 GLU A CA 1
ATOM 5170 C C . GLU A 1 660 ? -39.837 -9.199 27.025 1.00 94.12 660 GLU A C 1
ATOM 5172 O O . GLU A 1 660 ? -39.039 -9.659 26.215 1.00 94.12 660 GLU A O 1
ATOM 5177 N N . THR A 1 661 ? -39.443 -8.658 28.180 1.00 94.62 661 THR A N 1
ATOM 5178 C CA . THR A 1 661 ? -38.023 -8.587 28.540 1.00 94.62 661 THR A CA 1
ATOM 5179 C C . THR A 1 661 ? -37.415 -9.976 28.721 1.00 94.62 661 THR A C 1
ATOM 5181 O O . THR A 1 661 ? -36.297 -10.202 28.278 1.00 94.62 661 THR A O 1
ATOM 5184 N N . VAL A 1 662 ? -38.131 -10.923 29.333 1.00 94.19 662 VAL A N 1
ATOM 5185 C CA . VAL A 1 662 ? -37.667 -12.312 29.477 1.00 94.19 662 VAL A CA 1
ATOM 5186 C C . VAL A 1 662 ? -37.469 -12.946 28.103 1.00 94.19 662 VAL A C 1
ATOM 5188 O O . VAL A 1 662 ? -36.460 -13.604 27.875 1.00 94.19 662 VAL A O 1
ATOM 5191 N N . ARG A 1 663 ? -38.378 -12.685 27.157 1.00 91.75 663 ARG A N 1
ATOM 5192 C CA . ARG A 1 663 ? -38.207 -13.114 25.767 1.00 91.75 663 ARG A CA 1
ATOM 5193 C C . ARG A 1 663 ? -36.959 -12.489 25.139 1.00 91.75 663 ARG A C 1
ATOM 5195 O O . ARG A 1 663 ? -36.220 -13.199 24.470 1.00 91.75 663 ARG A O 1
ATOM 5202 N N . ASP A 1 664 ? -36.709 -11.199 25.350 1.00 90.88 664 ASP A N 1
ATOM 5203 C CA . ASP A 1 664 ? -35.492 -10.531 24.864 1.00 90.88 664 ASP A CA 1
ATOM 5204 C C . ASP A 1 664 ? -34.225 -11.171 25.496 1.00 90.88 664 ASP A C 1
ATOM 5206 O O . ASP A 1 664 ? -33.264 -11.467 24.786 1.00 90.88 664 ASP A O 1
ATOM 5210 N N . CYS A 1 665 ? -34.271 -11.536 26.785 1.00 92.19 665 CYS A N 1
ATOM 5211 C CA . CYS A 1 665 ? -33.183 -12.236 27.484 1.00 92.19 665 CYS A CA 1
ATOM 5212 C C . CYS A 1 665 ? -32.884 -13.625 26.898 1.00 92.19 665 CYS A C 1
ATOM 5214 O O . CYS A 1 665 ? -31.717 -13.996 26.788 1.00 92.19 665 CYS A O 1
ATOM 5216 N N . GLU A 1 666 ? -33.916 -14.381 26.503 1.00 89.12 666 GLU A N 1
ATOM 5217 C CA . GLU A 1 666 ? -33.774 -15.700 25.863 1.00 89.12 666 GLU A CA 1
ATOM 5218 C C . GLU A 1 666 ? -33.070 -15.621 24.498 1.00 89.12 666 GLU A C 1
ATOM 5220 O O . GLU A 1 666 ? -32.395 -16.573 24.105 1.00 89.12 666 GLU A O 1
ATOM 5225 N N . HIS A 1 667 ? -33.201 -14.502 23.774 1.00 85.81 667 HIS A N 1
ATOM 5226 C CA . HIS A 1 667 ? -32.513 -14.304 22.493 1.00 85.81 667 HIS A CA 1
ATOM 5227 C C . HIS A 1 667 ? -31.018 -14.010 22.670 1.00 85.81 667 HIS A C 1
ATOM 5229 O O . HIS A 1 667 ? -30.229 -14.350 21.791 1.00 85.81 667 HIS A O 1
ATOM 5235 N N . ALA A 1 668 ? -30.625 -13.420 23.802 1.00 84.50 668 ALA A N 1
ATOM 5236 C CA . ALA A 1 668 ? -29.245 -13.046 24.096 1.00 84.50 668 ALA A CA 1
ATOM 5237 C C . ALA A 1 668 ? -28.823 -13.502 25.513 1.00 84.50 668 ALA A C 1
ATOM 5239 O O . ALA A 1 668 ? -28.578 -12.663 26.386 1.00 84.50 668 ALA A O 1
ATOM 5240 N N . PRO A 1 669 ? -28.708 -14.826 25.758 1.00 86.31 669 PRO A N 1
ATOM 5241 C CA . PRO A 1 669 ? -28.512 -15.395 27.098 1.00 86.31 669 PRO A CA 1
ATOM 5242 C C . PRO A 1 669 ? -27.155 -15.049 27.731 1.00 86.31 669 PRO A C 1
ATOM 5244 O O . PRO A 1 669 ? -27.040 -14.999 28.951 1.00 86.31 669 PRO A O 1
ATOM 5247 N N . ASP A 1 670 ? -26.132 -14.763 26.918 1.00 86.06 670 ASP A N 1
ATOM 5248 C CA . ASP A 1 670 ? -24.802 -14.341 27.390 1.00 86.06 670 ASP A CA 1
ATOM 5249 C C . ASP A 1 670 ? -24.693 -12.816 27.604 1.00 86.06 670 ASP A C 1
ATOM 5251 O O . ASP A 1 670 ? -23.609 -12.284 27.816 1.00 86.06 670 ASP A O 1
ATOM 5255 N N . ARG A 1 671 ? -25.799 -12.065 27.510 1.00 87.69 671 ARG A N 1
ATOM 5256 C CA . ARG A 1 671 ? -25.793 -10.594 27.572 1.00 87.69 671 ARG A CA 1
ATOM 5257 C C . ARG A 1 671 ? -26.689 -10.102 28.702 1.00 87.69 671 ARG A C 1
ATOM 5259 O O . ARG A 1 671 ? -27.865 -10.451 28.747 1.00 87.69 671 ARG A O 1
ATOM 5266 N N . LEU A 1 672 ? -26.175 -9.230 29.568 1.00 91.94 672 LEU A N 1
ATOM 5267 C CA . LEU A 1 672 ? -26.980 -8.600 30.620 1.00 91.94 672 LEU A CA 1
ATOM 5268 C C . LEU A 1 672 ? -28.088 -7.712 30.030 1.00 91.94 672 LEU A C 1
ATOM 5270 O O . LEU A 1 672 ? -27.854 -6.957 29.079 1.00 91.94 672 LEU A O 1
ATOM 5274 N N . HIS A 1 673 ? -29.270 -7.793 30.636 1.00 94.62 673 HIS A N 1
ATOM 5275 C CA . HIS A 1 673 ? -30.444 -6.970 30.367 1.00 94.62 673 HIS A CA 1
ATOM 5276 C C . HIS A 1 673 ? -30.830 -6.197 31.624 1.00 94.62 673 HIS A C 1
ATOM 5278 O O . HIS A 1 673 ? -30.791 -6.723 32.733 1.00 94.62 673 HIS A O 1
ATOM 5284 N N . PHE A 1 674 ? -31.245 -4.950 31.449 1.00 96.94 674 PHE A N 1
ATOM 5285 C CA . PHE A 1 674 ? -31.579 -4.033 32.526 1.00 96.94 674 PHE A CA 1
ATOM 5286 C C . PHE A 1 674 ? -33.000 -3.506 32.363 1.00 96.94 674 PHE A C 1
ATOM 5288 O O . PHE A 1 674 ? -33.364 -2.948 31.325 1.00 96.94 674 PHE A O 1
ATOM 5295 N N . VAL A 1 675 ? -33.790 -3.611 33.426 1.00 97.81 675 VAL A N 1
ATOM 5296 C CA . VAL A 1 675 ? -35.083 -2.937 33.541 1.00 97.81 675 VAL A CA 1
ATOM 5297 C C . VAL A 1 675 ? -34.995 -1.873 34.618 1.00 97.81 675 VAL A C 1
ATOM 5299 O O . VAL A 1 675 ? -34.700 -2.166 35.772 1.00 97.81 675 VAL A O 1
ATOM 5302 N N . LEU A 1 676 ? -35.306 -0.639 34.241 1.00 97.56 676 LEU A N 1
ATOM 5303 C CA . LEU A 1 676 ? -35.464 0.475 35.161 1.00 97.56 676 LEU A CA 1
ATOM 5304 C C . LEU A 1 676 ? -36.954 0.694 35.453 1.00 97.56 676 LEU A C 1
ATOM 5306 O O . LEU A 1 676 ? -37.675 1.175 34.577 1.00 97.56 676 LEU A O 1
ATOM 5310 N N . LEU A 1 677 ? -37.400 0.377 36.671 1.00 96.12 677 LEU A N 1
ATOM 5311 C CA . LEU A 1 677 ? -38.742 0.697 37.168 1.00 96.12 677 LEU A CA 1
ATOM 5312 C C . LEU A 1 677 ? -38.736 2.099 37.774 1.00 96.12 677 LEU A C 1
ATOM 5314 O O . LEU A 1 677 ? -38.300 2.297 38.905 1.00 96.12 677 LEU A O 1
ATOM 5318 N N . ASP A 1 678 ? -39.196 3.078 37.008 1.00 92.75 678 ASP A N 1
ATOM 5319 C CA . ASP A 1 678 ? -39.198 4.472 37.429 1.00 92.75 678 ASP A CA 1
ATOM 5320 C C . ASP A 1 678 ? -40.400 4.767 38.333 1.00 92.75 678 ASP A C 1
ATOM 5322 O O . ASP A 1 678 ? -41.530 4.410 37.988 1.00 92.75 678 ASP A O 1
ATOM 5326 N N . GLU A 1 679 ? -40.144 5.412 39.473 1.00 89.56 679 GLU A N 1
ATOM 5327 C CA . GLU A 1 679 ? -41.138 5.733 40.509 1.00 89.56 679 GLU A CA 1
ATOM 5328 C C . GLU A 1 679 ? -41.930 4.496 40.957 1.00 89.56 679 GLU A C 1
ATOM 5330 O O . GLU A 1 679 ? -43.160 4.479 41.045 1.00 89.56 679 GLU A O 1
ATOM 5335 N N . MET A 1 680 ? -41.196 3.420 41.253 1.00 91.38 680 MET A N 1
ATOM 5336 C CA . MET A 1 680 ? -41.761 2.093 41.498 1.00 91.38 680 MET A CA 1
ATOM 5337 C C . MET A 1 680 ? -42.774 2.055 42.652 1.00 91.38 680 MET A C 1
ATOM 5339 O O . MET A 1 680 ? -43.630 1.170 42.691 1.00 91.38 680 MET A O 1
ATOM 5343 N N . ASN A 1 681 ? -42.676 3.007 43.584 1.00 88.31 681 ASN A N 1
ATOM 5344 C CA . ASN A 1 681 ? -43.501 3.131 44.782 1.00 88.31 681 ASN A CA 1
ATOM 5345 C C . ASN A 1 681 ? -44.825 3.891 44.573 1.00 88.31 681 ASN A C 1
ATOM 5347 O O . ASN A 1 681 ? -45.579 4.077 45.532 1.00 88.31 681 ASN A O 1
ATOM 5351 N N . LEU A 1 682 ? -45.155 4.296 43.340 1.00 88.50 682 LEU A N 1
ATOM 5352 C CA . LEU A 1 682 ? -46.483 4.830 43.008 1.00 88.50 682 LEU A CA 1
ATOM 5353 C C . LEU A 1 682 ? -47.604 3.793 43.179 1.00 88.50 682 LEU A C 1
ATOM 5355 O O . LEU A 1 682 ? -48.746 4.145 43.484 1.00 88.50 682 LEU A O 1
ATOM 5359 N N . ALA A 1 683 ? -47.269 2.513 43.024 1.00 89.56 683 ALA A N 1
ATOM 5360 C CA . ALA A 1 683 ? -48.168 1.381 43.189 1.00 89.56 683 ALA A CA 1
ATOM 5361 C C . ALA A 1 683 ? -47.636 0.383 44.238 1.00 89.56 683 ALA A C 1
ATOM 5363 O O . ALA A 1 683 ? -46.450 0.424 44.576 1.00 89.56 683 ALA A O 1
ATOM 5364 N N . PRO A 1 684 ? -48.480 -0.519 44.779 1.00 89.62 684 PRO A N 1
ATOM 5365 C CA . PRO A 1 684 ? -48.043 -1.556 45.715 1.00 89.62 684 PRO A CA 1
ATOM 5366 C C . PRO A 1 684 ? -47.078 -2.548 45.047 1.00 89.62 684 PRO A C 1
ATOM 5368 O O . PRO A 1 684 ? -47.497 -3.515 44.407 1.00 89.62 684 PRO A O 1
ATOM 5371 N N . VAL A 1 685 ? -45.775 -2.312 45.211 1.00 91.69 685 VAL A N 1
ATOM 5372 C CA . VAL A 1 685 ? -44.695 -3.108 44.598 1.00 91.69 685 VAL A CA 1
ATOM 5373 C C . VAL A 1 685 ? -44.860 -4.598 44.882 1.00 91.69 685 VAL A C 1
ATOM 5375 O O . VAL A 1 685 ? -44.723 -5.422 43.980 1.00 91.69 685 VAL A O 1
ATOM 5378 N N . GLU A 1 686 ? -45.202 -4.968 46.117 1.00 90.44 686 GLU A N 1
ATOM 5379 C CA . GLU A 1 686 ? -45.386 -6.368 46.501 1.00 90.44 686 GLU A CA 1
ATOM 5380 C C . GLU A 1 686 ? -46.565 -7.072 45.818 1.00 90.44 686 GLU A C 1
ATOM 5382 O O . GLU A 1 686 ? -46.646 -8.295 45.907 1.00 90.44 686 GLU A O 1
ATOM 5387 N N . GLN A 1 687 ? -47.484 -6.333 45.186 1.00 91.31 687 GLN A N 1
ATOM 5388 C CA . GLN A 1 687 ? -48.640 -6.898 44.487 1.00 91.31 687 GLN A CA 1
ATOM 5389 C C . GLN A 1 687 ? -48.324 -7.117 43.010 1.00 91.31 687 GLN A C 1
ATOM 5391 O O . GLN A 1 687 ? -48.426 -8.247 42.528 1.00 91.31 687 GLN A O 1
ATOM 5396 N N . TYR A 1 688 ? -47.882 -6.071 42.305 1.00 93.88 688 TYR A N 1
ATOM 5397 C CA . TYR A 1 688 ? -47.611 -6.181 40.870 1.00 93.88 688 TYR A CA 1
ATOM 5398 C C . TYR A 1 688 ? -46.334 -6.978 40.572 1.00 93.88 688 TYR A C 1
ATOM 5400 O O . TYR A 1 688 ? -46.266 -7.670 39.562 1.00 93.88 688 TYR A O 1
ATOM 5408 N N . LEU A 1 689 ? -45.332 -6.943 41.460 1.00 94.06 689 LEU A N 1
ATOM 5409 C CA . LEU A 1 689 ? -44.044 -7.622 41.267 1.00 94.06 689 LEU A CA 1
ATOM 5410 C C . LEU A 1 689 ? -43.962 -8.979 41.996 1.00 94.06 689 LEU A C 1
ATOM 5412 O O . LEU A 1 689 ? -42.879 -9.545 42.133 1.00 94.06 689 LEU A O 1
ATOM 5416 N N . ALA A 1 690 ? -45.085 -9.506 42.498 1.00 91.50 690 ALA A N 1
ATOM 5417 C CA . ALA A 1 690 ? -45.087 -10.641 43.425 1.00 91.50 690 ALA A CA 1
ATOM 5418 C C . ALA A 1 690 ? -44.431 -11.916 42.859 1.00 91.50 690 ALA A C 1
ATOM 5420 O O . ALA A 1 690 ? -43.615 -12.527 43.547 1.00 91.50 690 ALA A O 1
ATOM 5421 N N . GLU A 1 691 ? -44.747 -12.299 41.615 1.00 91.25 691 GLU A N 1
ATOM 5422 C CA . GLU A 1 691 ? -44.173 -13.495 40.969 1.00 91.25 691 GLU A CA 1
ATOM 5423 C C . GLU A 1 691 ? -42.663 -13.364 40.769 1.00 91.25 691 GLU A C 1
ATOM 5425 O O . GLU A 1 691 ? -41.922 -14.290 41.079 1.00 91.25 691 GLU A O 1
ATOM 5430 N N . TRP A 1 692 ? -42.185 -12.192 40.344 1.00 91.69 692 TRP A N 1
ATOM 5431 C CA . TRP A 1 692 ? -40.751 -11.923 40.214 1.00 91.69 692 TRP A CA 1
ATOM 5432 C C . TRP A 1 692 ? -40.029 -12.007 41.566 1.00 91.69 692 TRP A C 1
ATOM 5434 O O . TRP A 1 692 ? -39.015 -12.688 41.698 1.00 91.69 692 TRP A O 1
ATOM 5444 N N . LEU A 1 693 ? -40.582 -11.375 42.607 1.00 90.94 693 LEU A N 1
ATOM 5445 C CA . LEU A 1 693 ? -40.033 -11.432 43.966 1.00 90.94 693 LEU A CA 1
ATOM 5446 C C . LEU A 1 693 ? -40.043 -12.852 44.554 1.00 90.94 693 LEU A C 1
ATOM 5448 O O . LEU A 1 693 ? -39.214 -13.163 45.413 1.00 90.94 693 LEU A O 1
ATOM 5452 N N . SER A 1 694 ? -40.988 -13.696 44.137 1.00 89.94 694 SER A N 1
ATOM 5453 C CA . SER A 1 694 ? -41.038 -15.111 44.507 1.00 89.94 694 SER A CA 1
ATOM 5454 C C . SER A 1 694 ? -39.981 -15.917 43.752 1.00 89.94 694 SER A C 1
ATOM 5456 O O . SER A 1 694 ? -39.202 -16.633 44.376 1.00 89.94 694 SER A O 1
ATOM 5458 N N . ALA A 1 695 ? -39.894 -15.738 42.434 1.00 90.31 695 ALA A N 1
ATOM 5459 C CA . ALA A 1 695 ? -38.933 -16.419 41.575 1.00 90.31 695 ALA A CA 1
ATOM 5460 C C . ALA A 1 695 ? -37.481 -16.109 41.979 1.00 90.31 695 ALA A C 1
ATOM 5462 O O . ALA A 1 695 ? -36.664 -17.016 42.107 1.00 90.31 695 ALA A O 1
ATOM 5463 N N . LEU A 1 696 ? -37.169 -14.850 42.308 1.00 88.69 696 LEU A N 1
ATOM 5464 C CA . LEU A 1 696 ? -35.847 -14.471 42.820 1.00 88.69 696 LEU A CA 1
ATOM 5465 C C . LEU A 1 696 ? -35.451 -15.215 44.107 1.00 88.69 696 LEU A C 1
ATOM 5467 O O . LEU A 1 696 ? -34.266 -15.401 44.368 1.00 88.69 696 LEU A O 1
ATOM 5471 N N . GLU A 1 697 ? -36.411 -15.591 44.952 1.00 85.25 697 GLU A N 1
ATOM 5472 C CA . GLU A 1 697 ? -36.138 -16.353 46.179 1.00 85.25 697 GLU A CA 1
ATOM 5473 C C . GLU A 1 697 ? -35.949 -17.840 45.917 1.00 85.25 697 GLU A C 1
ATOM 5475 O O . GLU A 1 697 ? -35.092 -18.485 46.525 1.00 85.25 697 GLU A O 1
ATOM 5480 N N . GLU A 1 698 ? -36.742 -18.384 45.002 1.00 87.62 698 GLU A N 1
ATOM 5481 C CA . GLU A 1 698 ? -36.620 -19.770 44.572 1.00 87.62 698 GLU A CA 1
ATOM 5482 C C . GLU A 1 698 ? -35.267 -20.013 43.892 1.00 87.62 698 GLU A C 1
ATOM 5484 O O . GLU A 1 698 ? -34.588 -20.990 44.221 1.00 87.62 698 GLU A O 1
ATOM 5489 N N . ALA A 1 699 ? -34.828 -19.064 43.054 1.00 84.88 699 ALA A N 1
ATOM 5490 C CA . ALA A 1 699 ? -33.546 -19.120 42.349 1.00 84.88 699 ALA A CA 1
ATOM 5491 C C . ALA A 1 699 ? -32.388 -19.082 43.344 1.00 84.88 699 ALA A C 1
ATOM 5493 O O . ALA A 1 699 ? -31.430 -19.846 43.258 1.00 84.88 699 ALA A O 1
ATOM 5494 N N . ARG A 1 700 ? -32.524 -18.253 44.385 1.00 79.88 700 ARG A N 1
ATOM 5495 C CA . ARG A 1 700 ? -31.523 -18.161 45.446 1.00 79.88 700 ARG A CA 1
ATOM 5496 C C . ARG A 1 700 ? -31.440 -19.408 46.326 1.00 79.88 700 ARG A C 1
ATOM 5498 O O . ARG A 1 700 ? -30.397 -19.652 46.927 1.00 79.88 700 ARG A O 1
ATOM 5505 N N . SER A 1 701 ? -32.513 -20.188 46.406 1.00 76.62 701 SER A N 1
ATOM 5506 C CA . SER A 1 701 ? -32.562 -21.414 47.211 1.00 76.62 701 SER A CA 1
ATOM 5507 C C . SER A 1 701 ? -31.860 -22.604 46.536 1.00 76.62 701 SER A C 1
ATOM 5509 O O . SER A 1 701 ? -31.848 -23.693 47.105 1.00 76.62 701 SER A O 1
ATOM 5511 N N . GLY A 1 702 ? -31.261 -22.400 45.354 1.00 68.75 702 GLY A N 1
ATOM 5512 C CA . GLY A 1 702 ? -30.541 -23.428 44.600 1.00 68.75 702 GLY A CA 1
ATOM 5513 C C . GLY A 1 702 ? -31.446 -24.303 43.733 1.00 68.75 702 GLY A C 1
ATOM 5514 O O . GLY A 1 702 ? -31.044 -25.400 43.355 1.00 68.75 702 GLY A O 1
ATOM 5515 N N . SER A 1 703 ? -32.672 -23.852 43.449 1.00 76.12 703 SER A N 1
ATOM 5516 C CA . SER A 1 703 ? -33.579 -24.564 42.547 1.00 76.12 703 SER A CA 1
ATOM 5517 C C . SER A 1 703 ? -33.122 -24.365 41.105 1.00 76.12 703 SER A C 1
ATOM 5519 O O . SER A 1 703 ? -33.071 -23.233 40.626 1.00 76.12 703 SER A O 1
ATOM 5521 N N . GLU A 1 704 ? -32.812 -25.457 40.414 1.00 65.81 704 GLU A N 1
ATOM 5522 C CA . GLU A 1 704 ? -32.627 -25.448 38.962 1.00 65.81 704 GLU A CA 1
ATOM 5523 C C . GLU A 1 704 ? -34.013 -25.303 38.293 1.00 65.81 704 GLU A C 1
ATOM 5525 O O . GLU A 1 704 ? -34.978 -25.925 38.737 1.00 65.81 704 GLU A O 1
ATOM 5530 N N . ASP A 1 705 ? -34.125 -24.473 37.249 1.00 74.75 705 ASP A N 1
ATOM 5531 C CA . ASP A 1 705 ? -35.359 -24.188 36.486 1.00 74.75 705 ASP A CA 1
ATOM 5532 C C . ASP A 1 705 ? -36.479 -23.419 37.218 1.00 74.75 705 ASP A C 1
ATOM 5534 O O . ASP A 1 705 ? -37.651 -23.816 37.204 1.00 74.75 705 ASP A O 1
ATOM 5538 N N . VAL A 1 706 ? -36.174 -22.251 37.786 1.00 88.56 706 VAL A N 1
ATOM 5539 C CA . VAL A 1 706 ? -37.222 -21.347 38.292 1.00 88.56 706 VAL A CA 1
ATOM 5540 C C . VAL A 1 706 ? -38.064 -20.795 37.146 1.00 88.56 706 VAL A C 1
ATOM 5542 O O . VAL A 1 706 ? -37.531 -20.322 36.142 1.00 88.56 706 VAL A O 1
ATOM 5545 N N . ARG A 1 707 ? -39.395 -20.825 37.289 1.00 89.94 707 ARG A N 1
ATOM 5546 C CA . ARG A 1 707 ? -40.324 -20.407 36.229 1.00 89.94 707 ARG A CA 1
ATOM 5547 C C . ARG A 1 707 ? -41.305 -19.333 36.679 1.00 89.94 707 ARG A C 1
ATOM 5549 O O . ARG A 1 707 ? -41.993 -19.485 37.682 1.00 89.94 707 ARG A O 1
ATOM 5556 N N . LEU A 1 708 ? -41.443 -18.297 35.858 1.00 91.25 708 LEU A N 1
ATOM 5557 C CA . LEU A 1 708 ? -42.472 -17.267 35.955 1.00 91.25 708 LEU A CA 1
ATOM 5558 C C . LEU A 1 708 ? -43.769 -17.779 35.325 1.00 91.25 708 LEU A C 1
ATOM 5560 O O . LEU A 1 708 ? -43.791 -18.157 34.152 1.00 91.25 708 LEU A O 1
ATOM 5564 N N . ARG A 1 709 ? -44.869 -17.796 36.084 1.00 90.75 709 ARG A N 1
ATOM 5565 C CA . ARG A 1 709 ? -46.180 -18.224 35.578 1.00 90.75 709 ARG A CA 1
ATOM 5566 C C . ARG A 1 709 ? -46.901 -17.056 34.905 1.00 90.75 709 ARG A C 1
ATOM 5568 O O . ARG A 1 709 ? -47.268 -16.105 35.577 1.00 90.75 709 ARG A O 1
ATOM 5575 N N . LEU A 1 710 ? -47.172 -17.166 33.605 1.00 91.75 710 LEU A N 1
ATOM 5576 C CA . LEU A 1 710 ? -47.875 -16.130 32.838 1.00 91.75 710 LEU A CA 1
ATOM 5577 C C . LEU A 1 710 ? -49.400 -16.245 32.957 1.00 91.75 710 LEU A C 1
ATOM 5579 O O . LEU A 1 710 ? -50.104 -15.258 33.133 1.00 91.75 710 LEU A O 1
ATOM 5583 N N . TYR A 1 711 ? -49.926 -17.464 32.837 1.00 91.12 711 TYR A N 1
ATOM 5584 C CA . TYR A 1 711 ? -51.358 -17.751 32.915 1.00 91.12 711 TYR A CA 1
ATOM 5585 C C . TYR A 1 711 ? -51.596 -19.215 33.315 1.00 91.12 711 TYR A C 1
ATOM 5587 O O . TYR A 1 711 ? -50.673 -20.033 33.342 1.00 91.12 711 TYR A O 1
ATOM 5595 N N . SER A 1 712 ? -52.837 -19.567 33.675 1.00 88.81 712 SER A N 1
ATOM 5596 C CA . SER A 1 712 ? -53.165 -20.961 34.009 1.00 88.81 712 SER A CA 1
ATOM 5597 C C . SER A 1 712 ? -52.979 -21.863 32.783 1.00 88.81 712 SER A C 1
ATOM 5599 O O . SER A 1 712 ? -53.532 -21.534 31.738 1.00 88.81 712 SER A O 1
ATOM 5601 N N . PRO A 1 713 ? -52.309 -23.027 32.887 1.00 86.56 713 PRO A N 1
ATOM 5602 C CA . PRO A 1 713 ? -52.171 -23.972 31.775 1.00 86.56 713 PRO A CA 1
ATOM 5603 C C . PRO A 1 713 ? -53.495 -24.422 31.137 1.00 86.56 713 PRO A C 1
ATOM 5605 O O . PRO A 1 713 ? -53.480 -24.875 29.990 1.00 86.56 713 PRO A O 1
ATOM 5608 N N . ASP A 1 714 ? -54.607 -24.295 31.869 1.00 87.44 714 ASP A N 1
ATOM 5609 C CA . ASP A 1 714 ? -55.967 -24.598 31.407 1.00 87.44 714 ASP A CA 1
ATOM 5610 C C . ASP A 1 714 ? -56.503 -23.566 30.400 1.00 87.44 714 ASP A C 1
ATOM 5612 O O . ASP A 1 714 ? -57.364 -23.881 29.580 1.00 87.44 714 ASP A O 1
ATOM 5616 N N . LEU A 1 715 ? -55.994 -22.330 30.448 1.00 81.19 715 LEU A N 1
ATOM 5617 C CA . LEU A 1 715 ? -56.260 -21.301 29.449 1.00 81.19 715 LEU A CA 1
ATOM 5618 C C . LEU A 1 715 ? -55.355 -21.619 28.250 1.00 81.19 715 LEU A C 1
ATOM 5620 O O . LEU A 1 715 ? -54.131 -21.632 28.366 1.00 81.19 715 LEU A O 1
ATOM 5624 N N . ALA A 1 716 ? -55.945 -21.951 27.104 1.00 86.00 716 ALA A N 1
ATOM 5625 C CA . ALA A 1 716 ? -55.225 -22.289 25.876 1.00 86.00 716 ALA A CA 1
ATOM 5626 C C . ALA A 1 716 ? -55.374 -21.154 24.847 1.00 86.00 716 ALA A C 1
ATOM 5628 O O . ALA A 1 716 ? -56.095 -21.333 23.866 1.00 86.00 716 ALA A O 1
ATOM 5629 N N . PRO A 1 717 ? -54.742 -19.982 25.076 1.00 92.06 717 PRO A N 1
ATOM 5630 C CA . PRO A 1 717 ? -54.851 -18.857 24.159 1.00 92.06 717 PRO A CA 1
ATOM 5631 C C . PRO A 1 717 ? -54.275 -19.221 22.787 1.00 92.06 717 PRO A C 1
ATOM 5633 O O . PRO A 1 717 ? -53.374 -20.053 22.666 1.00 92.06 717 PRO A O 1
ATOM 5636 N N . LYS A 1 718 ? -54.756 -18.554 21.739 1.00 91.69 718 LYS A N 1
ATOM 5637 C CA . LYS A 1 718 ? -54.376 -18.838 20.345 1.00 91.69 718 LYS A CA 1
ATOM 5638 C C . LYS A 1 718 ? -52.882 -18.687 20.057 1.00 91.69 718 LYS A C 1
ATOM 5640 O O . LYS A 1 718 ? -52.390 -19.327 19.141 1.00 91.69 718 LYS A O 1
ATOM 5645 N N . ASN A 1 719 ? -52.180 -17.842 20.808 1.00 92.94 719 ASN A N 1
ATOM 5646 C CA . ASN A 1 719 ? -50.738 -17.600 20.699 1.00 92.94 719 ASN A CA 1
ATOM 5647 C C . ASN A 1 719 ? -49.935 -18.316 21.801 1.00 92.94 719 ASN A C 1
ATOM 5649 O O . ASN A 1 719 ? -48.883 -17.834 22.210 1.00 92.94 719 ASN A O 1
ATOM 5653 N N . ARG A 1 720 ? -50.427 -19.456 22.305 1.00 90.62 720 ARG A N 1
ATOM 5654 C CA . ARG A 1 720 ? -49.735 -20.277 23.313 1.00 90.62 720 ARG A CA 1
ATOM 5655 C C . ARG A 1 720 ? -48.356 -20.766 22.863 1.00 90.62 720 ARG A C 1
ATOM 5657 O O . ARG A 1 720 ? -47.480 -20.922 23.709 1.00 90.62 720 ARG A O 1
ATOM 5664 N N . ASP A 1 721 ? -48.174 -21.012 21.568 1.00 88.94 721 ASP A N 1
ATOM 5665 C CA . ASP A 1 721 ? -46.881 -21.435 21.016 1.00 88.94 721 ASP A CA 1
ATOM 5666 C C . ASP A 1 721 ? -45.852 -20.294 21.091 1.00 88.94 721 ASP A C 1
ATOM 5668 O O . ASP A 1 721 ? -44.702 -20.519 21.465 1.00 88.94 721 ASP A O 1
ATOM 5672 N N . ASP A 1 722 ? -46.294 -19.057 20.837 1.00 89.69 722 ASP A N 1
ATOM 5673 C CA . ASP A 1 722 ? -45.468 -17.850 20.957 1.00 89.69 722 ASP A CA 1
ATOM 5674 C C . ASP A 1 722 ? -45.296 -17.389 22.407 1.00 89.69 722 ASP A C 1
ATOM 5676 O O . ASP A 1 722 ? -44.375 -16.636 22.696 1.00 89.69 722 ASP A O 1
ATOM 5680 N N . TRP A 1 723 ? -46.184 -17.787 23.321 1.00 92.56 723 TRP A N 1
ATOM 5681 C CA . TRP A 1 723 ? -46.177 -17.397 24.733 1.00 92.56 723 TRP A CA 1
ATOM 5682 C C . TRP A 1 723 ? -46.628 -18.570 25.604 1.00 92.56 723 TRP A C 1
ATOM 5684 O O . TRP A 1 723 ? -47.831 -18.717 25.837 1.00 92.56 723 TRP A O 1
ATOM 5694 N N . PRO A 1 724 ? -45.704 -19.413 26.099 1.00 92.38 724 PRO A N 1
ATOM 5695 C CA . PRO A 1 724 ? -46.058 -20.555 26.935 1.00 92.38 724 PRO A CA 1
ATOM 5696 C C . PRO A 1 724 ? -46.671 -20.110 28.278 1.00 92.38 724 PRO A C 1
ATOM 5698 O O . PRO A 1 724 ? -46.438 -18.989 28.728 1.00 92.38 724 PRO A O 1
ATOM 5701 N N . PRO A 1 725 ? -47.426 -20.982 28.978 1.00 92.25 725 PRO A N 1
ATOM 5702 C CA . PRO A 1 725 ? -48.049 -20.645 30.267 1.00 92.25 725 PRO A CA 1
ATOM 5703 C C . PRO A 1 725 ? -47.035 -20.324 31.374 1.00 92.25 725 PRO A C 1
ATOM 5705 O O . PRO A 1 725 ? -47.396 -19.749 32.402 1.00 92.25 725 PRO A O 1
ATOM 5708 N N . GLN A 1 726 ? -45.777 -20.722 31.186 1.00 92.44 726 GLN A N 1
ATOM 5709 C CA . GLN A 1 726 ? -44.662 -20.444 32.078 1.00 92.44 726 GLN A CA 1
ATOM 5710 C C . GLN A 1 726 ? -43.408 -20.138 31.256 1.00 92.44 726 GLN A C 1
ATOM 5712 O O . GLN A 1 726 ? -43.195 -20.779 30.227 1.00 92.44 726 GLN A O 1
ATOM 5717 N N . MET A 1 727 ? -42.575 -19.221 31.739 1.00 92.50 727 MET A N 1
ATOM 5718 C CA . MET A 1 727 ? -41.270 -18.879 31.160 1.00 92.50 727 MET A CA 1
ATOM 5719 C C . MET A 1 727 ? -40.171 -19.110 32.192 1.00 92.50 727 MET A C 1
ATOM 5721 O O . MET A 1 727 ? -40.425 -18.969 33.386 1.00 92.50 727 MET A O 1
ATOM 5725 N N . VAL A 1 728 ? -38.968 -19.478 31.756 1.00 91.56 728 VAL A N 1
ATOM 5726 C CA . VAL A 1 728 ? -37.822 -19.630 32.665 1.00 91.56 728 VAL A CA 1
ATOM 5727 C C . VAL A 1 728 ? -37.381 -18.245 33.136 1.00 91.56 728 VAL A C 1
ATOM 5729 O O . VAL A 1 728 ? -37.406 -17.291 32.361 1.00 91.56 728 VAL A O 1
ATOM 5732 N N . LEU A 1 729 ? -37.032 -18.119 34.416 1.00 91.69 729 LEU A N 1
ATOM 5733 C CA . LEU A 1 729 ? -36.437 -16.905 34.957 1.00 91.69 729 LEU A CA 1
ATOM 5734 C C . LEU A 1 729 ? -35.033 -16.731 34.345 1.00 91.69 729 LEU A C 1
ATOM 5736 O O . LEU A 1 729 ? -34.194 -17.603 34.553 1.00 91.69 729 LEU A O 1
ATOM 5740 N N . PRO A 1 730 ? -34.763 -15.651 33.598 1.00 91.88 730 PRO A N 1
ATOM 5741 C CA . PRO A 1 730 ? -33.463 -15.450 32.974 1.00 91.88 730 PRO A CA 1
ATOM 5742 C C . PRO A 1 730 ? -32.425 -14.979 34.001 1.00 91.88 730 PRO A C 1
ATOM 5744 O O . PRO A 1 730 ? -32.666 -14.010 34.724 1.00 91.88 730 PRO A O 1
ATOM 5747 N N . ASP A 1 731 ? -31.254 -15.621 34.028 1.00 89.06 731 ASP A N 1
ATOM 5748 C CA . ASP A 1 731 ? -30.160 -15.256 34.942 1.00 89.06 731 ASP A CA 1
ATOM 5749 C C . ASP A 1 731 ? -29.534 -13.896 34.586 1.00 89.06 731 ASP A C 1
ATOM 5751 O O . ASP A 1 731 ? -29.028 -13.181 35.449 1.00 89.06 731 ASP A O 1
ATOM 5755 N N . ASN A 1 732 ? -29.597 -13.514 33.310 1.00 93.12 732 ASN A N 1
ATOM 5756 C CA . ASN A 1 732 ? -29.024 -12.290 32.754 1.00 93.12 732 ASN A CA 1
ATOM 5757 C C . ASN A 1 732 ? -29.932 -11.051 32.885 1.00 93.12 732 ASN A C 1
ATOM 5759 O O . ASN A 1 732 ? -29.648 -10.030 32.258 1.00 93.12 732 ASN A O 1
ATOM 5763 N N . LEU A 1 733 ? -31.010 -11.107 33.675 1.00 95.06 733 LEU A N 1
ATOM 5764 C CA . LEU A 1 733 ? -31.935 -9.990 33.879 1.00 95.06 733 LEU A CA 1
ATOM 5765 C C . LEU A 1 733 ? -31.702 -9.283 35.216 1.00 95.06 733 LEU A C 1
ATOM 5767 O O . LEU A 1 733 ? -31.858 -9.868 36.284 1.00 95.06 733 LEU A O 1
ATOM 5771 N N . VAL A 1 734 ? -31.443 -7.981 35.144 1.00 95.75 734 VAL A N 1
ATOM 5772 C CA . VAL A 1 734 ? -31.285 -7.080 36.284 1.00 95.75 734 VAL A CA 1
ATOM 5773 C C . VAL A 1 734 ? -32.442 -6.086 36.337 1.00 95.75 734 VAL A C 1
ATOM 5775 O O . VAL A 1 734 ? -32.758 -5.429 35.345 1.00 95.75 734 VAL A O 1
ATOM 5778 N N . ILE A 1 735 ? -33.055 -5.924 37.511 1.00 96.62 735 ILE A N 1
ATOM 5779 C CA . ILE A 1 735 ? -34.089 -4.907 37.741 1.00 96.62 735 ILE A CA 1
ATOM 5780 C C . ILE A 1 735 ? -33.583 -3.867 38.739 1.00 96.62 735 ILE A C 1
ATOM 5782 O O . ILE A 1 735 ? -33.163 -4.192 39.847 1.00 96.62 735 ILE A O 1
ATOM 5786 N N . VAL A 1 736 ? -33.674 -2.595 38.368 1.00 97.12 736 VAL A N 1
ATOM 5787 C CA . VAL A 1 736 ? -33.388 -1.467 39.254 1.00 97.12 736 VAL A CA 1
ATOM 5788 C C . VAL A 1 736 ? -34.635 -0.607 39.369 1.00 97.12 736 VAL A C 1
ATOM 5790 O O . VAL A 1 736 ? -35.195 -0.173 38.366 1.00 97.12 736 VAL A O 1
ATOM 5793 N N . GLY A 1 737 ? -35.097 -0.368 40.589 1.00 94.69 737 GLY A N 1
ATOM 5794 C CA . GLY A 1 737 ? -36.238 0.504 40.846 1.00 94.69 737 GLY A CA 1
ATOM 5795 C C . GLY A 1 737 ? -35.813 1.871 41.363 1.00 94.69 737 GLY A C 1
ATOM 5796 O O . GLY A 1 737 ? -34.859 1.960 42.128 1.00 94.69 737 GLY A O 1
ATOM 5797 N N . THR A 1 738 ? -36.514 2.937 40.982 1.00 92.50 738 THR A N 1
ATOM 5798 C CA . THR A 1 738 ? -36.326 4.270 41.570 1.00 92.50 738 THR A CA 1
ATOM 5799 C C . THR A 1 738 ? -37.490 4.608 42.485 1.00 92.50 738 THR A C 1
ATOM 5801 O O . THR A 1 738 ? -38.651 4.343 42.178 1.00 92.50 738 THR A O 1
ATOM 5804 N N . VAL A 1 739 ? -37.172 5.197 43.630 1.00 88.06 739 VAL A N 1
ATOM 5805 C CA . VAL A 1 739 ? -38.138 5.623 44.638 1.00 88.06 739 VAL A CA 1
ATOM 5806 C C . VAL A 1 739 ? -37.894 7.103 44.905 1.00 88.06 739 VAL A C 1
ATOM 5808 O O . VAL A 1 739 ? -36.797 7.507 45.305 1.00 88.06 739 VAL A O 1
ATOM 5811 N N . ASN A 1 740 ? -38.919 7.915 44.661 1.00 80.19 740 ASN A N 1
ATOM 5812 C CA . ASN A 1 740 ? -39.000 9.262 45.215 1.00 80.19 740 ASN A CA 1
ATOM 5813 C C . ASN A 1 740 ? -39.689 9.141 46.574 1.00 80.19 740 ASN A C 1
ATOM 5815 O O . ASN A 1 740 ? -40.656 8.398 46.710 1.00 80.19 740 ASN A O 1
ATOM 5819 N N . VAL A 1 741 ? -39.161 9.813 47.590 1.00 63.94 741 VAL A N 1
ATOM 5820 C CA . VAL A 1 741 ? -39.660 9.707 48.973 1.00 63.94 741 VAL A CA 1
ATOM 5821 C C . VAL A 1 741 ? -40.295 11.037 49.405 1.00 63.94 741 VAL A C 1
ATOM 5823 O O . VAL A 1 741 ? -40.151 11.500 50.530 1.00 63.94 741 VAL A O 1
ATOM 5826 N N . ASP A 1 742 ? -40.957 11.716 48.471 1.00 63.69 742 ASP A N 1
ATOM 5827 C CA . ASP A 1 742 ? -41.796 12.878 48.743 1.00 63.69 742 ASP A CA 1
ATOM 5828 C C . ASP A 1 742 ? -43.16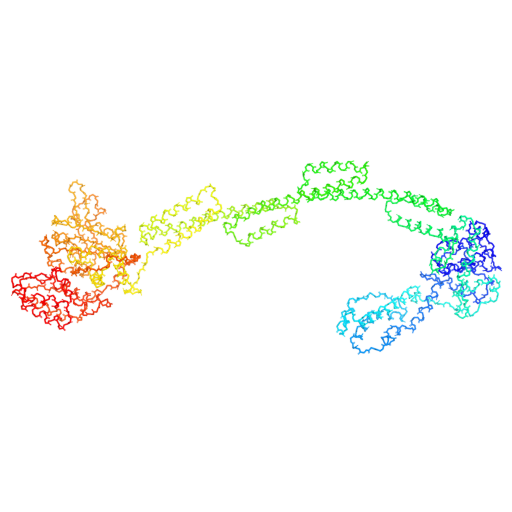2 12.451 49.317 1.00 63.69 742 ASP A C 1
ATOM 5830 O O . ASP A 1 742 ? -43.583 11.300 49.176 1.00 63.69 742 ASP A O 1
ATOM 5834 N N . GLU A 1 743 ? -43.863 13.394 49.962 1.00 51.00 743 GLU A N 1
ATOM 5835 C CA . GLU A 1 743 ? -45.102 13.197 50.748 1.00 51.00 743 GLU A CA 1
ATOM 5836 C C . GLU A 1 743 ? -46.257 12.500 49.992 1.00 51.00 743 GLU A C 1
ATOM 5838 O O . GLU A 1 743 ? -47.274 12.154 50.593 1.00 51.00 743 GLU A O 1
ATOM 5843 N N . THR A 1 744 ? -46.128 12.288 48.680 1.00 51.12 744 THR A N 1
ATOM 5844 C CA . THR A 1 744 ? -47.172 11.749 47.800 1.00 51.12 744 THR A CA 1
ATOM 5845 C C . THR A 1 744 ? -47.061 10.246 47.512 1.00 51.12 744 THR A C 1
ATOM 5847 O O . THR A 1 744 ? -47.893 9.707 46.779 1.00 51.12 744 THR A O 1
ATOM 5850 N N . THR A 1 745 ? -46.085 9.542 48.095 1.00 62.69 745 THR A N 1
ATOM 5851 C CA . THR A 1 745 ? -45.748 8.162 47.703 1.00 62.69 745 THR A CA 1
ATOM 5852 C C . THR A 1 745 ? -45.995 7.102 48.787 1.00 62.69 745 THR A C 1
ATOM 5854 O O . THR A 1 745 ? -46.116 7.406 49.974 1.00 62.69 745 THR A O 1
ATOM 5857 N N . ARG A 1 746 ? -46.136 5.823 48.388 1.00 69.69 746 ARG A N 1
ATOM 5858 C CA . ARG A 1 746 ? -46.384 4.711 49.327 1.00 69.69 746 ARG A CA 1
ATOM 5859 C C . ARG A 1 746 ? -45.065 4.204 49.933 1.00 69.69 746 ARG A C 1
ATOM 5861 O O . ARG A 1 746 ? -44.096 4.037 49.190 1.00 69.69 746 ARG A O 1
ATOM 5868 N N . PRO A 1 747 ? -45.016 3.877 51.239 1.00 75.12 747 PRO A N 1
ATOM 5869 C CA . PRO A 1 747 ? -43.839 3.253 51.833 1.00 75.12 747 PRO A CA 1
ATOM 5870 C C . PRO A 1 747 ? -43.643 1.834 51.283 1.00 75.12 747 PRO A C 1
ATOM 5872 O O . PRO A 1 747 ? -44.605 1.087 51.094 1.00 75.12 747 PRO A O 1
ATOM 5875 N N . LEU A 1 748 ? -42.387 1.441 51.060 1.00 83.75 748 LEU A N 1
ATOM 5876 C CA . LEU A 1 748 ? -42.047 0.078 50.638 1.00 83.75 748 LEU A CA 1
ATOM 5877 C C . LEU A 1 748 ? -42.384 -0.932 51.742 1.00 83.75 748 LEU A C 1
ATOM 5879 O O . LEU A 1 748 ? -42.066 -0.701 52.910 1.00 83.75 748 LEU A O 1
ATOM 5883 N N . SER A 1 749 ? -42.987 -2.064 51.381 1.00 84.81 749 SER A N 1
ATOM 5884 C CA . SER A 1 749 ? -43.285 -3.140 52.330 1.00 84.81 749 SER A CA 1
ATOM 5885 C C . SER A 1 749 ? -42.032 -3.940 52.710 1.00 84.81 749 SER A C 1
ATOM 5887 O O . SER A 1 749 ? -41.088 -4.062 51.926 1.00 84.81 749 SER A O 1
ATOM 5889 N N . GLU A 1 750 ? -42.040 -4.569 53.891 1.00 80.75 750 GLU A N 1
ATOM 5890 C CA . GLU A 1 750 ? -40.952 -5.457 54.342 1.00 80.75 750 GLU A CA 1
ATOM 5891 C C . GLU A 1 750 ? -40.663 -6.582 53.337 1.00 80.75 750 GLU A C 1
ATOM 5893 O O . GLU A 1 750 ? -39.515 -6.964 53.136 1.00 80.75 750 GLU A O 1
ATOM 5898 N N . ARG A 1 751 ? -41.691 -7.060 52.618 1.00 83.38 751 ARG A N 1
ATOM 5899 C CA . ARG A 1 751 ? -41.542 -8.093 51.581 1.00 83.38 751 ARG A CA 1
ATOM 5900 C C . ARG A 1 751 ? -40.622 -7.655 50.442 1.00 83.38 751 ARG A C 1
ATOM 5902 O O . ARG A 1 751 ? -39.946 -8.504 49.861 1.00 83.38 751 ARG A O 1
ATOM 5909 N N . VAL A 1 752 ? -40.613 -6.370 50.110 1.00 87.50 752 VAL A N 1
ATOM 5910 C CA . VAL A 1 752 ? -39.750 -5.804 49.068 1.00 87.50 752 VAL A CA 1
ATOM 5911 C C . VAL A 1 752 ? -38.371 -5.502 49.646 1.00 87.50 752 VAL A C 1
ATOM 5913 O O . VAL A 1 752 ? -37.367 -5.905 49.061 1.00 87.50 752 VAL A O 1
ATOM 5916 N N . LEU A 1 753 ? -38.322 -4.878 50.827 1.00 85.00 753 LEU A N 1
ATOM 5917 C CA . LEU A 1 753 ? -37.074 -4.543 51.523 1.00 85.00 753 LEU A CA 1
ATOM 5918 C C . LEU A 1 753 ? -36.230 -5.785 51.847 1.00 85.00 753 LEU A C 1
ATOM 5920 O O . LEU A 1 753 ? -35.011 -5.731 51.782 1.00 85.00 753 LEU A O 1
ATOM 5924 N N . ASP A 1 754 ? -36.859 -6.936 52.093 1.00 82.06 754 ASP A N 1
ATOM 5925 C CA . ASP A 1 754 ? -36.186 -8.226 52.283 1.00 82.06 754 ASP A CA 1
ATOM 5926 C C . ASP A 1 754 ? -35.512 -8.776 51.022 1.00 82.06 754 ASP A C 1
ATOM 5928 O O . ASP A 1 754 ? -34.757 -9.746 51.100 1.00 82.06 754 ASP A O 1
ATOM 5932 N N . ARG A 1 755 ? -35.769 -8.200 49.846 1.00 85.75 755 ARG A N 1
ATOM 5933 C CA . ARG A 1 755 ? -35.357 -8.756 48.546 1.00 85.75 755 ARG A CA 1
ATOM 5934 C C . ARG A 1 755 ? -34.510 -7.808 47.706 1.00 85.75 755 ARG A C 1
ATOM 5936 O O . ARG A 1 755 ? -33.961 -8.259 46.711 1.00 85.75 755 ARG A O 1
ATOM 5943 N N . ALA A 1 756 ? -34.378 -6.550 48.117 1.00 88.00 756 ALA A N 1
ATOM 5944 C CA . ALA A 1 756 ? -33.549 -5.547 47.457 1.00 88.00 756 ALA A CA 1
ATOM 5945 C C . ALA A 1 756 ? -32.550 -4.903 48.421 1.00 88.00 756 ALA A C 1
ATOM 5947 O O . ALA A 1 756 ? -32.801 -4.801 49.623 1.00 88.00 756 ALA A O 1
ATOM 5948 N N . ASN A 1 757 ? -31.451 -4.413 47.855 1.00 90.06 757 ASN A N 1
ATOM 5949 C CA . ASN A 1 757 ? -30.601 -3.420 48.503 1.00 90.06 757 ASN A CA 1
ATOM 5950 C C . ASN A 1 757 ? -31.150 -2.024 48.198 1.00 90.06 757 ASN A C 1
ATOM 5952 O O . ASN A 1 757 ? -31.447 -1.726 47.039 1.00 90.06 757 ASN A O 1
ATOM 5956 N N . VAL A 1 758 ? -31.300 -1.184 49.226 1.00 90.50 758 VAL A N 1
ATOM 5957 C CA . VAL A 1 758 ? -31.812 0.186 49.082 1.00 90.50 758 VAL A CA 1
ATOM 5958 C C . VAL A 1 758 ? -30.650 1.170 49.137 1.00 90.50 758 VAL A C 1
ATOM 5960 O O . VAL A 1 758 ? -30.092 1.434 50.196 1.00 90.50 758 VAL A O 1
ATOM 5963 N N . LEU A 1 759 ? -30.284 1.727 47.990 1.00 91.00 759 LEU A N 1
ATOM 5964 C CA . LEU A 1 759 ? -29.225 2.713 47.862 1.00 91.00 759 LEU A CA 1
ATOM 5965 C C . LEU A 1 759 ? -29.818 4.109 47.975 1.00 91.00 759 LEU A C 1
ATOM 5967 O O . LEU A 1 759 ? -30.502 4.593 47.073 1.00 91.00 759 LEU A O 1
ATOM 5971 N N . LEU A 1 760 ? -29.520 4.760 49.091 1.00 85.19 760 LEU A N 1
ATOM 5972 C CA . LEU A 1 760 ? -29.784 6.176 49.281 1.00 85.19 760 LEU A CA 1
ATOM 5973 C C . LEU A 1 760 ? -28.728 6.984 48.508 1.00 85.19 760 LEU A C 1
ATOM 5975 O O . LEU A 1 760 ? -27.543 6.927 48.856 1.00 85.19 760 LEU A O 1
ATOM 5979 N N . LEU A 1 761 ? -29.160 7.675 47.447 1.00 83.31 761 LEU A N 1
ATOM 5980 C CA . LEU A 1 761 ? -28.325 8.573 46.640 1.00 83.31 761 LEU A CA 1
ATOM 5981 C C . LEU A 1 761 ? -28.387 9.998 47.189 1.00 83.31 761 LEU A C 1
ATOM 5983 O O . LEU A 1 761 ? -29.470 10.492 47.523 1.00 83.31 761 LEU A O 1
ATOM 5987 N N . ASN A 1 762 ? -27.240 10.672 47.223 1.00 69.88 762 ASN A N 1
ATOM 5988 C CA . ASN A 1 762 ? -27.161 12.068 47.635 1.00 69.88 762 ASN A CA 1
ATOM 5989 C C . ASN A 1 762 ? -27.382 13.022 46.444 1.00 69.88 762 ASN A C 1
ATOM 5991 O O . ASN A 1 762 ? -27.138 12.668 45.292 1.00 69.88 762 ASN A O 1
ATOM 5995 N N . VAL A 1 763 ? -27.850 14.244 46.715 1.00 62.97 763 VAL A N 1
ATOM 5996 C CA . VAL A 1 763 ? -27.873 15.329 45.720 1.00 62.97 763 VAL A CA 1
ATOM 5997 C C . VAL A 1 763 ? -26.665 16.214 45.983 1.00 62.97 763 VAL A C 1
ATOM 5999 O O . VAL A 1 763 ? -26.748 17.165 46.756 1.00 62.97 763 VAL A O 1
ATOM 6002 N N . GLU A 1 764 ? -25.540 15.911 45.348 1.00 57.12 764 GLU A N 1
ATOM 6003 C CA . GLU A 1 764 ? -24.411 16.837 45.324 1.00 57.12 764 GLU A CA 1
ATOM 6004 C C . GLU A 1 764 ? -24.521 17.711 44.076 1.00 57.12 764 GLU A C 1
ATOM 6006 O O . GLU A 1 764 ? -24.430 17.238 42.948 1.00 57.12 764 GLU A O 1
ATOM 6011 N N . ILE A 1 765 ? -24.782 19.005 44.281 1.00 51.53 765 ILE A N 1
ATOM 6012 C CA . ILE A 1 765 ? -24.721 20.000 43.209 1.00 51.53 765 ILE A CA 1
ATOM 6013 C C . ILE A 1 765 ? -23.248 20.376 43.055 1.00 51.53 765 ILE A C 1
ATOM 6015 O O . ILE A 1 765 ? -22.758 21.276 43.739 1.00 51.53 765 ILE A O 1
ATOM 6019 N N . SER A 1 766 ? -22.526 19.665 42.194 1.00 50.84 766 SER A N 1
ATOM 6020 C CA . SER A 1 766 ? -21.158 20.022 41.827 1.00 50.84 766 SER A CA 1
ATOM 6021 C C . SER A 1 766 ? -21.152 21.008 40.646 1.00 50.84 766 SER A C 1
ATOM 6023 O O . SER A 1 766 ? -22.068 21.046 39.819 1.00 50.84 766 SER A O 1
ATOM 6025 N N . ASN A 1 767 ? -20.109 21.845 40.547 1.00 49.22 767 ASN A N 1
ATOM 6026 C CA . ASN A 1 767 ? -19.912 22.750 39.397 1.00 49.22 767 ASN A CA 1
ATOM 6027 C C . ASN A 1 767 ? -19.643 21.989 38.078 1.00 49.22 767 ASN A C 1
ATOM 6029 O O . ASN A 1 767 ? -19.631 22.596 37.006 1.00 49.22 767 ASN A O 1
ATOM 6033 N N . SER A 1 768 ? -19.476 20.668 38.153 1.00 49.75 768 SER A N 1
ATOM 6034 C CA . SER A 1 768 ? -19.174 19.743 37.061 1.00 49.75 768 SER A CA 1
ATOM 6035 C C . SER A 1 768 ? -20.262 19.673 35.988 1.00 49.75 768 SER A C 1
ATOM 6037 O O . SER A 1 768 ? -19.994 19.248 34.873 1.00 49.75 768 SER A O 1
ATOM 6039 N N . HIS A 1 769 ? -21.486 20.140 36.262 1.00 50.78 769 HIS A N 1
ATOM 6040 C CA . HIS A 1 769 ? -22.545 20.226 35.245 1.00 50.78 769 HIS A CA 1
ATOM 6041 C C . HIS A 1 769 ? -22.246 21.230 34.111 1.00 50.78 769 HIS A C 1
ATOM 6043 O O . HIS A 1 769 ? -22.939 21.219 33.092 1.00 50.78 769 HIS A O 1
ATOM 6049 N N . HIS A 1 770 ? -21.248 22.108 34.280 1.00 48.38 770 HIS A N 1
ATOM 6050 C CA . HIS A 1 770 ? -20.808 23.080 33.270 1.00 48.38 770 HIS A CA 1
ATOM 6051 C C . HIS A 1 770 ? -19.476 22.729 32.592 1.00 48.38 770 HIS A C 1
ATOM 6053 O O . HIS A 1 770 ? -19.113 23.381 31.611 1.00 48.38 770 HIS A O 1
ATOM 6059 N N . GLU A 1 771 ? -18.761 21.712 33.074 1.00 49.25 771 GLU A N 1
ATOM 6060 C CA . GLU A 1 771 ? -17.534 21.215 32.455 1.00 49.25 771 GLU A CA 1
ATOM 6061 C C . GLU A 1 771 ? -17.905 20.010 31.583 1.00 49.25 771 GLU A C 1
ATOM 6063 O O . GLU A 1 771 ? -18.467 19.030 32.063 1.00 49.25 771 GLU A O 1
ATOM 6068 N N . SER A 1 772 ? -17.674 20.087 30.267 1.00 43.50 772 SER A N 1
ATOM 6069 C CA . SER A 1 772 ? -17.911 18.938 29.390 1.00 43.50 772 SER A CA 1
ATOM 6070 C C . SER A 1 772 ? -16.866 17.863 29.701 1.00 43.50 772 SER A C 1
ATOM 6072 O O . SER A 1 772 ? -15.759 17.903 29.157 1.00 43.50 772 SER A O 1
ATOM 6074 N N . ASN A 1 773 ? -17.199 16.930 30.589 1.00 53.97 773 ASN A N 1
ATOM 6075 C CA . ASN A 1 773 ? -16.350 15.801 30.964 1.00 53.97 773 ASN A CA 1
ATOM 6076 C C . ASN A 1 773 ? -16.294 14.759 29.835 1.00 53.97 773 ASN A C 1
ATOM 6078 O O . ASN A 1 773 ? -16.759 13.641 29.987 1.00 53.97 773 ASN A O 1
ATOM 6082 N N . GLY A 1 774 ? -15.727 15.132 28.684 1.00 56.91 774 GLY A N 1
ATOM 6083 C CA . GLY A 1 774 ? -15.527 14.232 27.546 1.00 56.91 774 GLY A CA 1
ATOM 6084 C C . GLY A 1 774 ? -16.811 13.590 27.005 1.00 56.91 774 GLY A C 1
ATOM 6085 O O . GLY A 1 774 ? -17.926 13.915 27.401 1.00 56.91 774 GLY A O 1
ATOM 6086 N N . SER A 1 775 ? -16.645 12.690 26.040 1.00 63.53 775 SER A N 1
ATOM 6087 C CA . SER A 1 775 ? -17.675 11.703 25.708 1.00 63.53 775 SER A CA 1
ATOM 6088 C C . SER A 1 775 ? -17.445 10.487 26.607 1.00 63.53 775 SER A C 1
ATOM 6090 O O . SER A 1 775 ? -16.276 10.163 26.839 1.00 63.53 775 SER A O 1
ATOM 6092 N N . PRO A 1 776 ? -18.492 9.795 27.097 1.00 71.31 776 PRO A N 1
ATOM 6093 C CA . PRO A 1 776 ? -18.298 8.512 27.762 1.00 71.31 776 PRO A CA 1
ATOM 6094 C C . PRO A 1 776 ? -17.512 7.556 26.844 1.00 71.31 776 PRO A C 1
ATOM 6096 O O . PRO A 1 776 ? -17.697 7.621 25.619 1.00 71.31 776 PRO A O 1
ATOM 6099 N N . PRO A 1 777 ? -16.630 6.704 27.404 1.00 80.00 777 PRO A N 1
ATOM 6100 C CA . PRO A 1 777 ? -15.925 5.689 26.635 1.00 80.00 777 PRO A CA 1
ATOM 6101 C C . PRO A 1 777 ? -16.916 4.746 25.930 1.00 80.00 777 PRO A C 1
ATOM 6103 O O . PRO A 1 777 ? -18.067 4.611 26.367 1.00 80.00 777 PRO A O 1
ATOM 6106 N N . PRO A 1 778 ? -16.490 4.090 24.835 1.00 78.75 778 PRO A N 1
ATOM 6107 C CA . PRO A 1 778 ? -17.317 3.098 24.165 1.00 78.75 778 PRO A CA 1
ATOM 6108 C C . PRO A 1 778 ? -17.692 1.979 25.147 1.00 78.75 778 PRO A C 1
ATOM 6110 O O . PRO A 1 778 ? -16.882 1.615 26.001 1.00 78.75 778 PRO A O 1
ATOM 6113 N N . PRO A 1 779 ? -18.913 1.431 25.053 1.00 84.25 779 PRO A N 1
ATOM 6114 C CA . PRO A 1 779 ? -19.381 0.416 25.986 1.00 84.25 779 PRO A CA 1
ATOM 6115 C C . PRO A 1 779 ? -18.511 -0.841 25.922 1.00 84.25 779 PRO A C 1
ATOM 6117 O O . PRO A 1 779 ? -17.894 -1.120 24.897 1.00 84.25 779 PRO A O 1
ATOM 6120 N N . TRP A 1 780 ? -18.500 -1.626 26.999 1.00 87.56 780 TRP A N 1
ATOM 6121 C CA . TRP A 1 780 ? -17.861 -2.940 27.030 1.00 87.56 780 TRP A CA 1
ATOM 6122 C C . TRP A 1 780 ? -18.921 -4.032 26.980 1.00 87.56 780 TRP A C 1
ATOM 6124 O O . TRP A 1 780 ? -19.985 -3.939 27.593 1.00 87.56 780 TRP A O 1
ATOM 6134 N N . HIS A 1 781 ? -18.622 -5.109 26.269 1.00 85.12 781 HIS A N 1
ATOM 6135 C CA . HIS A 1 781 ? -19.361 -6.347 26.366 1.00 85.12 781 HIS A CA 1
ATOM 6136 C C . HIS A 1 781 ? -18.850 -7.156 27.555 1.00 85.12 781 HIS A C 1
ATOM 6138 O O . HIS A 1 781 ? -17.723 -7.646 27.556 1.00 85.12 781 HIS A O 1
ATOM 6144 N N . VAL A 1 782 ? -19.740 -7.357 28.522 1.00 87.44 782 VAL A N 1
ATOM 6145 C CA . VAL A 1 782 ? -19.549 -8.306 29.618 1.00 87.44 782 VAL A CA 1
ATOM 6146 C C . VAL A 1 782 ? -20.449 -9.514 29.375 1.00 87.44 782 VAL A C 1
ATOM 6148 O O . VAL A 1 782 ? -21.667 -9.359 29.240 1.00 87.44 782 VAL A O 1
ATOM 6151 N N . GLY A 1 783 ? -19.840 -10.695 29.245 1.00 86.88 783 GLY A N 1
ATOM 6152 C CA . GLY A 1 783 ? -20.562 -11.964 29.132 1.00 86.88 783 GLY A CA 1
ATOM 6153 C C . GLY A 1 783 ? -21.243 -12.331 30.448 1.00 86.88 783 GLY A C 1
ATOM 6154 O O . GLY A 1 783 ? -20.736 -11.996 31.519 1.00 86.88 783 GLY A O 1
ATOM 6155 N N . MET A 1 784 ? -22.366 -13.046 30.400 1.00 88.69 784 MET A N 1
ATOM 6156 C CA . MET A 1 784 ? -23.073 -13.462 31.615 1.00 88.69 784 MET A CA 1
ATOM 6157 C C . MET A 1 784 ? -22.222 -14.434 32.442 1.00 88.69 784 MET A C 1
ATOM 6159 O O . MET A 1 784 ? -22.207 -14.364 33.673 1.00 88.69 784 MET A O 1
ATOM 6163 N N . THR A 1 785 ? -21.449 -15.300 31.781 1.00 87.69 785 THR A N 1
ATOM 6164 C CA . THR A 1 785 ? -20.505 -16.201 32.460 1.00 87.69 785 THR A CA 1
ATOM 6165 C C . THR A 1 785 ? -19.388 -15.432 33.163 1.00 87.69 785 THR A C 1
ATOM 6167 O O . THR A 1 785 ? -19.059 -15.741 34.306 1.00 87.69 785 THR A O 1
ATOM 6170 N N . GLU A 1 786 ? -18.849 -14.401 32.509 1.00 90.75 786 GLU A N 1
ATOM 6171 C CA . GLU A 1 786 ? -17.789 -13.541 33.048 1.00 90.75 786 GLU A CA 1
ATOM 6172 C C . GLU A 1 786 ? -18.308 -12.719 34.238 1.00 90.75 786 GLU A C 1
ATOM 6174 O O . GLU A 1 786 ? -17.694 -12.727 35.304 1.00 90.75 786 GLU A O 1
ATOM 6179 N N . TRP A 1 787 ? -19.493 -12.106 34.115 1.00 91.94 787 TRP A N 1
ATOM 6180 C CA . TRP A 1 787 ? -20.178 -11.419 35.219 1.00 91.94 787 TRP A CA 1
ATOM 6181 C C . TRP A 1 787 ? -20.391 -12.343 36.422 1.00 91.94 787 TRP A C 1
ATOM 6183 O O . TRP A 1 787 ? -20.081 -11.991 37.558 1.00 91.94 787 TRP A O 1
ATOM 6193 N N . THR A 1 788 ? -20.883 -13.560 36.178 1.00 90.19 788 THR A N 1
ATOM 6194 C CA . THR A 1 788 ? -21.112 -14.540 37.248 1.00 90.19 788 THR A CA 1
ATOM 6195 C C . THR A 1 788 ? -19.809 -14.938 37.940 1.00 90.19 788 THR A C 1
ATOM 6197 O O . THR A 1 788 ? -19.806 -15.139 39.150 1.00 90.19 788 THR A O 1
ATOM 6200 N N . SER A 1 789 ? -18.695 -15.014 37.204 1.00 89.94 789 SER A N 1
ATOM 6201 C CA . SER A 1 789 ? -17.402 -15.436 37.754 1.00 89.94 789 SER A CA 1
ATOM 6202 C C . SER A 1 789 ? -16.809 -14.463 38.778 1.00 89.94 789 SER A C 1
ATOM 6204 O O . SER A 1 789 ? -16.106 -14.900 39.688 1.00 89.94 789 SER A O 1
ATOM 6206 N N . VAL A 1 790 ? -17.129 -13.168 38.675 1.00 90.06 790 VAL A N 1
ATOM 6207 C CA . VAL A 1 790 ? -16.707 -12.157 39.657 1.00 90.06 790 VAL A CA 1
ATOM 6208 C C . VAL A 1 790 ? -17.685 -12.021 40.826 1.00 90.06 790 VAL A C 1
ATOM 6210 O O . VAL A 1 790 ? -17.370 -11.377 41.824 1.00 90.06 790 VAL A O 1
ATOM 6213 N N . CYS A 1 791 ? -18.870 -12.634 40.750 1.00 90.62 791 CYS A N 1
ATOM 6214 C CA . CYS A 1 791 ? -19.865 -12.603 41.820 1.00 90.62 791 CYS A CA 1
ATOM 6215 C C . CYS A 1 791 ? -19.563 -13.653 42.904 1.00 90.62 791 CYS A C 1
ATOM 6217 O O . CYS A 1 791 ? -19.578 -14.858 42.655 1.00 90.62 791 CYS A O 1
ATOM 6219 N N . ALA A 1 792 ? -19.381 -13.208 44.147 1.00 87.75 792 ALA A N 1
ATOM 6220 C CA . ALA A 1 792 ? -19.278 -14.085 45.306 1.00 87.75 792 ALA A CA 1
ATOM 6221 C C . ALA A 1 792 ? -20.664 -14.641 45.682 1.00 87.75 792 ALA A C 1
ATOM 6223 O O . ALA A 1 792 ? -21.588 -13.895 46.025 1.00 87.75 792 ALA A O 1
ATOM 6224 N N . THR A 1 793 ? -20.811 -15.965 45.627 1.00 82.19 793 THR A N 1
ATOM 6225 C CA . THR A 1 793 ? -22.058 -16.676 45.967 1.00 82.19 793 THR A CA 1
ATOM 6226 C C . THR A 1 793 ? -22.106 -17.121 47.432 1.00 82.19 793 THR A C 1
ATOM 6228 O O . THR A 1 793 ? -23.190 -17.191 48.033 1.00 82.19 793 THR A O 1
ATOM 6231 N N . GLU A 1 794 ? -20.939 -17.383 48.024 1.00 85.12 794 GLU A N 1
ATOM 6232 C CA . GLU A 1 794 ? -20.786 -17.776 49.424 1.00 85.12 794 GLU A CA 1
ATOM 6233 C C . GLU A 1 794 ? -20.763 -16.543 50.351 1.00 85.12 794 GLU A C 1
ATOM 6235 O O . GLU A 1 794 ? -20.075 -15.562 50.060 1.00 85.12 794 GLU A O 1
ATOM 6240 N N . PRO A 1 795 ? -21.537 -16.550 51.453 1.00 85.31 795 PRO A N 1
ATOM 6241 C CA . PRO A 1 795 ? -21.513 -15.480 52.448 1.00 85.31 795 PRO A CA 1
ATOM 6242 C C . PRO A 1 795 ? -20.192 -15.474 53.233 1.00 85.31 795 PRO A C 1
ATOM 6244 O O . PRO A 1 795 ? -19.641 -16.530 53.540 1.00 85.31 795 PRO A O 1
ATOM 6247 N N . SER A 1 796 ? -19.707 -14.285 53.601 1.00 85.50 796 SER A N 1
ATOM 6248 C CA . SER A 1 796 ? -18.563 -14.138 54.505 1.00 85.50 796 SER A CA 1
ATOM 6249 C C . SER A 1 796 ? -18.993 -14.243 55.971 1.00 85.50 796 SER A C 1
ATOM 6251 O O . SER A 1 796 ? -19.827 -13.467 56.425 1.00 85.50 796 SER A O 1
ATOM 6253 N N . ASP A 1 797 ? -18.370 -15.136 56.738 1.00 82.38 797 ASP A N 1
ATOM 6254 C CA . ASP A 1 797 ? -18.620 -15.326 58.175 1.00 82.38 797 ASP A CA 1
ATOM 6255 C C . ASP A 1 797 ? -17.891 -14.308 59.077 1.00 82.38 797 ASP A C 1
ATOM 6257 O O . ASP A 1 797 ? -18.113 -14.277 60.288 1.00 82.38 797 ASP A O 1
ATOM 6261 N N . LYS A 1 798 ? -17.058 -13.430 58.496 1.00 83.88 798 LYS A N 1
ATOM 6262 C CA . LYS A 1 798 ? -16.174 -12.491 59.216 1.00 83.88 798 LYS A CA 1
ATOM 6263 C C . LYS A 1 798 ? -16.903 -11.598 60.234 1.00 83.88 798 LYS A C 1
ATOM 6265 O O . LYS A 1 798 ? -16.319 -11.266 61.259 1.00 83.88 798 LYS A O 1
ATOM 6270 N N . HIS A 1 799 ? -18.151 -11.212 59.960 1.00 85.06 799 HIS A N 1
ATOM 6271 C CA . HIS A 1 799 ? -18.949 -10.316 60.814 1.00 85.06 799 HIS A CA 1
ATOM 6272 C C . HIS A 1 799 ? -20.213 -10.986 61.378 1.00 85.06 799 HIS A C 1
ATOM 6274 O O . HIS A 1 799 ? -21.122 -10.294 61.834 1.00 85.06 799 HIS A O 1
ATOM 6280 N N . HIS A 1 800 ? -20.287 -12.320 61.347 1.00 86.44 800 HIS A N 1
ATOM 6281 C CA . HIS A 1 800 ? -21.496 -13.062 61.707 1.00 86.44 800 HIS A CA 1
ATOM 6282 C C . HIS A 1 800 ? -21.986 -12.757 63.130 1.00 86.44 800 HIS A C 1
ATOM 6284 O O . HIS A 1 800 ? -23.148 -12.401 63.319 1.00 86.44 800 HIS A O 1
ATOM 6290 N N . ASP A 1 801 ? -21.087 -12.839 64.115 1.00 87.38 801 ASP A N 1
ATOM 6291 C CA . ASP A 1 801 ? -21.414 -12.647 65.534 1.00 87.38 801 ASP A CA 1
ATOM 6292 C C . ASP A 1 801 ? -21.983 -11.247 65.808 1.00 87.38 801 ASP A C 1
ATOM 6294 O O . ASP A 1 801 ? -22.998 -11.106 66.487 1.00 87.38 801 ASP A O 1
ATOM 6298 N N . PHE A 1 802 ? -21.382 -10.218 65.203 1.00 89.44 802 PHE A N 1
ATOM 6299 C CA . PHE A 1 802 ? -21.870 -8.840 65.283 1.00 89.44 802 PHE A CA 1
ATOM 6300 C C . PHE A 1 802 ? -23.277 -8.704 64.689 1.00 89.44 802 PHE A C 1
ATOM 6302 O O . PHE A 1 802 ? -24.162 -8.101 65.293 1.00 89.44 802 PHE A O 1
ATOM 6309 N N . LEU A 1 803 ? -23.522 -9.294 63.516 1.00 88.06 803 LEU A N 1
ATOM 6310 C CA . LEU A 1 803 ? -24.844 -9.213 62.907 1.00 88.06 803 LEU A CA 1
ATOM 6311 C C . LEU A 1 803 ? -25.900 -9.935 63.756 1.00 88.06 803 LEU A C 1
ATOM 6313 O O . LEU A 1 803 ? -27.018 -9.438 63.878 1.00 88.06 803 LEU A O 1
ATOM 6317 N N . VAL A 1 804 ? -25.564 -11.077 64.361 1.00 88.56 804 VAL A N 1
ATOM 6318 C CA . VAL A 1 804 ? -26.458 -11.783 65.293 1.00 88.56 804 VAL A CA 1
ATOM 6319 C C . VAL A 1 804 ? -26.843 -10.883 66.470 1.00 88.56 804 VAL A C 1
ATOM 6321 O O . VAL A 1 804 ? -28.028 -10.820 66.805 1.00 88.56 804 VAL A O 1
ATOM 6324 N N . GLU A 1 805 ? -25.894 -10.135 67.033 1.00 89.69 805 GLU A N 1
ATOM 6325 C CA . GLU A 1 805 ? -26.159 -9.180 68.116 1.00 89.69 805 GLU A CA 1
ATOM 6326 C C . GLU A 1 805 ? -27.089 -8.041 67.664 1.00 89.69 805 GLU A C 1
ATOM 6328 O O . GLU A 1 805 ? -28.133 -7.805 68.275 1.00 89.69 805 GLU A O 1
ATOM 6333 N N . VAL A 1 806 ? -26.814 -7.422 66.510 1.00 89.81 806 VAL A N 1
ATOM 6334 C CA . VAL A 1 806 ? -27.682 -6.386 65.911 1.00 89.81 806 VAL A CA 1
ATOM 6335 C C . VAL A 1 806 ? -29.121 -6.888 65.728 1.00 89.81 806 VAL A C 1
ATOM 6337 O O . VAL A 1 806 ? -30.088 -6.156 65.963 1.00 89.81 806 VAL A O 1
ATOM 6340 N N . ALA A 1 807 ? -29.298 -8.148 65.326 1.00 87.69 807 ALA A N 1
ATOM 6341 C CA . ALA A 1 807 ? -30.622 -8.747 65.194 1.00 87.69 807 ALA A CA 1
ATOM 6342 C C . ALA A 1 807 ? -31.303 -9.023 66.539 1.00 87.69 807 ALA A C 1
ATOM 6344 O O . ALA A 1 807 ? -32.531 -8.922 66.615 1.00 87.69 807 ALA A O 1
ATOM 6345 N N . HIS A 1 808 ? -30.547 -9.365 67.585 1.00 89.25 808 HIS A N 1
ATOM 6346 C CA . HIS A 1 808 ? -31.078 -9.499 68.939 1.00 89.25 808 HIS A CA 1
ATOM 6347 C C . HIS A 1 808 ? -31.612 -8.162 69.456 1.00 89.25 808 HIS A C 1
ATOM 6349 O O . HIS A 1 808 ? -32.782 -8.112 69.842 1.00 89.25 808 HIS A O 1
ATOM 6355 N N . ILE A 1 809 ? -30.826 -7.090 69.332 1.00 90.25 809 ILE A N 1
ATOM 6356 C CA . ILE A 1 809 ? -31.200 -5.725 69.730 1.00 90.25 809 ILE A CA 1
ATOM 6357 C C . ILE A 1 809 ? -32.484 -5.274 69.010 1.00 90.25 809 ILE A C 1
ATOM 6359 O O . ILE A 1 809 ? -33.467 -4.865 69.633 1.00 90.25 809 ILE A O 1
ATOM 6363 N N . LEU A 1 810 ? -32.543 -5.422 67.681 1.00 88.88 810 LEU A N 1
ATOM 6364 C CA . LEU A 1 810 ? -33.720 -5.026 66.892 1.00 88.88 810 LEU A CA 1
ATOM 6365 C C . LEU A 1 810 ? -34.983 -5.827 67.244 1.00 88.88 810 LEU A C 1
ATOM 6367 O O . LEU A 1 810 ? -36.100 -5.296 67.198 1.00 88.88 810 LEU A O 1
ATOM 6371 N N . ARG A 1 811 ? -34.823 -7.094 67.641 1.00 87.94 811 ARG A N 1
ATOM 6372 C CA . ARG A 1 811 ? -35.939 -7.968 68.015 1.00 87.94 811 ARG A CA 1
ATOM 6373 C C . ARG A 1 811 ? -36.635 -7.514 69.294 1.00 87.94 811 ARG A C 1
ATOM 6375 O O . ARG A 1 811 ? -37.847 -7.712 69.398 1.00 87.94 811 ARG A O 1
ATOM 6382 N N . GLU A 1 812 ? -35.917 -6.903 70.234 1.00 86.25 812 GLU A N 1
ATOM 6383 C CA . GLU A 1 812 ? -36.508 -6.367 71.469 1.00 86.25 812 GLU A CA 1
ATOM 6384 C C . GLU A 1 812 ? -37.523 -5.252 71.183 1.00 86.25 812 GLU A C 1
ATOM 6386 O O . GLU A 1 812 ? -38.559 -5.163 71.844 1.00 86.25 812 GLU A O 1
ATOM 6391 N N . SER A 1 813 ? -37.292 -4.491 70.111 1.00 84.12 813 SER A N 1
ATOM 6392 C CA . SER A 1 813 ? -38.204 -3.467 69.586 1.00 84.12 813 SER A CA 1
ATOM 6393 C C . SER A 1 813 ? -39.217 -3.994 68.559 1.00 84.12 813 SER A C 1
ATOM 6395 O O . SER A 1 813 ? -39.870 -3.215 67.864 1.00 84.12 813 SER A O 1
ATOM 6397 N N . ASN A 1 814 ? -39.388 -5.318 68.458 1.00 83.50 814 ASN A N 1
ATOM 6398 C CA . ASN A 1 814 ? -40.295 -5.978 67.512 1.00 83.50 814 ASN A CA 1
ATOM 6399 C C . ASN A 1 814 ? -39.984 -5.665 66.028 1.00 83.50 814 ASN A C 1
ATOM 6401 O O . ASN A 1 814 ? -40.870 -5.755 65.176 1.00 83.50 814 ASN A O 1
ATOM 6405 N N . ILE A 1 815 ? -38.725 -5.331 65.712 1.00 84.25 815 ILE A N 1
ATOM 6406 C CA . ILE A 1 815 ? -38.224 -5.156 64.344 1.00 84.25 815 ILE A CA 1
ATOM 6407 C C . ILE A 1 815 ? -37.536 -6.456 63.915 1.00 84.25 815 ILE A C 1
ATOM 6409 O O . ILE A 1 815 ? -36.576 -6.921 64.526 1.00 84.25 815 ILE A O 1
ATOM 6413 N N . GLY A 1 816 ? -38.050 -7.086 62.859 1.00 77.94 816 GLY A N 1
ATOM 6414 C CA . GLY A 1 816 ? -37.566 -8.384 62.396 1.00 77.94 816 GLY A CA 1
ATOM 6415 C C . GLY A 1 816 ? -36.400 -8.290 61.410 1.00 77.94 816 GLY A C 1
ATOM 6416 O O . GLY A 1 816 ? -36.586 -7.941 60.240 1.00 77.94 816 GLY A O 1
ATOM 6417 N N . VAL A 1 817 ? -35.212 -8.733 61.825 1.00 80.81 817 VAL A N 1
ATOM 6418 C CA . VAL A 1 817 ? -34.114 -9.067 60.904 1.00 80.81 817 VAL A CA 1
ATOM 6419 C C . VAL A 1 817 ? -34.040 -10.586 60.764 1.00 80.81 817 VAL A C 1
ATOM 6421 O O . VAL A 1 817 ? -33.581 -11.301 61.646 1.00 80.81 817 VAL A O 1
ATOM 6424 N N . GLY A 1 818 ? -34.598 -11.111 59.671 1.00 76.69 818 GLY A N 1
ATOM 6425 C CA . GLY A 1 818 ? -34.562 -12.546 59.388 1.00 76.69 818 GLY A CA 1
ATOM 6426 C C . GLY A 1 818 ? -33.203 -13.003 58.853 1.00 76.69 818 GLY A C 1
ATOM 6427 O O . GLY A 1 818 ? -32.464 -12.207 58.278 1.00 76.69 818 GLY A O 1
ATOM 6428 N N . LEU A 1 819 ? -32.926 -14.311 58.930 1.00 78.31 819 LEU A N 1
ATOM 6429 C CA . LEU A 1 819 ? -31.703 -14.957 58.412 1.00 78.31 819 LEU A CA 1
ATOM 6430 C C . LEU A 1 819 ? -31.346 -14.540 56.970 1.00 78.31 819 LEU A C 1
ATOM 6432 O O . LEU A 1 819 ? -30.178 -14.399 56.631 1.00 78.31 819 LEU A O 1
ATOM 6436 N N . ARG A 1 820 ? -32.353 -14.282 56.124 1.00 79.81 820 ARG A N 1
ATOM 6437 C CA . ARG A 1 820 ? -32.159 -13.790 54.750 1.00 79.81 820 ARG A CA 1
ATOM 6438 C C . ARG A 1 820 ? -31.435 -12.443 54.697 1.00 79.81 820 ARG A C 1
ATOM 6440 O O . ARG A 1 820 ? -30.629 -12.225 53.801 1.00 79.81 820 ARG A O 1
ATOM 6447 N N . ALA A 1 821 ? -31.752 -11.522 55.602 1.00 82.50 821 ALA A N 1
ATOM 6448 C CA . ALA A 1 821 ? -31.104 -10.217 55.626 1.00 82.50 821 ALA A CA 1
ATOM 6449 C C . ALA A 1 821 ? -29.623 -10.350 56.015 1.00 82.50 821 ALA A C 1
ATOM 6451 O O . ALA A 1 821 ? -28.798 -9.706 55.377 1.00 82.50 821 ALA A O 1
ATOM 6452 N N . HIS A 1 822 ? -29.301 -11.247 56.958 1.00 85.50 822 HIS A N 1
ATOM 6453 C CA . HIS A 1 822 ? -27.925 -11.576 57.353 1.00 85.50 822 HIS A CA 1
ATOM 6454 C C . HIS A 1 822 ? -27.113 -12.153 56.202 1.00 85.50 822 HIS A C 1
ATOM 6456 O O . HIS A 1 822 ? -26.117 -11.561 55.809 1.00 85.50 822 HIS A O 1
ATOM 6462 N N . LEU A 1 823 ? -27.579 -13.256 55.610 1.00 86.81 823 LEU A N 1
ATOM 6463 C CA . LEU A 1 823 ? -26.843 -13.942 54.545 1.00 86.81 823 LEU A CA 1
ATOM 6464 C C . LEU A 1 823 ? -26.606 -13.036 53.331 1.00 86.81 823 LEU A C 1
ATOM 6466 O O . LEU A 1 823 ? -25.566 -13.112 52.687 1.00 86.81 823 LEU A O 1
ATOM 6470 N N . GLU A 1 824 ? -27.564 -12.169 52.995 1.00 87.56 824 GLU A N 1
ATOM 6471 C CA . GLU A 1 824 ? -27.389 -11.224 51.886 1.00 87.56 824 GLU A CA 1
ATOM 6472 C C . GLU A 1 824 ? -26.432 -10.077 52.245 1.00 87.56 824 GLU A C 1
ATOM 6474 O O . GLU A 1 824 ? -25.715 -9.614 51.365 1.00 87.56 824 GLU A O 1
ATOM 6479 N N . LEU A 1 825 ? -26.368 -9.649 53.510 1.00 90.31 825 LEU A N 1
ATOM 6480 C CA . LEU A 1 825 ? -25.376 -8.676 53.976 1.00 90.31 825 LEU A CA 1
ATOM 6481 C C . LEU A 1 825 ? -23.962 -9.278 53.996 1.00 90.31 825 LEU A C 1
ATOM 6483 O O . LEU A 1 825 ? -23.020 -8.660 53.513 1.00 90.31 825 LEU A O 1
ATOM 6487 N N . GLU A 1 826 ? -23.815 -10.512 54.467 1.00 91.25 826 GLU A N 1
ATOM 6488 C CA . GLU A 1 826 ? -22.550 -11.254 54.420 1.00 91.25 826 GLU A CA 1
ATOM 6489 C C . GLU A 1 826 ? -22.071 -11.472 52.975 1.00 91.25 826 GLU A C 1
ATOM 6491 O O . GLU A 1 826 ? -20.879 -11.354 52.688 1.00 91.25 826 GLU A O 1
ATOM 6496 N N . ARG A 1 827 ? -22.995 -11.734 52.040 1.00 90.81 827 ARG A N 1
ATOM 6497 C CA . ARG A 1 827 ? -22.702 -11.777 50.596 1.00 90.81 827 ARG A CA 1
ATOM 6498 C C . ARG A 1 827 ? -22.361 -10.409 50.026 1.00 90.81 827 ARG A C 1
ATOM 6500 O O . ARG A 1 827 ? -21.518 -10.336 49.140 1.00 90.81 827 ARG A O 1
ATOM 6507 N N . PHE A 1 828 ? -23.000 -9.342 50.497 1.00 92.81 828 PHE A N 1
ATOM 6508 C CA . PHE A 1 828 ? -22.659 -7.981 50.091 1.00 92.81 828 PHE A CA 1
ATOM 6509 C C . PHE A 1 828 ? -21.216 -7.651 50.477 1.00 92.81 828 PHE A C 1
ATOM 6511 O O . PHE A 1 828 ? -20.451 -7.202 49.631 1.00 92.81 828 PHE A O 1
ATOM 6518 N N . VAL A 1 829 ? -20.816 -7.969 51.711 1.00 92.62 829 VAL A N 1
ATOM 6519 C CA . VAL A 1 829 ? -19.433 -7.801 52.183 1.00 92.62 829 VAL A CA 1
ATOM 6520 C C . VAL A 1 829 ? -18.460 -8.668 51.378 1.00 92.62 829 VAL A C 1
ATOM 6522 O O . VAL A 1 829 ? -17.405 -8.177 50.987 1.00 92.62 829 VAL A O 1
ATOM 6525 N N . ALA A 1 830 ? -18.817 -9.919 51.067 1.00 92.25 830 ALA A N 1
ATOM 6526 C CA . ALA A 1 830 ? -17.997 -10.783 50.212 1.00 92.25 830 ALA A CA 1
ATOM 6527 C C . ALA A 1 830 ? -17.834 -10.214 48.790 1.00 92.25 830 ALA A C 1
ATOM 6529 O O . ALA A 1 830 ? -16.735 -10.188 48.251 1.00 92.25 830 ALA A O 1
ATOM 6530 N N . ASN A 1 831 ? -18.913 -9.700 48.192 1.00 93.38 831 ASN A N 1
ATOM 6531 C CA . ASN A 1 831 ? -18.883 -9.094 46.858 1.00 93.38 831 ASN A CA 1
ATOM 6532 C C . ASN A 1 831 ? -18.177 -7.736 46.817 1.00 93.38 831 ASN A C 1
ATOM 6534 O O . ASN A 1 831 ? -17.818 -7.304 45.725 1.00 93.38 831 ASN A O 1
ATOM 6538 N N . ALA A 1 832 ? -18.025 -7.069 47.964 1.00 93.06 832 ALA A N 1
ATOM 6539 C CA . ALA A 1 832 ? -17.332 -5.794 48.115 1.00 93.06 832 ALA A CA 1
ATOM 6540 C C . ALA A 1 832 ? -15.819 -5.945 48.327 1.00 93.06 832 ALA A C 1
ATOM 6542 O O . ALA A 1 832 ? -15.107 -4.939 48.291 1.00 93.06 832 ALA A O 1
ATOM 6543 N N . GLU A 1 833 ? -15.331 -7.166 48.574 1.00 87.00 833 GLU A N 1
ATOM 6544 C CA . GLU A 1 833 ? -13.908 -7.441 48.766 1.00 87.00 833 GLU A CA 1
ATOM 6545 C C . GLU A 1 833 ? -13.124 -6.937 47.541 1.00 87.00 833 GLU A C 1
ATOM 6547 O O . GLU A 1 833 ? -13.525 -7.166 46.407 1.00 87.00 833 GLU A O 1
ATOM 6552 N N . GLN A 1 834 ? -12.037 -6.194 47.776 1.00 84.94 834 GLN A N 1
ATOM 6553 C CA . GLN A 1 834 ? -11.221 -5.503 46.754 1.00 84.94 834 GLN A CA 1
ATOM 6554 C C . GLN A 1 834 ? -11.862 -4.258 46.097 1.00 84.94 834 GLN A C 1
ATOM 6556 O O . GLN A 1 834 ? -11.141 -3.465 45.502 1.00 84.94 834 GLN A O 1
ATOM 6561 N N . ILE A 1 835 ? -13.160 -3.991 46.290 1.00 90.62 835 ILE A N 1
ATOM 6562 C CA . ILE A 1 835 ? -13.860 -2.821 45.715 1.00 90.62 835 ILE A CA 1
ATOM 6563 C C . ILE A 1 835 ? -14.005 -1.676 46.727 1.00 90.62 835 ILE A C 1
ATOM 6565 O O . ILE A 1 835 ? -13.800 -0.494 46.397 1.00 90.62 835 ILE A O 1
ATOM 6569 N N . LEU A 1 836 ? -14.391 -2.037 47.953 1.00 89.88 836 LEU A N 1
ATOM 6570 C CA . LEU A 1 836 ? -14.532 -1.170 49.122 1.00 89.88 836 LEU A CA 1
ATOM 6571 C C . LEU A 1 836 ? -13.628 -1.698 50.240 1.00 89.88 836 LEU A C 1
ATOM 6573 O O . LEU A 1 836 ? -13.316 -2.889 50.294 1.00 89.88 836 LEU A O 1
ATOM 6577 N N . ASP A 1 837 ? -13.206 -0.821 51.147 1.00 89.62 837 ASP A N 1
ATOM 6578 C CA . ASP A 1 837 ? -12.547 -1.275 52.368 1.00 89.62 837 ASP A CA 1
ATOM 6579 C C . ASP A 1 837 ? -13.531 -2.072 53.254 1.00 89.62 837 ASP A C 1
ATOM 6581 O O . ASP A 1 837 ? -14.739 -1.821 53.207 1.00 89.62 837 ASP A O 1
ATOM 6585 N N . PRO A 1 838 ? -13.053 -3.057 54.042 1.00 86.12 838 PRO A N 1
ATOM 6586 C CA . PRO A 1 838 ? -13.932 -3.968 54.780 1.00 86.12 838 PRO A CA 1
ATOM 6587 C C . PRO A 1 838 ? -14.905 -3.281 55.747 1.00 86.12 838 PRO A C 1
ATOM 6589 O O . PRO A 1 838 ? -16.049 -3.721 55.865 1.00 86.12 838 PRO A O 1
ATOM 6592 N N . GLU A 1 839 ? -14.464 -2.210 56.412 1.00 87.31 839 GLU A N 1
ATOM 6593 C CA . GLU A 1 839 ? -15.280 -1.436 57.356 1.00 87.31 839 GLU A CA 1
ATOM 6594 C C . GLU A 1 839 ? -16.382 -0.674 56.603 1.00 87.31 839 GLU A C 1
ATOM 6596 O O . GLU A 1 839 ? -17.563 -0.832 56.911 1.00 87.31 839 GLU A O 1
ATOM 6601 N N . THR A 1 840 ? -16.035 0.038 55.525 1.00 89.50 840 THR A N 1
ATOM 6602 C CA . THR A 1 840 ? -16.991 0.747 54.655 1.00 89.50 840 THR A CA 1
ATOM 6603 C C . THR A 1 840 ? -17.963 -0.203 53.954 1.00 89.50 840 THR A C 1
ATOM 6605 O O . THR A 1 840 ? -19.134 0.132 53.772 1.00 89.50 840 THR A O 1
ATOM 6608 N N . ALA A 1 841 ? -17.518 -1.398 53.557 1.00 90.88 841 ALA A N 1
ATOM 6609 C CA . ALA A 1 841 ? -18.376 -2.418 52.960 1.00 90.88 841 ALA A CA 1
ATOM 6610 C C . ALA A 1 841 ? -19.452 -2.907 53.939 1.00 90.88 841 ALA A C 1
ATOM 6612 O O . ALA A 1 841 ? -20.629 -2.984 53.574 1.00 90.88 841 ALA A O 1
ATOM 6613 N N . LEU A 1 842 ? -19.059 -3.223 55.178 1.00 91.19 842 LEU A N 1
ATOM 6614 C CA . LEU A 1 842 ? -19.995 -3.618 56.227 1.00 91.19 842 LEU A CA 1
ATOM 6615 C C . LEU A 1 842 ? -20.964 -2.476 56.541 1.00 91.19 842 LEU A C 1
ATOM 6617 O O . LEU A 1 842 ? -22.175 -2.689 56.543 1.00 91.19 842 LEU A O 1
ATOM 6621 N N . ASP A 1 843 ? -20.438 -1.270 56.737 1.00 92.00 843 ASP A N 1
ATOM 6622 C CA . ASP A 1 843 ? -21.209 -0.080 57.077 1.00 92.00 843 ASP A CA 1
ATOM 6623 C C . ASP A 1 843 ? -22.275 0.241 56.016 1.00 92.00 843 ASP A C 1
ATOM 6625 O O . ASP A 1 843 ? -23.473 0.273 56.307 1.00 92.00 843 ASP A O 1
ATOM 6629 N N . TRP A 1 844 ? -21.892 0.353 54.738 1.00 91.25 844 TRP A N 1
ATOM 6630 C CA . TRP A 1 844 ? -22.873 0.575 53.670 1.00 91.25 844 TRP A CA 1
ATOM 6631 C C . TRP A 1 844 ? -23.832 -0.593 53.489 1.00 91.25 844 TRP A C 1
ATOM 6633 O O . TRP A 1 844 ? -24.993 -0.378 53.135 1.00 91.25 844 TRP A O 1
ATOM 6643 N N . GLY A 1 845 ? -23.391 -1.820 53.749 1.00 90.62 845 GLY A N 1
ATOM 6644 C CA . GLY A 1 845 ? -24.279 -2.970 53.777 1.00 90.62 845 GLY A CA 1
ATOM 6645 C C . GLY A 1 845 ? -25.374 -2.826 54.846 1.00 90.62 845 GLY A C 1
ATOM 6646 O O . GLY A 1 845 ? -26.551 -3.048 54.548 1.00 90.62 845 GLY A O 1
ATOM 6647 N N . ILE A 1 846 ? -25.022 -2.382 56.059 1.00 91.19 846 ILE A N 1
ATOM 6648 C CA . ILE A 1 846 ? -25.974 -2.084 57.144 1.00 91.19 846 ILE A CA 1
ATOM 6649 C C . ILE A 1 846 ? -26.925 -0.961 56.712 1.00 91.19 846 ILE A C 1
ATOM 6651 O O . ILE A 1 846 ? -28.147 -1.125 56.806 1.00 91.19 846 ILE A O 1
ATOM 6655 N N . VAL A 1 847 ? -26.400 0.137 56.157 1.00 90.00 847 VAL A N 1
ATOM 6656 C CA . VAL A 1 847 ? -27.207 1.269 55.664 1.00 90.00 847 VAL A CA 1
ATOM 6657 C C . VAL A 1 847 ? -28.189 0.851 54.566 1.00 90.00 847 VAL A C 1
ATOM 6659 O O . VAL A 1 847 ? -29.309 1.351 54.520 1.00 90.00 847 VAL A O 1
ATOM 6662 N N . GLN A 1 848 ? -27.817 -0.079 53.688 1.00 90.19 848 GLN A N 1
ATOM 6663 C CA . GLN A 1 848 ? -28.664 -0.499 52.566 1.00 90.19 848 GLN A CA 1
ATOM 6664 C C . GLN A 1 848 ? -29.687 -1.583 52.924 1.00 90.19 848 GLN A C 1
ATOM 6666 O O . GLN A 1 848 ? -30.615 -1.821 52.141 1.00 90.19 848 GLN A O 1
ATOM 6671 N N . ARG A 1 849 ? -29.514 -2.267 54.065 1.00 88.50 849 ARG A N 1
ATOM 6672 C CA . ARG A 1 849 ? -30.242 -3.509 54.377 1.00 88.50 849 ARG A CA 1
ATOM 6673 C C . ARG A 1 849 ? -30.887 -3.553 55.760 1.00 88.50 849 ARG A C 1
ATOM 6675 O O . ARG A 1 849 ? -31.987 -4.091 55.889 1.00 88.50 849 ARG A O 1
ATOM 6682 N N . ILE A 1 850 ? -30.217 -3.017 56.777 1.00 89.50 850 ILE A N 1
ATOM 6683 C CA . ILE A 1 850 ? -30.681 -3.009 58.170 1.00 89.50 850 ILE A CA 1
ATOM 6684 C C . ILE A 1 850 ? -31.403 -1.701 58.476 1.00 89.50 850 ILE A C 1
ATOM 6686 O O . ILE A 1 850 ? -32.559 -1.741 58.892 1.00 89.50 850 ILE A O 1
ATOM 6690 N N . ILE A 1 851 ? -30.776 -0.554 58.193 1.00 89.44 851 ILE A N 1
ATOM 6691 C CA . ILE A 1 851 ? -31.368 0.770 58.443 1.00 89.44 851 ILE A CA 1
ATOM 6692 C C . ILE A 1 851 ? -32.775 0.906 57.829 1.00 89.44 851 ILE A C 1
ATOM 6694 O O . ILE A 1 851 ? -33.676 1.285 58.574 1.00 89.44 851 ILE A O 1
ATOM 6698 N N . PRO A 1 852 ? -33.052 0.500 56.567 1.00 87.19 852 PRO A N 1
ATOM 6699 C CA . PRO A 1 852 ? -34.378 0.626 55.949 1.00 87.19 852 PRO A CA 1
ATOM 6700 C C . PRO A 1 852 ? -35.508 -0.117 56.674 1.00 87.19 852 PRO A C 1
ATOM 6702 O O . PRO A 1 852 ? -36.682 0.149 56.418 1.00 87.19 852 PRO A O 1
ATOM 6705 N N . LYS A 1 853 ? -35.170 -1.066 57.555 1.00 85.25 853 LYS A N 1
ATOM 6706 C CA . LYS A 1 853 ? -36.129 -1.827 58.365 1.00 85.25 853 LYS A CA 1
ATOM 6707 C C . LYS A 1 853 ? -36.495 -1.127 59.669 1.00 85.25 853 LYS A C 1
ATOM 6709 O O . LYS A 1 853 ? -37.506 -1.476 60.274 1.00 85.25 853 LYS A O 1
ATOM 6714 N N . ILE A 1 854 ? -35.692 -0.162 60.109 1.00 88.06 854 ILE A N 1
ATOM 6715 C CA . ILE A 1 854 ? -35.943 0.586 61.335 1.00 88.06 854 ILE A CA 1
ATOM 6716 C C . ILE A 1 854 ? -37.030 1.617 61.041 1.00 88.06 854 ILE A C 1
ATOM 6718 O O . ILE A 1 854 ? -36.806 2.605 60.338 1.00 88.06 854 ILE A O 1
ATOM 6722 N N . ARG A 1 855 ? -38.234 1.346 61.552 1.00 84.06 855 ARG A N 1
ATOM 6723 C CA . ARG A 1 855 ? -39.400 2.220 61.421 1.00 84.06 855 ARG A CA 1
ATOM 6724 C C . ARG A 1 855 ? -40.187 2.268 62.717 1.00 84.06 855 ARG A C 1
ATOM 6726 O O . ARG A 1 855 ? -40.523 1.229 63.281 1.00 84.06 855 ARG A O 1
ATOM 6733 N N . GLY A 1 856 ? -40.526 3.467 63.167 1.00 85.38 856 GLY A N 1
ATOM 6734 C CA . GLY A 1 856 ? -41.294 3.653 64.394 1.00 85.38 856 GLY A CA 1
ATOM 6735 C C . GLY A 1 856 ? -41.101 5.030 65.007 1.00 85.38 856 GLY A C 1
ATOM 6736 O O . GLY A 1 856 ? -40.310 5.836 64.533 1.00 85.38 856 GLY A O 1
ATOM 6737 N N . PHE A 1 857 ? -41.842 5.309 66.074 1.00 84.69 857 PHE A N 1
ATOM 6738 C CA . PHE A 1 857 ? -41.712 6.568 66.805 1.00 84.69 857 PHE A CA 1
ATOM 6739 C C . PHE A 1 857 ? -40.454 6.566 67.668 1.00 84.69 857 PHE A C 1
ATOM 6741 O O . PHE A 1 857 ? -40.190 5.575 68.359 1.00 84.69 857 PHE A O 1
ATOM 6748 N N . LYS A 1 858 ? -39.717 7.684 67.663 1.00 84.75 858 LYS A N 1
ATOM 6749 C CA . LYS A 1 858 ? -38.464 7.844 68.415 1.00 84.75 858 LYS A CA 1
ATOM 6750 C C . LYS A 1 858 ? -38.603 7.379 69.861 1.00 84.75 858 LYS A C 1
ATOM 6752 O O . LYS A 1 858 ? -37.807 6.549 70.289 1.00 84.75 858 LYS A O 1
ATOM 6757 N N . GLY A 1 859 ? -39.646 7.816 70.572 1.00 82.44 859 GLY A N 1
ATOM 6758 C CA . GLY A 1 859 ? -39.853 7.491 71.988 1.00 82.44 859 GLY A CA 1
ATOM 6759 C C . GLY A 1 859 ? -39.871 5.990 72.321 1.00 82.44 859 GLY A C 1
ATOM 6760 O O . GLY A 1 859 ? -39.495 5.610 73.427 1.00 82.44 859 GLY A O 1
ATOM 6761 N N . HIS A 1 860 ? -40.260 5.121 71.379 1.00 85.00 860 HIS A N 1
ATOM 6762 C CA . HIS A 1 860 ? -40.239 3.664 71.572 1.00 85.00 860 HIS A CA 1
ATOM 6763 C C . HIS A 1 860 ? -38.904 3.015 71.196 1.00 85.00 860 HIS A C 1
ATOM 6765 O O . HIS A 1 860 ? -38.631 1.906 71.641 1.00 85.00 860 HIS A O 1
ATOM 6771 N N . LEU A 1 861 ? -38.092 3.686 70.378 1.00 87.88 861 LEU A N 1
ATOM 6772 C CA . LEU A 1 861 ? -36.862 3.137 69.815 1.00 87.88 861 LEU A CA 1
ATOM 6773 C C . LEU A 1 861 ? -35.595 3.661 70.502 1.00 87.88 861 LEU A C 1
ATOM 6775 O O . LEU A 1 861 ? -34.547 3.065 70.300 1.00 87.88 861 LEU A O 1
ATOM 6779 N N . VAL A 1 862 ? -35.661 4.718 71.327 1.00 88.25 862 VAL A N 1
ATOM 6780 C CA . VAL A 1 862 ? -34.473 5.363 71.938 1.00 88.25 862 VAL A CA 1
ATOM 6781 C C . VAL A 1 862 ? -33.495 4.365 72.572 1.00 88.25 862 VAL A C 1
ATOM 6783 O O . VAL A 1 862 ? -32.298 4.474 72.330 1.00 88.25 862 VAL A O 1
ATOM 6786 N N . GLY A 1 863 ? -33.984 3.391 73.352 1.00 87.94 863 GLY A N 1
ATOM 6787 C CA . GLY A 1 863 ? -33.129 2.379 73.993 1.00 87.94 863 GLY A CA 1
ATOM 6788 C C . GLY A 1 863 ? -32.398 1.502 72.975 1.00 87.94 863 GLY A C 1
ATOM 6789 O O . GLY A 1 863 ? -31.174 1.444 72.974 1.00 87.94 863 GLY A O 1
ATOM 6790 N N . THR A 1 864 ? -33.150 0.918 72.041 1.00 90.06 864 THR A N 1
ATOM 6791 C CA . THR A 1 864 ? -32.618 0.093 70.945 1.00 90.06 864 THR A CA 1
ATOM 6792 C C . THR A 1 864 ? -31.659 0.871 70.044 1.00 90.06 864 THR A C 1
ATOM 6794 O O . THR A 1 864 ? -30.636 0.341 69.634 1.00 90.06 864 THR A O 1
ATOM 6797 N N . LEU A 1 865 ? -31.956 2.137 69.740 1.00 90.44 865 LEU A N 1
ATOM 6798 C CA . LEU A 1 865 ? -31.063 3.007 68.973 1.00 90.44 865 LEU A CA 1
ATOM 6799 C C . LEU A 1 865 ? -29.761 3.286 69.738 1.00 90.44 865 LEU A C 1
ATOM 6801 O O . LEU A 1 865 ? -28.705 3.329 69.121 1.00 90.44 865 LEU A O 1
ATOM 6805 N N . GLY A 1 866 ? -29.815 3.446 71.063 1.00 91.81 866 GLY A N 1
ATOM 6806 C CA . GLY A 1 866 ? -28.619 3.593 71.896 1.00 91.81 866 GLY A CA 1
ATOM 6807 C C . GLY A 1 866 ? -27.713 2.361 71.843 1.00 91.81 866 GLY A C 1
ATOM 6808 O O . GLY A 1 866 ? -26.524 2.496 71.579 1.00 91.81 866 GLY A O 1
ATOM 6809 N N . GLU A 1 867 ? -28.284 1.167 72.011 1.00 92.94 867 GLU A N 1
ATOM 6810 C CA . GLU A 1 867 ? -27.540 -0.101 71.934 1.00 92.94 867 GLU A CA 1
ATOM 6811 C C . GLU A 1 867 ? -26.947 -0.336 70.536 1.00 92.94 867 GLU A C 1
ATOM 6813 O O . GLU A 1 867 ? -25.776 -0.680 70.403 1.00 92.94 867 GLU A O 1
ATOM 6818 N N . LEU A 1 868 ? -27.716 -0.062 69.474 1.00 92.62 868 LEU A N 1
ATOM 6819 C CA . LEU A 1 868 ? -27.209 -0.138 68.100 1.00 92.62 868 LEU A CA 1
ATOM 6820 C C . LEU A 1 868 ? -26.065 0.842 67.838 1.00 92.62 868 LEU A C 1
ATOM 6822 O O . LEU A 1 868 ? -25.152 0.513 67.088 1.00 92.62 868 LEU A O 1
ATOM 6826 N N . LEU A 1 869 ? -26.117 2.042 68.421 1.00 93.31 869 LEU A N 1
ATOM 6827 C CA . LEU A 1 869 ? -25.051 3.025 68.264 1.00 93.31 869 LEU A CA 1
ATOM 6828 C C . LEU A 1 869 ? -23.735 2.514 68.862 1.00 93.31 869 LEU A C 1
ATOM 6830 O O . LEU A 1 869 ? -22.702 2.633 68.208 1.00 93.31 869 LEU A O 1
ATOM 6834 N N . GLU A 1 870 ? -23.777 1.922 70.058 1.00 93.00 870 GLU A N 1
ATOM 6835 C CA . GLU A 1 870 ? -22.592 1.346 70.708 1.00 93.00 870 GLU A CA 1
ATOM 6836 C C . GLU A 1 870 ? -21.982 0.216 69.864 1.00 93.00 870 GLU A C 1
ATOM 6838 O O . GLU A 1 870 ? -20.773 0.210 69.619 1.00 93.00 870 GLU A O 1
ATOM 6843 N N . GLU A 1 871 ? -22.816 -0.690 69.348 1.00 92.31 871 GLU A N 1
ATOM 6844 C CA . GLU A 1 871 ? -22.372 -1.787 68.480 1.00 92.31 871 GLU A CA 1
ATOM 6845 C C . GLU A 1 871 ? -21.798 -1.281 67.143 1.00 92.31 871 GLU A C 1
ATOM 6847 O O . GLU A 1 871 ? -20.760 -1.760 66.681 1.00 92.31 871 GLU A O 1
ATOM 6852 N N . PHE A 1 872 ? -22.429 -0.284 66.513 1.00 92.62 872 PHE A N 1
ATOM 6853 C CA . PHE A 1 872 ? -21.942 0.287 65.252 1.00 92.62 872 PHE A CA 1
ATOM 6854 C C . PHE A 1 872 ? -20.612 1.030 65.429 1.00 92.62 872 PHE A C 1
ATOM 6856 O O . PHE A 1 872 ? -19.718 0.887 64.593 1.00 92.62 872 PHE A O 1
ATOM 6863 N N . GLU A 1 873 ? -20.437 1.767 66.528 1.00 91.06 873 GLU A N 1
ATOM 6864 C CA . GLU A 1 873 ? -19.168 2.429 66.854 1.00 91.06 873 GLU A CA 1
ATOM 6865 C C . GLU A 1 873 ? -18.051 1.419 67.160 1.00 91.06 873 GLU A C 1
ATOM 6867 O O . GLU A 1 873 ? -16.900 1.648 66.781 1.00 91.06 873 GLU A O 1
ATOM 6872 N N . ALA A 1 874 ? -18.372 0.278 67.782 1.00 89.81 874 ALA A N 1
ATOM 6873 C CA . ALA A 1 874 ? -17.398 -0.766 68.106 1.00 89.81 874 ALA A CA 1
ATOM 6874 C C . ALA A 1 874 ? -16.764 -1.421 66.865 1.00 89.81 874 ALA A C 1
ATOM 6876 O O . ALA A 1 874 ? -15.595 -1.814 66.912 1.00 89.81 874 ALA A O 1
ATOM 6877 N N . VAL A 1 875 ? -17.511 -1.520 65.761 1.00 88.81 875 VAL A N 1
ATOM 6878 C CA . VAL A 1 875 ? -17.049 -2.118 64.492 1.00 88.81 875 VAL A CA 1
ATOM 6879 C C . VAL A 1 875 ? -16.595 -1.055 63.475 1.00 88.81 875 VAL A C 1
ATOM 6881 O O . VAL A 1 875 ? -16.156 -1.389 62.379 1.00 88.81 875 VAL A O 1
ATOM 6884 N N . GLY A 1 876 ? -16.651 0.233 63.830 1.00 87.38 876 GLY A N 1
ATOM 6885 C CA . GLY A 1 876 ? -16.227 1.329 62.950 1.00 87.38 876 GLY A CA 1
ATOM 6886 C C . GLY A 1 876 ? -17.225 1.676 61.838 1.00 87.38 876 GLY A C 1
ATOM 6887 O O . GLY A 1 876 ? -16.847 2.294 60.845 1.00 87.38 876 GLY A O 1
ATOM 6888 N N . ALA A 1 877 ? -18.502 1.308 61.989 1.00 89.44 877 ALA A N 1
ATOM 6889 C CA . ALA A 1 877 ? -19.566 1.603 61.028 1.00 89.44 877 ALA A CA 1
ATOM 6890 C C . ALA A 1 877 ? -20.083 3.049 61.188 1.00 89.44 877 ALA A C 1
ATOM 6892 O O . ALA A 1 877 ? -21.171 3.297 61.716 1.00 89.44 877 ALA A O 1
ATOM 6893 N N . GLU A 1 878 ? -19.273 4.023 60.769 1.00 89.69 878 GLU A N 1
ATOM 6894 C CA . GLU A 1 878 ? -19.492 5.448 61.040 1.00 89.69 878 GLU A CA 1
ATOM 6895 C C . GLU A 1 878 ? -20.730 6.041 60.339 1.00 89.69 878 GLU A C 1
ATOM 6897 O O . GLU A 1 878 ? -21.411 6.889 60.916 1.00 89.69 878 GLU A O 1
ATOM 6902 N N . GLN A 1 879 ? -21.077 5.600 59.126 1.00 88.56 879 GLN A N 1
ATOM 6903 C CA . GLN A 1 879 ? -22.286 6.050 58.424 1.00 88.56 879 GLN A CA 1
ATOM 6904 C C . GLN A 1 879 ? -23.544 5.541 59.125 1.00 88.56 879 GLN A C 1
ATOM 6906 O O . GLN A 1 879 ? -24.476 6.313 59.370 1.00 88.56 879 GLN A O 1
ATOM 6911 N N . SER A 1 880 ? -23.558 4.262 59.500 1.00 90.44 880 SER A N 1
ATOM 6912 C CA . SER A 1 880 ? -24.630 3.661 60.291 1.00 90.44 880 SER A CA 1
ATOM 6913 C C . SER A 1 880 ? -24.770 4.381 61.630 1.00 90.44 880 SER A C 1
ATOM 6915 O O . SER A 1 880 ? -25.867 4.825 61.971 1.00 90.44 880 SER A O 1
ATOM 6917 N N . ALA A 1 881 ? -23.664 4.602 62.346 1.00 90.88 881 ALA A N 1
ATOM 6918 C CA . ALA A 1 881 ? -23.647 5.355 63.597 1.00 90.88 881 ALA A CA 1
ATOM 6919 C C . ALA A 1 881 ? -24.170 6.791 63.414 1.00 90.88 881 ALA A C 1
ATOM 6921 O O . ALA A 1 881 ? -25.009 7.238 64.192 1.00 90.88 881 ALA A O 1
ATOM 6922 N N . SER A 1 882 ? -23.757 7.504 62.361 1.00 89.31 882 SER A N 1
ATOM 6923 C CA . SER A 1 882 ? -24.222 8.864 62.049 1.00 89.31 882 SER A CA 1
ATOM 6924 C C . SER A 1 882 ? -25.743 8.939 61.860 1.00 89.31 882 SER A C 1
ATOM 6926 O O . SER A 1 882 ? -26.401 9.821 62.427 1.00 89.31 882 SER A O 1
ATOM 6928 N N . VAL A 1 883 ? -26.329 7.971 61.143 1.00 87.56 883 VAL A N 1
ATOM 6929 C CA . VAL A 1 883 ? -27.788 7.855 60.988 1.00 87.56 883 VAL A CA 1
ATOM 6930 C C . VAL A 1 883 ? -28.472 7.707 62.350 1.00 87.56 883 VAL A C 1
ATOM 6932 O O . VAL A 1 883 ? -29.422 8.437 62.643 1.00 87.56 883 VAL A O 1
ATOM 6935 N N . ILE A 1 884 ? -27.963 6.819 63.209 1.00 89.81 884 ILE A N 1
ATOM 6936 C CA . ILE A 1 884 ? -28.535 6.588 64.540 1.00 89.81 884 ILE A CA 1
ATOM 6937 C C . ILE A 1 884 ? -28.362 7.814 65.458 1.00 89.81 884 ILE A C 1
ATOM 6939 O O . ILE A 1 884 ? -29.328 8.231 66.101 1.00 89.81 884 ILE A O 1
ATOM 6943 N N . ARG A 1 885 ? -27.181 8.455 65.481 1.00 89.88 885 ARG A N 1
ATOM 6944 C CA . ARG A 1 885 ? -26.918 9.682 66.266 1.00 89.88 885 ARG A CA 1
ATOM 6945 C C . ARG A 1 885 ? -27.892 10.795 65.900 1.00 89.88 885 ARG A C 1
ATOM 6947 O O . ARG A 1 885 ? -28.401 11.484 66.781 1.00 89.88 885 ARG A O 1
ATOM 6954 N N . ARG A 1 886 ? -28.196 10.949 64.609 1.00 85.50 886 ARG A N 1
ATOM 6955 C CA . ARG A 1 886 ? -29.184 11.923 64.138 1.00 85.50 886 ARG A CA 1
ATOM 6956 C C . ARG A 1 886 ? -30.587 11.621 64.658 1.00 85.50 886 ARG A C 1
ATOM 6958 O O . ARG A 1 886 ? -31.287 12.549 65.050 1.00 85.50 886 ARG A O 1
ATOM 6965 N N . TRP A 1 887 ? -31.005 10.358 64.672 1.00 86.94 887 TRP A N 1
ATOM 6966 C CA . TRP A 1 887 ? -32.300 9.965 65.238 1.00 86.94 887 TRP A CA 1
ATOM 6967 C C . TRP A 1 887 ? -32.366 10.142 66.763 1.00 86.94 887 TRP A C 1
ATOM 6969 O O . TRP A 1 887 ? -33.436 10.424 67.305 1.00 86.94 887 TRP A O 1
ATOM 6979 N N . LEU A 1 888 ? -31.227 10.039 67.452 1.00 87.31 888 LEU A N 1
ATOM 6980 C CA . LEU A 1 888 ? -31.108 10.267 68.894 1.00 87.31 888 LEU A CA 1
ATOM 6981 C C . LEU A 1 888 ? -30.985 11.751 69.297 1.00 87.31 888 LEU A C 1
ATOM 6983 O O . LEU A 1 888 ? -31.208 12.053 70.469 1.00 87.31 888 LEU A O 1
ATOM 6987 N N . ASP A 1 889 ? -30.698 12.679 68.371 1.00 85.44 889 ASP A N 1
ATOM 6988 C CA . ASP A 1 889 ? -30.527 14.117 68.660 1.00 85.44 889 ASP A CA 1
ATOM 6989 C C . ASP A 1 889 ? -31.726 14.678 69.449 1.00 85.44 889 ASP A C 1
ATOM 6991 O O . ASP A 1 889 ? -32.883 14.518 69.058 1.00 85.44 889 ASP A O 1
ATOM 6995 N N . GLU A 1 890 ? -31.462 15.358 70.568 1.00 78.31 890 GLU A N 1
ATOM 6996 C CA . GLU A 1 890 ? -32.474 15.960 71.449 1.00 78.31 890 GLU A CA 1
ATOM 6997 C C . GLU A 1 890 ? -33.381 16.983 70.737 1.00 78.31 890 GLU A C 1
ATOM 6999 O O . GLU A 1 890 ? -34.470 17.287 71.221 1.00 78.31 890 GLU A O 1
ATOM 7004 N N . ARG A 1 891 ? -32.961 17.518 69.582 1.00 79.31 891 ARG A N 1
ATOM 7005 C CA . ARG A 1 891 ? -33.764 18.438 68.753 1.00 79.31 891 ARG A CA 1
ATOM 7006 C C . ARG A 1 891 ? -34.889 17.744 67.981 1.00 79.31 891 ARG A C 1
ATOM 7008 O O . ARG A 1 891 ? -35.803 18.426 67.520 1.00 79.31 891 ARG A O 1
ATOM 7015 N N . VAL A 1 892 ? -34.803 16.428 67.816 1.00 78.06 892 VAL A N 1
ATOM 7016 C CA . VAL A 1 892 ? -35.783 15.575 67.132 1.00 78.06 892 VAL A CA 1
ATOM 7017 C C . VAL A 1 892 ? -36.863 15.175 68.139 1.00 78.06 892 VAL A C 1
ATOM 7019 O O . VAL A 1 892 ? -36.541 14.686 69.225 1.00 78.06 892 VAL A O 1
ATOM 7022 N N . SER A 1 893 ? -38.136 15.397 67.802 1.00 78.38 893 SER A N 1
ATOM 7023 C CA . SER A 1 893 ? -39.259 15.151 68.723 1.00 78.38 893 SER A CA 1
ATOM 7024 C C . SER A 1 893 ? -39.425 13.656 69.021 1.00 78.38 893 SER A C 1
ATOM 7026 O O . SER A 1 893 ? -39.276 12.833 68.122 1.00 78.38 893 SER A O 1
ATOM 7028 N N . ASP A 1 894 ? -39.812 13.285 70.245 1.00 80.19 894 ASP A N 1
ATOM 7029 C CA . ASP A 1 894 ? -40.113 11.882 70.592 1.00 80.19 894 ASP A CA 1
ATOM 7030 C C . ASP A 1 894 ? -41.312 11.317 69.804 1.00 80.19 894 ASP A C 1
ATOM 7032 O O . ASP A 1 894 ? -41.392 10.107 69.575 1.00 80.19 894 ASP A O 1
ATOM 7036 N N . ASP A 1 895 ? -42.199 12.207 69.341 1.00 79.00 895 ASP A N 1
ATOM 7037 C CA . ASP A 1 895 ? -43.340 11.906 68.466 1.00 79.00 895 ASP A CA 1
ATOM 7038 C C . ASP A 1 895 ? -42.957 11.845 66.973 1.00 79.00 895 ASP A C 1
ATOM 7040 O O . ASP A 1 895 ? -43.811 11.596 66.118 1.00 79.00 895 ASP A O 1
ATOM 7044 N N . GLU A 1 896 ? -41.694 12.103 66.623 1.00 80.62 896 GLU A N 1
ATOM 7045 C CA . GLU A 1 896 ? -41.227 12.016 65.242 1.00 80.62 896 GLU A CA 1
ATOM 7046 C C . GLU A 1 896 ? -41.147 10.548 64.806 1.00 80.62 896 GLU A C 1
ATOM 7048 O O . GLU A 1 896 ? -40.594 9.685 65.499 1.00 80.62 896 GLU A O 1
ATOM 7053 N N . PHE A 1 897 ? -41.753 10.256 63.656 1.00 80.31 897 PHE A N 1
ATOM 7054 C CA . PHE A 1 897 ? -41.730 8.929 63.061 1.00 80.31 897 PHE A CA 1
ATOM 7055 C C . PHE A 1 897 ? -40.434 8.755 62.269 1.00 80.31 897 PHE A C 1
ATOM 7057 O O . PHE A 1 897 ? -40.211 9.451 61.280 1.00 80.31 897 PHE A O 1
ATOM 7064 N N . MET A 1 898 ? -39.600 7.817 62.702 1.00 81.56 898 MET A N 1
ATOM 7065 C CA . MET A 1 898 ? -38.369 7.443 62.019 1.00 81.56 898 MET A CA 1
ATOM 7066 C C . MET A 1 898 ? -38.681 6.479 60.884 1.00 81.56 898 MET A C 1
ATOM 7068 O O . MET A 1 898 ? -39.392 5.490 61.078 1.00 81.56 898 MET A O 1
ATOM 7072 N N . ASP A 1 899 ? -38.114 6.755 59.713 1.00 79.94 899 ASP A N 1
ATOM 7073 C CA . ASP A 1 899 ? -38.142 5.857 58.566 1.00 79.94 899 ASP A CA 1
ATOM 7074 C C . ASP A 1 899 ? -36.734 5.723 57.985 1.00 79.94 899 ASP A C 1
ATOM 7076 O O . ASP A 1 899 ? -36.178 6.674 57.439 1.00 79.94 899 ASP A O 1
ATOM 7080 N N . GLY A 1 900 ? -36.152 4.527 58.076 1.00 76.69 900 GLY A N 1
ATOM 7081 C CA . GLY A 1 900 ? -34.845 4.224 57.491 1.00 76.69 900 GLY A CA 1
ATOM 7082 C C . GLY A 1 900 ? -34.772 4.303 55.966 1.00 76.69 900 GLY A C 1
ATOM 7083 O O . GLY A 1 900 ? -33.693 4.153 55.399 1.00 76.69 900 GLY A O 1
ATOM 7084 N N . THR A 1 901 ? -35.900 4.522 55.287 1.00 73.81 901 THR A N 1
ATOM 7085 C CA . THR A 1 901 ? -35.945 4.826 53.850 1.00 73.81 901 THR A CA 1
ATOM 7086 C C . THR A 1 901 ? -35.997 6.327 53.539 1.00 73.81 901 THR A C 1
ATOM 7088 O O . THR A 1 901 ? -36.044 6.694 52.365 1.00 73.81 901 THR A O 1
ATOM 7091 N N . ASP A 1 902 ? -35.952 7.201 54.554 1.00 70.69 902 ASP A N 1
ATOM 7092 C CA . ASP A 1 902 ? -35.966 8.656 54.374 1.00 70.69 902 ASP A CA 1
ATOM 7093 C C . ASP A 1 902 ? -34.685 9.143 53.653 1.00 70.69 902 ASP A C 1
ATOM 7095 O O . ASP A 1 902 ? -33.571 8.970 54.157 1.00 70.69 902 ASP A O 1
ATOM 7099 N N . PRO A 1 903 ? -34.793 9.810 52.489 1.00 62.31 903 PRO A N 1
ATOM 7100 C CA . PRO A 1 903 ? -33.654 10.309 51.727 1.00 62.31 903 PRO A CA 1
ATOM 7101 C C . PRO A 1 903 ? -32.913 11.433 52.449 1.00 62.31 903 PRO A C 1
ATOM 7103 O O . PRO A 1 903 ? -31.767 11.718 52.110 1.00 62.31 903 PRO A O 1
ATOM 7106 N N . ARG A 1 904 ? -33.515 12.070 53.463 1.00 64.06 904 ARG A N 1
ATOM 7107 C CA . ARG A 1 904 ? -32.815 13.035 54.315 1.00 64.06 904 ARG A CA 1
ATOM 7108 C C . ARG A 1 904 ? -31.644 12.390 55.045 1.00 64.06 904 ARG A C 1
ATOM 7110 O O . ARG A 1 904 ? -30.726 13.122 55.405 1.00 64.06 904 ARG A O 1
ATOM 7117 N N . LEU A 1 905 ? -31.642 11.069 55.229 1.00 66.88 905 LEU A N 1
ATOM 7118 C CA . LEU A 1 905 ? -30.503 10.322 55.763 1.00 66.88 905 LEU A CA 1
ATOM 7119 C C . LEU A 1 905 ? -29.285 10.379 54.830 1.00 66.88 905 LEU A C 1
ATOM 7121 O O . LEU A 1 905 ? -28.165 10.447 55.317 1.00 66.88 905 LEU A O 1
ATOM 7125 N N . ALA A 1 906 ? -29.487 10.463 53.510 1.00 58.34 906 ALA A N 1
ATOM 7126 C CA . ALA A 1 906 ? -28.398 10.608 52.536 1.00 58.34 906 ALA A CA 1
ATOM 7127 C C . ALA A 1 906 ? -27.683 11.968 52.636 1.00 58.34 906 ALA A C 1
ATOM 7129 O O . ALA A 1 906 ? -26.479 12.055 52.417 1.00 58.34 906 ALA A O 1
ATOM 7130 N N . LEU A 1 907 ? -28.418 13.024 53.014 1.00 51.31 907 LEU A N 1
ATOM 7131 C CA . LEU A 1 907 ? -27.895 14.385 53.208 1.00 51.31 907 LEU A CA 1
ATOM 7132 C C . LEU A 1 907 ? -27.035 14.531 54.477 1.00 51.31 907 LEU A C 1
ATOM 7134 O O . LEU A 1 907 ? -26.468 15.595 54.705 1.00 51.31 907 LEU A O 1
ATOM 7138 N N . ALA A 1 908 ? -26.969 13.497 55.325 1.00 48.25 908 ALA A N 1
ATOM 7139 C CA . ALA A 1 908 ? -26.142 13.483 56.531 1.00 48.25 908 ALA A CA 1
ATOM 7140 C C . ALA A 1 908 ? -24.669 13.123 56.261 1.00 48.25 908 ALA A C 1
ATOM 7142 O O . ALA A 1 908 ? -23.904 13.031 57.215 1.00 48.25 908 ALA A O 1
ATOM 7143 N N . ARG A 1 909 ? -24.273 12.935 54.990 1.00 49.06 909 ARG A N 1
ATOM 7144 C CA . ARG A 1 909 ? -22.867 12.891 54.564 1.00 49.06 909 ARG A CA 1
ATOM 7145 C C . ARG A 1 909 ? -22.206 14.249 54.849 1.00 49.06 909 ARG A C 1
ATOM 7147 O O . ARG A 1 909 ? -22.167 15.112 53.975 1.00 49.06 909 ARG A O 1
ATOM 7154 N N . ILE A 1 910 ? -21.753 14.462 56.082 1.00 30.34 910 ILE A N 1
ATOM 7155 C CA . ILE A 1 910 ? -20.878 15.572 56.486 1.00 30.34 910 ILE A CA 1
ATOM 7156 C C . ILE A 1 910 ? -19.739 14.999 57.311 1.00 30.34 910 ILE A C 1
ATOM 7158 O O . ILE A 1 910 ? -20.047 14.310 58.308 1.00 30.34 910 ILE A O 1
#

pLDDT: mean 82.78, std 8.99, range [30.34, 97.81]

Secondary structure (DSSP, 8-state):
-HHHHHHHH--SPPPHHHHHHHHHHHHHHHHH-TT-HHHHHHHHHHHHTS--BTTB-HHHHHHHHHHHHH-PPPSSSGGG---TTS-HHHHHHHHHHHT---SS-HHHHHHHHHHHHHHHHHHHHHH-GGGG-----HHHHHHHHHHHHHHHHHHHHHHTTS---PPPP-HHHHHHHHHHTT--TT-HHHHHHHHHHHHHHHHHHHHHHHHHHH-GGG---PPPPBSS--HHHHHHH-TTHHHHTGGGB-TTTSPPPP-HHHHHHHHHHHHTT--HHHHHHHHHHHHHHHHHHT---GGGHHHHHHHHHHHHHHHHHHTSTT--HHHHHHHHHHHHTT-HHHHHHHHHHHHHHHHHHHHHHHHHHHHHHHHHHHHTSGGGG-HHHHHHHHHHHHHTTTS-HHHHHHHHHHHHHHHHHHHHHHHHHHHHHHHHTHHHHHHTT--HHHHHHHHHHHHTTGGGTTTTHHHHHHHHHHHHHHHHHHHHHHHHHHHHHHHHHHHHSGGGS-HHHHHHHHHHHHHHHHHHHSTT--HHHHHHHHHHHHHHHHHHHHTSPEEE-GGG-HHHHHHHHHHHHHHHS---HHHHHHHHHHHHH-SEEEEEESTTSSHHHHHHHHHHHTT--TTTT-EEEEE--TT--SSTTTTEEEETTTTEEEE-HHHHHHHHHHH-TTB-EEEEEETGGGS-HHHHTHHHHHHHHHHHTT-SS-EEE-S-TT---TTTTTS-SEEEPPTTEEEEEEEE-STTSPPPPHHHHTTSEEEE------GGGGS---PPPPPEEEBHHHHHHHS--SPPGGGHHHHHHHHHHHHHTT----HHHHHHHHHHHHHHTTTS-HHHHHHHHHHHHTGGG-EEEHHHHHHHHHHHHHHHHHTT-HHHHHHHHHHH-TTS-TTPEEETT-GGGGGG--

Radius of gyration: 69.1 Å; chains: 1; bounding box: 156×49×164 Å